Protein AF-A0A8J4S4X9-F1 (afdb_monomer)

Sequence (791 aa):
MKTCTLFLSLAASVAALSSASLVVDTAPDELRAYVLPKNMGEAVQIGDQVYRFSVTGPSSGEAFTLLQTSAPESTSLGVLPHIHKTHYENFYCTRGRFQLWAESYNSTGSEQQTRVLTQGDYGAVPHNTYHTFQVLDPDTQMTGVIQPGGFEVLFVALRNSYYNSSTLANFVPSHTNSSAGSNADTISALEEYDVYAQLAWETRSDTVNGTAGSGNWHNGANDLADDGHTPFFVAKNYAQKYLNYENGYKLLAPVQKGPQSGGNFTMGTLTMSAMASNETVNTITPKQPLAFQIEEGQLSVEIEDESALLIQGDVLFVPGNTTFSYHATVPVTKFLYVSAGADGFDYDLLQNMQIVFLFTGVFSTCVAQFVFYQGAGDQKAMLLPLCNYLGMMLVGLLPAIGGATMKKSTGKQSEKKPKEAVSEDPENHVEPERTQTQDESWKGALVIEGETVDMELTRRGGNDTDNQKEEGLEKEDNEDDEDSDSSSDDEKKPALGLRVTSSSVSFSLSTVQLCVVVSVVLDFAGCIFSNVGLAMAGSGLYQVVYSSVICWSALMSRFILKKVVSKEEWFGIALVTFGLTFSALGESGNGRDNTIVLMGCFHTLVGAAFYGGNYVTGEYTLKLAERPHPKELCLKIGAACVTIIAVYQSIIVLPEWDALVTKPIAEANGNTSHIVFALVAYMLSQLAHGLTYFVMLGSSGAVTTGIMQSLRAVCVFVISSLLYCSQQESQCFDTKRGVATLIVVSGVMFYSWAKSQTGKASVLAPPVPLLRRPKKKDSKTNVVAGKNYVV

Nearest PDB structures (foldseek):
  1h1m-assembly2_D  TM=9.660E-01  e=1.316E-35  Aspergillus japonicus
  5oge-assembly4_D  TM=8.198E-01  e=1.279E-06  Saccharomyces cerevisiae S288C
  6i1r-assembly1_A  TM=6.772E-01  e=1.904E-06  Zea mays
  6i1r-assembly1_B  TM=6.773E-01  e=3.096E-06  Zea mays
  5i20-assembly1_A  TM=8.031E-01  e=7.801E-05  Ancylobacter novellus DSM 506

pLDDT: mean 76.71, std 25.64, range [20.66, 98.75]

Foldseek 3Di:
DPPVVVVVVVVVVVVPPPPDAQEDQEQDLAAAWHKHAFLGYWWFAFQQKIKGWQYFCSNFVQQKTKIKIWGFAAPAWLEAKWFFAQKKKKKAWLAAWKKKWKWAAPDDPIDIKMFIAHHGKMKTHFHRITMTMGGHHGTTMIIMMMPRGHLCVVSVVNGPGTDDDPVSDRTDDDPDRDRNYDDPVVQCVCVVSRIHGDNVDDDDPPDDPGIDDDDDDPPAAFDADQAQRDIGIGHHPRYDWFWFCAQFTKIWAWPDACRNNVFWKTKTKIWGAAGDPQGDWDKDQWQAKKKKAWRAAWKWKAFPNHIDIGDHRMMIIHGHRGIMTMGGNHGTTMIMMMTTGRCTDVVVSVPPLLVLLLVLLLLLVLLLVVLVLLLQNFVLLVLLVLLLLLLLQCLVVPDDPDDDDDPPDDDDDDDDDDDDDDDDDDDDDDDDDDDDDDDDDDDDDDDDDDDDDDDDDDDDDDDDDDDDDDDDDDDDDDDDDDDDDDDDDDDDDDDDDDDDDDDDDDDDDDPLRVLLVLLLCLLVLLSVLLSLLCVQQPDLLLQLLLLCLLVLLQVVCCVPVVDDQDPLLVVLSVLLSVLSNLLCVPPPDPPHDPVSNVSSSVSSNSSSNSSSVSLSSLLVQCPDPPRDDLSVSSNSSSVSSSVVVVVSCVPPCVVCVCVRGVVSSVVSVHDPVSSVVSSNSSSNSSNSNSSSLSSCCNGPNSSLSSLSVSLSVLSSLVVQQVPPCVPPVSSHNDVSSVSSNVSSVVSNVSSVVVVSVVVVVVSPDDDDPDPDDPDDDDDDDDDDDDDDDDD

Solvent-accessible surface area (backbone atoms only — not comparable to full-atom values): 44164 Å² total; per-residue (Å²): 143,76,69,72,66,59,54,56,59,52,53,62,63,66,76,58,71,71,82,73,66,50,69,40,67,47,56,53,84,50,71,51,61,36,32,40,52,58,75,46,30,57,31,30,23,33,67,56,31,20,42,24,38,65,34,37,12,49,27,42,68,41,51,32,23,34,31,43,38,21,30,49,40,37,98,45,51,43,37,69,38,24,30,26,76,74,41,32,43,33,44,32,23,72,31,43,27,33,35,40,38,42,29,44,55,94,47,92,85,60,68,68,32,35,41,51,35,38,61,57,12,38,38,45,39,27,40,41,23,40,32,39,38,29,34,65,26,68,65,18,31,35,39,40,40,32,34,48,23,50,64,64,56,48,55,63,74,64,34,78,41,78,52,81,53,102,80,53,59,69,47,78,92,71,98,67,79,62,67,30,42,68,53,75,72,58,42,62,66,31,57,91,68,46,33,46,56,35,90,88,64,79,83,87,82,78,63,53,94,49,34,36,61,92,77,60,66,91,76,50,69,25,74,73,56,86,38,40,50,59,60,45,54,34,41,59,87,29,36,71,69,46,79,43,71,76,67,42,49,33,44,38,37,54,74,41,42,20,55,44,46,70,40,54,26,28,31,29,34,42,34,29,40,35,63,53,99,80,51,62,76,46,70,51,58,42,86,36,37,35,35,38,39,32,68,35,51,29,39,37,38,38,44,92,94,47,74,51,75,41,42,61,56,16,34,41,40,38,41,46,66,51,58,36,37,42,45,26,79,32,67,59,15,27,29,40,39,41,20,33,35,45,78,22,70,68,44,59,72,62,44,64,52,57,55,49,28,42,50,26,47,31,51,36,52,51,39,51,50,51,32,37,67,30,22,60,50,41,67,87,49,38,52,66,63,50,29,39,23,45,9,17,28,49,45,62,72,46,83,65,85,76,77,84,78,83,78,86,74,80,84,78,89,79,89,82,83,90,80,89,89,85,89,89,85,87,87,85,89,88,85,85,91,80,89,88,85,88,83,90,82,92,86,88,87,87,85,88,83,90,87,89,89,86,89,80,92,88,89,85,82,89,83,90,86,90,84,83,89,80,90,79,90,87,86,88,88,85,89,89,87,89,84,84,90,82,90,87,91,84,89,85,89,89,82,91,82,92,84,87,83,85,83,84,82,83,85,83,75,53,72,66,55,51,47,48,53,50,35,39,53,24,42,54,50,13,50,54,27,35,43,56,5,33,74,43,37,30,68,61,55,28,52,35,41,35,50,47,20,35,58,35,14,47,56,47,26,36,72,75,70,64,45,85,78,49,74,53,32,48,49,13,51,49,36,29,47,47,14,47,43,49,47,46,74,76,73,89,76,77,91,65,61,66,68,49,32,51,51,7,44,53,30,14,42,52,10,16,42,26,40,10,48,24,37,35,46,50,30,51,48,52,65,40,93,83,46,61,52,42,60,54,52,31,21,56,37,12,47,52,50,38,54,57,50,49,52,48,40,64,72,54,35,60,79,40,32,56,75,47,38,52,46,40,14,58,78,48,71,32,56,65,70,59,45,52,52,39,48,52,53,32,16,57,27,26,21,53,25,39,41,28,46,40,46,40,23,60,74,63,27,34,45,53,48,36,51,52,52,53,55,29,51,45,52,35,44,57,52,40,20,77,75,35,26,93,80,37,69,91,35,43,72,44,73,51,47,53,53,17,39,52,38,27,53,52,11,55,52,44,22,56,52,30,54,58,52,50,59,59,56,68,72,73,56,74,84,77,76,75,79,77,74,77,84,78,78,92,76,93,81,82,90,86,90,82,81,88,87,87,133

Radius of gyration: 37.18 Å; Cα contacts (8 Å, |Δi|>4): 1389; chains: 1; bounding box: 99×92×117 Å

Structure (mmCIF, N/CA/C/O backbone):
data_AF-A0A8J4S4X9-F1
#
_entry.id   AF-A0A8J4S4X9-F1
#
loop_
_atom_site.group_PDB
_atom_site.id
_atom_site.type_symbol
_atom_site.label_atom_id
_atom_site.label_alt_id
_atom_site.label_comp_id
_atom_site.label_asym_id
_atom_site.label_entity_id
_atom_site.label_seq_id
_atom_site.pdbx_PDB_ins_code
_atom_site.Cartn_x
_atom_site.Cartn_y
_atom_site.Cartn_z
_atom_site.occupancy
_atom_site.B_iso_or_equiv
_atom_site.auth_seq_id
_atom_site.auth_comp_id
_atom_site.auth_asym_id
_atom_site.auth_atom_id
_atom_site.pdbx_PDB_model_num
ATOM 1 N N . MET A 1 1 ? 47.845 4.265 44.055 1.00 45.06 1 MET A N 1
ATOM 2 C CA . MET A 1 1 ? 46.767 3.246 44.050 1.00 45.06 1 MET A CA 1
ATOM 3 C C . MET A 1 1 ? 45.474 3.773 44.700 1.00 45.06 1 MET A C 1
ATOM 5 O O . MET A 1 1 ? 44.996 3.183 45.657 1.00 45.06 1 MET A O 1
ATOM 9 N N . LYS A 1 2 ? 44.895 4.883 44.213 1.00 39.44 2 LYS A N 1
ATOM 10 C CA . LYS A 1 2 ? 43.541 5.344 44.622 1.00 39.44 2 LYS A CA 1
ATOM 11 C C . LYS A 1 2 ? 42.668 5.839 43.453 1.00 39.44 2 LYS A C 1
ATOM 13 O O . LYS A 1 2 ? 41.505 6.145 43.655 1.00 39.44 2 LYS A O 1
ATOM 18 N N . THR A 1 3 ? 43.215 5.884 42.238 1.00 38.62 3 THR A N 1
ATOM 19 C CA . THR A 1 3 ? 42.537 6.344 41.016 1.00 38.62 3 THR A CA 1
ATOM 20 C C . THR A 1 3 ? 42.008 5.205 40.137 1.00 38.62 3 THR A C 1
ATOM 22 O O . THR A 1 3 ? 41.024 5.408 39.439 1.00 38.62 3 THR A O 1
ATOM 25 N N . CYS A 1 4 ? 42.579 3.994 40.194 1.00 39.56 4 CYS A N 1
ATOM 26 C CA . CYS A 1 4 ? 42.067 2.847 39.422 1.00 39.56 4 CYS A CA 1
ATOM 27 C C . CYS A 1 4 ? 40.742 2.284 39.961 1.00 39.56 4 CYS A C 1
ATOM 29 O O . CYS A 1 4 ? 39.949 1.756 39.190 1.00 39.56 4 CYS A O 1
ATOM 31 N N . THR A 1 5 ? 40.480 2.401 41.266 1.00 41.72 5 THR A N 1
ATOM 32 C CA . THR A 1 5 ? 39.296 1.791 41.892 1.00 41.72 5 THR A CA 1
ATOM 33 C C . THR A 1 5 ? 37.991 2.504 41.528 1.00 41.72 5 THR A C 1
ATOM 35 O O . THR A 1 5 ? 36.944 1.872 41.533 1.00 41.72 5 THR A O 1
ATOM 38 N N . LEU A 1 6 ? 38.051 3.795 41.174 1.00 40.06 6 LEU A N 1
ATOM 39 C CA . LEU A 1 6 ? 36.870 4.600 40.840 1.00 40.06 6 LEU A CA 1
ATOM 40 C C . LEU A 1 6 ? 36.340 4.326 39.418 1.00 40.06 6 LEU A C 1
ATOM 42 O O . LEU A 1 6 ? 35.141 4.429 39.172 1.00 40.06 6 LEU A O 1
ATOM 46 N N . PHE A 1 7 ? 37.221 3.946 38.485 1.00 39.69 7 PHE A N 1
ATOM 47 C CA . PHE A 1 7 ? 36.828 3.625 37.109 1.00 39.69 7 PHE A CA 1
ATOM 48 C C . PHE A 1 7 ? 36.195 2.233 36.982 1.00 39.69 7 PHE A C 1
ATOM 50 O O . PHE A 1 7 ? 35.269 2.070 36.192 1.00 39.69 7 PHE A O 1
ATOM 57 N N . LEU A 1 8 ? 36.612 1.252 37.794 1.00 42.00 8 LEU A N 1
ATOM 58 C CA . LEU A 1 8 ? 35.957 -0.064 37.815 1.00 42.00 8 LEU A CA 1
ATOM 59 C C . LEU A 1 8 ? 34.539 -0.006 38.406 1.00 42.00 8 LEU A C 1
ATOM 61 O O . LEU A 1 8 ? 33.650 -0.674 37.888 1.00 42.00 8 LEU A O 1
ATOM 65 N N . SER A 1 9 ? 34.296 0.821 39.431 1.00 37.28 9 SER A N 1
ATOM 66 C CA . SER A 1 9 ? 32.942 1.006 39.979 1.00 37.28 9 SER A CA 1
ATOM 67 C C . SER A 1 9 ? 31.987 1.708 39.008 1.00 37.28 9 SER A C 1
ATOM 69 O O . SER A 1 9 ? 30.788 1.441 39.045 1.00 37.28 9 SER A O 1
ATOM 71 N N . LEU A 1 10 ? 32.502 2.578 38.130 1.00 37.91 10 LEU A N 1
ATOM 72 C CA . LEU A 1 10 ? 31.685 3.275 37.132 1.00 37.91 10 LEU A CA 1
ATOM 73 C C . LEU A 1 10 ? 31.417 2.405 35.891 1.00 37.91 10 LEU A C 1
ATOM 75 O O . LEU A 1 10 ? 30.308 2.402 35.374 1.00 37.91 10 LEU A O 1
ATOM 79 N N . ALA A 1 11 ? 32.387 1.593 35.455 1.00 37.00 11 ALA A N 1
ATOM 80 C CA . ALA A 1 11 ? 32.171 0.628 34.373 1.00 37.00 11 ALA A CA 1
ATOM 81 C C . ALA A 1 11 ? 31.151 -0.464 34.762 1.00 37.00 11 ALA A C 1
ATOM 83 O O . ALA A 1 11 ? 30.288 -0.821 33.963 1.00 37.00 11 ALA A O 1
ATOM 84 N N . ALA A 1 12 ? 31.192 -0.936 36.014 1.00 35.44 12 ALA A N 1
ATOM 85 C CA . ALA A 1 12 ? 30.247 -1.925 36.537 1.00 35.44 12 ALA A CA 1
ATOM 86 C C . ALA A 1 12 ? 28.821 -1.383 36.775 1.00 35.44 12 ALA A C 1
ATOM 88 O O . ALA A 1 12 ? 27.912 -2.177 36.989 1.00 35.44 12 ALA A O 1
ATOM 89 N N . SER A 1 13 ? 28.608 -0.060 36.738 1.00 35.00 13 SER A N 1
ATOM 90 C CA . SER A 1 13 ? 27.277 0.563 36.864 1.00 35.00 13 SER A CA 1
ATOM 91 C C . SER A 1 13 ? 26.683 1.043 35.531 1.00 35.00 13 SER A C 1
ATOM 93 O O . SER A 1 13 ? 25.523 1.438 35.501 1.00 35.00 13 SER A O 1
ATOM 95 N N . VAL A 1 14 ? 27.427 0.942 34.421 1.00 37.50 14 VAL A N 1
ATOM 96 C CA . VAL A 1 14 ? 26.897 1.111 33.050 1.00 37.50 14 VAL A CA 1
ATOM 97 C C . VAL A 1 14 ? 26.568 -0.245 32.406 1.00 37.50 14 VAL A C 1
ATOM 99 O O . VAL A 1 14 ? 25.647 -0.337 31.604 1.00 37.50 14 VAL A O 1
ATOM 102 N N . ALA A 1 15 ? 27.242 -1.325 32.815 1.00 35.97 15 ALA A N 1
ATOM 103 C CA . ALA A 1 15 ? 26.969 -2.699 32.370 1.00 35.97 15 ALA A CA 1
ATOM 104 C C . ALA A 1 15 ? 25.827 -3.399 33.150 1.00 35.97 15 ALA A C 1
ATOM 106 O O . ALA A 1 15 ? 25.819 -4.622 33.270 1.00 35.97 15 ALA A O 1
ATOM 107 N N . ALA A 1 16 ? 24.904 -2.623 33.728 1.00 35.59 16 ALA A N 1
ATOM 108 C CA . ALA A 1 16 ? 23.797 -3.115 34.552 1.00 35.59 16 ALA A CA 1
ATOM 109 C C . ALA A 1 16 ? 22.458 -2.402 34.272 1.00 35.59 16 ALA A C 1
ATOM 111 O O . ALA A 1 16 ? 21.550 -2.456 35.102 1.00 35.59 16 ALA A O 1
ATOM 112 N N . LEU A 1 17 ? 22.291 -1.799 33.085 1.00 43.25 17 LEU A N 1
ATOM 113 C CA . LEU A 1 17 ? 20.964 -1.841 32.475 1.00 43.25 17 LEU A CA 1
ATOM 114 C C . LEU A 1 17 ? 20.727 -3.307 32.117 1.00 43.25 17 LEU A C 1
ATOM 116 O O . LEU A 1 17 ? 21.278 -3.812 31.142 1.00 43.25 17 LEU A O 1
ATOM 120 N N . SER A 1 18 ? 19.946 -3.999 32.945 1.00 42.53 18 SER A N 1
ATOM 121 C CA . SER A 1 18 ? 19.278 -5.214 32.497 1.00 42.53 18 SER A CA 1
ATOM 122 C C . SER A 1 18 ? 18.491 -4.825 31.253 1.00 42.53 18 SER A C 1
ATOM 124 O O . SER A 1 18 ? 17.597 -3.986 31.367 1.00 42.53 18 SER A O 1
ATOM 126 N N . SER A 1 19 ? 18.796 -5.406 30.092 1.00 61.31 19 SER A N 1
ATOM 127 C CA . SER A 1 19 ? 17.851 -5.390 28.978 1.00 61.31 19 SER A CA 1
ATOM 128 C C . SER A 1 19 ? 16.585 -6.047 29.510 1.00 61.31 19 SER A C 1
ATOM 130 O O . SER A 1 19 ? 16.571 -7.241 29.806 1.00 61.31 19 SER A O 1
ATOM 132 N N . ALA A 1 20 ? 15.576 -5.238 29.835 1.00 78.81 20 ALA A N 1
ATOM 133 C CA . ALA A 1 20 ? 14.329 -5.775 30.353 1.00 78.81 20 ALA A CA 1
ATOM 134 C C . ALA A 1 20 ? 13.656 -6.537 29.207 1.00 78.81 20 ALA A C 1
ATOM 136 O O . ALA A 1 20 ? 13.672 -6.046 28.074 1.00 78.81 20 ALA A O 1
ATOM 137 N N . SER A 1 21 ? 13.132 -7.730 29.498 1.00 92.12 21 SER A N 1
ATOM 138 C CA . SER A 1 21 ? 12.758 -8.690 28.456 1.00 92.12 21 SER A CA 1
ATOM 139 C C . SER A 1 21 ? 11.777 -8.103 27.446 1.00 92.12 21 SER A C 1
ATOM 141 O O . SER A 1 21 ? 10.946 -7.254 27.772 1.00 92.12 21 SER A O 1
ATOM 143 N N . LEU A 1 22 ? 11.882 -8.573 26.207 1.00 95.44 22 LEU A N 1
ATOM 144 C CA . LEU A 1 22 ? 10.964 -8.256 25.130 1.00 95.44 22 LEU A CA 1
ATOM 145 C C . LEU A 1 22 ? 9.519 -8.615 25.501 1.00 95.44 22 LEU A C 1
ATOM 147 O O . LEU A 1 22 ? 8.619 -7.860 25.155 1.00 95.44 22 LEU A O 1
ATOM 151 N N . VAL A 1 23 ? 9.275 -9.723 26.207 1.00 97.31 23 VAL A N 1
ATOM 152 C CA . VAL A 1 23 ? 7.918 -10.106 26.635 1.00 97.31 23 VAL A CA 1
ATOM 153 C C . VAL A 1 23 ? 7.577 -9.448 27.974 1.00 97.31 23 VAL A C 1
ATOM 155 O O . VAL A 1 23 ? 8.321 -9.589 28.943 1.00 97.31 23 VAL A O 1
ATOM 158 N N . VAL A 1 24 ? 6.437 -8.754 28.032 1.00 97.06 24 VAL A N 1
ATOM 159 C CA . VAL A 1 24 ? 5.982 -7.982 29.202 1.00 97.06 24 VAL A CA 1
ATOM 160 C C . VAL A 1 24 ? 4.549 -8.346 29.606 1.00 97.06 24 VAL A C 1
ATOM 162 O O . VAL A 1 24 ? 3.746 -8.730 28.760 1.00 97.06 24 VAL A O 1
ATOM 165 N N . ASP A 1 25 ? 4.206 -8.177 30.886 1.00 95.69 25 ASP A N 1
ATOM 166 C CA . ASP A 1 25 ? 2.833 -8.366 31.399 1.00 95.69 25 ASP A CA 1
ATOM 167 C C . ASP A 1 25 ? 1.969 -7.090 31.293 1.00 95.69 25 ASP A C 1
ATOM 169 O O . ASP A 1 25 ? 0.739 -7.143 31.350 1.00 95.69 25 ASP A O 1
ATOM 173 N N . THR A 1 26 ? 2.599 -5.925 31.128 1.00 95.75 26 THR A N 1
ATOM 174 C CA . THR A 1 26 ? 1.950 -4.613 30.974 1.00 95.75 26 THR A CA 1
ATOM 175 C C . THR A 1 26 ? 2.708 -3.766 29.959 1.00 95.75 26 THR A C 1
ATOM 177 O O . THR A 1 26 ? 3.932 -3.866 29.880 1.00 95.75 26 THR A O 1
ATOM 180 N N . ALA A 1 27 ? 2.006 -2.906 29.214 1.00 97.00 27 ALA A N 1
ATOM 181 C CA . ALA A 1 27 ? 2.653 -1.920 28.347 1.00 97.00 27 ALA A CA 1
ATOM 182 C C . ALA A 1 27 ? 3.631 -1.046 29.174 1.00 97.00 27 ALA A C 1
ATOM 184 O O . ALA A 1 27 ? 3.226 -0.564 30.236 1.00 97.00 27 ALA A O 1
ATOM 185 N N . PRO A 1 28 ? 4.894 -0.858 28.743 1.00 96.88 28 PRO A N 1
ATOM 186 C CA . PRO A 1 28 ? 5.869 -0.039 29.463 1.00 96.88 28 PRO A CA 1
ATOM 187 C C . PRO A 1 28 ? 5.460 1.436 29.576 1.00 96.88 28 PRO A C 1
ATOM 189 O O . PRO A 1 28 ? 4.726 1.961 28.740 1.00 96.88 28 PRO A O 1
ATOM 192 N N . ASP A 1 29 ? 5.997 2.124 30.581 1.00 95.31 29 ASP A N 1
ATOM 193 C CA . ASP A 1 29 ? 5.887 3.576 30.770 1.00 95.31 29 ASP A CA 1
ATOM 194 C C . ASP A 1 29 ? 6.955 4.376 29.993 1.00 95.31 29 ASP A C 1
ATOM 196 O O . ASP A 1 29 ? 6.985 5.606 30.055 1.00 95.31 29 ASP A O 1
ATOM 200 N N . GLU A 1 30 ? 7.796 3.689 29.216 1.00 92.44 30 GLU A N 1
ATOM 201 C CA . GLU A 1 30 ? 8.840 4.258 28.361 1.00 92.44 30 GLU A CA 1
ATOM 202 C C . GLU A 1 30 ? 8.757 3.740 26.911 1.00 92.44 30 GLU A C 1
ATOM 204 O O . GLU A 1 30 ? 8.267 2.640 26.639 1.00 92.44 30 GLU A O 1
ATOM 209 N N . LEU A 1 31 ? 9.288 4.521 25.964 1.00 94.75 31 LEU A N 1
ATOM 210 C CA . LEU A 1 31 ? 9.368 4.144 24.551 1.00 94.75 31 LEU A CA 1
ATOM 211 C C . LEU A 1 31 ? 10.452 3.076 24.333 1.00 94.75 31 LEU A C 1
ATOM 213 O O . LEU A 1 31 ? 11.637 3.388 24.210 1.00 94.75 31 LEU A O 1
ATOM 217 N N . ARG A 1 32 ? 10.030 1.816 24.221 1.00 95.12 32 ARG A N 1
ATOM 218 C CA . ARG A 1 32 ? 10.891 0.655 23.942 1.00 95.12 32 ARG A CA 1
ATOM 219 C C . ARG A 1 32 ? 10.145 -0.412 23.146 1.00 95.12 32 ARG A C 1
ATOM 221 O O . ARG A 1 32 ? 8.923 -0.373 23.061 1.00 95.12 32 ARG A O 1
ATOM 228 N N . ALA A 1 33 ? 10.856 -1.387 22.584 1.00 97.31 33 ALA A N 1
ATOM 229 C CA . ALA A 1 33 ? 10.214 -2.539 21.952 1.00 97.31 33 ALA A CA 1
ATOM 230 C C . ALA A 1 33 ? 9.687 -3.536 22.998 1.00 97.31 33 ALA A C 1
ATOM 232 O O . ALA A 1 33 ? 10.330 -3.765 24.030 1.00 97.31 33 ALA A O 1
ATOM 233 N N . TYR A 1 34 ? 8.521 -4.127 22.735 1.00 98.19 34 TYR A N 1
ATOM 234 C CA . TYR A 1 34 ? 7.934 -5.167 23.582 1.00 98.19 34 TYR A CA 1
ATOM 235 C C . TYR A 1 34 ? 6.901 -6.024 22.842 1.00 98.19 34 TYR A C 1
ATOM 237 O O . TYR A 1 34 ? 6.327 -5.623 21.830 1.00 98.19 34 TYR A O 1
ATOM 245 N N . VAL A 1 35 ? 6.643 -7.206 23.390 1.00 98.50 35 VAL A N 1
ATOM 246 C CA . VAL A 1 35 ? 5.548 -8.109 23.049 1.00 98.50 35 VAL A CA 1
ATOM 247 C C . VAL A 1 35 ? 4.663 -8.250 24.281 1.00 98.50 35 VAL A C 1
ATOM 249 O O . VAL A 1 35 ? 5.128 -8.661 25.343 1.00 98.50 35 VAL A O 1
ATOM 252 N N . LEU A 1 36 ? 3.384 -7.924 24.130 1.00 98.19 36 LEU A N 1
ATOM 253 C CA . LEU A 1 36 ? 2.356 -8.086 25.148 1.00 98.19 36 LEU A CA 1
ATOM 254 C C . LEU A 1 36 ? 1.496 -9.316 24.797 1.00 98.19 36 LEU A C 1
ATOM 256 O O . LEU A 1 36 ? 0.798 -9.291 23.775 1.00 98.19 36 LEU A O 1
ATOM 260 N N . PRO A 1 37 ? 1.525 -10.395 25.600 1.00 97.19 37 PRO A N 1
ATOM 261 C CA . PRO A 1 37 ? 0.699 -11.573 25.364 1.00 97.19 37 PRO A CA 1
ATOM 262 C C . PRO A 1 37 ? -0.801 -11.275 25.467 1.00 97.19 37 PRO A C 1
ATOM 264 O O . PRO A 1 37 ? -1.242 -10.375 26.186 1.00 97.19 37 PRO A O 1
ATOM 267 N N . LYS A 1 38 ? -1.611 -12.083 24.785 1.00 94.50 38 LYS A N 1
ATOM 268 C CA . LYS A 1 38 ? -3.073 -12.014 24.809 1.00 94.50 38 LYS A CA 1
ATOM 269 C C . LYS A 1 38 ? -3.627 -11.905 26.233 1.00 94.50 38 LYS A C 1
ATOM 271 O O . LYS A 1 38 ? -3.299 -12.702 27.108 1.00 94.50 38 LYS A O 1
ATOM 276 N N . ASN A 1 39 ? -4.559 -10.971 26.417 1.00 91.12 39 ASN A N 1
ATOM 277 C CA . ASN A 1 39 ? -5.264 -10.670 27.669 1.00 91.12 39 ASN A CA 1
ATOM 278 C C . ASN A 1 39 ? -4.402 -10.118 28.825 1.00 91.12 39 ASN A C 1
ATOM 280 O O . ASN A 1 39 ? -4.991 -9.782 29.860 1.00 91.12 39 ASN A O 1
ATOM 284 N N . MET A 1 40 ? -3.087 -9.956 28.637 1.00 94.75 40 MET A N 1
ATOM 285 C CA . MET A 1 40 ? -2.230 -9.120 29.486 1.00 94.75 40 MET A CA 1
ATOM 286 C C . MET A 1 40 ? -2.454 -7.622 29.187 1.00 94.75 40 MET A C 1
ATOM 288 O O . MET A 1 40 ? -3.292 -7.263 28.352 1.00 94.75 40 MET A O 1
ATOM 292 N 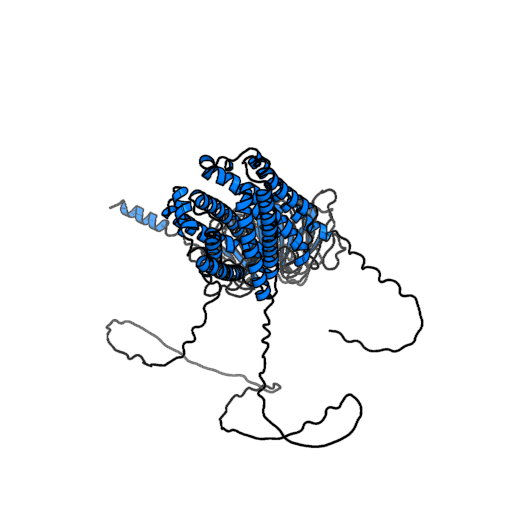N . GLY A 1 41 ? -1.726 -6.743 29.879 1.00 94.06 41 GLY A N 1
ATOM 293 C CA . GLY A 1 41 ? -1.918 -5.290 29.839 1.00 94.06 41 GLY A CA 1
ATOM 294 C C . GLY A 1 41 ? -2.666 -4.764 31.063 1.00 94.06 41 GLY A C 1
ATOM 295 O O . GLY A 1 41 ? -3.409 -5.498 31.718 1.00 94.06 41 GLY A O 1
ATOM 296 N N . GLU A 1 42 ? -2.500 -3.472 31.368 1.00 95.94 42 GLU A N 1
ATOM 297 C CA . GLU A 1 42 ? -3.382 -2.819 32.339 1.00 95.94 42 GLU A CA 1
ATOM 298 C C . GLU A 1 42 ? -4.816 -2.822 31.792 1.00 95.94 42 GLU A C 1
ATOM 300 O O . GLU A 1 42 ? -5.046 -2.565 30.605 1.00 95.94 42 GLU A O 1
ATOM 305 N N . ALA A 1 43 ? -5.778 -3.139 32.659 1.00 96.44 43 ALA A N 1
ATOM 306 C CA . ALA A 1 43 ? -7.176 -3.261 32.290 1.00 96.44 43 ALA A CA 1
ATOM 307 C C . ALA A 1 43 ? -8.095 -2.518 33.263 1.00 96.44 43 ALA A C 1
ATOM 309 O O . ALA A 1 43 ? -7.889 -2.517 34.480 1.00 96.44 43 ALA A O 1
ATOM 310 N N . VAL A 1 44 ? -9.165 -1.935 32.729 1.00 96.12 44 VAL A N 1
ATOM 311 C CA . VAL A 1 44 ? -10.196 -1.223 33.492 1.00 96.12 44 VAL A CA 1
ATOM 312 C C . VAL A 1 44 ? -11.588 -1.702 33.102 1.00 96.12 44 VAL A C 1
ATOM 314 O O . VAL A 1 44 ? -11.838 -2.045 31.946 1.00 96.12 44 VAL A O 1
ATOM 317 N N . GLN A 1 45 ? -12.500 -1.726 34.072 1.00 93.75 45 GLN A N 1
ATOM 318 C CA . GLN A 1 45 ? -13.901 -2.077 33.859 1.00 93.75 45 GLN A CA 1
ATOM 319 C C . GLN A 1 45 ? -14.778 -0.819 33.867 1.00 93.75 45 GLN A C 1
ATOM 321 O O . GLN A 1 45 ? -14.705 -0.021 34.804 1.00 93.75 45 GLN A O 1
ATOM 326 N N . ILE A 1 46 ? -15.631 -0.672 32.850 1.00 91.75 46 ILE A N 1
ATOM 327 C CA . ILE A 1 46 ? -16.672 0.362 32.747 1.00 91.75 46 ILE A CA 1
ATOM 328 C C . ILE A 1 46 ? -17.982 -0.341 32.373 1.00 91.75 46 ILE A C 1
ATOM 330 O O . ILE A 1 46 ? -18.121 -0.879 31.273 1.00 91.75 46 ILE A O 1
ATOM 334 N N . GLY A 1 47 ? -18.932 -0.387 33.308 1.00 89.31 47 GLY A N 1
ATOM 335 C CA . GLY A 1 47 ? -20.119 -1.236 33.203 1.00 89.31 47 GLY A CA 1
ATOM 336 C C . GLY A 1 47 ? -19.729 -2.705 33.013 1.00 89.31 47 GLY A C 1
ATOM 337 O O . GLY A 1 47 ? -18.894 -3.241 33.745 1.00 89.31 47 GLY A O 1
ATOM 338 N N . ASP A 1 48 ? -20.301 -3.343 31.995 1.00 90.94 48 ASP A N 1
ATOM 339 C CA . ASP A 1 48 ? -19.973 -4.719 31.600 1.00 90.94 48 ASP A CA 1
ATOM 340 C C . ASP A 1 48 ? -18.805 -4.809 30.586 1.00 90.94 48 ASP A C 1
ATOM 342 O O . ASP A 1 48 ? -18.446 -5.901 30.145 1.00 90.94 48 ASP A O 1
ATOM 346 N N . GLN A 1 49 ? -18.187 -3.679 30.213 1.00 93.81 49 GLN A N 1
ATOM 347 C CA . GLN A 1 49 ? -17.056 -3.626 29.281 1.00 93.81 49 GLN A CA 1
ATOM 348 C C . GLN A 1 49 ? -15.717 -3.645 30.024 1.00 93.81 49 GLN A C 1
ATOM 350 O O . GLN A 1 49 ? -15.542 -2.941 31.021 1.00 93.81 49 GLN A O 1
ATOM 355 N N . VAL A 1 50 ? -14.739 -4.382 29.494 1.00 95.69 50 VAL A N 1
ATOM 356 C CA . VAL A 1 50 ? -13.344 -4.331 29.951 1.00 95.69 50 VAL A CA 1
ATOM 357 C C . VAL A 1 50 ? -12.452 -3.804 28.837 1.00 95.69 50 VAL A C 1
ATOM 359 O O . VAL A 1 50 ? -12.367 -4.403 27.766 1.00 95.69 50 VAL A O 1
ATOM 362 N N . TYR A 1 51 ? -11.761 -2.705 29.118 1.00 97.06 51 TYR A N 1
ATOM 363 C CA . TYR A 1 51 ? -10.786 -2.067 28.239 1.00 97.06 51 TYR A CA 1
ATOM 364 C C . TYR A 1 51 ? -9.386 -2.483 28.692 1.00 97.06 51 TYR A C 1
ATOM 366 O O . TYR A 1 51 ? -9.052 -2.300 29.861 1.00 97.06 51 TYR A O 1
ATOM 374 N N . ARG A 1 52 ? -8.580 -3.051 27.790 1.00 97.75 52 ARG A N 1
ATOM 375 C CA . ARG A 1 52 ? -7.152 -3.346 28.003 1.00 97.75 52 ARG A CA 1
ATOM 376 C C . ARG A 1 52 ? -6.292 -2.408 27.179 1.00 97.75 52 ARG A C 1
ATOM 378 O O . ARG A 1 52 ? -6.561 -2.249 25.991 1.00 97.75 52 ARG A O 1
ATOM 385 N N . PHE A 1 53 ? -5.246 -1.848 27.771 1.00 97.56 53 PHE A N 1
ATOM 386 C CA . PHE A 1 53 ? -4.313 -0.967 27.072 1.00 97.56 53 PHE A CA 1
ATOM 387 C C . PHE A 1 53 ? -3.114 -1.784 26.587 1.00 97.56 53 PHE A C 1
ATOM 389 O O . PHE A 1 53 ? -2.272 -2.207 27.380 1.00 97.56 53 PHE A O 1
ATOM 396 N N . SER A 1 54 ? -3.076 -2.058 25.282 1.00 97.81 54 SER A N 1
ATOM 397 C CA . SER A 1 54 ? -2.016 -2.859 24.663 1.00 97.81 54 SER A CA 1
ATOM 398 C C . SER A 1 54 ? -0.843 -2.014 24.180 1.00 97.81 54 SER A C 1
ATOM 400 O O . SER A 1 54 ? 0.288 -2.479 24.231 1.00 97.81 54 SER A O 1
ATOM 402 N N . VAL A 1 55 ? -1.124 -0.786 23.736 1.00 98.38 55 VAL A N 1
ATOM 403 C CA . VAL A 1 55 ? -0.151 0.280 23.475 1.00 98.38 55 VAL A CA 1
ATOM 404 C C . VAL A 1 55 ? -0.725 1.572 24.053 1.00 98.38 55 VAL A C 1
ATOM 406 O O . VAL A 1 55 ? -1.865 1.923 23.756 1.00 98.38 55 VAL A O 1
ATOM 409 N N . THR A 1 56 ? 0.048 2.255 24.889 1.00 98.31 56 THR A N 1
ATOM 410 C CA . THR A 1 56 ? -0.285 3.531 25.551 1.00 98.31 56 THR A CA 1
ATOM 411 C C . THR A 1 56 ? 0.461 4.705 24.909 1.00 98.31 56 THR A C 1
ATOM 413 O O . THR A 1 56 ? 1.428 4.495 24.166 1.00 98.31 56 THR A O 1
ATOM 416 N N . GLY A 1 57 ? 0.070 5.939 25.238 1.00 97.19 57 GLY A N 1
ATOM 417 C CA . GLY A 1 57 ? 0.818 7.160 24.923 1.00 97.19 57 GLY A CA 1
ATOM 418 C C . GLY A 1 57 ? 2.294 7.056 25.328 1.00 97.19 57 GLY A C 1
ATOM 419 O O . GLY A 1 57 ? 3.145 7.022 24.435 1.00 97.19 57 GLY A O 1
ATOM 420 N N . PRO A 1 58 ? 2.618 6.837 26.619 1.00 97.25 58 PRO A N 1
ATOM 421 C CA . PRO A 1 58 ? 3.997 6.673 27.080 1.00 97.25 58 PRO A CA 1
ATOM 422 C C . PRO A 1 58 ? 4.775 5.569 26.348 1.00 97.25 58 PRO A C 1
ATOM 424 O O . PRO A 1 58 ? 5.893 5.809 25.891 1.00 97.25 58 PRO A O 1
ATOM 427 N N . SER A 1 59 ? 4.167 4.392 26.141 1.00 97.12 59 SER A N 1
ATOM 428 C CA . SER A 1 59 ? 4.832 3.275 25.450 1.00 97.12 59 SER A CA 1
ATOM 429 C C . SER A 1 59 ? 5.116 3.555 23.967 1.00 97.12 59 SER A C 1
ATOM 431 O O . SER A 1 59 ? 6.037 2.972 23.398 1.00 97.12 59 SER A O 1
ATOM 433 N N . SER A 1 60 ? 4.329 4.439 23.336 1.00 96.81 60 SER A N 1
ATOM 434 C CA . SER A 1 60 ? 4.417 4.773 21.909 1.00 96.81 60 SER A CA 1
ATOM 435 C C . SER A 1 60 ? 5.126 6.093 21.609 1.00 96.81 60 SER A C 1
ATOM 437 O O . SER A 1 60 ? 5.342 6.410 20.437 1.00 96.81 60 SER A O 1
ATOM 439 N N . GLY A 1 61 ? 5.502 6.863 22.636 1.00 95.38 61 GLY A N 1
ATOM 440 C CA . GLY A 1 61 ? 5.991 8.233 22.471 1.00 95.38 61 GLY A CA 1
ATOM 441 C C . GLY A 1 61 ? 4.895 9.188 21.983 1.00 95.38 61 GLY A C 1
ATOM 442 O O . GLY A 1 61 ? 5.146 10.018 21.112 1.00 95.38 61 GLY A O 1
ATOM 443 N N . GLU A 1 62 ? 3.678 9.029 22.510 1.00 95.25 62 GLU A N 1
ATOM 444 C CA . GLU A 1 62 ? 2.445 9.757 22.164 1.00 95.25 62 GLU A CA 1
ATOM 445 C C . GLU A 1 62 ? 1.964 9.581 20.710 1.00 95.25 62 GLU A C 1
ATOM 447 O O . GLU A 1 62 ? 1.121 10.336 20.217 1.00 95.25 62 GLU A O 1
ATOM 452 N N . ALA A 1 63 ? 2.462 8.563 20.002 1.00 95.00 63 ALA A N 1
ATOM 453 C CA . ALA A 1 63 ? 2.138 8.344 18.596 1.00 95.00 63 ALA A CA 1
ATOM 454 C C . ALA A 1 63 ? 0.699 7.837 18.389 1.00 95.00 63 ALA A C 1
ATOM 456 O O . ALA A 1 63 ? -0.034 8.390 17.564 1.00 95.00 63 ALA A O 1
ATOM 457 N N . PHE A 1 64 ? 0.299 6.796 19.125 1.00 97.19 64 PHE A N 1
ATOM 458 C CA . PHE A 1 64 ? -1.056 6.237 19.111 1.00 97.19 64 PHE A CA 1
ATOM 459 C C . PHE A 1 64 ? -1.305 5.332 20.323 1.00 97.19 64 PHE A C 1
ATOM 461 O O . PHE A 1 64 ? -0.390 4.701 20.850 1.00 97.19 64 PHE A O 1
ATOM 468 N N . THR A 1 65 ? -2.571 5.198 20.697 1.00 98.25 65 THR A N 1
ATOM 469 C CA . THR A 1 65 ? -3.051 4.220 21.677 1.00 98.25 65 THR A CA 1
ATOM 470 C C . THR A 1 65 ? -3.687 3.044 20.938 1.00 98.25 65 THR A C 1
ATOM 472 O O . THR A 1 65 ? -4.505 3.248 20.042 1.00 98.25 65 THR A O 1
ATOM 475 N N . LEU A 1 66 ? -3.338 1.809 21.308 1.00 98.31 66 LEU A N 1
ATOM 476 C CA . LEU A 1 66 ? -4.007 0.582 20.859 1.00 98.31 66 LEU A CA 1
ATOM 477 C C . LEU A 1 66 ? -4.639 -0.083 22.078 1.00 98.31 66 LEU A C 1
ATOM 479 O O . LEU A 1 66 ? -3.938 -0.512 22.997 1.00 98.31 66 LEU A O 1
ATOM 483 N N . LEU A 1 67 ? -5.964 -0.186 22.078 1.00 96.00 67 LEU A N 1
ATOM 484 C CA . LEU A 1 67 ? -6.733 -0.767 23.172 1.00 96.00 67 LEU A CA 1
ATOM 485 C C . LEU A 1 67 ? -7.641 -1.899 22.690 1.00 96.00 67 LEU A C 1
ATOM 487 O O . LEU A 1 67 ? -8.112 -1.901 21.555 1.00 96.00 67 LEU A O 1
ATOM 491 N N . GLN A 1 68 ? -7.886 -2.873 23.561 1.00 97.00 68 GLN A N 1
ATOM 492 C CA . GLN A 1 68 ? -8.766 -4.012 23.308 1.00 97.00 68 GLN A CA 1
ATOM 493 C C . GLN A 1 68 ? -9.966 -3.947 24.260 1.00 97.00 68 GLN A C 1
ATOM 495 O O . GLN A 1 68 ? -9.856 -4.302 25.436 1.00 97.00 68 GLN A O 1
ATOM 500 N N . THR A 1 69 ? -11.125 -3.529 23.755 1.00 97.31 69 THR A N 1
ATOM 501 C CA . THR A 1 69 ? -12.394 -3.565 24.495 1.00 97.31 69 THR A CA 1
ATOM 502 C C . THR A 1 69 ? -13.041 -4.929 24.309 1.00 97.31 69 THR A C 1
ATOM 504 O O . THR A 1 69 ? -13.290 -5.352 23.182 1.00 97.31 69 THR A O 1
ATOM 507 N N . SER A 1 70 ? -13.313 -5.640 25.401 1.00 96.44 70 SER A N 1
ATOM 508 C CA . SER A 1 70 ? -14.027 -6.922 25.396 1.00 96.44 70 SER A CA 1
ATOM 509 C C . SER A 1 70 ? -15.303 -6.801 26.224 1.00 96.44 70 SER A C 1
ATOM 511 O O . SER A 1 70 ? -15.254 -6.293 27.345 1.00 96.44 70 SER A O 1
ATOM 513 N N . ALA A 1 71 ? -16.434 -7.244 25.677 1.00 94.56 71 ALA A N 1
ATOM 514 C CA . ALA A 1 71 ? -17.747 -7.027 26.282 1.00 94.56 71 ALA A CA 1
ATOM 515 C C . ALA A 1 71 ? -18.774 -8.103 25.869 1.00 94.56 71 ALA A C 1
ATOM 517 O O . ALA A 1 71 ? -18.666 -8.655 24.766 1.00 94.56 71 ALA A O 1
ATOM 518 N N . PRO A 1 72 ? -19.784 -8.374 26.718 1.00 93.69 72 PRO A N 1
ATOM 519 C CA . PRO A 1 72 ? -20.949 -9.173 26.357 1.00 93.69 72 PRO A CA 1
ATOM 520 C C . PRO A 1 72 ? -21.944 -8.376 25.492 1.00 93.69 72 PRO A C 1
ATOM 522 O O . PRO A 1 72 ? -21.857 -7.154 25.370 1.00 93.69 72 PRO A O 1
ATOM 525 N N . GLU A 1 73 ? -22.933 -9.077 24.934 1.00 92.12 73 GLU A N 1
ATOM 526 C CA . GLU A 1 73 ? -24.091 -8.490 24.244 1.00 92.12 73 GLU A CA 1
ATOM 527 C C . GLU A 1 73 ? -24.798 -7.442 25.123 1.00 92.12 73 GLU A C 1
ATOM 529 O O . GLU A 1 73 ? -25.041 -7.673 26.309 1.00 92.12 73 GLU A O 1
ATOM 534 N N . SER A 1 74 ? -25.200 -6.307 24.545 1.00 91.12 74 SER A N 1
ATOM 535 C CA . SER A 1 74 ? -25.999 -5.299 25.244 1.00 91.12 74 SER A CA 1
ATOM 536 C C . SER A 1 74 ? -27.178 -4.824 24.402 1.00 91.12 74 SER A C 1
ATOM 538 O O . SER A 1 74 ? -27.060 -4.540 23.212 1.00 91.12 74 SER A O 1
ATOM 540 N N . THR A 1 75 ? -28.331 -4.657 25.049 1.00 89.69 75 THR A N 1
ATOM 541 C CA . THR A 1 75 ? -29.515 -4.013 24.456 1.00 89.69 75 THR A CA 1
ATOM 542 C C . THR A 1 75 ? -29.417 -2.484 24.444 1.00 89.69 75 THR A C 1
ATOM 544 O O . THR A 1 75 ? -30.329 -1.825 23.950 1.00 89.69 75 THR A O 1
ATOM 547 N N . SER A 1 76 ? -28.352 -1.920 25.022 1.00 90.94 76 SER A N 1
ATOM 548 C CA . SER A 1 76 ? -28.099 -0.481 25.145 1.00 90.94 76 SER A CA 1
ATOM 549 C C . SER A 1 76 ? -26.831 -0.086 24.385 1.00 90.94 76 SER A C 1
ATOM 551 O O . SER A 1 76 ? -25.969 -0.926 24.133 1.00 90.94 76 SER A O 1
ATOM 553 N N . LEU A 1 77 ? -26.677 1.204 24.072 1.00 93.56 77 LEU A N 1
ATOM 554 C CA . LEU A 1 77 ? -25.417 1.732 23.540 1.00 93.56 77 LEU A CA 1
ATOM 555 C C . LEU A 1 77 ? -24.257 1.488 24.527 1.00 93.56 77 LEU A C 1
ATOM 557 O O . LEU A 1 77 ? -24.424 1.607 25.744 1.00 93.56 77 LEU A O 1
ATOM 561 N N . GLY A 1 78 ? -23.076 1.182 23.987 1.00 92.25 78 GLY A N 1
ATOM 562 C CA . GLY A 1 78 ? -21.824 1.033 24.734 1.00 92.25 78 GLY A CA 1
ATOM 563 C C . GLY A 1 78 ? -21.295 2.357 25.289 1.00 92.25 78 GLY A C 1
ATOM 564 O O . GLY A 1 78 ? -20.617 2.377 26.311 1.00 92.25 78 GLY A O 1
ATOM 565 N N . VAL A 1 79 ? -21.640 3.469 24.642 1.00 94.12 79 VAL A N 1
ATOM 566 C CA . VAL A 1 79 ? -21.290 4.835 25.045 1.00 94.12 79 VAL A CA 1
ATOM 567 C C . VAL A 1 79 ? -22.358 5.796 24.518 1.00 94.12 79 VAL A C 1
ATOM 569 O O . VAL A 1 79 ? -22.926 5.561 23.451 1.00 94.12 79 VAL A O 1
ATOM 572 N N . LEU A 1 80 ? -22.670 6.873 25.240 1.00 95.50 80 LEU A N 1
ATOM 573 C CA . LEU A 1 80 ? -23.584 7.895 24.714 1.00 95.50 80 LEU A CA 1
ATOM 574 C C . LEU A 1 80 ? -22.960 8.602 23.489 1.00 95.50 80 LEU A C 1
ATOM 576 O O . LEU A 1 80 ? -21.732 8.689 23.406 1.00 95.50 80 LEU A O 1
ATOM 580 N N . PRO A 1 81 ? -23.766 9.110 22.535 1.00 96.69 81 PRO A N 1
ATOM 581 C CA . PRO A 1 81 ? -23.243 9.813 21.369 1.00 96.69 81 PRO A CA 1
ATOM 582 C C . PRO A 1 81 ? -22.347 10.994 21.742 1.00 96.69 81 PRO A C 1
ATOM 584 O O . PRO A 1 81 ? -22.702 11.803 22.603 1.00 96.69 81 PRO A O 1
ATOM 587 N N . HIS A 1 82 ? -21.193 11.101 21.088 1.00 97.44 82 HIS A N 1
ATOM 588 C CA . HIS A 1 82 ? -20.209 12.152 21.345 1.00 97.44 82 HIS A CA 1
ATOM 589 C C . HIS A 1 82 ? -19.337 12.440 20.109 1.00 97.44 82 HIS A C 1
ATOM 591 O O . HIS A 1 82 ? -19.508 11.816 19.058 1.00 97.44 82 HIS A O 1
ATOM 597 N N . ILE A 1 83 ? -18.436 13.421 20.231 1.00 97.94 83 ILE A N 1
ATOM 598 C CA . ILE A 1 83 ? -17.349 13.703 19.280 1.00 97.94 83 ILE A CA 1
ATOM 599 C C . ILE A 1 83 ? -16.014 13.874 20.017 1.00 97.94 83 ILE A C 1
ATOM 601 O O . ILE A 1 83 ? -16.003 14.292 21.179 1.00 97.94 83 ILE A O 1
ATOM 605 N N . HIS A 1 84 ? -14.918 13.683 19.282 1.00 97.75 84 HIS A N 1
ATOM 606 C CA . HIS A 1 84 ? -13.565 14.131 19.633 1.00 97.75 84 HIS A CA 1
ATOM 607 C C . HIS A 1 84 ? -13.133 15.259 18.695 1.00 97.75 84 HIS A C 1
ATOM 609 O O . HIS A 1 84 ? -13.491 15.248 17.516 1.00 97.75 84 HIS A O 1
ATOM 615 N N . LYS A 1 85 ? -12.376 16.243 19.185 1.00 96.56 85 LYS A N 1
ATOM 616 C CA . LYS A 1 85 ? -11.863 17.372 18.385 1.00 96.56 85 LYS A CA 1
ATOM 617 C C . LYS A 1 85 ? -10.378 17.238 18.062 1.00 96.56 85 LYS A C 1
ATOM 619 O O . LYS A 1 85 ? -9.933 17.815 17.073 1.00 96.56 85 LYS A O 1
ATOM 624 N N . THR A 1 86 ? -9.627 16.500 18.878 1.00 94.81 86 THR A N 1
ATOM 625 C CA . THR A 1 86 ? -8.169 16.311 18.768 1.00 94.81 86 THR A CA 1
ATOM 626 C C . THR A 1 86 ? -7.752 14.861 18.522 1.00 94.81 86 THR A C 1
ATOM 628 O O . THR A 1 86 ? -6.697 14.646 17.925 1.00 94.81 86 THR A O 1
ATOM 631 N N . HIS A 1 87 ? -8.606 13.886 18.849 1.00 96.25 87 HIS A N 1
ATOM 632 C CA . HIS A 1 87 ? -8.379 12.470 18.552 1.00 96.25 87 HIS A CA 1
ATOM 633 C C . HIS A 1 87 ? -9.128 11.982 17.303 1.00 96.25 87 HIS A C 1
ATOM 635 O O . HIS A 1 87 ? -10.266 12.373 17.039 1.00 96.25 87 HIS A O 1
ATOM 641 N N . TYR A 1 88 ? -8.462 11.113 16.542 1.00 95.94 88 TYR A N 1
ATOM 642 C CA . TYR A 1 88 ? -9.030 10.297 15.470 1.00 95.94 88 TYR A CA 1
ATOM 643 C C . TYR A 1 88 ? -9.181 8.873 16.008 1.00 95.94 88 TYR A C 1
ATOM 645 O O . TYR A 1 88 ? -8.185 8.263 16.405 1.00 95.94 88 TYR A O 1
ATOM 653 N N . GLU A 1 89 ? -10.396 8.328 15.993 1.00 97.31 89 GLU A N 1
ATOM 654 C CA . GLU A 1 89 ? -10.670 6.961 16.439 1.00 97.31 89 GLU A CA 1
ATOM 655 C C . GLU A 1 89 ? -10.821 5.976 15.272 1.00 97.31 89 GLU A C 1
ATOM 657 O O . GLU A 1 89 ? -11.283 6.295 14.173 1.00 97.31 89 GLU A O 1
ATOM 662 N N . ASN A 1 90 ? -10.435 4.731 15.533 1.00 97.81 90 ASN A N 1
ATOM 663 C CA . ASN A 1 90 ? -10.491 3.629 14.587 1.00 97.81 90 ASN A CA 1
ATOM 664 C C . ASN A 1 90 ? -11.055 2.399 15.275 1.00 97.81 90 ASN A C 1
ATOM 666 O O . ASN A 1 90 ? -10.533 1.958 16.298 1.00 97.81 90 ASN A O 1
ATOM 670 N N . PHE A 1 91 ? -12.065 1.809 14.657 1.00 98.56 91 PHE A N 1
ATOM 671 C CA . PHE A 1 91 ? -12.805 0.678 15.179 1.00 98.56 91 PHE A CA 1
ATOM 672 C C . PHE A 1 91 ? -12.502 -0.553 14.334 1.00 98.56 91 PHE A C 1
ATOM 674 O O . PHE A 1 91 ? -12.860 -0.596 13.159 1.00 98.56 91 PHE A O 1
ATOM 681 N N . TYR A 1 92 ? -11.868 -1.566 14.921 1.00 98.50 92 TYR A N 1
ATOM 682 C CA . TYR A 1 92 ? -11.624 -2.850 14.266 1.00 98.50 92 TYR A CA 1
ATOM 683 C C . TYR A 1 92 ? -12.286 -3.988 15.041 1.00 98.50 92 TYR A C 1
ATOM 685 O O . TYR A 1 92 ? -12.114 -4.113 16.253 1.00 98.50 92 TYR A O 1
ATOM 693 N N . CYS A 1 93 ? -13.057 -4.836 14.362 1.00 98.44 93 CYS A N 1
ATOM 694 C CA . CYS A 1 93 ? -13.719 -5.963 15.013 1.00 98.44 93 CYS A CA 1
ATOM 695 C C . CYS A 1 93 ? -12.814 -7.199 15.020 1.00 98.44 93 CYS A C 1
ATOM 697 O O . CYS A 1 93 ? -12.621 -7.855 14.001 1.00 98.44 93 CYS A O 1
ATOM 699 N N . THR A 1 94 ? -12.275 -7.550 16.183 1.00 97.00 94 THR A N 1
ATOM 700 C CA . THR A 1 94 ? -11.353 -8.685 16.345 1.00 97.00 94 THR A CA 1
ATOM 701 C C . THR A 1 94 ? -12.106 -10.016 16.473 1.00 97.00 94 THR A C 1
ATOM 703 O O . THR A 1 94 ? -11.615 -11.054 16.024 1.00 97.00 94 THR A O 1
ATOM 706 N N . ARG A 1 95 ? -13.323 -9.997 17.037 1.00 96.31 95 ARG A N 1
ATOM 707 C CA . ARG A 1 95 ? -14.299 -11.112 17.071 1.00 96.31 95 ARG A CA 1
ATOM 708 C C . ARG A 1 95 ? -15.675 -10.628 17.545 1.00 96.31 95 ARG A C 1
ATOM 710 O O . ARG A 1 95 ? -15.792 -9.526 18.082 1.00 96.31 95 ARG A O 1
ATOM 717 N N . GLY A 1 96 ? -16.684 -11.486 17.393 1.00 97.62 96 GLY A N 1
ATOM 718 C CA . GLY A 1 96 ? -18.080 -11.165 17.688 1.00 97.62 96 GLY A CA 1
ATOM 719 C C . GLY A 1 96 ? -18.625 -10.132 16.707 1.00 97.62 96 GLY A C 1
ATOM 720 O O . GLY A 1 96 ? -18.207 -10.105 15.542 1.00 97.62 96 GLY A O 1
ATOM 721 N N . ARG A 1 97 ? -19.548 -9.288 17.179 1.00 98.31 97 ARG A N 1
ATOM 722 C CA . ARG A 1 97 ? -20.167 -8.223 16.388 1.00 98.31 97 ARG A CA 1
ATOM 723 C C . ARG A 1 97 ? -20.529 -7.022 17.244 1.00 98.31 97 ARG A C 1
ATOM 725 O O . ARG A 1 97 ? -21.088 -7.165 18.331 1.00 98.31 97 ARG A O 1
ATOM 732 N N . PHE A 1 98 ? -20.313 -5.834 16.696 1.00 98.50 98 PHE A N 1
ATOM 733 C CA . PHE A 1 98 ? -20.858 -4.588 17.229 1.00 98.50 98 PHE A CA 1
ATOM 734 C C . PHE A 1 98 ? -21.388 -3.716 16.094 1.00 98.50 98 PHE A C 1
ATOM 736 O O . PHE A 1 98 ? -20.893 -3.766 14.970 1.00 98.50 98 PHE A O 1
ATOM 743 N N . GLN A 1 99 ? -22.407 -2.918 16.379 1.00 98.62 99 GLN A N 1
ATOM 744 C CA . GLN A 1 99 ? -22.878 -1.881 15.474 1.00 98.62 99 GLN A CA 1
ATOM 745 C C . GLN A 1 99 ? -22.176 -0.564 15.793 1.00 98.62 99 GLN A C 1
ATOM 747 O O . GLN A 1 99 ? -22.020 -0.229 16.962 1.00 98.62 99 GLN A O 1
ATOM 752 N N . LEU A 1 100 ? -21.753 0.164 14.763 1.00 98.75 100 LEU A N 1
ATOM 753 C CA . LEU A 1 100 ? -21.135 1.486 14.849 1.00 98.75 100 LEU A CA 1
ATOM 754 C C . LEU A 1 100 ? -21.976 2.467 14.027 1.00 98.75 100 LEU A C 1
ATOM 756 O O . LEU A 1 100 ? -22.371 2.154 12.900 1.00 98.75 100 LEU A O 1
ATOM 760 N N . TRP A 1 101 ? -22.254 3.644 14.580 1.00 98.62 101 TRP A N 1
ATOM 761 C CA . TRP A 1 101 ? -22.867 4.771 13.874 1.00 98.62 101 TRP A CA 1
ATOM 762 C C . TRP A 1 101 ? -21.838 5.894 13.744 1.00 98.62 101 TRP A C 1
ATOM 764 O O . TRP A 1 101 ? -21.090 6.132 14.689 1.00 98.62 101 TRP A O 1
ATOM 774 N N . ALA A 1 102 ? -21.809 6.578 12.598 1.00 98.12 102 ALA A N 1
ATOM 775 C CA . ALA A 1 102 ? -20.904 7.697 12.343 1.00 98.12 102 ALA A CA 1
ATOM 776 C C . ALA A 1 102 ? -21.545 8.768 11.437 1.00 98.12 102 ALA A C 1
ATOM 778 O O . ALA A 1 102 ? -22.200 8.437 10.446 1.00 98.12 102 ALA A O 1
ATOM 779 N N . GLU A 1 103 ? -21.327 10.049 11.739 1.00 96.88 103 GLU A N 1
ATOM 780 C CA . GLU A 1 103 ? -21.745 11.189 10.910 1.00 96.88 103 GLU A CA 1
ATOM 781 C C . GLU A 1 103 ? -20.803 12.392 11.084 1.00 96.88 103 GLU A C 1
ATOM 783 O O . GLU A 1 103 ? -20.461 12.751 12.208 1.00 96.88 103 GLU A O 1
ATOM 788 N N . SER A 1 104 ? -20.400 13.058 9.996 1.00 94.12 104 SER A N 1
ATOM 789 C CA . SER A 1 104 ? -19.561 14.266 10.076 1.00 94.12 104 SER A CA 1
ATOM 790 C C . SER A 1 104 ? -20.267 15.407 10.818 1.00 94.12 104 SER A C 1
ATOM 792 O O . SER A 1 104 ? -21.356 15.835 10.435 1.00 94.12 104 SER A O 1
ATOM 794 N N . TYR A 1 105 ? -19.622 15.956 11.846 1.00 90.38 105 TYR A N 1
ATOM 795 C CA . TYR A 1 105 ? -20.190 16.994 12.703 1.00 90.38 105 TYR A CA 1
ATOM 796 C C . TYR A 1 105 ? -20.461 18.300 11.945 1.00 90.38 105 TYR A C 1
ATOM 798 O O . TYR A 1 105 ? -19.562 18.874 11.330 1.00 90.38 105 TYR A O 1
ATOM 806 N N . ASN A 1 106 ? -21.703 18.794 12.024 1.00 83.81 106 ASN A N 1
ATOM 807 C CA . ASN A 1 106 ? -22.164 20.052 11.416 1.00 83.81 106 ASN A CA 1
ATOM 808 C C . ASN A 1 106 ? -21.814 20.237 9.921 1.00 83.81 106 ASN A C 1
ATOM 810 O O . ASN A 1 106 ? -21.748 21.368 9.431 1.00 83.81 106 ASN A O 1
ATOM 814 N N . SER A 1 107 ? -21.613 19.145 9.176 1.00 80.69 107 SER A N 1
ATOM 815 C CA . SER A 1 107 ? -21.309 19.201 7.746 1.00 80.69 107 SER A CA 1
ATOM 816 C C . SER A 1 107 ? -22.590 19.323 6.916 1.00 80.69 107 SER A C 1
ATOM 818 O O . SER A 1 107 ? -23.582 18.633 7.146 1.00 80.69 107 SER A O 1
ATOM 820 N N . THR A 1 108 ? -22.604 20.223 5.932 1.00 74.12 108 THR A N 1
ATOM 821 C CA . THR A 1 108 ? -23.809 20.444 5.117 1.00 74.12 108 THR A CA 1
ATOM 822 C C . THR A 1 108 ? -23.994 19.314 4.107 1.00 74.12 108 THR A C 1
ATOM 824 O O . THR A 1 108 ? -23.229 19.184 3.156 1.00 74.12 108 THR A O 1
ATOM 827 N N . GLY A 1 109 ? -25.042 18.511 4.304 1.00 73.31 109 GLY A N 1
ATOM 828 C CA . GLY A 1 109 ? -25.332 17.349 3.462 1.00 73.31 109 GLY A CA 1
ATOM 829 C C . GLY A 1 109 ? -24.625 16.059 3.887 1.00 73.31 109 GLY A C 1
ATOM 830 O O . GLY A 1 109 ? -24.557 15.138 3.075 1.00 73.31 109 GLY A O 1
ATOM 831 N N . SER A 1 110 ? -24.119 15.967 5.125 1.00 83.44 110 SER A N 1
ATOM 832 C CA . SER A 1 110 ? -23.736 14.675 5.706 1.00 83.44 110 SER A CA 1
ATOM 833 C C . SER A 1 110 ? -24.941 13.735 5.808 1.00 83.44 110 SER A C 1
ATOM 835 O O . SER A 1 110 ? -26.072 14.167 6.029 1.00 83.44 110 SER A O 1
ATOM 837 N N . GLU A 1 111 ? -24.690 12.436 5.646 1.00 92.12 111 GLU A N 1
ATOM 838 C CA . GLU A 1 111 ? -25.662 11.376 5.912 1.00 92.12 111 GLU A CA 1
ATOM 839 C C . GLU A 1 111 ? -25.122 10.495 7.038 1.00 92.12 111 GLU A C 1
ATOM 841 O O . GLU A 1 111 ? -24.056 9.892 6.881 1.00 92.12 111 GLU A O 1
ATOM 846 N N . GLN A 1 112 ? -25.881 10.355 8.128 1.00 96.06 112 GLN A N 1
ATOM 847 C CA . GLN A 1 112 ? -25.570 9.396 9.183 1.00 96.06 112 GLN A CA 1
ATOM 848 C C . GLN A 1 112 ? -25.449 7.972 8.629 1.00 96.06 112 GLN A C 1
ATOM 850 O O . GLN A 1 112 ? -26.415 7.401 8.119 1.00 96.06 112 GLN A O 1
ATOM 855 N N . GLN A 1 113 ? -24.276 7.370 8.783 1.00 96.88 113 GLN A N 1
ATOM 856 C CA . GLN A 1 113 ? -24.013 5.984 8.421 1.00 96.88 113 GLN A CA 1
ATOM 857 C C . GLN A 1 113 ? -24.121 5.074 9.636 1.00 96.88 113 GLN A C 1
ATOM 859 O O . GLN A 1 113 ? -23.765 5.456 10.750 1.00 96.88 113 GLN A O 1
ATOM 864 N N . THR A 1 114 ? -24.517 3.825 9.411 1.00 98.56 114 THR A N 1
ATOM 865 C CA . THR A 1 114 ? -24.274 2.756 10.381 1.00 98.56 114 THR A CA 1
ATOM 866 C C . THR A 1 114 ? -23.926 1.442 9.708 1.00 98.56 114 THR A C 1
ATOM 868 O O . THR A 1 114 ? -24.429 1.145 8.620 1.00 98.56 114 THR A O 1
ATOM 871 N N . ARG A 1 115 ? -23.054 0.663 10.354 1.00 98.62 115 ARG A N 1
ATOM 872 C CA . ARG A 1 115 ? -22.647 -0.684 9.948 1.00 98.62 115 ARG A CA 1
ATOM 873 C C . ARG A 1 115 ? -22.590 -1.602 11.164 1.00 98.62 115 ARG A C 1
ATOM 875 O O . ARG A 1 115 ? -22.151 -1.189 12.233 1.00 98.62 115 ARG A O 1
ATOM 882 N N . VAL A 1 116 ? -22.981 -2.858 10.980 1.00 98.69 116 VAL A N 1
ATOM 883 C CA . VAL A 1 116 ? -22.694 -3.956 11.908 1.00 98.69 116 VAL A CA 1
ATOM 884 C C . VAL A 1 116 ? -21.362 -4.565 11.499 1.00 98.69 116 VAL A C 1
ATOM 886 O O . VAL A 1 116 ? -21.282 -5.232 10.465 1.00 98.69 116 VAL A O 1
ATOM 889 N N . LEU A 1 117 ? -20.331 -4.303 12.296 1.00 98.75 117 LEU A N 1
ATOM 890 C CA . LEU A 1 117 ? -18.993 -4.843 12.125 1.00 98.75 117 LEU A CA 1
ATOM 891 C C . LEU A 1 117 ? -18.948 -6.280 12.646 1.00 98.75 117 LEU A C 1
ATOM 893 O O . LEU A 1 117 ? -19.451 -6.595 13.723 1.00 98.75 117 LEU A O 1
ATOM 897 N N . THR A 1 118 ? -18.343 -7.137 11.838 1.00 98.44 118 THR A N 1
ATOM 898 C CA . THR A 1 118 ? -18.049 -8.552 12.060 1.00 98.44 118 THR A CA 1
ATOM 899 C C . THR A 1 118 ? -16.533 -8.761 12.022 1.00 98.44 118 THR A C 1
ATOM 901 O O . THR A 1 118 ? -15.795 -7.854 11.637 1.00 98.44 118 THR A O 1
ATOM 904 N N . GLN A 1 119 ? -16.039 -9.943 12.401 1.00 97.50 119 GLN A N 1
ATOM 905 C CA . GLN A 1 119 ? -14.597 -10.193 12.500 1.00 97.50 119 GLN A CA 1
ATOM 906 C C . GLN A 1 119 ? -13.803 -9.771 11.245 1.00 97.50 119 GLN A C 1
ATOM 908 O O . GLN A 1 119 ? -13.894 -10.399 10.188 1.00 97.50 119 GLN A O 1
ATOM 913 N N . GLY A 1 120 ? -12.928 -8.785 11.433 1.00 96.94 120 GLY A N 1
ATOM 914 C CA . GLY A 1 120 ? -12.014 -8.169 10.477 1.00 96.94 120 GLY A CA 1
ATOM 915 C C . GLY A 1 120 ? -12.587 -6.997 9.676 1.00 96.94 120 GLY A C 1
ATOM 916 O O . GLY A 1 120 ? -11.948 -6.559 8.717 1.00 96.94 120 GLY A O 1
ATOM 917 N N . ASP A 1 121 ? -13.774 -6.516 10.042 1.00 98.62 121 ASP A N 1
ATOM 918 C CA . ASP A 1 121 ? -14.347 -5.264 9.551 1.00 98.62 121 ASP A CA 1
ATOM 919 C C . ASP A 1 121 ? -13.752 -4.053 10.290 1.00 98.62 121 ASP A C 1
ATOM 921 O O . ASP A 1 121 ? -13.366 -4.139 11.460 1.00 98.62 121 ASP A O 1
ATOM 925 N N . TYR A 1 122 ? -13.718 -2.913 9.599 1.00 98.56 122 TYR A N 1
ATOM 926 C CA . TYR A 1 122 ? -13.126 -1.654 10.047 1.00 98.56 122 TYR A CA 1
ATOM 927 C C . TYR A 1 122 ? -14.095 -0.470 9.881 1.00 98.56 122 TYR A C 1
ATOM 929 O O . TYR A 1 122 ? -14.841 -0.399 8.899 1.00 98.56 122 TYR A O 1
ATOM 937 N N . GLY A 1 123 ? -14.045 0.481 10.814 1.00 98.12 123 GLY A N 1
ATOM 938 C CA . GLY A 1 123 ? -14.719 1.777 10.754 1.00 98.12 123 GLY A CA 1
ATOM 939 C C . GLY A 1 123 ? -13.786 2.912 11.178 1.00 98.12 123 GLY A C 1
ATOM 940 O O . GLY A 1 123 ? -13.097 2.807 12.192 1.00 98.12 123 GLY A O 1
ATOM 941 N N . ALA A 1 124 ? -13.777 3.994 10.404 1.00 97.31 124 ALA A N 1
ATOM 942 C CA . ALA A 1 124 ? -12.994 5.199 10.653 1.00 97.31 124 ALA A CA 1
ATOM 943 C C . ALA A 1 124 ? -13.878 6.308 11.237 1.00 97.31 124 ALA A C 1
ATOM 945 O O . ALA A 1 124 ? -14.921 6.635 10.661 1.00 97.31 124 ALA A O 1
ATOM 946 N N . VAL A 1 125 ? -13.434 6.917 12.338 1.00 97.62 125 VAL A N 1
ATOM 947 C CA . VAL A 1 125 ? -14.112 8.025 13.025 1.00 97.62 125 VAL A CA 1
ATOM 948 C C . VAL A 1 125 ? -13.132 9.205 13.139 1.00 97.62 125 VAL A C 1
ATOM 950 O O . VAL A 1 125 ? -12.401 9.328 14.123 1.00 97.62 125 VAL A O 1
ATOM 953 N N . PRO A 1 126 ? -13.074 10.078 12.114 1.00 95.88 126 PRO A N 1
ATOM 954 C CA . PRO A 1 126 ? -12.229 11.266 12.132 1.00 95.88 126 PRO A CA 1
ATOM 955 C C . PRO A 1 126 ? -12.619 12.288 13.201 1.00 95.88 126 PRO A C 1
ATOM 957 O O . PRO A 1 126 ? -13.735 12.273 13.728 1.00 95.88 126 PRO A O 1
ATOM 960 N N . HIS A 1 127 ? -11.734 13.264 13.422 1.00 94.81 127 HIS A N 1
ATOM 961 C CA . HIS A 1 127 ? -12.022 14.463 14.214 1.00 94.81 127 HIS A CA 1
ATOM 962 C C . HIS A 1 127 ? -13.361 15.095 13.829 1.00 94.81 127 HIS A C 1
ATOM 964 O O . HIS A 1 127 ? -13.642 15.312 12.652 1.00 94.81 127 HIS A O 1
ATOM 970 N N . ASN A 1 128 ? -14.141 15.492 14.832 1.00 96.25 128 ASN A N 1
ATOM 971 C CA . ASN A 1 128 ? -15.475 16.066 14.679 1.00 96.25 128 ASN A CA 1
ATOM 972 C C . ASN A 1 128 ? -16.420 15.117 13.909 1.00 96.25 128 ASN A C 1
ATOM 974 O O . ASN A 1 128 ? -17.030 15.493 12.910 1.00 96.25 128 ASN A O 1
ATOM 978 N N . THR A 1 129 ? -16.563 13.886 14.402 1.00 97.75 129 THR A N 1
ATOM 979 C CA . THR A 1 129 ? -17.542 12.900 13.914 1.00 97.75 129 THR A CA 1
ATOM 980 C C . THR A 1 129 ? -18.460 12.479 15.058 1.00 97.75 129 THR A C 1
ATOM 982 O O . THR A 1 129 ? -17.981 11.965 16.070 1.00 97.75 129 THR A O 1
ATOM 985 N N . TYR A 1 130 ? -19.773 12.681 14.901 1.00 98.00 130 TYR A N 1
ATOM 986 C CA . TYR A 1 130 ? -20.787 12.092 15.779 1.00 98.00 130 TYR A CA 1
ATOM 987 C C . TYR A 1 130 ? -20.680 10.577 15.699 1.00 98.00 130 TYR A C 1
ATOM 989 O O . TYR A 1 130 ? -20.794 10.029 14.602 1.00 98.00 130 TYR A O 1
ATOM 997 N N . HIS A 1 131 ? -20.495 9.898 16.826 1.00 98.44 131 HIS A N 1
ATOM 998 C CA . HIS A 1 131 ? -20.432 8.443 16.824 1.00 98.44 131 HIS A CA 1
ATOM 999 C C . HIS A 1 131 ? -20.878 7.817 18.152 1.00 98.44 131 HIS A C 1
ATOM 1001 O O . HIS A 1 131 ? -20.966 8.465 19.196 1.00 98.44 131 HIS A O 1
ATOM 1007 N N . THR A 1 132 ? -21.213 6.531 18.068 1.00 98.06 132 THR A N 1
ATOM 1008 C CA . THR A 1 132 ? -21.512 5.618 19.181 1.00 98.06 132 THR A CA 1
ATOM 1009 C C . THR A 1 132 ? -21.473 4.182 18.656 1.00 98.06 132 THR A C 1
ATOM 1011 O O . THR A 1 132 ? -21.600 3.957 17.448 1.00 98.06 132 THR A O 1
ATOM 1014 N N . PHE A 1 133 ? -21.341 3.203 19.549 1.00 97.69 133 PHE A N 1
ATOM 1015 C CA . PHE A 1 133 ? -21.402 1.784 19.216 1.00 97.69 133 PHE A CA 1
ATOM 1016 C C . PHE A 1 133 ? -22.341 1.005 20.146 1.00 97.69 133 PHE A C 1
ATOM 1018 O O . PHE A 1 133 ? -22.668 1.448 21.246 1.00 97.69 133 PHE A O 1
ATOM 1025 N N . GLN A 1 134 ? -22.752 -0.189 19.719 1.00 96.75 134 GLN A N 1
ATOM 1026 C CA . GLN A 1 134 ? -23.526 -1.150 20.507 1.00 96.75 134 GLN A CA 1
ATOM 1027 C C . GLN A 1 134 ? -22.983 -2.564 20.292 1.00 96.75 134 GLN A C 1
ATOM 1029 O O . GLN A 1 134 ? -22.814 -2.997 19.154 1.00 96.75 134 GLN A O 1
ATOM 1034 N N . VAL A 1 135 ? -22.740 -3.300 21.375 1.00 96.19 135 VAL A N 1
ATOM 1035 C CA . VAL A 1 135 ? -22.232 -4.680 21.324 1.00 96.19 135 VAL A CA 1
ATOM 1036 C C . VAL A 1 135 ? -23.386 -5.657 21.099 1.00 96.19 135 VAL A C 1
ATOM 1038 O O . VAL A 1 135 ? -24.367 -5.619 21.838 1.00 96.19 135 VAL A O 1
ATOM 1041 N N . LEU A 1 136 ? -23.276 -6.524 20.087 1.00 95.81 136 LEU A N 1
ATOM 1042 C CA . LEU A 1 136 ? -24.370 -7.394 19.635 1.00 95.81 136 LEU A CA 1
ATOM 1043 C C . LEU A 1 136 ? -24.151 -8.885 19.914 1.00 95.81 136 LEU A C 1
ATOM 1045 O O . LEU A 1 136 ? -25.134 -9.596 20.082 1.00 95.81 136 LEU A O 1
ATOM 1049 N N . ASP A 1 137 ? -22.906 -9.373 19.947 1.00 96.38 137 ASP A N 1
ATOM 1050 C CA . ASP A 1 137 ? -22.627 -10.789 20.234 1.00 96.38 137 ASP A CA 1
ATOM 1051 C C . ASP A 1 137 ? -22.028 -10.991 21.641 1.00 96.38 137 ASP A C 1
ATOM 1053 O O . ASP A 1 137 ? -21.212 -10.169 22.070 1.00 96.38 137 ASP A O 1
ATOM 1057 N N . PRO A 1 138 ? -22.331 -12.113 22.333 1.00 93.88 138 PRO A N 1
ATOM 1058 C CA . PRO A 1 138 ? -21.858 -12.387 23.697 1.00 93.88 138 PRO A CA 1
ATOM 1059 C C . PRO A 1 138 ? -20.339 -12.463 23.916 1.00 93.88 138 PRO A C 1
ATOM 1061 O O . PRO A 1 138 ? -19.908 -12.359 25.058 1.00 93.88 138 PRO A O 1
ATOM 1064 N N . ASP A 1 139 ? -19.531 -12.674 22.873 1.00 95.38 139 ASP A N 1
ATOM 1065 C CA . ASP A 1 139 ? -18.059 -12.659 22.943 1.00 95.38 139 ASP A CA 1
ATOM 1066 C C . ASP A 1 139 ? -17.500 -11.704 21.882 1.00 95.38 139 ASP A C 1
ATOM 1068 O O . ASP A 1 139 ? -16.905 -12.107 20.877 1.00 95.38 139 ASP A O 1
ATOM 1072 N N . THR A 1 140 ? -17.755 -10.413 22.084 1.00 97.44 140 THR A N 1
ATOM 1073 C CA . THR A 1 140 ? -17.275 -9.362 21.188 1.00 97.44 140 THR A CA 1
ATOM 1074 C C . THR A 1 140 ? -15.975 -8.767 21.708 1.00 97.44 140 THR A C 1
ATOM 1076 O O . THR A 1 140 ? -15.839 -8.449 22.891 1.00 97.44 140 THR A O 1
ATOM 1079 N N . GLN A 1 141 ? -15.015 -8.592 20.798 1.00 97.75 141 GLN A N 1
ATOM 1080 C CA . GLN A 1 141 ? -13.796 -7.840 21.058 1.00 97.75 141 GLN A CA 1
ATOM 1081 C C . GLN A 1 141 ? -13.540 -6.848 19.931 1.00 97.75 141 GLN A C 1
ATOM 1083 O O . GLN A 1 141 ? -13.518 -7.200 18.749 1.00 97.75 141 GLN A O 1
ATOM 1088 N N . MET A 1 142 ? -13.312 -5.611 20.338 1.00 98.06 142 MET A N 1
ATOM 1089 C CA . MET A 1 142 ? -13.067 -4.452 19.504 1.00 98.06 142 MET A CA 1
ATOM 1090 C C . MET A 1 142 ? -11.647 -3.965 19.779 1.00 98.06 142 MET A C 1
ATOM 1092 O O . MET A 1 142 ? -11.301 -3.689 20.926 1.00 98.06 142 MET A O 1
ATOM 1096 N N . THR A 1 143 ? -10.821 -3.879 18.742 1.00 98.25 143 THR A N 1
ATOM 1097 C CA . THR A 1 143 ? -9.555 -3.153 18.812 1.00 98.25 143 THR A CA 1
ATOM 1098 C C . THR A 1 143 ? -9.835 -1.698 18.454 1.00 98.25 143 THR A C 1
ATOM 1100 O O . THR A 1 143 ? -10.232 -1.403 17.325 1.00 98.25 143 THR A O 1
ATOM 1103 N N . GLY A 1 144 ? -9.635 -0.807 19.422 1.00 97.88 144 GLY A N 1
ATOM 1104 C CA . GLY A 1 144 ? -9.595 0.635 19.218 1.00 97.88 144 GLY A CA 1
ATOM 1105 C C . GLY A 1 144 ? -8.167 1.076 18.906 1.00 97.88 144 GLY A C 1
ATOM 1106 O O . GLY A 1 144 ? -7.243 0.696 19.626 1.00 97.88 144 GLY A O 1
ATOM 1107 N N . VAL A 1 145 ? -7.976 1.873 17.854 1.00 98.00 145 VAL A N 1
ATOM 1108 C CA . VAL A 1 145 ? -6.712 2.589 17.606 1.00 98.00 145 VAL A CA 1
ATOM 1109 C C . VAL A 1 145 ? -7.000 4.081 17.592 1.00 98.00 145 VAL A C 1
ATOM 1111 O O . VAL A 1 145 ? -7.813 4.549 16.796 1.00 98.00 145 VAL A O 1
ATOM 1114 N N . ILE A 1 146 ? -6.349 4.823 18.477 1.00 97.44 146 ILE A N 1
ATOM 1115 C CA . ILE A 1 146 ? -6.649 6.231 18.737 1.00 97.44 146 ILE A CA 1
ATOM 1116 C C . ILE A 1 146 ? -5.376 7.044 18.525 1.00 97.44 146 ILE A C 1
ATOM 1118 O O . ILE A 1 146 ? -4.298 6.638 18.957 1.00 97.44 146 ILE A O 1
ATOM 1122 N N . GLN A 1 147 ? -5.491 8.151 17.794 1.00 94.62 147 GLN A N 1
ATOM 1123 C CA . GLN A 1 147 ? -4.363 8.994 17.405 1.00 94.62 147 GLN A CA 1
ATOM 1124 C C . GLN A 1 147 ? -4.677 10.464 17.734 1.00 94.62 147 GLN A C 1
ATOM 1126 O O . GLN A 1 147 ? -5.713 10.950 17.273 1.00 94.62 147 GLN A O 1
ATOM 1131 N N . PRO A 1 148 ? -3.806 11.206 18.451 1.00 95.00 148 PRO A N 1
ATOM 1132 C CA . PRO A 1 148 ? -2.530 10.778 19.050 1.00 95.00 148 PRO A CA 1
ATOM 1133 C C . PRO A 1 148 ? -2.709 9.791 20.219 1.00 95.00 148 PRO A C 1
ATOM 1135 O O . PRO A 1 148 ? -3.829 9.399 20.542 1.00 95.00 148 PRO A O 1
ATOM 1138 N N . GLY A 1 149 ? -1.594 9.354 20.809 1.00 95.75 149 GLY A N 1
ATOM 1139 C CA . GLY A 1 149 ? -1.601 8.548 22.031 1.00 95.75 149 GLY A CA 1
ATOM 1140 C C . GLY A 1 149 ? -2.017 9.342 23.277 1.00 95.75 149 GLY A C 1
ATOM 1141 O O . GLY A 1 149 ? -2.170 10.562 23.228 1.00 95.75 149 GLY A O 1
ATOM 1142 N N . GLY A 1 150 ? -2.218 8.632 24.391 1.00 95.38 150 GLY A N 1
ATOM 1143 C CA . GLY A 1 150 ? -2.538 9.213 25.702 1.00 95.38 150 GLY A CA 1
ATOM 1144 C C . GLY A 1 150 ? -4.037 9.296 26.018 1.00 95.38 150 GLY A C 1
ATOM 1145 O O . GLY A 1 150 ? -4.417 9.586 27.155 1.00 95.38 150 GLY A O 1
ATOM 1146 N N . PHE A 1 151 ? -4.913 8.987 25.056 1.00 95.56 151 PHE A N 1
ATOM 1147 C CA . PHE A 1 151 ? -6.367 8.995 25.258 1.00 95.56 151 PHE A CA 1
ATOM 1148 C C . PHE A 1 151 ? -6.847 7.954 26.289 1.00 95.56 151 PHE A C 1
ATOM 1150 O O . PHE A 1 151 ? -7.910 8.111 26.887 1.00 95.56 151 PHE A O 1
ATOM 1157 N N . GLU A 1 152 ? -6.057 6.911 26.573 1.00 95.88 152 GLU A N 1
ATOM 1158 C CA . GLU A 1 152 ? -6.393 5.870 27.552 1.00 95.88 152 GLU A CA 1
ATOM 1159 C C . GLU A 1 152 ? -6.680 6.399 28.967 1.00 95.88 152 GLU A C 1
ATOM 1161 O O . GLU A 1 152 ? -7.442 5.780 29.718 1.00 95.88 152 GLU A O 1
ATOM 1166 N N . VAL A 1 153 ? -6.138 7.573 29.312 1.00 95.38 153 VAL A N 1
ATOM 1167 C CA . VAL A 1 153 ? -6.355 8.240 30.604 1.00 95.38 153 VAL A CA 1
ATOM 1168 C C . VAL A 1 153 ? -7.847 8.514 30.856 1.00 95.38 153 VAL A C 1
ATOM 1170 O O . VAL A 1 153 ? -8.287 8.441 32.004 1.00 95.38 153 VAL A O 1
ATOM 1173 N N . LEU A 1 154 ? -8.652 8.712 29.803 1.00 94.44 154 LEU A N 1
ATOM 1174 C CA . LEU A 1 154 ? -10.116 8.790 29.887 1.00 94.44 154 LEU A CA 1
ATOM 1175 C C . LEU A 1 154 ? -10.726 7.530 30.517 1.00 94.44 154 LEU A C 1
ATOM 1177 O O . LEU A 1 154 ? -11.523 7.616 31.453 1.00 94.44 154 LEU A O 1
ATOM 1181 N N . PHE A 1 155 ? -10.376 6.349 30.002 1.00 95.12 155 PHE A N 1
ATOM 1182 C CA . PHE A 1 155 ? -10.941 5.085 30.480 1.00 95.12 155 PHE A CA 1
ATOM 1183 C C . PHE A 1 155 ? -10.462 4.777 31.898 1.00 95.12 155 PHE A C 1
ATOM 1185 O O . PHE A 1 155 ? -11.225 4.245 32.705 1.00 95.12 155 PHE A O 1
ATOM 1192 N N . VAL A 1 156 ? -9.231 5.179 32.238 1.00 94.56 156 VAL A N 1
ATOM 1193 C CA . VAL A 1 156 ? -8.757 5.162 33.625 1.00 94.56 156 VAL A CA 1
ATOM 1194 C C . VAL A 1 156 ? -9.642 6.065 34.491 1.00 94.56 156 VAL A C 1
ATOM 1196 O O . VAL A 1 156 ? -10.140 5.594 35.511 1.00 94.56 156 VAL A O 1
ATOM 1199 N N . ALA A 1 157 ? -9.914 7.313 34.101 1.00 92.75 157 ALA A N 1
ATOM 1200 C CA . ALA A 1 157 ? -10.767 8.229 34.866 1.00 92.75 157 ALA A CA 1
ATOM 1201 C C . ALA A 1 157 ? -12.219 7.727 35.034 1.00 92.75 157 ALA A C 1
ATOM 1203 O O . ALA A 1 157 ? -12.793 7.873 36.113 1.00 92.75 157 ALA A O 1
ATOM 1204 N N . LEU A 1 158 ? -12.791 7.090 34.007 1.00 91.44 158 LEU A N 1
ATOM 1205 C CA . LEU A 1 158 ? -14.170 6.580 33.997 1.00 91.44 158 LEU A CA 1
ATOM 1206 C C . LEU A 1 158 ? -14.385 5.232 34.705 1.00 91.44 158 LEU A C 1
ATOM 1208 O O . LEU A 1 158 ? -15.536 4.827 34.894 1.00 91.44 158 LEU A O 1
ATOM 1212 N N . ARG A 1 159 ? -13.318 4.508 35.061 1.00 93.12 159 ARG A N 1
ATOM 1213 C CA . ARG A 1 159 ? -13.414 3.120 35.541 1.00 93.12 159 ARG A CA 1
ATOM 1214 C C . ARG A 1 159 ? -14.284 2.957 36.789 1.00 93.12 159 ARG A C 1
ATOM 1216 O O . ARG A 1 159 ? -14.123 3.668 37.779 1.00 93.12 159 ARG A O 1
ATOM 1223 N N . ASN A 1 160 ? -15.115 1.916 36.802 1.00 91.12 160 ASN A N 1
ATOM 1224 C CA . ASN A 1 160 ? -15.702 1.399 38.039 1.00 91.12 160 ASN A CA 1
ATOM 1225 C C . ASN A 1 160 ? -14.629 0.734 38.915 1.00 91.12 160 ASN A C 1
ATOM 1227 O O . ASN A 1 160 ? -14.667 0.842 40.140 1.00 91.12 160 ASN A O 1
ATOM 1231 N N . SER A 1 161 ? -13.670 0.052 38.286 1.00 93.19 161 SER A N 1
ATOM 1232 C CA . SER A 1 161 ? -12.533 -0.598 38.940 1.00 93.19 161 SER A CA 1
ATOM 1233 C C . SER A 1 161 ? -11.399 -0.862 37.945 1.00 93.19 161 SER A C 1
ATOM 1235 O O . SER A 1 161 ? -11.600 -0.871 36.728 1.00 93.19 161 SER A O 1
ATOM 1237 N N . TYR A 1 162 ? -10.194 -1.117 38.461 1.00 95.44 162 TYR A N 1
ATOM 1238 C CA . TYR A 1 162 ? -9.194 -1.859 37.693 1.00 95.44 162 TYR A CA 1
ATOM 1239 C C . TYR A 1 162 ? -9.644 -3.314 37.565 1.00 95.44 162 TYR A C 1
ATOM 1241 O O . TYR A 1 162 ? -10.061 -3.927 38.552 1.00 95.44 162 TYR A O 1
ATOM 1249 N N . TYR A 1 163 ? -9.551 -3.863 36.359 1.00 94.31 163 TYR A N 1
ATOM 1250 C CA . TYR A 1 163 ? -9.916 -5.241 36.083 1.00 94.31 163 TYR A CA 1
ATOM 1251 C C . TYR A 1 163 ? -8.684 -6.139 36.205 1.00 94.31 163 TYR A C 1
ATOM 1253 O O . TYR A 1 163 ? -7.721 -5.998 35.460 1.00 94.31 163 TYR A O 1
ATOM 1261 N N . ASN A 1 164 ? -8.717 -7.092 37.132 1.00 91.69 164 ASN A N 1
ATOM 1262 C CA . ASN A 1 164 ? -7.703 -8.135 37.237 1.00 91.69 164 ASN A CA 1
ATOM 1263 C C . ASN A 1 164 ? -8.409 -9.484 37.393 1.00 91.69 164 ASN A C 1
ATOM 1265 O O . ASN A 1 164 ? -9.261 -9.650 38.267 1.00 91.69 164 ASN A O 1
ATOM 1269 N N . SER A 1 165 ? -8.069 -10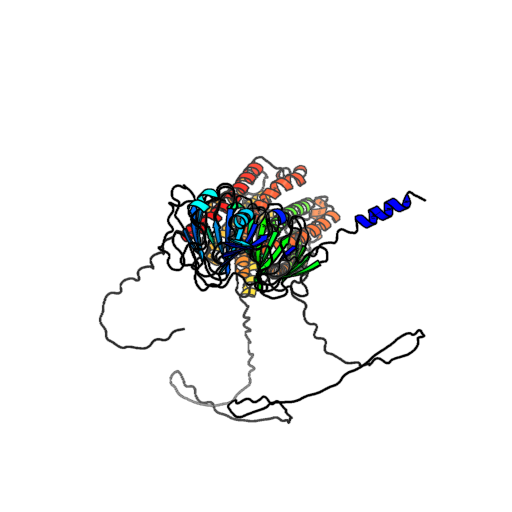.436 36.526 1.00 89.50 165 SER A N 1
ATOM 1270 C CA . SER A 1 165 ? -8.642 -11.778 36.509 1.00 89.50 165 SER A CA 1
ATOM 1271 C C . SER A 1 165 ? -7.531 -12.806 36.649 1.00 89.50 165 SER A C 1
ATOM 1273 O O . SER A 1 165 ? -6.715 -12.957 35.743 1.00 89.50 165 SER A O 1
ATOM 1275 N N . SER A 1 166 ? -7.567 -13.601 37.719 1.00 89.94 166 SER A N 1
ATOM 1276 C CA . SER A 1 166 ? -6.622 -14.707 37.951 1.00 89.94 166 SER A CA 1
ATOM 1277 C C . SER A 1 166 ? -6.650 -15.793 36.865 1.00 89.94 166 SER A C 1
ATOM 1279 O O . SER A 1 166 ? -5.718 -16.582 36.758 1.00 89.94 166 SER A O 1
ATOM 1281 N N . THR A 1 167 ? -7.709 -15.833 36.053 1.00 90.19 167 THR A N 1
ATOM 1282 C CA . THR A 1 167 ? -7.871 -16.719 34.888 1.00 90.19 167 THR A CA 1
ATOM 1283 C C . THR A 1 167 ? -7.688 -16.015 33.536 1.00 90.19 167 THR A C 1
ATOM 1285 O O . THR A 1 167 ? -7.977 -16.615 32.504 1.00 90.19 167 THR A O 1
ATOM 1288 N N . LEU A 1 168 ? -7.269 -14.739 33.523 1.00 89.12 168 LEU A N 1
ATOM 1289 C CA . LEU A 1 168 ? -7.170 -13.889 32.324 1.00 89.12 168 LEU A CA 1
ATOM 1290 C C . LEU A 1 168 ? -8.461 -13.847 31.474 1.00 89.12 168 LEU A C 1
ATOM 1292 O O . LEU A 1 168 ? -8.412 -13.755 30.246 1.00 89.12 168 LEU A O 1
ATOM 1296 N N . ALA A 1 169 ? -9.633 -13.906 32.119 1.00 92.25 169 ALA A N 1
ATOM 1297 C CA . ALA A 1 169 ? -10.928 -13.805 31.452 1.00 92.25 169 ALA A CA 1
ATOM 1298 C C . ALA A 1 169 ? -11.087 -12.454 30.730 1.00 92.25 169 ALA A C 1
ATOM 1300 O O . ALA A 1 169 ? -10.539 -11.433 31.145 1.00 92.25 169 ALA A O 1
ATOM 1301 N N . ASN A 1 170 ? -11.833 -12.439 29.622 1.00 91.12 170 ASN A N 1
ATOM 1302 C CA . ASN A 1 170 ? -11.949 -11.244 28.780 1.00 91.12 170 ASN A CA 1
ATOM 1303 C C . ASN A 1 170 ? -12.703 -10.105 29.493 1.00 91.12 170 ASN A C 1
ATOM 1305 O O . ASN A 1 170 ? -12.294 -8.952 29.385 1.00 91.12 170 ASN A O 1
ATOM 1309 N N . PHE A 1 171 ? -13.765 -10.443 30.226 1.00 91.62 171 PHE A N 1
ATOM 1310 C CA . PHE A 1 171 ? -14.624 -9.550 31.010 1.00 91.62 171 PHE A CA 1
ATOM 1311 C C . PHE A 1 171 ? -15.276 -10.338 32.165 1.00 91.62 171 PHE A C 1
ATOM 1313 O O . PHE A 1 171 ? -15.097 -11.555 32.260 1.00 91.62 171 PHE A O 1
ATOM 1320 N N . VAL A 1 172 ? -16.001 -9.671 33.075 1.00 89.12 172 VAL A N 1
ATOM 1321 C CA . VAL A 1 172 ? -16.750 -10.345 34.158 1.00 89.12 172 VAL A CA 1
ATOM 1322 C C . VAL A 1 172 ? -17.986 -11.051 33.576 1.00 89.12 172 VAL A C 1
ATOM 1324 O O . VAL A 1 172 ? -18.831 -10.371 32.998 1.00 89.12 172 VAL A O 1
ATOM 1327 N N . PRO A 1 173 ? -18.167 -12.375 33.745 1.00 86.38 173 PRO A N 1
ATOM 1328 C CA . PRO A 1 173 ? -19.422 -13.028 33.380 1.00 86.38 173 PRO A CA 1
ATOM 1329 C C . PRO A 1 173 ? -20.571 -12.527 34.269 1.00 86.38 173 PRO A C 1
ATOM 1331 O O . PRO A 1 173 ? -20.480 -12.600 35.494 1.00 86.38 173 PRO A O 1
ATOM 1334 N N . SER A 1 174 ? -21.655 -12.048 33.657 1.00 79.31 174 SER A N 1
ATOM 1335 C CA . SER A 1 174 ? -22.830 -11.499 34.346 1.00 79.31 174 SER A CA 1
ATOM 1336 C C . SER A 1 174 ? -24.113 -12.219 33.920 1.00 79.31 174 SER A C 1
ATOM 1338 O O . SER A 1 174 ? -24.222 -12.712 32.799 1.00 79.31 174 SER A O 1
ATOM 1340 N N . HIS A 1 175 ? -25.101 -12.269 34.818 1.00 68.25 175 HIS A N 1
ATOM 1341 C CA . HIS A 1 175 ? -26.462 -12.739 34.521 1.00 68.25 175 HIS A CA 1
ATOM 1342 C C . HIS A 1 175 ? -27.410 -11.607 34.088 1.00 68.25 175 HIS A C 1
ATOM 1344 O O . HIS A 1 175 ? -28.556 -11.872 33.729 1.00 68.25 175 HIS A O 1
ATOM 1350 N N . THR A 1 176 ? -26.960 -10.353 34.160 1.00 64.25 176 THR A N 1
ATOM 1351 C CA . THR A 1 176 ? -27.752 -9.161 33.845 1.00 64.25 176 THR A CA 1
ATOM 1352 C C . THR A 1 176 ? -26.919 -8.206 33.006 1.00 64.25 176 THR A C 1
ATOM 1354 O O . THR A 1 176 ? -25.931 -7.668 33.505 1.00 64.25 176 THR A O 1
ATOM 1357 N N . ASN A 1 177 ? -27.339 -7.965 31.765 1.00 60.78 177 ASN A N 1
ATOM 1358 C CA . ASN A 1 177 ? -26.681 -7.016 30.872 1.00 60.78 177 ASN A CA 1
ATOM 1359 C C . ASN A 1 177 ? -27.132 -5.608 31.281 1.00 60.78 177 ASN A C 1
ATOM 1361 O O . ASN A 1 177 ? -28.301 -5.248 31.118 1.00 60.78 177 ASN A O 1
ATOM 1365 N N . SER A 1 178 ? -26.229 -4.841 31.881 1.00 60.31 178 SER A N 1
ATOM 1366 C CA . SER A 1 178 ? -26.482 -3.486 32.366 1.00 60.31 178 SER A CA 1
ATOM 1367 C C . SER A 1 178 ? -26.085 -2.434 31.317 1.00 60.31 178 SER A C 1
ATOM 1369 O O . SER A 1 178 ? -25.595 -2.757 30.231 1.00 60.31 178 SER A O 1
ATOM 1371 N N . SER A 1 179 ? -26.359 -1.153 31.583 1.00 57.06 179 SER A N 1
ATOM 1372 C CA . SER A 1 179 ? -25.953 -0.076 30.673 1.00 57.06 179 SER A CA 1
ATOM 1373 C C . SER A 1 179 ? -24.432 0.064 30.673 1.00 57.06 179 SER A C 1
ATOM 1375 O O . SER A 1 179 ? -23.830 0.350 31.706 1.00 57.06 179 SER A O 1
ATOM 1377 N N . ALA A 1 180 ? -23.823 -0.098 29.504 1.00 60.78 180 ALA A N 1
ATOM 1378 C CA . ALA A 1 180 ? -22.380 -0.231 29.347 1.00 60.78 180 ALA A CA 1
ATOM 1379 C C . ALA A 1 180 ? -21.593 1.101 29.359 1.00 60.78 180 ALA A C 1
ATOM 1381 O O . ALA A 1 180 ? -20.365 1.067 29.292 1.00 60.78 180 ALA A O 1
ATOM 1382 N N . GLY A 1 181 ? -22.273 2.250 29.452 1.00 63.69 181 GLY A N 1
ATOM 1383 C CA . GLY A 1 181 ? -21.676 3.586 29.359 1.00 63.69 181 GLY A CA 1
ATOM 1384 C C . GLY A 1 181 ? -22.024 4.527 30.519 1.00 63.69 181 GLY A C 1
ATOM 1385 O O . GLY A 1 181 ? -22.888 4.249 31.352 1.00 63.69 181 GLY A O 1
ATOM 1386 N N . SER A 1 182 ? -21.339 5.670 30.550 1.00 72.19 182 SER A N 1
ATOM 1387 C CA . SER A 1 182 ? -21.560 6.768 31.496 1.00 72.19 182 SER A CA 1
ATOM 1388 C C . SER A 1 182 ? -22.933 7.437 31.306 1.00 72.19 182 SER A C 1
ATOM 1390 O O . SER A 1 182 ? -23.495 7.452 30.211 1.00 72.19 182 SER A O 1
ATOM 1392 N N . ASN A 1 183 ? -23.495 8.000 32.384 1.00 84.81 183 ASN A N 1
ATOM 1393 C CA . ASN A 1 183 ? -24.758 8.744 32.305 1.00 84.81 183 ASN A CA 1
ATOM 1394 C C . ASN A 1 183 ? -24.564 10.130 31.652 1.00 84.81 183 ASN A C 1
ATOM 1396 O O . ASN A 1 183 ? -23.436 10.597 31.490 1.00 84.81 183 ASN A O 1
ATOM 1400 N N . ALA A 1 184 ? -25.672 10.790 31.293 1.00 88.19 184 ALA A N 1
ATOM 1401 C CA . ALA A 1 184 ? -25.663 12.066 30.572 1.00 88.19 184 ALA A CA 1
ATOM 1402 C C . ALA A 1 184 ? -24.855 13.171 31.284 1.00 88.19 184 ALA A C 1
ATOM 1404 O O . ALA A 1 184 ? -24.081 13.873 30.632 1.00 88.19 184 ALA A O 1
ATOM 1405 N N . ASP A 1 185 ? -24.986 13.287 32.609 1.00 88.94 185 ASP A N 1
ATOM 1406 C CA . ASP A 1 185 ? -24.239 14.264 33.412 1.00 88.94 185 ASP A CA 1
ATOM 1407 C C . ASP A 1 185 ? -22.733 13.962 33.409 1.00 88.94 185 ASP A C 1
ATOM 1409 O O . ASP A 1 185 ? -21.914 14.866 33.264 1.00 88.94 185 ASP A O 1
ATOM 1413 N N . THR A 1 186 ? -22.368 12.680 33.514 1.00 89.31 186 THR A N 1
ATOM 1414 C CA . THR A 1 186 ? -20.970 12.231 33.518 1.00 89.31 186 THR A CA 1
ATOM 1415 C C . THR A 1 186 ? -20.311 12.481 32.169 1.00 89.31 186 THR A C 1
ATOM 1417 O O . THR A 1 186 ? -19.251 13.090 32.144 1.00 89.31 186 THR A O 1
ATOM 1420 N N . ILE A 1 187 ? -20.920 12.071 31.045 1.00 90.44 187 ILE A N 1
ATOM 1421 C CA . ILE A 1 187 ? -20.301 12.273 29.721 1.00 90.44 187 ILE A CA 1
ATOM 1422 C C . ILE A 1 187 ? -20.181 13.759 29.348 1.00 90.44 187 ILE A C 1
ATOM 1424 O O . ILE A 1 187 ? -19.224 14.153 28.688 1.00 90.44 187 ILE A O 1
ATOM 1428 N N . SER A 1 188 ? -21.101 14.602 29.827 1.00 93.38 188 SER A N 1
ATOM 1429 C CA . SER A 1 188 ? -21.057 16.055 29.604 1.00 93.38 188 SER A CA 1
ATOM 1430 C C . SER A 1 188 ? -19.943 16.766 30.388 1.00 93.38 188 SER A C 1
ATOM 1432 O O . SER A 1 188 ? -19.685 17.939 30.138 1.00 93.38 188 SER A O 1
ATOM 1434 N N . ALA A 1 189 ? -19.278 16.081 31.325 1.00 93.69 189 ALA A N 1
ATOM 1435 C CA . ALA A 1 189 ? -18.165 16.615 32.112 1.00 93.69 189 ALA A CA 1
ATOM 1436 C C . ALA A 1 189 ? -16.773 16.236 31.560 1.00 93.69 189 ALA A C 1
ATOM 1438 O O . ALA A 1 189 ? -15.766 16.600 32.160 1.00 93.69 189 ALA A O 1
ATOM 1439 N N . LEU A 1 190 ? -16.696 15.514 30.434 1.00 95.31 190 LEU A N 1
ATOM 1440 C CA . LEU A 1 190 ? -15.456 14.911 29.918 1.00 95.31 190 LEU A CA 1
ATOM 1441 C C . LEU A 1 190 ? -14.751 15.739 28.830 1.00 95.31 190 LEU A C 1
ATOM 1443 O O . LEU A 1 190 ? -13.861 15.230 28.149 1.00 95.31 190 LEU A O 1
ATOM 1447 N N . GLU A 1 191 ? -15.097 17.021 28.675 1.00 95.81 191 GLU A N 1
ATOM 1448 C CA . GLU A 1 191 ? -14.465 17.891 27.671 1.00 95.81 191 GLU A CA 1
ATOM 1449 C C . GLU A 1 191 ? -12.943 18.034 27.877 1.00 95.81 191 GLU A C 1
ATOM 1451 O O . GLU A 1 191 ? -12.218 18.255 26.908 1.00 95.81 191 GLU A O 1
ATOM 1456 N N . GLU A 1 192 ? -12.444 17.872 29.112 1.00 96.06 192 GLU A N 1
ATOM 1457 C CA . GLU A 1 192 ? -11.002 17.871 29.420 1.00 96.06 192 GLU A CA 1
ATOM 1458 C C . GLU A 1 192 ? -10.253 16.656 28.842 1.00 96.06 192 GLU A C 1
ATOM 1460 O O . GLU A 1 192 ? -9.055 16.743 28.585 1.00 96.06 192 GLU A O 1
ATOM 1465 N N . TYR A 1 193 ? -10.972 15.561 28.574 1.00 95.38 193 TYR A N 1
ATOM 1466 C CA . TYR A 1 193 ? -10.478 14.347 27.918 1.00 95.38 193 TYR A CA 1
ATOM 1467 C C . TYR A 1 193 ? -10.830 14.309 26.421 1.00 95.38 193 TYR A C 1
ATOM 1469 O O . TYR A 1 193 ? -10.830 13.241 25.819 1.00 95.38 193 TYR A O 1
ATOM 1477 N N . ASP A 1 194 ? -11.173 15.453 25.815 1.00 97.62 194 ASP A N 1
ATOM 1478 C CA . ASP A 1 194 ? -11.602 15.556 24.411 1.00 97.62 194 ASP A CA 1
ATOM 1479 C C . ASP A 1 194 ? -12.867 14.733 24.079 1.00 97.62 194 ASP A C 1
ATOM 1481 O O . ASP A 1 194 ? -13.026 14.221 22.972 1.00 97.62 194 ASP A O 1
ATOM 1485 N N . VAL A 1 195 ? -13.800 14.612 25.030 1.00 97.44 195 VAL A N 1
ATOM 1486 C CA . VAL A 1 195 ? -15.109 13.970 24.826 1.00 97.44 195 VAL A CA 1
ATOM 1487 C C . VAL A 1 195 ? -16.214 15.015 24.947 1.00 97.44 195 VAL A C 1
ATOM 1489 O O . VAL A 1 195 ? -16.484 15.530 26.029 1.00 97.44 195 VAL A O 1
ATOM 1492 N N . TYR A 1 196 ? -16.892 15.311 23.837 1.00 97.38 196 TYR A N 1
ATOM 1493 C CA . TYR A 1 196 ? -17.977 16.297 23.796 1.00 97.38 196 TYR A CA 1
ATOM 1494 C C . TYR A 1 196 ? -19.317 15.615 23.511 1.00 97.38 196 TYR A C 1
ATOM 1496 O O . TYR A 1 196 ? -19.606 15.253 22.367 1.00 97.38 196 TYR A O 1
ATOM 1504 N N . ALA A 1 197 ? -20.140 15.457 24.548 1.00 96.69 197 ALA A N 1
ATOM 1505 C CA . ALA A 1 197 ? -21.432 14.775 24.486 1.00 96.69 197 ALA A CA 1
ATOM 1506 C C . ALA A 1 197 ? -22.415 15.408 23.481 1.00 96.69 197 ALA A C 1
ATOM 1508 O O . ALA A 1 197 ? -22.577 16.625 23.425 1.00 96.69 197 ALA A O 1
ATOM 1509 N N . GLN A 1 198 ? -23.122 14.571 22.720 1.00 96.44 198 GLN A N 1
ATOM 1510 C CA . GLN A 1 198 ? -24.077 14.963 21.677 1.00 96.44 198 GLN A CA 1
ATOM 1511 C C . GLN A 1 198 ? -25.465 14.379 21.970 1.00 96.44 198 GLN A C 1
ATOM 1513 O O . GLN A 1 198 ? -26.046 13.649 21.174 1.00 96.44 198 GLN A O 1
ATOM 1518 N N . LEU A 1 199 ? -26.007 14.710 23.145 1.00 94.75 199 LEU A N 1
ATOM 1519 C CA . LEU A 1 199 ? -27.217 14.094 23.718 1.00 94.75 199 LEU A CA 1
ATOM 1520 C C . LEU A 1 199 ? -28.508 14.266 22.888 1.00 94.75 199 LEU A C 1
ATOM 1522 O O . LEU A 1 199 ? -29.493 13.589 23.160 1.00 94.75 199 LEU A O 1
ATOM 1526 N N . ALA A 1 200 ? -28.518 15.178 21.912 1.00 94.56 200 ALA A N 1
ATOM 1527 C CA . ALA A 1 200 ? -29.642 15.416 21.001 1.00 94.56 200 ALA A CA 1
ATOM 1528 C C . ALA A 1 200 ? -29.496 14.706 19.638 1.00 94.56 200 ALA A C 1
ATOM 1530 O O . ALA A 1 200 ? -30.362 14.857 18.778 1.00 94.56 200 ALA A O 1
ATOM 1531 N N . TRP A 1 201 ? -28.399 13.977 19.413 1.00 95.19 201 TRP A N 1
ATOM 1532 C CA . TRP A 1 201 ? -28.168 13.208 18.193 1.00 95.19 201 TRP A CA 1
ATOM 1533 C C . TRP A 1 201 ? -28.700 11.783 18.375 1.00 95.19 201 TRP A C 1
ATOM 1535 O O . TRP A 1 201 ? -2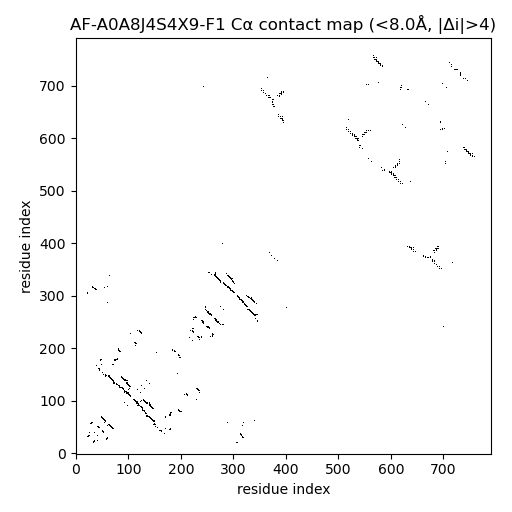8.256 11.050 19.259 1.00 95.19 201 TRP A O 1
ATOM 1545 N N . GLU A 1 202 ? -29.674 11.399 17.552 1.00 94.56 202 GLU A N 1
ATOM 1546 C CA . GLU A 1 202 ? -30.335 10.093 17.621 1.00 94.56 202 GLU A CA 1
ATOM 1547 C C . GLU A 1 202 ? -29.746 9.114 16.597 1.00 94.56 202 GLU A C 1
ATOM 1549 O O . GLU A 1 202 ? -29.441 9.479 15.458 1.00 94.56 202 GLU A O 1
ATOM 1554 N N . THR A 1 203 ? -29.612 7.844 16.984 1.00 95.94 203 THR A N 1
ATOM 1555 C CA . THR A 1 203 ? -29.156 6.776 16.089 1.00 95.94 203 THR A CA 1
ATOM 1556 C C . THR A 1 203 ? -30.279 6.290 15.173 1.00 95.94 203 THR A C 1
ATOM 1558 O O . THR A 1 203 ? -31.397 5.998 15.604 1.00 95.94 203 THR A O 1
ATOM 1561 N N . ARG A 1 204 ? -29.975 6.131 13.881 1.00 96.25 204 ARG A N 1
ATOM 1562 C CA . ARG A 1 204 ? -30.884 5.519 12.908 1.00 96.25 204 ARG A CA 1
ATOM 1563 C C . ARG A 1 204 ? -31.099 4.039 13.225 1.00 96.25 204 ARG A C 1
ATOM 1565 O O . ARG A 1 204 ? -30.147 3.301 13.484 1.00 96.25 204 ARG A O 1
ATOM 1572 N N . SER A 1 205 ? -32.357 3.611 13.176 1.00 95.31 205 SER A N 1
ATOM 1573 C CA . SER A 1 205 ? -32.822 2.260 13.532 1.00 95.31 205 SER A CA 1
ATOM 1574 C C . SER A 1 205 ? -33.313 1.442 12.326 1.00 95.31 205 SER A C 1
ATOM 1576 O O . SER A 1 205 ? -33.830 0.339 12.477 1.00 95.31 205 SER A O 1
ATOM 1578 N N . ASP A 1 206 ? -33.106 1.944 11.108 1.00 97.56 206 ASP A N 1
ATOM 1579 C CA . ASP A 1 206 ? -33.511 1.347 9.828 1.00 97.56 206 ASP A CA 1
ATOM 1580 C C . ASP A 1 206 ? -32.469 0.366 9.248 1.00 97.56 206 ASP A C 1
ATOM 1582 O O . ASP A 1 206 ? -32.358 0.195 8.035 1.00 97.56 206 ASP A O 1
ATOM 1586 N N . THR A 1 207 ? -31.683 -0.282 10.113 1.00 97.56 207 THR A N 1
ATOM 1587 C CA . THR A 1 207 ? -30.581 -1.171 9.705 1.00 97.56 207 THR A CA 1
ATOM 1588 C C . THR A 1 207 ? -31.103 -2.455 9.062 1.00 97.56 207 THR A C 1
ATOM 1590 O O . THR A 1 207 ? -31.834 -3.224 9.685 1.00 97.56 207 THR A O 1
ATOM 1593 N N . VAL A 1 208 ? -30.674 -2.738 7.829 1.00 97.19 208 VAL A N 1
ATOM 1594 C CA . VAL A 1 208 ? -31.029 -3.957 7.084 1.00 97.19 208 VAL A CA 1
ATOM 1595 C C . VAL A 1 208 ? -29.752 -4.624 6.581 1.00 97.19 208 VAL A C 1
ATOM 1597 O O . VAL A 1 208 ? -28.867 -3.966 6.047 1.00 97.19 208 VAL A O 1
ATOM 1600 N N . ASN A 1 209 ? -29.629 -5.944 6.760 1.00 96.38 209 ASN A N 1
ATOM 1601 C CA . ASN A 1 209 ? -28.423 -6.713 6.404 1.00 96.38 209 ASN A CA 1
ATOM 1602 C C . ASN A 1 209 ? -27.118 -6.125 6.989 1.00 96.38 209 ASN A C 1
ATOM 1604 O O . ASN A 1 209 ? -26.064 -6.169 6.360 1.00 96.38 209 ASN A O 1
ATOM 1608 N N . GLY A 1 210 ? -27.194 -5.558 8.198 1.00 96.81 210 GLY A N 1
ATOM 1609 C CA . GLY A 1 210 ? -26.045 -4.976 8.890 1.00 96.81 210 GLY A CA 1
ATOM 1610 C C . GLY A 1 210 ? -25.581 -3.621 8.350 1.00 96.81 210 GLY A C 1
ATOM 1611 O O . GLY A 1 210 ? -24.455 -3.227 8.634 1.00 96.81 210 GLY A O 1
ATOM 1612 N N . THR A 1 211 ? -26.398 -2.902 7.578 1.00 98.12 211 THR A N 1
ATOM 1613 C CA . THR A 1 211 ? -26.067 -1.549 7.110 1.00 98.12 211 THR A CA 1
ATOM 1614 C C . THR A 1 211 ? -27.297 -0.645 7.031 1.00 98.12 211 THR A C 1
ATOM 1616 O O . THR A 1 211 ? -28.412 -1.113 6.795 1.00 98.12 211 THR A O 1
ATOM 1619 N N . ALA A 1 212 ? -27.091 0.657 7.223 1.00 97.69 212 ALA A N 1
ATOM 1620 C CA . ALA A 1 212 ? -27.971 1.688 6.691 1.00 97.69 212 ALA A CA 1
ATOM 1621 C C . ALA A 1 212 ? -27.169 2.947 6.325 1.00 97.69 212 ALA A C 1
ATOM 1623 O O . ALA A 1 212 ? -26.169 3.287 6.966 1.00 97.69 212 ALA A O 1
ATOM 1624 N N . GLY A 1 213 ? -27.634 3.616 5.272 1.00 93.44 213 GLY A N 1
ATOM 1625 C CA . GLY A 1 213 ? -26.945 4.710 4.593 1.00 93.44 213 GLY A CA 1
ATOM 1626 C C . GLY A 1 213 ? -26.202 4.277 3.326 1.00 93.44 213 GLY A C 1
ATOM 1627 O O . GLY A 1 213 ? -26.211 3.104 2.946 1.00 93.44 213 GLY A O 1
ATOM 1628 N N . SER A 1 214 ? -25.620 5.242 2.620 1.00 90.25 214 SER A N 1
ATOM 1629 C CA . SER A 1 214 ? -24.912 5.037 1.353 1.00 90.25 214 SER A CA 1
ATOM 1630 C C . SER A 1 214 ? -23.630 4.191 1.464 1.00 90.25 214 SER A C 1
ATOM 1632 O O . SER A 1 214 ? -22.875 4.263 2.430 1.00 90.25 214 SER A O 1
ATOM 1634 N N . GLY A 1 215 ? -23.354 3.393 0.425 1.00 89.06 215 GLY A N 1
ATOM 1635 C CA . GLY A 1 215 ? -22.145 2.566 0.295 1.00 89.06 215 GLY A CA 1
ATOM 1636 C C . GLY A 1 215 ? -22.368 1.061 0.506 1.00 89.06 215 GLY A C 1
ATOM 1637 O O . GLY A 1 215 ? -23.392 0.619 1.019 1.00 89.06 215 GLY A O 1
ATOM 1638 N N . ASN A 1 216 ? -21.390 0.257 0.083 1.00 91.69 216 ASN A N 1
ATOM 1639 C CA . ASN A 1 216 ? -21.452 -1.206 0.158 1.00 91.69 216 ASN A CA 1
ATOM 1640 C C . ASN A 1 216 ? -21.180 -1.731 1.581 1.00 91.69 216 ASN A C 1
ATOM 1642 O O . ASN A 1 216 ? -20.440 -1.118 2.355 1.00 91.69 216 ASN A O 1
ATOM 1646 N N . TRP A 1 217 ? -21.726 -2.904 1.905 1.00 97.44 217 TRP A N 1
ATOM 1647 C CA . TRP A 1 217 ? -21.389 -3.669 3.109 1.00 97.44 217 TRP A CA 1
ATOM 1648 C C . TRP A 1 217 ? -21.528 -5.168 2.839 1.00 97.44 217 TRP A C 1
ATOM 1650 O O . TRP A 1 217 ? -22.618 -5.635 2.514 1.00 97.44 217 TRP A O 1
ATOM 1660 N N . HIS A 1 218 ? -20.415 -5.910 2.902 1.00 95.69 218 HIS A N 1
ATOM 1661 C CA . HIS A 1 218 ? -20.329 -7.352 2.589 1.00 95.69 218 HIS A CA 1
ATOM 1662 C C . HIS A 1 218 ? -20.941 -7.796 1.242 1.00 95.69 218 HIS A C 1
ATOM 1664 O O . HIS A 1 218 ? -21.211 -8.976 1.031 1.00 95.69 218 HIS A O 1
ATOM 1670 N N . ASN A 1 219 ? -21.156 -6.861 0.311 1.00 93.12 219 ASN A N 1
ATOM 1671 C CA . ASN A 1 219 ? -21.866 -7.082 -0.954 1.00 93.12 219 ASN A CA 1
ATOM 1672 C C . ASN A 1 219 ? -21.190 -6.426 -2.177 1.00 93.12 219 ASN A C 1
ATOM 1674 O O . ASN A 1 219 ? -21.689 -6.545 -3.295 1.00 93.12 219 ASN A O 1
ATOM 1678 N N . GLY A 1 220 ? -20.061 -5.744 -1.982 1.00 87.19 220 GLY A N 1
ATOM 1679 C CA . GLY A 1 220 ? -19.361 -4.976 -3.009 1.00 87.19 220 GLY A CA 1
ATOM 1680 C C . GLY A 1 220 ? -18.117 -4.302 -2.436 1.00 87.19 220 GLY A C 1
ATOM 1681 O O . GLY A 1 220 ? -17.941 -4.262 -1.221 1.00 87.19 220 GLY A O 1
ATOM 1682 N N . ALA A 1 221 ? -17.236 -3.801 -3.303 1.00 79.88 221 ALA A N 1
ATOM 1683 C CA . ALA A 1 221 ? -15.990 -3.164 -2.876 1.00 79.88 221 ALA A CA 1
ATOM 1684 C C . ALA A 1 221 ? -16.243 -1.942 -1.973 1.00 79.88 221 ALA A C 1
ATOM 1686 O O . ALA A 1 221 ? -17.211 -1.204 -2.178 1.00 79.88 221 ALA A O 1
ATOM 1687 N N . ASN A 1 222 ? -15.350 -1.727 -1.006 1.00 88.19 222 ASN A N 1
ATOM 1688 C CA . ASN A 1 222 ? -15.317 -0.531 -0.170 1.00 88.19 222 ASN A CA 1
ATOM 1689 C C . ASN A 1 222 ? -14.127 0.336 -0.584 1.00 88.19 222 ASN A C 1
ATOM 1691 O O . ASN A 1 222 ? -12.977 -0.099 -0.491 1.00 88.19 222 ASN A O 1
ATOM 1695 N N . ASP A 1 223 ? -14.413 1.556 -1.029 1.00 79.44 223 ASP A N 1
ATOM 1696 C CA . ASP A 1 223 ? -13.402 2.590 -1.224 1.00 79.44 223 ASP A CA 1
ATOM 1697 C C . ASP A 1 223 ? -13.079 3.258 0.124 1.00 79.44 223 ASP A C 1
ATOM 1699 O O . ASP A 1 223 ? -13.929 3.333 1.014 1.00 79.44 223 ASP A O 1
ATOM 1703 N N . LEU A 1 224 ? -11.840 3.731 0.276 1.00 84.44 224 LEU A N 1
ATOM 1704 C CA . LEU A 1 224 ? -11.442 4.565 1.414 1.00 84.44 224 LEU A CA 1
ATOM 1705 C C . LEU A 1 224 ? -11.886 6.017 1.149 1.00 84.44 224 LEU A C 1
ATOM 1707 O O . LEU A 1 224 ? -12.046 6.395 -0.015 1.00 84.44 224 LEU A O 1
ATOM 1711 N N . ALA A 1 225 ? -12.030 6.845 2.190 1.00 82.88 225 ALA A N 1
ATOM 1712 C CA . ALA A 1 225 ? -12.239 8.290 2.016 1.00 82.88 225 ALA A CA 1
ATOM 1713 C C . ALA A 1 225 ? -11.099 8.949 1.201 1.00 82.88 225 ALA A C 1
ATOM 1715 O O . ALA A 1 225 ? -10.019 8.378 1.057 1.00 82.88 225 ALA A O 1
ATOM 1716 N N . ASP A 1 226 ? -11.290 10.157 0.666 1.00 75.56 226 ASP A N 1
ATOM 1717 C CA . ASP A 1 226 ? -10.207 10.905 -0.009 1.00 75.56 226 ASP A CA 1
ATOM 1718 C C . ASP A 1 226 ? -9.444 11.857 0.927 1.00 75.56 226 ASP A C 1
ATOM 1720 O O . ASP A 1 226 ? -8.399 12.390 0.549 1.00 75.56 226 ASP A O 1
ATOM 1724 N N . ASP A 1 227 ? -9.982 12.086 2.123 1.00 81.94 227 ASP A N 1
ATOM 1725 C CA . ASP A 1 227 ? -9.585 13.128 3.064 1.00 81.94 227 ASP A CA 1
ATOM 1726 C C . ASP A 1 227 ? -9.596 12.620 4.515 1.00 81.94 227 ASP A C 1
ATOM 1728 O O . ASP A 1 227 ? -10.104 11.537 4.807 1.00 81.94 227 ASP A O 1
ATOM 1732 N N . GLY A 1 228 ? -9.037 13.425 5.421 1.00 84.31 228 GLY A N 1
ATOM 1733 C CA . GLY A 1 228 ? -8.905 13.108 6.843 1.00 84.31 228 GLY A CA 1
ATOM 1734 C C . GLY A 1 228 ? -10.098 13.482 7.726 1.00 84.31 228 GLY A C 1
ATOM 1735 O O . GLY A 1 228 ? -9.906 13.606 8.933 1.00 84.31 228 GLY A O 1
ATOM 1736 N N . HIS A 1 229 ? -11.284 13.741 7.163 1.00 88.69 229 HIS A N 1
ATOM 1737 C CA . HIS A 1 229 ? -12.451 14.276 7.888 1.00 88.69 229 HIS A CA 1
ATOM 1738 C C . HIS A 1 229 ? -13.768 13.534 7.591 1.00 88.69 229 HIS A C 1
ATOM 1740 O O . HIS A 1 229 ? -14.743 13.673 8.332 1.00 88.69 229 HIS A O 1
ATOM 1746 N N . THR A 1 230 ? -13.812 12.732 6.528 1.00 90.38 230 THR A N 1
ATOM 1747 C CA . THR A 1 230 ? -14.975 11.925 6.145 1.00 90.38 230 THR A CA 1
ATOM 1748 C C . THR A 1 230 ? -14.948 10.553 6.842 1.00 90.38 230 THR A C 1
ATOM 1750 O O . THR A 1 230 ? -14.026 9.777 6.586 1.00 90.38 230 THR A O 1
ATOM 1753 N N . PRO A 1 231 ? -15.936 10.199 7.692 1.00 95.00 231 PRO A N 1
ATOM 1754 C CA . PRO A 1 231 ? -16.039 8.860 8.266 1.00 95.00 231 PRO A CA 1
ATOM 1755 C C . PRO A 1 231 ? -16.403 7.835 7.189 1.00 95.00 231 PRO A C 1
ATOM 1757 O O . PRO A 1 231 ? -17.200 8.107 6.289 1.00 95.00 231 PRO A O 1
ATOM 1760 N N . PHE A 1 232 ? -15.835 6.635 7.284 1.00 94.94 232 PHE A N 1
ATOM 1761 C CA . PHE A 1 232 ? -16.067 5.565 6.314 1.00 94.94 232 PHE A CA 1
ATOM 1762 C C . PHE A 1 232 ? -15.889 4.178 6.944 1.00 94.94 232 PHE A C 1
ATOM 1764 O O . PHE A 1 232 ? -15.422 4.038 8.072 1.00 94.94 232 PHE A O 1
ATOM 1771 N N . PHE A 1 233 ? -16.286 3.138 6.210 1.00 97.94 233 PHE A N 1
ATOM 1772 C CA . PHE A 1 233 ? -16.287 1.757 6.691 1.00 97.94 233 PHE A CA 1
ATOM 1773 C C . PHE A 1 233 ? -15.738 0.815 5.622 1.00 97.94 233 PHE A C 1
ATOM 1775 O O . PHE A 1 233 ? -16.017 0.976 4.431 1.00 97.94 233 PHE A O 1
ATOM 1782 N N . VAL A 1 234 ? -15.003 -0.208 6.054 1.00 97.62 234 VAL A N 1
ATOM 1783 C CA . VAL A 1 234 ? -14.402 -1.227 5.189 1.00 97.62 234 VAL A CA 1
ATOM 1784 C C . VAL A 1 234 ? -14.746 -2.609 5.728 1.00 97.62 234 VAL A C 1
ATOM 1786 O O . VAL A 1 234 ? -14.299 -2.986 6.808 1.00 97.62 234 VAL A O 1
ATOM 1789 N N . ALA A 1 235 ? -15.507 -3.391 4.965 1.00 97.50 235 ALA A N 1
ATOM 1790 C CA . ALA A 1 235 ? -15.744 -4.788 5.298 1.00 97.50 235 ALA A CA 1
ATOM 1791 C C . ALA A 1 235 ? -14.486 -5.636 5.016 1.00 97.50 235 ALA A C 1
ATOM 1793 O O . ALA A 1 235 ? -13.713 -5.348 4.089 1.00 97.50 235 ALA A O 1
ATOM 1794 N N . LYS A 1 236 ? -14.286 -6.715 5.782 1.00 95.12 236 LYS A N 1
ATOM 1795 C CA . LYS A 1 236 ? -13.149 -7.637 5.678 1.00 95.12 236 LYS A CA 1
ATOM 1796 C C . LYS A 1 236 ? -12.934 -8.067 4.232 1.00 95.12 236 LYS A C 1
ATOM 1798 O O . LYS A 1 236 ? -13.803 -8.658 3.600 1.00 95.12 236 LYS A O 1
ATOM 1803 N N . ASN A 1 237 ? -11.731 -7.817 3.719 1.00 88.25 237 ASN A N 1
ATOM 1804 C CA . ASN A 1 237 ? -11.322 -8.114 2.344 1.00 88.25 237 ASN A CA 1
ATOM 1805 C C . ASN A 1 237 ? -12.064 -7.348 1.225 1.00 88.25 237 ASN A C 1
ATOM 1807 O O . ASN A 1 237 ? -11.807 -7.655 0.058 1.00 88.25 237 ASN A O 1
ATOM 1811 N N . TYR A 1 238 ? -12.889 -6.334 1.503 1.00 91.00 238 TYR A N 1
ATOM 1812 C CA . TYR A 1 238 ? -13.582 -5.550 0.464 1.00 91.00 238 TYR A CA 1
ATOM 1813 C C . TYR A 1 238 ? -12.841 -4.281 0.003 1.00 91.00 238 TYR A C 1
ATOM 1815 O O . TYR A 1 238 ? -13.154 -3.766 -1.071 1.00 91.00 238 TYR A O 1
ATOM 1823 N N . ALA A 1 239 ? -11.802 -3.835 0.720 1.00 83.75 239 ALA A N 1
ATOM 1824 C CA . ALA A 1 239 ? -10.872 -2.804 0.240 1.00 83.75 239 ALA A CA 1
ATOM 1825 C C . ALA A 1 239 ? -9.897 -3.306 -0.848 1.00 83.75 239 ALA A C 1
ATOM 1827 O O . ALA A 1 239 ? -9.733 -4.514 -1.094 1.00 83.75 239 ALA A O 1
ATOM 1828 N N . GLN A 1 240 ? -9.205 -2.360 -1.494 1.00 79.38 240 GLN A N 1
ATOM 1829 C CA . GLN A 1 240 ? -8.105 -2.651 -2.416 1.00 79.38 240 GLN A CA 1
ATOM 1830 C C . GLN A 1 240 ? -6.967 -3.392 -1.695 1.00 79.38 240 GLN A C 1
ATOM 1832 O O . GLN A 1 240 ? -6.519 -2.990 -0.626 1.00 79.38 240 GLN A O 1
ATOM 1837 N N . LYS A 1 241 ? -6.476 -4.465 -2.320 1.00 83.38 241 LYS A N 1
ATOM 1838 C CA . LYS A 1 241 ? -5.395 -5.311 -1.800 1.00 83.38 241 LYS A CA 1
ATOM 1839 C C . LYS A 1 241 ? -4.205 -5.304 -2.749 1.00 83.38 241 LYS A C 1
ATOM 1841 O O . LYS A 1 241 ? -4.381 -5.196 -3.964 1.00 83.38 241 LYS A O 1
ATOM 1846 N N . TYR A 1 242 ? -3.018 -5.478 -2.189 1.00 77.75 242 TYR A N 1
ATOM 1847 C CA . TYR A 1 242 ? -1.744 -5.512 -2.894 1.00 77.75 242 TYR A CA 1
ATOM 1848 C C . TYR A 1 242 ? -1.021 -6.812 -2.562 1.00 77.75 242 TYR A C 1
ATOM 1850 O O . TYR A 1 242 ? -1.114 -7.314 -1.446 1.00 77.75 242 TYR A O 1
ATOM 1858 N N . LEU A 1 243 ? -0.304 -7.366 -3.536 1.00 78.19 243 LEU A N 1
ATOM 1859 C CA . LEU A 1 243 ? 0.467 -8.589 -3.356 1.00 78.19 243 LEU A CA 1
ATOM 1860 C C . LEU A 1 243 ? 1.951 -8.267 -3.525 1.00 78.19 243 LEU A C 1
ATOM 1862 O O . LEU A 1 243 ? 2.388 -7.893 -4.614 1.00 78.19 243 LEU A O 1
ATOM 1866 N N . ASN A 1 244 ? 2.689 -8.392 -2.429 1.00 75.75 244 ASN A N 1
ATOM 1867 C CA . ASN A 1 244 ? 4.140 -8.300 -2.369 1.00 75.75 244 ASN A CA 1
ATOM 1868 C C . ASN A 1 244 ? 4.716 -9.740 -2.363 1.00 75.75 244 ASN A C 1
ATOM 1870 O O . ASN A 1 244 ? 4.097 -10.666 -1.832 1.00 75.75 244 ASN A O 1
ATOM 1874 N N . TYR A 1 245 ? 5.853 -9.926 -3.040 1.00 73.69 245 TYR A N 1
ATOM 1875 C CA . TYR A 1 245 ? 6.524 -11.221 -3.267 1.00 73.69 245 TYR A CA 1
ATOM 1876 C C . TYR A 1 245 ? 7.966 -11.237 -2.720 1.00 73.69 245 TYR A C 1
ATOM 1878 O O . TYR A 1 245 ? 8.780 -12.086 -3.084 1.00 73.69 245 TYR A O 1
ATOM 1886 N N . GLU A 1 246 ? 8.326 -10.228 -1.933 1.00 68.50 246 GLU A N 1
ATOM 1887 C CA . GLU A 1 246 ? 9.629 -10.099 -1.298 1.00 68.50 246 GLU A CA 1
ATOM 1888 C C . GLU A 1 246 ? 9.625 -10.959 -0.035 1.00 68.50 246 GLU A C 1
ATOM 1890 O O . GLU A 1 246 ? 8.797 -10.724 0.845 1.00 68.50 246 GLU A O 1
ATOM 1895 N N . ASN A 1 247 ? 10.533 -11.936 0.056 1.00 78.06 247 ASN A N 1
ATOM 1896 C CA . ASN A 1 247 ? 10.631 -12.879 1.181 1.00 78.06 247 ASN A CA 1
ATOM 1897 C C . ASN A 1 247 ? 9.298 -13.604 1.478 1.00 78.06 247 ASN A C 1
ATOM 1899 O O . ASN A 1 247 ? 8.729 -13.480 2.567 1.00 78.06 247 ASN A O 1
ATOM 1903 N N . GLY A 1 248 ? 8.787 -14.324 0.475 1.00 79.44 248 GLY A N 1
ATOM 1904 C CA . GLY A 1 248 ? 7.516 -15.052 0.536 1.00 79.44 248 GLY A CA 1
ATOM 1905 C C . GLY A 1 248 ? 6.327 -14.263 -0.020 1.00 79.44 248 GLY A C 1
ATOM 1906 O O . GLY A 1 248 ? 6.472 -13.178 -0.585 1.00 79.44 248 GLY A O 1
ATOM 1907 N N . TYR A 1 249 ? 5.122 -14.824 0.106 1.00 83.25 249 TYR A N 1
ATOM 1908 C CA . TYR A 1 249 ? 3.887 -14.163 -0.322 1.00 83.25 249 TYR A CA 1
ATOM 1909 C C . TYR A 1 249 ? 3.308 -13.316 0.808 1.00 83.25 249 TYR A C 1
ATOM 1911 O O . TYR A 1 249 ? 3.002 -13.834 1.882 1.00 83.25 249 TYR A O 1
ATOM 1919 N N . LYS A 1 250 ? 3.075 -12.031 0.531 1.00 88.31 250 LYS A N 1
ATOM 1920 C CA . LYS A 1 250 ? 2.467 -11.074 1.460 1.00 88.31 250 LYS A CA 1
ATOM 1921 C C . LYS A 1 250 ? 1.272 -10.383 0.807 1.00 88.31 250 LYS A C 1
ATOM 1923 O O . LYS A 1 250 ? 1.435 -9.581 -0.114 1.00 88.31 250 LYS A O 1
ATOM 1928 N N . LEU A 1 251 ? 0.066 -10.677 1.281 1.00 90.31 251 LEU A N 1
ATOM 1929 C CA . LEU A 1 251 ? -1.152 -9.968 0.895 1.00 90.31 251 LEU A CA 1
ATOM 1930 C C . LEU A 1 251 ? -1.376 -8.805 1.866 1.00 90.31 251 LEU A C 1
ATOM 1932 O O . LEU A 1 251 ? -1.735 -9.014 3.022 1.00 90.31 251 LEU A O 1
ATOM 1936 N N . LEU A 1 252 ? -1.159 -7.590 1.378 1.00 91.81 252 LEU A N 1
ATOM 1937 C CA . LEU A 1 252 ? -1.355 -6.340 2.099 1.00 91.81 252 LEU A CA 1
ATOM 1938 C C . LEU A 1 252 ? -2.755 -5.791 1.798 1.00 91.81 252 LEU A C 1
ATOM 1940 O O . LEU A 1 252 ? -3.119 -5.601 0.634 1.00 91.81 252 LEU A O 1
ATOM 1944 N N . ALA A 1 253 ? -3.535 -5.522 2.840 1.00 92.12 253 ALA A N 1
ATOM 1945 C CA . ALA A 1 253 ? -4.896 -5.001 2.765 1.00 92.12 253 ALA A CA 1
ATOM 1946 C C . ALA A 1 253 ? -5.033 -3.743 3.647 1.00 92.12 253 ALA A C 1
ATOM 1948 O O . ALA A 1 253 ? -5.474 -3.857 4.794 1.00 92.12 253 ALA A O 1
ATOM 1949 N N . PRO A 1 254 ? -4.636 -2.555 3.147 1.00 91.38 254 PRO A N 1
ATOM 1950 C CA . PRO A 1 254 ? -4.775 -1.301 3.882 1.00 91.38 254 PRO A CA 1
ATOM 1951 C C . PRO A 1 254 ? -6.248 -0.923 4.038 1.00 91.38 254 PRO A C 1
ATOM 1953 O O . PRO A 1 254 ? -6.994 -0.934 3.055 1.00 91.38 254 PRO A O 1
ATOM 1956 N N . VAL A 1 255 ? -6.644 -0.559 5.257 1.00 93.12 255 VAL A N 1
ATOM 1957 C CA . VAL A 1 255 ? -7.976 -0.008 5.572 1.00 93.12 255 VAL A CA 1
ATOM 1958 C C . VAL A 1 255 ? -7.918 1.496 5.861 1.00 93.12 255 VAL A C 1
ATOM 1960 O O . VAL A 1 255 ? -8.930 2.171 5.739 1.00 93.12 255 VAL A O 1
ATOM 1963 N N . GLN A 1 256 ? -6.723 2.022 6.140 1.00 89.12 256 GLN A N 1
ATOM 1964 C CA . GLN A 1 256 ? -6.412 3.435 6.328 1.00 89.12 256 GLN A CA 1
ATOM 1965 C C . GLN A 1 256 ? -5.039 3.731 5.719 1.00 89.12 256 GLN A C 1
ATOM 1967 O O . GLN A 1 256 ? -4.086 2.987 5.957 1.00 89.12 256 GLN A O 1
ATOM 1972 N N . LYS A 1 257 ? -4.906 4.829 4.971 1.00 85.00 257 LYS A N 1
ATOM 1973 C CA . LYS A 1 257 ? -3.612 5.339 4.489 1.00 85.00 257 LYS A CA 1
ATOM 1974 C C . LYS A 1 257 ? -3.465 6.815 4.868 1.00 85.00 257 LYS A C 1
ATOM 1976 O O . LYS A 1 257 ? -4.428 7.453 5.287 1.00 85.00 257 LYS A O 1
ATOM 1981 N N . GLY A 1 258 ? -2.279 7.378 4.627 1.00 77.88 258 GLY A N 1
ATOM 1982 C CA . GLY A 1 258 ? -1.949 8.768 4.963 1.00 77.88 258 GLY A CA 1
ATOM 1983 C C . GLY A 1 258 ? -3.027 9.819 4.629 1.00 77.88 258 GLY A C 1
ATOM 1984 O O . GLY A 1 258 ? -3.346 10.613 5.507 1.00 77.88 258 GLY A O 1
ATOM 1985 N N . PRO A 1 259 ? -3.646 9.853 3.429 1.00 73.38 259 PRO A N 1
ATOM 1986 C CA . PRO A 1 259 ? -4.684 10.845 3.128 1.00 73.38 259 PRO A CA 1
ATOM 1987 C C . PRO A 1 259 ? -5.905 10.768 4.057 1.00 73.38 259 PRO A C 1
ATOM 1989 O O . PRO A 1 259 ? -6.418 11.806 4.467 1.00 73.38 259 PRO A O 1
ATOM 1992 N N . GLN A 1 260 ? -6.328 9.556 4.432 1.00 83.75 260 GLN A N 1
ATOM 1993 C CA . GLN A 1 260 ? -7.508 9.325 5.272 1.00 83.75 260 GLN A CA 1
ATOM 1994 C C . GLN A 1 260 ? -7.268 9.611 6.759 1.00 83.75 260 GLN A C 1
ATOM 1996 O O . GLN A 1 260 ? -8.217 9.814 7.514 1.00 83.75 260 GLN A O 1
ATOM 2001 N N . SER A 1 261 ? -6.003 9.666 7.178 1.00 81.25 261 SER A N 1
ATOM 2002 C CA . SER A 1 261 ? -5.587 10.036 8.532 1.00 81.25 261 SER A CA 1
ATOM 2003 C C . SER A 1 261 ? -5.105 11.490 8.643 1.00 81.25 261 SER A C 1
ATOM 2005 O O . SER A 1 261 ? -4.412 11.827 9.603 1.00 81.25 261 SER A O 1
ATOM 2007 N N . GLY A 1 262 ? -5.299 12.320 7.609 1.00 73.81 262 GLY A N 1
ATOM 2008 C CA . GLY A 1 262 ? -4.707 13.666 7.537 1.00 73.81 262 GLY A CA 1
ATOM 2009 C C . GLY A 1 262 ? -3.166 13.696 7.523 1.00 73.81 262 GLY A C 1
ATOM 2010 O O . GLY A 1 262 ? -2.572 14.743 7.751 1.00 73.81 262 GLY A O 1
ATOM 2011 N N . GLY A 1 263 ? -2.515 12.559 7.258 1.00 75.56 263 GLY A N 1
ATOM 2012 C CA . GLY A 1 263 ? -1.062 12.363 7.285 1.00 75.56 263 GLY A CA 1
ATOM 2013 C C . GLY A 1 263 ? -0.529 11.620 8.519 1.00 75.56 263 GLY A C 1
ATOM 2014 O O . GLY A 1 263 ? 0.635 11.224 8.525 1.00 75.56 263 GLY A O 1
ATOM 2015 N N . ASN A 1 264 ? -1.363 11.404 9.542 1.00 81.06 264 ASN A N 1
ATOM 2016 C CA . ASN A 1 264 ? -0.885 10.996 10.866 1.00 81.06 264 ASN A CA 1
ATOM 2017 C C . ASN A 1 264 ? -0.564 9.500 11.062 1.00 81.06 264 ASN A C 1
ATOM 2019 O O . ASN A 1 264 ? 0.304 9.203 11.881 1.00 81.06 264 ASN A O 1
ATOM 2023 N N . PHE A 1 265 ? -1.228 8.558 10.379 1.00 88.25 265 PHE A N 1
ATOM 2024 C CA . PHE A 1 265 ? -0.984 7.115 10.549 1.00 88.25 265 PHE A CA 1
ATOM 2025 C C . PHE A 1 265 ? -1.484 6.273 9.358 1.00 88.25 265 PHE A C 1
ATOM 2027 O O . PHE A 1 265 ? -2.233 6.731 8.496 1.00 88.25 265 PHE A O 1
ATOM 2034 N N . THR A 1 266 ? -1.088 5.005 9.324 1.00 92.00 266 THR A N 1
ATOM 2035 C CA . THR A 1 266 ? -1.542 3.988 8.366 1.00 92.00 266 THR A CA 1
ATOM 2036 C C . THR A 1 266 ? -1.944 2.717 9.113 1.00 92.00 266 THR A C 1
ATOM 2038 O O . THR A 1 266 ? -1.378 2.385 10.158 1.00 92.00 266 THR A O 1
ATOM 2041 N N . MET A 1 267 ? -2.958 2.014 8.608 1.00 94.81 267 MET A N 1
ATOM 2042 C CA . MET A 1 267 ? -3.527 0.838 9.270 1.00 94.81 267 MET A CA 1
ATOM 2043 C C . MET A 1 267 ? -4.110 -0.130 8.245 1.00 94.81 267 MET A C 1
ATOM 2045 O O . MET A 1 267 ? -4.692 0.256 7.228 1.00 94.81 267 MET A O 1
ATOM 2049 N N . GLY A 1 268 ? -3.985 -1.419 8.520 1.00 95.69 268 GLY A N 1
ATOM 2050 C CA . GLY A 1 268 ? -4.465 -2.462 7.629 1.00 95.69 268 GLY A CA 1
ATOM 2051 C C . GLY A 1 268 ? -4.082 -3.831 8.128 1.00 95.69 268 GLY A C 1
ATOM 2052 O O . GLY A 1 268 ? -3.653 -3.994 9.264 1.00 95.69 268 GLY A O 1
ATOM 2053 N N . THR A 1 269 ? -4.206 -4.829 7.263 1.00 96.81 269 THR A N 1
ATOM 2054 C CA . THR A 1 269 ? -3.777 -6.187 7.600 1.00 96.81 269 THR A CA 1
ATOM 2055 C C . THR A 1 269 ? -2.749 -6.714 6.617 1.00 96.81 269 THR A C 1
ATOM 2057 O O . THR A 1 269 ? -2.796 -6.409 5.422 1.00 96.81 269 THR A O 1
ATOM 2060 N N . LEU A 1 270 ? -1.817 -7.516 7.124 1.00 95.88 270 LEU A N 1
ATOM 2061 C CA . LEU A 1 270 ? -0.886 -8.299 6.325 1.00 95.88 270 LEU A CA 1
ATOM 2062 C C . LEU A 1 270 ? -1.206 -9.780 6.527 1.00 95.88 270 LEU A C 1
ATOM 2064 O O . LEU A 1 270 ? -1.326 -10.242 7.657 1.00 95.88 270 LEU A O 1
ATOM 2068 N N . THR A 1 271 ? -1.346 -10.528 5.433 1.00 96.12 271 THR A N 1
ATOM 2069 C CA . THR A 1 271 ? -1.429 -11.997 5.457 1.00 96.12 271 THR A CA 1
ATOM 2070 C C . THR A 1 271 ? -0.194 -12.577 4.783 1.00 96.12 271 THR A C 1
ATOM 2072 O O . THR A 1 271 ? 0.108 -12.216 3.645 1.00 96.12 271 THR A O 1
ATOM 2075 N N . MET A 1 272 ? 0.513 -13.472 5.466 1.00 93.88 272 MET A N 1
ATOM 2076 C CA . MET A 1 272 ? 1.784 -14.047 5.030 1.00 93.88 272 MET A CA 1
ATOM 2077 C C . MET A 1 272 ? 1.667 -15.551 4.748 1.00 93.88 272 MET A C 1
ATOM 2079 O O . MET A 1 272 ? 0.950 -16.282 5.439 1.00 93.88 272 MET A O 1
ATOM 2083 N N . SER A 1 273 ? 2.410 -16.038 3.753 1.00 92.44 273 SER A N 1
ATOM 2084 C CA . SER A 1 273 ? 2.775 -17.457 3.687 1.00 92.44 273 SER A CA 1
ATOM 2085 C C . SER A 1 273 ? 3.788 -17.798 4.780 1.00 92.44 273 SER A C 1
ATOM 2087 O O . SER A 1 273 ? 4.575 -16.937 5.168 1.00 92.44 273 SER A O 1
ATOM 2089 N N . ALA A 1 274 ? 3.824 -19.064 5.211 1.00 91.62 274 ALA A N 1
ATOM 2090 C CA . ALA A 1 274 ? 4.948 -19.580 5.990 1.00 91.62 274 ALA A CA 1
ATOM 2091 C C . ALA A 1 274 ? 6.268 -19.309 5.253 1.00 91.62 274 ALA A C 1
ATOM 2093 O O . ALA A 1 274 ? 6.310 -19.425 4.024 1.00 91.62 274 ALA A O 1
ATOM 2094 N N . MET A 1 275 ? 7.325 -18.988 5.996 1.00 87.88 275 MET A N 1
ATOM 2095 C CA . MET A 1 275 ? 8.660 -18.810 5.427 1.00 87.88 275 MET A CA 1
ATOM 2096 C C . MET A 1 275 ? 9.191 -20.144 4.893 1.00 87.88 275 MET A C 1
ATOM 2098 O O . MET A 1 275 ? 9.260 -21.137 5.621 1.00 87.88 275 MET A O 1
ATOM 2102 N N . ALA A 1 276 ? 9.582 -20.181 3.621 1.00 80.88 276 ALA A N 1
ATOM 2103 C CA . ALA A 1 276 ? 10.237 -21.350 3.049 1.00 80.88 276 ALA A CA 1
ATOM 2104 C C . ALA A 1 276 ? 11.698 -21.446 3.524 1.00 80.88 276 ALA A C 1
ATOM 2106 O O . ALA A 1 276 ? 12.363 -20.441 3.760 1.00 80.88 276 ALA A O 1
ATOM 2107 N N . SER A 1 277 ? 12.257 -22.659 3.581 1.00 78.56 277 SER A N 1
ATOM 2108 C CA . SER A 1 277 ? 13.628 -22.911 4.069 1.00 78.56 277 SER A CA 1
ATOM 2109 C C . SER A 1 277 ? 14.754 -22.270 3.234 1.00 78.56 277 SER A C 1
ATOM 2111 O O . SER A 1 277 ? 15.928 -22.434 3.552 1.00 78.56 277 SER A O 1
ATOM 2113 N N . ASN A 1 278 ? 14.412 -21.622 2.121 1.00 77.88 278 ASN A N 1
ATOM 2114 C CA . ASN A 1 278 ? 15.310 -20.926 1.200 1.00 77.88 278 ASN A CA 1
ATOM 2115 C C . ASN A 1 278 ? 14.988 -19.423 1.071 1.00 77.88 278 ASN A C 1
ATOM 2117 O O . ASN A 1 278 ? 15.528 -18.771 0.176 1.00 77.88 278 ASN A O 1
ATOM 2121 N N . GLU A 1 279 ? 14.070 -18.899 1.884 1.00 73.50 279 GLU A N 1
ATOM 2122 C CA . GLU A 1 279 ? 13.721 -17.479 1.928 1.00 73.50 279 GLU A CA 1
ATOM 2123 C C . GLU A 1 279 ? 14.548 -16.755 2.993 1.00 73.50 279 GLU A C 1
ATOM 2125 O O . GLU A 1 279 ? 14.869 -17.302 4.047 1.00 73.50 279 GLU A O 1
ATOM 2130 N N . THR A 1 280 ? 14.915 -15.511 2.702 1.00 82.25 280 THR A N 1
ATOM 2131 C CA . THR A 1 280 ? 15.507 -14.594 3.676 1.00 82.25 280 THR A CA 1
ATOM 2132 C C . THR A 1 280 ? 14.436 -14.099 4.643 1.00 82.25 280 THR A C 1
ATOM 2134 O O . THR A 1 280 ? 13.340 -13.744 4.212 1.00 82.25 280 THR A O 1
ATOM 2137 N N . VAL A 1 281 ? 14.753 -14.048 5.940 1.00 87.44 281 VAL A N 1
ATOM 2138 C CA . VAL A 1 281 ? 13.871 -13.458 6.960 1.00 87.44 281 VAL A CA 1
ATOM 2139 C C . VAL A 1 281 ? 13.566 -11.993 6.625 1.00 87.44 281 VAL A C 1
ATOM 2141 O O . VAL A 1 281 ? 14.376 -11.303 5.999 1.00 87.44 281 VAL A O 1
ATOM 2144 N N . ASN A 1 282 ? 12.389 -11.499 7.015 1.00 86.50 282 ASN A N 1
ATOM 2145 C CA . ASN A 1 282 ? 12.063 -10.091 6.817 1.00 86.50 282 ASN A CA 1
ATOM 2146 C C . ASN A 1 282 ? 12.728 -9.260 7.896 1.00 86.50 282 ASN A C 1
ATOM 2148 O O . ASN A 1 282 ? 12.295 -9.316 9.038 1.00 86.50 282 ASN A O 1
ATOM 2152 N N . THR A 1 283 ? 13.720 -8.460 7.527 1.00 89.62 283 THR A N 1
ATOM 2153 C CA . THR A 1 283 ? 14.310 -7.459 8.417 1.00 89.62 283 THR A CA 1
ATOM 2154 C C . THR A 1 283 ? 13.866 -6.074 7.975 1.00 89.62 283 THR A C 1
ATOM 2156 O O . THR A 1 283 ? 14.005 -5.738 6.798 1.00 89.62 283 THR A O 1
ATOM 2159 N N . ILE A 1 284 ? 13.333 -5.275 8.898 1.00 89.31 284 ILE A N 1
ATOM 2160 C CA . ILE A 1 284 ? 12.942 -3.885 8.637 1.00 89.31 284 ILE A CA 1
ATOM 2161 C C . ILE A 1 284 ? 13.390 -2.955 9.763 1.00 89.31 284 ILE A C 1
ATOM 2163 O O . ILE A 1 284 ? 13.560 -3.370 10.908 1.00 89.31 284 ILE A O 1
ATOM 2167 N N . THR A 1 285 ? 13.514 -1.676 9.422 1.00 90.75 285 THR A N 1
ATOM 2168 C CA . THR A 1 285 ? 13.758 -0.575 10.355 1.00 90.75 285 THR A CA 1
ATOM 2169 C C . THR A 1 285 ? 12.657 0.464 10.105 1.00 90.75 285 THR A C 1
ATOM 2171 O O . THR A 1 285 ? 12.801 1.281 9.193 1.00 90.75 285 THR A O 1
ATOM 2174 N N . PRO A 1 286 ? 11.507 0.401 10.803 1.00 89.94 286 PRO A N 1
ATOM 2175 C CA . PRO A 1 286 ? 10.397 1.314 10.558 1.00 89.94 286 PRO A CA 1
ATOM 2176 C C . PRO A 1 286 ? 10.807 2.737 10.954 1.00 89.94 286 PRO A C 1
ATOM 2178 O O . PRO A 1 286 ? 11.430 2.940 11.992 1.00 89.94 286 PRO A O 1
ATOM 2181 N N . LYS A 1 287 ? 10.465 3.745 10.145 1.00 87.62 287 LYS A N 1
ATOM 2182 C CA . LYS A 1 287 ? 10.838 5.150 10.427 1.00 87.62 287 LYS A CA 1
ATOM 2183 C C . LYS A 1 287 ? 10.088 5.746 11.625 1.00 87.62 287 LYS A C 1
ATOM 2185 O O . LYS A 1 287 ? 10.520 6.741 12.197 1.00 87.62 287 LYS A O 1
ATOM 2190 N N . GLN A 1 288 ? 8.946 5.152 11.957 1.00 90.19 288 GLN A N 1
ATOM 2191 C CA . GLN A 1 288 ? 7.952 5.617 12.919 1.00 90.19 288 GLN A CA 1
ATOM 2192 C C . GLN A 1 288 ? 7.512 4.441 13.808 1.00 90.19 288 GLN A C 1
ATOM 2194 O O . GLN A 1 288 ? 7.690 3.294 13.391 1.00 90.19 288 GLN A O 1
ATOM 2199 N N . PRO A 1 289 ? 6.923 4.692 14.993 1.00 95.62 289 PRO A N 1
ATOM 2200 C CA . PRO A 1 289 ? 6.328 3.650 15.827 1.00 95.62 289 PRO A CA 1
ATOM 2201 C C . PRO A 1 289 ? 5.375 2.727 15.052 1.00 95.62 289 PRO A C 1
ATOM 2203 O O . PRO A 1 289 ? 4.527 3.191 14.283 1.00 95.62 289 PRO A O 1
ATOM 2206 N N . LEU A 1 290 ? 5.529 1.422 15.271 1.00 97.56 290 LEU A N 1
ATOM 2207 C CA . LEU A 1 290 ? 4.836 0.346 14.568 1.00 97.56 290 LEU A CA 1
ATOM 2208 C C . LEU A 1 290 ? 4.319 -0.683 15.577 1.00 97.56 290 LEU A C 1
ATOM 2210 O O . LEU A 1 290 ? 5.076 -1.162 16.416 1.00 97.56 290 LEU A O 1
ATOM 2214 N N . ALA A 1 291 ? 3.052 -1.071 15.462 1.00 98.31 291 ALA A N 1
ATOM 2215 C CA . ALA A 1 291 ? 2.469 -2.169 16.222 1.00 98.31 291 ALA A CA 1
ATOM 2216 C C . ALA A 1 291 ? 1.859 -3.231 15.300 1.00 98.31 291 ALA A C 1
ATOM 2218 O O . ALA A 1 291 ? 1.283 -2.902 14.258 1.00 98.31 291 ALA A O 1
ATOM 2219 N N . PHE A 1 292 ? 1.944 -4.498 15.709 1.00 98.44 292 PHE A N 1
ATOM 2220 C CA . PHE A 1 292 ? 1.206 -5.610 15.108 1.00 98.44 292 PHE A CA 1
ATOM 2221 C C . PHE A 1 292 ? 0.295 -6.255 16.153 1.00 98.44 292 PHE A C 1
ATOM 2223 O O . PHE A 1 292 ? 0.745 -6.521 17.260 1.00 98.44 292 PHE A O 1
ATOM 2230 N N . GLN A 1 293 ? -0.944 -6.587 15.792 1.00 98.44 293 GLN A N 1
ATOM 2231 C CA . GLN A 1 293 ? -1.827 -7.445 16.588 1.00 98.44 293 GLN A CA 1
ATOM 2232 C C . GLN A 1 293 ? -2.181 -8.693 15.775 1.00 98.44 293 GLN A C 1
ATOM 2234 O O . GLN A 1 293 ? -2.721 -8.585 14.671 1.00 98.44 293 GLN A O 1
ATOM 2239 N N . ILE A 1 294 ? -1.885 -9.884 16.298 1.00 98.19 294 ILE A N 1
ATOM 2240 C CA . ILE A 1 294 ? -2.094 -11.132 15.550 1.00 98.19 294 ILE A CA 1
ATOM 2241 C C . ILE A 1 294 ? -3.579 -11.511 15.517 1.00 98.19 294 ILE A C 1
ATOM 2243 O O . ILE A 1 294 ? -4.247 -11.554 16.551 1.00 98.19 294 ILE A O 1
ATOM 2247 N N . GLU A 1 295 ? -4.083 -11.863 14.335 1.00 96.75 295 GLU A N 1
ATOM 2248 C CA . GLU A 1 295 ? -5.458 -12.332 14.123 1.00 96.75 295 GLU A CA 1
ATOM 2249 C C . GLU A 1 295 ? -5.555 -13.834 13.858 1.00 96.75 295 GLU A C 1
ATOM 2251 O O . GLU A 1 295 ? -6.519 -14.469 14.281 1.00 96.75 295 GLU A O 1
ATOM 2256 N N . GLU A 1 296 ? -4.599 -14.397 13.122 1.00 96.12 296 GLU A N 1
ATOM 2257 C CA . GLU A 1 296 ? -4.627 -15.782 12.651 1.00 96.12 296 GLU A CA 1
ATOM 2258 C C . GLU A 1 296 ? -3.196 -16.299 12.465 1.00 96.12 296 GLU A C 1
ATOM 2260 O O . GLU A 1 296 ? -2.288 -15.534 12.133 1.00 96.12 296 GLU A O 1
ATOM 2265 N N . GLY A 1 297 ? -2.990 -17.600 12.668 1.00 97.31 297 GLY A N 1
ATOM 2266 C CA . GLY A 1 297 ? -1.681 -18.234 12.546 1.00 97.31 297 GLY A CA 1
ATOM 2267 C C . GLY A 1 297 ? -0.708 -17.839 13.661 1.00 97.31 297 GLY A C 1
ATOM 2268 O O . GLY A 1 297 ? -1.094 -17.699 14.823 1.00 97.31 297 GLY A O 1
ATOM 2269 N N . GLN A 1 298 ? 0.572 -17.736 13.305 1.00 97.94 298 GLN A N 1
ATOM 2270 C CA . GLN A 1 298 ? 1.678 -17.544 14.243 1.00 97.94 298 GLN A CA 1
ATOM 2271 C C . GLN A 1 298 ? 2.841 -16.785 13.582 1.00 97.94 298 GLN A C 1
ATOM 2273 O O . GLN A 1 298 ? 3.221 -17.070 12.438 1.00 97.94 298 GLN A O 1
ATOM 2278 N N . LEU A 1 299 ? 3.396 -15.809 14.303 1.00 98.19 299 LEU A N 1
ATOM 2279 C CA . LEU A 1 299 ? 4.452 -14.910 13.838 1.00 98.19 299 LEU A CA 1
ATOM 2280 C C . LEU A 1 299 ? 5.661 -15.001 14.775 1.00 98.19 299 LEU A C 1
ATOM 2282 O O . LEU A 1 299 ? 5.547 -14.704 15.959 1.00 98.19 299 LEU A O 1
ATOM 2286 N N . SER A 1 300 ? 6.821 -15.390 14.253 1.00 97.69 300 SER A N 1
ATOM 2287 C CA . SER A 1 300 ? 8.089 -15.276 14.974 1.00 97.69 300 SER A CA 1
ATOM 2288 C C . SER A 1 300 ? 8.698 -13.903 14.709 1.00 97.69 300 SER A C 1
ATOM 2290 O O . SER A 1 300 ? 8.683 -13.432 13.568 1.00 97.69 300 SER A O 1
ATOM 2292 N N . VAL A 1 301 ? 9.212 -13.268 15.761 1.00 97.62 301 VAL A N 1
ATOM 2293 C CA . VAL A 1 301 ? 9.880 -11.962 15.716 1.00 97.62 301 VAL A CA 1
ATOM 2294 C C . VAL A 1 301 ? 11.175 -12.004 16.520 1.00 97.62 301 VAL A C 1
ATOM 2296 O O . VAL A 1 301 ? 11.276 -12.764 17.483 1.00 97.62 301 VAL A O 1
ATOM 2299 N N . GLU A 1 302 ? 12.145 -11.183 16.134 1.00 96.88 302 GLU A N 1
ATOM 2300 C CA . GLU A 1 302 ? 13.478 -11.126 16.739 1.00 96.88 302 GLU A CA 1
ATOM 2301 C C . GLU A 1 302 ? 13.964 -9.672 16.800 1.00 96.88 302 GLU A C 1
ATOM 2303 O O . GLU A 1 302 ? 13.984 -8.969 15.783 1.00 96.88 302 GLU A O 1
ATOM 2308 N N . ILE A 1 303 ? 14.316 -9.213 18.001 1.00 94.75 303 ILE A N 1
ATOM 2309 C CA . ILE A 1 303 ? 14.710 -7.838 18.331 1.00 94.75 303 ILE A CA 1
ATOM 2310 C C . ILE A 1 303 ? 15.881 -7.920 19.310 1.00 94.75 303 ILE A C 1
ATOM 2312 O O . ILE A 1 303 ? 15.732 -8.514 20.370 1.00 94.75 303 ILE A O 1
ATOM 2316 N N . GLU A 1 304 ? 17.022 -7.311 18.973 1.00 88.81 304 GLU A N 1
ATOM 2317 C CA . GLU A 1 304 ? 18.199 -7.221 19.865 1.00 88.81 304 GLU A CA 1
ATOM 2318 C C . GLU A 1 304 ? 18.611 -8.580 20.481 1.00 88.81 304 GLU A C 1
ATOM 2320 O O . GLU A 1 304 ? 18.841 -8.696 21.680 1.00 88.81 304 GLU A O 1
ATOM 2325 N N . ASP A 1 305 ? 18.676 -9.618 19.637 1.00 85.69 305 ASP A N 1
ATOM 2326 C CA . ASP A 1 305 ? 18.947 -11.027 19.978 1.00 85.69 305 ASP A CA 1
ATOM 2327 C C . ASP A 1 305 ? 17.883 -11.728 20.869 1.00 85.69 305 ASP A C 1
ATOM 2329 O O . ASP A 1 305 ? 17.983 -12.935 21.111 1.00 85.69 305 ASP A O 1
ATOM 2333 N N . GLU A 1 306 ? 16.811 -11.044 21.294 1.00 94.19 306 GLU A N 1
ATOM 2334 C CA . GLU A 1 306 ? 15.630 -11.667 21.911 1.00 94.19 306 GLU A CA 1
ATOM 2335 C C . GLU A 1 306 ? 14.590 -12.076 20.853 1.00 94.19 306 GLU A C 1
ATOM 2337 O O . GLU A 1 306 ? 14.178 -11.288 20.002 1.00 94.19 306 GLU A O 1
ATOM 2342 N N . SER A 1 307 ? 14.123 -13.327 20.925 1.00 94.88 307 SER A N 1
ATOM 2343 C CA . SER A 1 307 ? 13.092 -13.879 20.036 1.00 94.88 307 SER A CA 1
ATOM 2344 C C . SER A 1 307 ? 11.772 -14.116 20.767 1.00 94.88 307 SER A C 1
ATOM 2346 O O . SER A 1 307 ? 11.753 -14.699 21.851 1.00 94.88 307 SER A O 1
ATOM 2348 N N . ALA A 1 308 ? 10.657 -13.760 20.129 1.00 96.94 308 ALA A N 1
ATOM 2349 C CA . ALA A 1 308 ? 9.304 -14.046 20.602 1.00 96.94 308 ALA A CA 1
ATOM 2350 C C . ALA A 1 308 ? 8.455 -14.718 19.509 1.00 96.94 308 ALA A C 1
ATOM 2352 O O . ALA A 1 308 ? 8.701 -14.569 18.309 1.00 96.94 308 ALA A O 1
ATOM 2353 N N . LEU A 1 309 ? 7.443 -15.479 19.931 1.00 97.75 309 LEU A N 1
ATOM 2354 C CA . LEU A 1 309 ? 6.550 -16.228 19.049 1.00 97.75 309 LEU A CA 1
ATOM 2355 C C . LEU A 1 309 ? 5.100 -15.862 19.369 1.00 97.75 309 LEU A C 1
ATOM 2357 O O . LEU A 1 309 ? 4.545 -16.339 20.354 1.00 97.75 309 LEU A O 1
ATOM 2361 N N . LEU A 1 310 ? 4.511 -15.008 18.537 1.00 98.44 310 LEU A N 1
ATOM 2362 C CA . LEU A 1 310 ? 3.198 -14.420 18.760 1.00 98.44 310 LEU A CA 1
ATOM 2363 C C . LEU A 1 310 ? 2.087 -15.270 18.135 1.00 98.44 310 LEU A C 1
ATOM 2365 O O . LEU A 1 310 ? 2.208 -15.755 17.005 1.00 98.44 310 LEU A O 1
ATOM 2369 N N . ILE A 1 311 ? 0.980 -15.393 18.860 1.00 97.31 311 ILE A N 1
ATOM 2370 C CA . ILE A 1 311 ? -0.261 -16.075 18.481 1.00 97.31 311 ILE A CA 1
ATOM 2371 C C . ILE A 1 311 ? -1.458 -15.110 18.527 1.00 97.31 311 ILE A C 1
ATOM 2373 O O . ILE A 1 311 ? -1.355 -13.982 19.000 1.00 97.31 311 ILE A O 1
ATOM 2377 N N . GLN A 1 312 ? -2.621 -15.546 18.029 1.00 96.69 312 GLN A N 1
ATOM 2378 C CA . GLN A 1 312 ? -3.841 -14.730 17.948 1.00 96.69 312 GLN A CA 1
ATOM 2379 C C . GLN A 1 312 ? -4.191 -13.996 19.259 1.00 96.69 312 GLN A C 1
ATOM 2381 O O . GLN A 1 312 ? -4.635 -14.614 20.235 1.00 96.69 312 GLN A O 1
ATOM 2386 N N . GLY A 1 313 ? -4.157 -12.664 19.205 1.00 95.62 313 GLY A N 1
ATOM 2387 C CA . GLY A 1 313 ? -4.462 -11.746 20.303 1.00 95.62 313 GLY A CA 1
ATOM 2388 C C . GLY A 1 313 ? -3.237 -11.064 20.915 1.00 95.62 313 GLY A C 1
ATOM 2389 O O . GLY A 1 313 ? -3.411 -10.021 21.545 1.00 95.62 313 GLY A O 1
ATOM 2390 N N . ASP A 1 314 ? -2.036 -11.605 20.696 1.00 98.44 314 ASP A N 1
ATOM 2391 C CA . ASP A 1 314 ? -0.776 -10.989 21.120 1.00 98.44 314 ASP A CA 1
ATOM 2392 C C . ASP A 1 314 ? -0.500 -9.709 20.319 1.00 98.44 314 ASP A C 1
ATOM 2394 O O . ASP A 1 314 ? -0.877 -9.594 19.143 1.00 98.44 314 ASP A O 1
ATOM 2398 N N . VAL A 1 315 ? 0.193 -8.763 20.956 1.00 98.69 315 VAL A N 1
ATOM 2399 C CA . VAL A 1 315 ? 0.582 -7.477 20.368 1.00 98.69 315 VAL A CA 1
ATOM 2400 C C . VAL A 1 315 ? 2.100 -7.323 20.399 1.00 98.69 315 VAL A C 1
ATOM 2402 O O . VAL A 1 315 ? 2.716 -7.465 21.448 1.00 98.69 315 VAL A O 1
ATOM 2405 N N . LEU A 1 316 ? 2.703 -7.002 19.256 1.00 98.56 316 LEU A N 1
ATOM 2406 C CA . LEU A 1 316 ? 4.063 -6.472 19.156 1.00 98.56 316 LEU A CA 1
ATOM 2407 C C . LEU A 1 316 ? 3.989 -4.946 19.090 1.00 98.56 316 LEU A C 1
ATOM 2409 O O . LEU A 1 316 ? 3.186 -4.416 18.322 1.00 98.56 316 LEU A O 1
ATOM 2413 N N . PHE A 1 317 ? 4.897 -4.260 19.776 1.00 98.50 317 PHE A N 1
ATOM 2414 C CA . PHE A 1 317 ? 5.210 -2.856 19.543 1.00 98.50 317 PHE A CA 1
ATOM 2415 C C . PHE A 1 317 ? 6.716 -2.664 19.288 1.00 98.50 317 PHE A C 1
ATOM 2417 O O . PHE A 1 317 ? 7.561 -3.240 19.978 1.00 98.50 317 PHE A O 1
ATOM 2424 N N . VAL A 1 318 ? 7.047 -1.835 18.294 1.00 97.81 318 VAL A N 1
ATOM 2425 C CA . VAL A 1 318 ? 8.412 -1.491 17.873 1.00 97.81 318 VAL A CA 1
ATOM 2426 C C . VAL A 1 318 ? 8.530 0.033 17.701 1.00 97.81 318 VAL A C 1
ATOM 2428 O O . VAL A 1 318 ? 7.797 0.610 16.891 1.00 97.81 318 VAL A O 1
ATOM 2431 N N . PRO A 1 319 ? 9.456 0.709 18.409 1.00 96.44 319 PRO A N 1
ATOM 2432 C CA . PRO A 1 319 ? 9.753 2.122 18.196 1.00 96.44 319 PRO A CA 1
ATOM 2433 C C . PRO A 1 319 ? 10.265 2.433 16.785 1.00 96.44 319 PRO A C 1
ATOM 2435 O O . PRO A 1 319 ? 10.862 1.596 16.104 1.00 96.44 319 PRO A O 1
ATOM 2438 N N . GLY A 1 320 ? 10.119 3.694 16.373 1.00 92.81 320 GLY A N 1
ATOM 2439 C CA . GLY A 1 320 ? 10.788 4.194 15.174 1.00 92.81 320 GLY A CA 1
ATOM 2440 C C . GLY A 1 320 ? 12.314 4.068 15.286 1.00 92.81 320 GLY A C 1
ATOM 2441 O O . GLY A 1 320 ? 12.904 4.390 16.314 1.00 92.81 320 GLY A O 1
ATOM 2442 N N . ASN A 1 321 ? 12.952 3.646 14.197 1.00 90.19 321 ASN A N 1
ATOM 2443 C CA . ASN A 1 321 ? 14.380 3.348 14.044 1.00 90.19 321 ASN A CA 1
ATOM 2444 C C . ASN A 1 321 ? 14.900 2.085 14.768 1.00 90.19 321 ASN A C 1
ATOM 2446 O O . ASN A 1 321 ? 16.088 1.780 14.648 1.00 90.19 321 ASN A O 1
ATOM 2450 N N . THR A 1 322 ? 14.048 1.298 15.433 1.00 93.12 322 THR A N 1
ATOM 2451 C CA . THR A 1 322 ? 14.434 -0.015 15.985 1.00 93.12 322 THR A CA 1
ATOM 2452 C C . THR A 1 322 ? 14.382 -1.085 14.893 1.00 93.12 322 THR A C 1
ATOM 2454 O O . THR A 1 322 ? 13.331 -1.352 14.316 1.00 93.12 322 THR A O 1
ATOM 2457 N N . THR A 1 323 ? 15.519 -1.710 14.582 1.00 94.19 323 THR A N 1
ATOM 2458 C CA . THR A 1 323 ? 15.578 -2.765 13.553 1.00 94.19 323 THR A CA 1
ATOM 2459 C C . THR A 1 323 ? 15.116 -4.097 14.128 1.00 94.19 323 THR A C 1
ATOM 2461 O O . THR A 1 323 ? 15.580 -4.488 15.195 1.00 94.19 323 THR A O 1
ATOM 2464 N N . PHE A 1 324 ? 14.250 -4.812 13.409 1.00 95.44 324 PHE A N 1
ATOM 2465 C CA . PHE A 1 324 ? 13.761 -6.124 13.834 1.00 95.44 324 PHE A CA 1
ATOM 2466 C C . PHE A 1 324 ? 13.550 -7.094 12.674 1.00 95.44 324 PHE A C 1
ATOM 2468 O O . PHE A 1 324 ? 13.398 -6.689 11.517 1.00 95.44 324 PHE A O 1
ATOM 2475 N N . SER A 1 325 ? 13.545 -8.384 13.004 1.00 95.50 325 SER A N 1
ATOM 2476 C CA . SER A 1 325 ? 13.295 -9.506 12.101 1.00 95.50 325 SER A CA 1
ATOM 2477 C C . SER A 1 325 ? 11.902 -10.103 12.367 1.00 95.50 325 SER A C 1
ATOM 2479 O O . SER A 1 325 ? 11.445 -10.132 13.510 1.00 95.50 325 SER A O 1
ATOM 2481 N N . TYR A 1 326 ? 11.187 -10.538 11.322 1.00 95.94 326 TYR A N 1
ATOM 2482 C CA . TYR A 1 326 ? 9.906 -11.241 11.448 1.00 95.94 326 TYR A CA 1
ATOM 2483 C C . TYR A 1 326 ? 9.664 -12.278 10.340 1.00 95.94 326 TYR A C 1
ATOM 2485 O O . TYR A 1 326 ? 10.032 -12.100 9.172 1.00 95.94 326 TYR A O 1
ATOM 2493 N N . HIS A 1 327 ? 8.984 -13.371 10.684 1.00 95.19 327 HIS A N 1
ATOM 2494 C CA . HIS A 1 327 ? 8.506 -14.355 9.715 1.00 95.19 327 HIS A CA 1
ATOM 2495 C C . HIS A 1 327 ? 7.312 -15.167 10.230 1.00 95.19 327 HIS A C 1
ATOM 2497 O O . HIS A 1 327 ? 7.153 -15.403 11.425 1.00 95.19 327 HIS A O 1
ATOM 2503 N N . ALA A 1 328 ? 6.463 -15.627 9.311 1.00 96.56 328 ALA A N 1
ATOM 2504 C CA . ALA A 1 328 ? 5.379 -16.544 9.640 1.00 96.56 328 ALA A CA 1
ATOM 2505 C C . ALA A 1 328 ? 5.912 -17.979 9.752 1.00 96.56 328 ALA A C 1
ATOM 2507 O O . ALA A 1 328 ? 6.557 -18.480 8.825 1.00 96.56 328 ALA A O 1
ATOM 2508 N N . THR A 1 329 ? 5.621 -18.648 10.867 1.00 95.69 329 THR A N 1
ATOM 2509 C CA . THR A 1 329 ? 6.005 -20.052 11.109 1.00 95.69 329 THR A CA 1
ATOM 2510 C C . THR A 1 329 ? 4.987 -21.044 10.542 1.00 95.69 329 THR A C 1
ATOM 2512 O O . THR A 1 329 ? 5.316 -22.205 10.302 1.00 95.69 329 THR A O 1
ATOM 2515 N N . VAL A 1 330 ? 3.755 -20.589 10.292 1.00 95.44 330 VAL A N 1
ATOM 2516 C CA . VAL A 1 330 ? 2.645 -21.380 9.744 1.00 95.44 330 VAL A CA 1
ATOM 2517 C C . VAL A 1 330 ? 2.038 -20.700 8.508 1.00 95.44 330 VAL A C 1
ATOM 2519 O O . VAL A 1 330 ? 2.198 -19.492 8.324 1.00 95.44 330 VAL A O 1
ATOM 2522 N N . PRO A 1 331 ? 1.364 -21.445 7.611 1.00 91.38 331 PRO A N 1
ATOM 2523 C CA . PRO A 1 331 ? 0.659 -20.842 6.485 1.00 91.38 331 PRO A CA 1
ATOM 2524 C C . PRO A 1 331 ? -0.501 -19.962 6.962 1.00 91.38 331 PRO A C 1
ATOM 2526 O O . PRO A 1 331 ? -1.191 -20.325 7.909 1.00 91.38 331 PRO A O 1
ATOM 2529 N N . VAL A 1 332 ? -0.767 -18.866 6.244 1.00 92.69 332 VAL A N 1
ATOM 2530 C CA . VAL A 1 332 ? -1.894 -17.951 6.520 1.00 92.69 332 VAL A CA 1
ATOM 2531 C C . VAL A 1 332 ? -1.784 -17.293 7.906 1.00 92.69 332 VAL A C 1
ATOM 2533 O O . VAL A 1 332 ? -2.762 -17.140 8.629 1.00 92.69 332 VAL A O 1
ATOM 2536 N N . THR A 1 333 ? -0.582 -16.840 8.273 1.00 97.50 333 THR A N 1
ATOM 2537 C CA . THR A 1 333 ? -0.438 -15.920 9.409 1.00 97.50 333 THR A CA 1
ATOM 2538 C C . THR A 1 333 ? -0.966 -14.549 9.004 1.00 97.50 333 THR A C 1
ATOM 2540 O O . THR A 1 333 ? -0.444 -13.938 8.068 1.00 97.50 333 THR A O 1
ATOM 2543 N N . LYS A 1 334 ? -1.993 -14.057 9.702 1.00 97.69 334 LYS A N 1
ATOM 2544 C CA . LYS A 1 334 ? -2.587 -12.733 9.499 1.00 97.69 334 LYS A CA 1
ATOM 2545 C C . LYS A 1 334 ? -2.424 -11.884 10.753 1.00 97.69 334 LYS A C 1
ATOM 2547 O O . LYS A 1 334 ? -2.723 -12.336 11.858 1.00 97.69 334 LYS A O 1
ATOM 2552 N N . PHE A 1 335 ? -2.027 -10.631 10.569 1.00 97.81 335 PHE A N 1
ATOM 2553 C CA . PHE A 1 335 ? -2.024 -9.626 11.626 1.00 97.81 335 PHE A CA 1
ATOM 2554 C C . PHE A 1 335 ? -2.519 -8.271 11.123 1.00 97.81 335 PHE A C 1
ATOM 2556 O O . PHE A 1 335 ? -2.361 -7.918 9.950 1.00 97.81 335 PHE A O 1
ATOM 2563 N N . LEU A 1 336 ? -3.113 -7.519 12.042 1.00 98.25 336 LEU A N 1
ATOM 2564 C CA . LEU A 1 336 ? -3.382 -6.094 11.926 1.00 98.25 336 LEU A CA 1
ATOM 2565 C C . LEU A 1 336 ? -2.066 -5.340 12.149 1.00 98.25 336 LEU A C 1
ATOM 2567 O O . LEU A 1 336 ? -1.365 -5.631 13.115 1.00 98.25 336 LEU A O 1
ATOM 2571 N N . TYR A 1 337 ? -1.728 -4.390 11.279 1.00 97.38 337 TYR A N 1
ATOM 2572 C CA . TYR A 1 337 ? -0.625 -3.451 11.485 1.00 97.38 337 TYR A CA 1
ATOM 2573 C C . TYR A 1 337 ? -1.166 -2.043 11.739 1.00 97.38 337 TYR A C 1
ATOM 2575 O O . TYR A 1 337 ? -2.165 -1.630 11.144 1.00 97.38 337 TYR A O 1
ATOM 2583 N N . VAL A 1 338 ? -0.463 -1.305 12.593 1.00 97.00 338 VAL A N 1
ATOM 2584 C CA . VAL A 1 338 ? -0.687 0.112 12.895 1.00 97.00 338 VAL A CA 1
ATOM 2585 C C . VAL A 1 338 ? 0.670 0.800 12.842 1.00 97.00 338 VAL A C 1
ATOM 2587 O O . VAL A 1 338 ? 1.555 0.454 13.616 1.00 97.00 338 VAL A O 1
ATOM 2590 N N . SER A 1 339 ? 0.857 1.750 11.931 1.00 95.06 339 SER A N 1
ATOM 2591 C CA . SER A 1 339 ? 2.104 2.510 11.802 1.00 95.06 339 SER A CA 1
ATOM 2592 C C . SER A 1 339 ? 1.797 3.993 11.908 1.00 95.06 339 SER A C 1
ATOM 2594 O O . SER A 1 339 ? 0.946 4.495 11.177 1.00 95.06 339 SER A O 1
ATOM 2596 N N . ALA A 1 340 ? 2.520 4.715 12.758 1.00 91.44 340 ALA A N 1
ATOM 2597 C CA . ALA A 1 340 ? 2.479 6.171 12.737 1.00 91.44 340 ALA A CA 1
ATOM 2598 C C . ALA A 1 340 ? 3.076 6.720 11.422 1.00 91.44 340 ALA A C 1
ATOM 2600 O O . ALA A 1 340 ? 3.877 6.055 10.757 1.00 91.44 340 ALA A O 1
ATOM 2601 N N . GLY A 1 341 ? 2.668 7.935 11.052 1.00 84.69 341 GLY A N 1
ATOM 2602 C CA . GLY A 1 341 ? 3.045 8.619 9.813 1.00 84.69 341 GLY A CA 1
ATOM 2603 C C . GLY A 1 341 ? 2.347 8.104 8.546 1.00 84.69 341 GLY A C 1
ATOM 2604 O O . GLY A 1 341 ? 1.775 7.015 8.507 1.00 84.69 341 GLY A O 1
ATOM 2605 N N . ALA A 1 342 ? 2.412 8.909 7.482 1.00 74.69 342 ALA A N 1
ATOM 2606 C CA . ALA A 1 342 ? 1.874 8.586 6.158 1.00 74.69 342 ALA A CA 1
ATOM 2607 C C . ALA A 1 342 ? 2.794 7.689 5.308 1.00 74.69 342 ALA A C 1
ATOM 2609 O O . ALA A 1 342 ? 2.323 7.065 4.358 1.00 74.69 342 ALA A O 1
ATOM 2610 N N . ASP A 1 343 ? 4.092 7.648 5.622 1.00 73.56 343 ASP A N 1
ATOM 2611 C CA . ASP A 1 343 ? 5.127 6.877 4.924 1.00 73.56 343 ASP A CA 1
ATOM 2612 C C . ASP A 1 343 ? 5.585 5.650 5.739 1.00 73.56 343 ASP A C 1
ATOM 2614 O O . ASP A 1 343 ? 6.770 5.318 5.800 1.00 73.56 343 ASP A O 1
ATOM 2618 N N . GLY A 1 344 ? 4.618 5.007 6.398 1.00 74.94 344 GLY A N 1
ATOM 2619 C CA . GLY A 1 344 ? 4.815 3.888 7.314 1.00 74.94 344 GLY A CA 1
ATOM 2620 C C . GLY A 1 344 ? 5.061 2.524 6.656 1.00 74.94 344 GLY A C 1
ATOM 2621 O O . GLY A 1 344 ? 5.400 2.401 5.477 1.00 74.94 344 GLY A O 1
ATOM 2622 N N . PHE A 1 345 ? 4.861 1.472 7.452 1.00 86.50 345 PHE A N 1
ATOM 2623 C CA . PHE A 1 345 ? 5.126 0.070 7.097 1.00 86.50 345 PHE A CA 1
ATOM 2624 C C . PHE A 1 345 ? 4.534 -0.382 5.748 1.00 86.50 345 PHE A C 1
ATOM 2626 O O . PHE A 1 345 ? 5.186 -1.095 4.982 1.00 86.50 345 PHE A O 1
ATOM 2633 N N . ASP A 1 346 ? 3.304 0.026 5.435 1.00 81.81 346 ASP A N 1
ATOM 2634 C CA . ASP A 1 346 ? 2.620 -0.371 4.203 1.00 81.81 346 ASP A CA 1
ATOM 2635 C C . ASP A 1 346 ? 3.078 0.419 2.972 1.00 81.81 346 ASP A C 1
ATOM 2637 O O . ASP A 1 346 ? 3.177 -0.139 1.879 1.00 81.81 346 ASP A O 1
ATOM 2641 N N . TYR A 1 347 ? 3.423 1.692 3.152 1.00 75.25 347 TYR A N 1
ATOM 2642 C CA . TYR A 1 347 ? 4.033 2.542 2.140 1.00 75.25 347 TYR A CA 1
ATOM 2643 C C . TYR A 1 347 ? 5.391 1.983 1.697 1.00 75.25 347 TYR A C 1
ATOM 2645 O O . TYR A 1 347 ? 5.607 1.789 0.497 1.00 75.25 347 TYR A O 1
ATOM 2653 N N . ASP A 1 348 ? 6.268 1.628 2.641 1.00 75.81 348 ASP A N 1
ATOM 2654 C CA . ASP A 1 348 ? 7.588 1.059 2.336 1.00 75.81 348 ASP A CA 1
ATOM 2655 C C . ASP A 1 348 ? 7.468 -0.300 1.598 1.00 75.81 348 ASP A C 1
ATOM 2657 O O . ASP A 1 348 ? 8.164 -0.530 0.604 1.00 75.81 348 ASP A O 1
ATOM 2661 N N . LEU A 1 349 ? 6.498 -1.154 1.970 1.00 73.06 349 LEU A N 1
ATOM 2662 C CA . LEU A 1 349 ? 6.172 -2.408 1.257 1.00 73.06 349 LEU A CA 1
ATOM 2663 C C . LEU A 1 349 ? 5.655 -2.211 -0.186 1.00 73.06 349 LEU A C 1
ATOM 2665 O O . LEU A 1 349 ? 5.654 -3.170 -0.972 1.00 73.06 349 LEU A O 1
ATOM 2669 N N . LEU A 1 350 ? 5.199 -1.003 -0.540 1.00 68.44 350 LEU A N 1
ATOM 2670 C CA . LEU A 1 350 ? 4.638 -0.650 -1.851 1.00 68.44 350 LEU A CA 1
ATOM 2671 C C . LEU A 1 350 ? 5.601 0.165 -2.739 1.00 68.44 350 LEU A C 1
ATOM 2673 O O . LEU A 1 350 ? 5.519 0.075 -3.967 1.00 68.44 350 LEU A O 1
ATOM 2677 N N . GLN A 1 351 ? 6.505 0.956 -2.152 1.00 59.22 351 GLN A N 1
ATOM 2678 C CA . GLN A 1 351 ? 7.336 1.944 -2.861 1.00 59.22 351 GLN A CA 1
ATOM 2679 C C . GLN A 1 351 ? 8.489 1.348 -3.679 1.00 59.22 351 GLN A C 1
ATOM 2681 O O . GLN A 1 351 ? 8.735 1.786 -4.810 1.00 59.22 351 GLN A O 1
ATOM 2686 N N . ASN A 1 352 ? 9.200 0.359 -3.124 1.00 59.66 352 ASN A N 1
ATOM 2687 C CA . ASN A 1 352 ? 10.531 -0.045 -3.603 1.00 59.66 352 ASN A CA 1
ATOM 2688 C C . ASN A 1 352 ? 10.572 -0.411 -5.101 1.00 59.66 352 ASN A C 1
ATOM 2690 O O . ASN A 1 352 ? 11.533 -0.096 -5.805 1.00 59.66 352 ASN A O 1
ATOM 2694 N N . MET A 1 353 ? 9.502 -1.006 -5.634 1.00 66.50 353 MET A N 1
ATOM 2695 C CA . MET A 1 353 ? 9.459 -1.478 -7.024 1.00 66.50 353 MET A CA 1
ATOM 2696 C C . MET A 1 353 ? 9.281 -0.350 -8.056 1.00 66.50 353 MET A C 1
ATOM 2698 O O . MET A 1 353 ? 9.807 -0.454 -9.166 1.00 66.50 353 MET A O 1
ATOM 2702 N N . GLN A 1 354 ? 8.578 0.739 -7.715 1.00 72.69 354 GLN A N 1
ATOM 2703 C CA . GLN A 1 354 ? 8.338 1.859 -8.641 1.00 72.69 354 GLN A CA 1
ATOM 2704 C C . GLN A 1 354 ? 9.590 2.714 -8.841 1.00 72.69 354 GLN A C 1
ATOM 2706 O O . GLN A 1 354 ? 9.919 3.081 -9.972 1.00 72.69 354 GLN A O 1
ATOM 2711 N N . ILE A 1 355 ? 10.307 2.992 -7.749 1.00 74.19 355 ILE A N 1
ATOM 2712 C CA . ILE A 1 355 ? 11.536 3.791 -7.764 1.00 74.19 355 ILE A CA 1
ATOM 2713 C C . ILE A 1 355 ? 12.633 3.045 -8.530 1.00 74.19 355 ILE A C 1
ATOM 2715 O O . ILE A 1 355 ? 13.257 3.624 -9.420 1.00 74.19 355 ILE A O 1
ATOM 2719 N N . VAL A 1 356 ? 12.815 1.744 -8.266 1.00 80.50 356 VAL A N 1
ATOM 2720 C CA . VAL A 1 356 ? 13.794 0.918 -8.992 1.00 80.50 356 VAL A CA 1
ATOM 2721 C C . VAL A 1 356 ? 13.436 0.810 -10.478 1.00 80.50 356 VAL A C 1
ATOM 2723 O O . VAL A 1 356 ? 14.324 0.983 -11.313 1.00 80.50 356 VAL A O 1
ATOM 2726 N N . PHE A 1 357 ? 12.161 0.614 -10.842 1.00 83.94 357 PHE A N 1
ATOM 2727 C CA . PHE A 1 357 ? 11.725 0.609 -12.248 1.00 83.94 357 PHE A CA 1
ATOM 2728 C C . PHE A 1 357 ? 12.065 1.924 -12.969 1.00 83.94 357 PHE A C 1
ATOM 2730 O O . PHE A 1 357 ? 12.634 1.906 -14.066 1.00 83.94 357 PHE A O 1
ATOM 2737 N N . LEU A 1 358 ? 11.757 3.067 -12.345 1.00 86.19 358 LEU A N 1
ATOM 2738 C CA . LEU A 1 358 ? 12.019 4.391 -12.909 1.00 86.19 358 LEU A CA 1
ATOM 2739 C C . LEU A 1 358 ? 13.527 4.654 -13.046 1.00 86.19 358 LEU A C 1
ATOM 2741 O O . LEU A 1 358 ? 13.987 5.003 -14.134 1.00 86.19 358 LEU A O 1
ATOM 2745 N N . PHE A 1 359 ? 14.299 4.438 -11.977 1.00 88.81 359 PHE A N 1
ATOM 2746 C CA . PHE A 1 359 ? 15.745 4.669 -11.952 1.00 88.81 359 PHE A CA 1
ATOM 2747 C C . PHE A 1 359 ? 16.488 3.801 -12.974 1.00 88.81 359 PHE A C 1
ATOM 2749 O O . PHE A 1 359 ? 17.247 4.325 -13.789 1.00 88.81 359 PHE A O 1
ATOM 2756 N N . THR A 1 360 ? 16.232 2.488 -12.986 1.00 90.88 360 THR A N 1
ATOM 2757 C CA . THR A 1 360 ? 16.858 1.553 -13.942 1.00 90.88 360 THR A CA 1
ATOM 2758 C C . THR A 1 360 ? 16.503 1.900 -15.384 1.00 90.88 360 THR A C 1
ATOM 2760 O O . THR A 1 360 ? 17.367 1.864 -16.261 1.00 90.88 360 THR A O 1
ATOM 2763 N N . GLY A 1 361 ? 15.264 2.335 -15.630 1.00 88.75 361 GLY A N 1
ATOM 2764 C CA . GLY A 1 361 ? 14.830 2.813 -16.935 1.00 88.75 361 GLY A CA 1
ATOM 2765 C C . GLY A 1 361 ? 15.577 4.071 -17.387 1.00 88.75 361 GLY A C 1
ATOM 2766 O O . GLY A 1 361 ? 16.036 4.132 -18.528 1.00 88.75 361 GLY A O 1
ATOM 2767 N N . VAL A 1 362 ? 15.707 5.078 -16.520 1.00 91.56 362 VAL A N 1
ATOM 2768 C CA . VAL A 1 362 ? 16.435 6.323 -16.826 1.00 91.56 362 VAL A CA 1
ATOM 2769 C C . VAL A 1 362 ? 17.920 6.036 -17.062 1.00 91.56 362 VAL A C 1
ATOM 2771 O O . VAL A 1 362 ? 18.450 6.404 -18.110 1.00 91.56 362 VAL A O 1
ATOM 2774 N N . PHE A 1 363 ? 18.563 5.311 -16.142 1.00 93.25 363 PHE A N 1
ATOM 2775 C CA . PHE A 1 363 ? 19.970 4.918 -16.237 1.00 93.25 363 PHE A CA 1
ATOM 2776 C C . PHE A 1 363 ? 20.255 4.149 -17.533 1.00 93.25 363 PHE A C 1
ATOM 2778 O O . PHE A 1 363 ? 21.143 4.533 -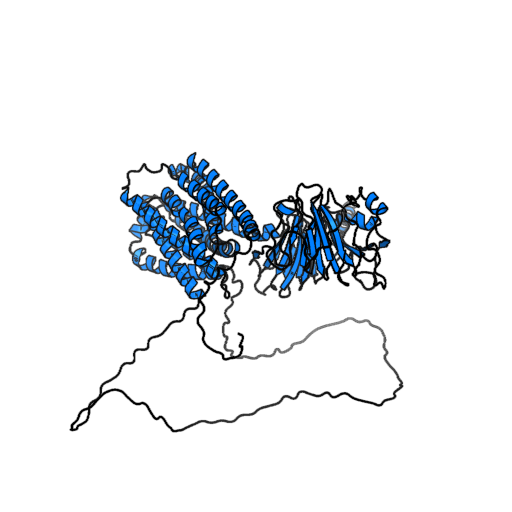18.292 1.00 93.25 363 PHE A O 1
ATOM 2785 N N . SER A 1 364 ? 19.454 3.122 -17.839 1.00 92.06 364 SER A N 1
ATOM 2786 C CA . SER A 1 364 ? 19.589 2.342 -19.076 1.00 92.06 364 SER A CA 1
ATOM 2787 C C . SER A 1 364 ? 19.482 3.214 -20.327 1.00 92.06 364 SER A C 1
ATOM 2789 O O . SER A 1 364 ? 20.236 3.011 -21.276 1.00 92.06 364 SER A O 1
ATOM 2791 N N . THR A 1 365 ? 18.584 4.208 -20.347 1.00 89.94 365 THR A N 1
ATOM 2792 C CA . THR A 1 365 ? 18.473 5.124 -21.491 1.00 89.94 365 THR A CA 1
ATOM 2793 C C . THR A 1 365 ? 19.733 5.978 -21.655 1.00 89.94 365 THR A C 1
ATOM 2795 O O . THR A 1 365 ? 20.254 6.062 -22.765 1.00 89.94 365 THR A O 1
ATOM 2798 N N . CYS A 1 366 ? 20.271 6.553 -20.577 1.00 90.75 366 CYS A N 1
ATOM 2799 C CA . CYS A 1 366 ? 21.494 7.359 -20.651 1.00 90.75 366 CYS A CA 1
ATOM 2800 C C . CYS A 1 366 ? 22.721 6.522 -21.043 1.00 90.75 366 CYS A C 1
ATOM 2802 O O . CYS A 1 366 ? 23.500 6.930 -21.902 1.00 90.75 366 CYS A O 1
ATOM 2804 N N . VAL A 1 367 ? 22.860 5.304 -20.511 1.00 92.31 367 VAL A N 1
ATOM 2805 C CA . VAL A 1 367 ? 23.943 4.390 -20.907 1.00 92.31 367 VAL A CA 1
ATOM 2806 C C . VAL A 1 367 ? 23.817 3.967 -22.379 1.00 92.31 367 VAL A C 1
ATOM 2808 O O . VAL A 1 367 ? 24.823 3.918 -23.083 1.00 92.31 367 VAL A O 1
ATOM 2811 N N . ALA A 1 368 ? 22.601 3.751 -22.893 1.00 89.69 368 ALA A N 1
ATOM 2812 C CA . ALA A 1 368 ? 22.382 3.512 -24.322 1.00 89.69 368 ALA A CA 1
ATOM 2813 C C . ALA A 1 368 ? 22.788 4.716 -25.196 1.00 89.69 368 ALA A C 1
ATOM 2815 O O . ALA A 1 368 ? 23.397 4.524 -26.247 1.00 89.69 368 ALA A O 1
ATOM 2816 N N . GLN A 1 369 ? 22.510 5.950 -24.756 1.00 88.62 369 GLN A N 1
ATOM 2817 C CA . GLN A 1 369 ? 22.979 7.164 -25.439 1.00 88.62 369 GLN A CA 1
ATOM 2818 C C . GLN A 1 369 ? 24.512 7.245 -25.447 1.00 88.62 369 GLN A C 1
ATOM 2820 O O . GLN A 1 369 ? 25.098 7.508 -26.492 1.00 88.62 369 GLN A O 1
ATOM 2825 N N . PHE A 1 370 ? 25.175 6.940 -24.326 1.00 90.56 370 PHE A N 1
ATOM 2826 C CA . PHE A 1 370 ? 26.637 6.864 -24.267 1.00 90.56 370 PHE A CA 1
ATOM 2827 C C . PHE A 1 370 ? 27.212 5.843 -25.262 1.00 90.56 370 PHE A C 1
ATOM 2829 O O . PHE A 1 370 ? 28.116 6.180 -26.024 1.00 90.56 370 PHE A O 1
ATOM 2836 N N . VAL A 1 371 ? 26.664 4.623 -25.310 1.00 91.00 371 VAL A N 1
ATOM 2837 C CA . VAL A 1 371 ? 27.076 3.581 -26.273 1.00 91.00 371 VAL A CA 1
ATOM 2838 C C . VAL A 1 371 ? 26.892 4.056 -27.722 1.00 91.00 371 VAL A C 1
ATOM 2840 O O . VAL A 1 371 ? 27.751 3.790 -28.563 1.00 91.00 371 VAL A O 1
ATOM 2843 N N . PHE A 1 372 ? 25.829 4.817 -28.006 1.00 88.12 372 PHE A N 1
ATOM 2844 C CA . PHE A 1 372 ? 25.599 5.428 -29.316 1.00 88.12 372 PHE A CA 1
ATOM 2845 C C . PHE A 1 372 ? 26.655 6.489 -29.670 1.00 88.12 372 PHE A C 1
ATOM 2847 O O . PHE A 1 372 ? 27.207 6.442 -30.767 1.00 88.12 372 PHE A O 1
ATOM 2854 N N . TYR A 1 373 ? 27.007 7.389 -28.745 1.00 87.25 373 TYR A N 1
ATOM 2855 C CA . TYR A 1 373 ? 28.060 8.395 -28.968 1.00 87.25 373 TYR A CA 1
ATOM 2856 C C . TYR A 1 373 ? 29.460 7.797 -29.142 1.00 87.25 373 TYR A C 1
ATOM 2858 O O . TYR A 1 373 ? 30.297 8.386 -29.815 1.00 87.25 373 TYR A O 1
ATOM 2866 N N . GLN A 1 374 ? 29.711 6.611 -28.586 1.00 88.75 374 GLN A N 1
ATOM 2867 C CA . GLN A 1 374 ? 30.957 5.864 -28.781 1.00 88.75 374 GLN A CA 1
ATOM 2868 C C . GLN A 1 374 ? 30.984 5.043 -30.094 1.00 88.75 374 GLN A C 1
ATOM 2870 O O . GLN A 1 374 ? 31.882 4.226 -30.282 1.00 88.75 374 GLN A O 1
ATOM 2875 N N . GLY A 1 375 ? 29.995 5.201 -30.984 1.00 85.38 375 GLY A N 1
ATOM 2876 C CA . GLY A 1 375 ? 29.912 4.502 -32.275 1.00 85.38 375 GLY A CA 1
ATOM 2877 C C . GLY A 1 375 ? 29.390 3.060 -32.210 1.00 85.38 375 GLY A C 1
ATOM 2878 O O . GLY A 1 375 ? 29.076 2.478 -33.241 1.00 85.38 375 GLY A O 1
ATOM 2879 N N . ALA A 1 376 ? 29.207 2.488 -31.017 1.00 87.00 376 ALA A N 1
ATOM 2880 C CA . ALA A 1 376 ? 28.720 1.116 -30.815 1.00 87.00 376 ALA A CA 1
ATOM 2881 C C . ALA A 1 376 ? 27.179 0.988 -30.804 1.00 87.00 376 ALA A C 1
ATOM 2883 O O . ALA A 1 376 ? 26.633 -0.037 -30.395 1.00 87.00 376 ALA A O 1
ATOM 2884 N N . GLY A 1 377 ? 26.466 2.038 -31.220 1.00 79.06 377 GLY A N 1
ATOM 2885 C CA . GLY A 1 377 ? 25.003 2.104 -31.232 1.00 79.06 377 GLY A CA 1
ATOM 2886 C C . GLY A 1 377 ? 24.334 1.745 -32.560 1.00 79.06 377 GLY A C 1
ATOM 2887 O O . GLY A 1 377 ? 23.165 2.099 -32.729 1.00 79.06 377 GLY A O 1
ATOM 2888 N N . ASP A 1 378 ? 25.029 1.097 -33.506 1.00 83.94 378 ASP A N 1
ATOM 2889 C CA . ASP A 1 378 ? 24.397 0.658 -34.757 1.00 83.94 378 ASP A CA 1
ATOM 2890 C C . ASP A 1 378 ? 23.260 -0.332 -34.455 1.00 83.94 378 ASP A C 1
ATOM 2892 O O . ASP A 1 378 ? 23.420 -1.375 -33.813 1.00 83.94 378 ASP A O 1
ATOM 2896 N N . GLN A 1 379 ? 22.071 0.011 -34.933 1.00 82.94 379 GLN A N 1
ATOM 2897 C CA . GLN A 1 379 ? 20.856 -0.760 -34.723 1.00 82.94 379 GLN A CA 1
ATOM 2898 C C . GLN A 1 379 ? 20.845 -2.062 -35.521 1.00 82.94 379 GLN A C 1
ATOM 2900 O O . GLN A 1 379 ? 20.182 -3.004 -35.101 1.00 82.94 379 GLN A O 1
ATOM 2905 N N . LYS A 1 380 ? 21.604 -2.161 -36.621 1.00 84.75 380 LYS A N 1
ATOM 2906 C CA . LYS A 1 380 ? 21.827 -3.428 -37.329 1.00 84.75 380 LYS A CA 1
ATOM 2907 C C . LYS A 1 380 ? 22.690 -4.387 -36.517 1.00 84.75 380 LYS A C 1
ATOM 2909 O O . LYS A 1 380 ? 22.468 -5.592 -36.592 1.00 84.75 380 LYS A O 1
ATOM 2914 N N . ALA A 1 381 ? 23.626 -3.874 -35.717 1.00 88.00 381 ALA A N 1
ATOM 2915 C CA . ALA A 1 381 ? 24.434 -4.694 -34.818 1.00 88.00 381 ALA A CA 1
ATOM 2916 C C . ALA A 1 381 ? 23.626 -5.217 -33.614 1.00 88.00 381 ALA A C 1
ATOM 2918 O O . ALA A 1 381 ? 24.039 -6.179 -32.976 1.00 88.00 381 ALA A O 1
ATOM 2919 N N . MET A 1 382 ? 22.479 -4.603 -33.286 1.00 89.00 382 MET A N 1
ATOM 2920 C CA . MET A 1 382 ? 21.555 -4.996 -32.205 1.00 89.00 382 MET A CA 1
ATOM 2921 C C . MET A 1 382 ? 22.221 -5.301 -30.840 1.00 89.00 382 MET A C 1
ATOM 2923 O O . MET A 1 382 ? 21.687 -6.079 -30.045 1.00 89.00 382 MET A O 1
ATOM 2927 N N . LEU A 1 383 ? 23.360 -4.667 -30.530 1.00 90.44 383 LEU A N 1
ATOM 2928 C CA . LEU A 1 383 ? 24.123 -4.915 -29.296 1.00 90.44 383 LEU A CA 1
ATOM 2929 C C . LEU A 1 383 ? 23.329 -4.541 -28.032 1.00 90.44 383 LEU A C 1
ATOM 2931 O O . LEU A 1 383 ? 23.297 -5.302 -27.067 1.00 90.44 383 LEU A O 1
ATOM 2935 N N . LEU A 1 384 ? 22.625 -3.404 -28.050 1.00 91.75 384 LEU A N 1
ATOM 2936 C CA . LEU A 1 384 ? 21.771 -2.977 -26.935 1.00 91.75 384 LEU A CA 1
ATOM 2937 C C . LEU A 1 384 ? 20.559 -3.919 -26.729 1.00 91.75 384 LEU A C 1
ATOM 2939 O O . LEU A 1 384 ? 20.376 -4.376 -25.600 1.00 91.75 384 LEU A O 1
ATOM 2943 N N . PRO A 1 385 ? 19.779 -4.303 -27.765 1.00 93.12 385 PRO A N 1
ATOM 2944 C CA . PRO A 1 385 ? 18.788 -5.379 -27.657 1.00 93.12 385 PRO A CA 1
ATOM 2945 C C . PRO A 1 385 ? 19.337 -6.705 -27.106 1.00 93.12 385 PRO A C 1
ATOM 2947 O O . PRO A 1 385 ? 18.685 -7.325 -26.267 1.00 93.12 385 PRO A O 1
ATOM 2950 N N . LEU A 1 386 ? 20.543 -7.124 -27.511 1.00 93.69 386 LEU A N 1
ATOM 2951 C CA . LEU A 1 386 ? 21.191 -8.323 -26.968 1.00 93.69 386 LEU A CA 1
ATOM 2952 C C . LEU A 1 386 ? 21.429 -8.181 -25.458 1.00 93.69 386 LEU A C 1
ATOM 2954 O O . LEU A 1 386 ? 21.014 -9.050 -24.694 1.00 93.69 386 LEU A O 1
ATOM 2958 N N . CYS A 1 387 ? 22.023 -7.073 -25.008 1.00 94.88 387 CYS A N 1
ATOM 2959 C CA . CYS A 1 387 ? 22.232 -6.807 -23.582 1.00 94.88 387 CYS A CA 1
ATOM 2960 C C . CYS A 1 387 ? 20.915 -6.666 -22.795 1.00 94.88 387 CYS A C 1
ATOM 2962 O O . CYS A 1 387 ? 20.864 -7.068 -21.634 1.00 94.88 387 CYS A O 1
ATOM 2964 N N . ASN A 1 388 ? 19.844 -6.155 -23.412 1.00 94.44 388 ASN A N 1
ATOM 2965 C CA . ASN A 1 388 ? 18.509 -6.100 -22.811 1.00 94.44 388 ASN A CA 1
ATOM 2966 C C . ASN A 1 388 ? 17.953 -7.505 -22.541 1.00 94.44 388 ASN A C 1
ATOM 2968 O O . ASN A 1 388 ? 17.590 -7.825 -21.409 1.00 94.44 388 ASN A O 1
ATOM 2972 N N . TYR A 1 389 ? 17.942 -8.369 -23.559 1.00 96.00 389 TYR A N 1
ATOM 2973 C CA . TYR A 1 389 ? 17.425 -9.729 -23.419 1.00 96.00 389 TYR A CA 1
ATOM 2974 C C . TYR A 1 389 ? 18.311 -10.612 -22.537 1.00 96.00 389 TYR A C 1
ATOM 2976 O O . TYR A 1 389 ? 17.785 -11.407 -21.757 1.00 96.00 389 TYR A O 1
ATOM 2984 N N . LEU A 1 390 ? 19.635 -10.419 -22.571 1.00 95.44 390 LEU A N 1
ATOM 2985 C CA . LEU A 1 390 ? 20.545 -11.027 -21.600 1.00 95.44 390 LEU A CA 1
ATOM 2986 C C . LEU A 1 390 ? 20.212 -10.572 -20.176 1.00 95.44 390 LEU A C 1
ATOM 2988 O O . LEU A 1 390 ? 20.092 -11.424 -19.307 1.00 95.44 390 LEU A O 1
ATOM 2992 N N . GLY A 1 391 ? 19.974 -9.278 -19.934 1.00 93.94 391 GLY A N 1
ATOM 2993 C CA . GLY A 1 391 ? 19.521 -8.773 -18.633 1.00 93.94 391 GLY A CA 1
ATOM 2994 C C . GLY A 1 391 ? 18.255 -9.483 -18.140 1.00 93.94 391 GLY A C 1
ATOM 2995 O O . GLY A 1 391 ? 18.250 -10.046 -17.046 1.00 93.94 391 GLY A O 1
ATOM 2996 N N . MET A 1 392 ? 17.219 -9.557 -18.984 1.00 93.88 392 MET A N 1
ATOM 2997 C CA . MET A 1 392 ? 15.968 -10.275 -18.684 1.00 93.88 392 MET A CA 1
ATOM 2998 C C . MET A 1 392 ? 16.180 -11.774 -18.411 1.00 93.88 392 MET A C 1
ATOM 3000 O O . MET A 1 392 ? 15.545 -12.335 -17.523 1.00 93.88 392 MET A O 1
ATOM 3004 N N . MET A 1 393 ? 17.087 -12.435 -19.134 1.00 95.06 393 MET A N 1
ATOM 3005 C CA . MET A 1 393 ? 17.435 -13.842 -18.904 1.00 95.06 393 MET A CA 1
ATOM 3006 C C . MET A 1 393 ? 18.231 -14.034 -17.599 1.00 95.06 393 MET A C 1
ATOM 3008 O O . MET A 1 393 ? 17.993 -14.986 -16.856 1.00 95.06 393 MET A O 1
ATOM 3012 N N . LEU A 1 394 ? 19.147 -13.117 -17.274 1.00 92.88 394 LEU A N 1
ATOM 3013 C CA . LEU A 1 394 ? 19.970 -13.153 -16.059 1.00 92.88 394 LEU A CA 1
ATOM 3014 C C . LEU A 1 394 ? 19.156 -12.943 -14.773 1.00 92.88 394 LEU A C 1
ATOM 3016 O O . LEU A 1 394 ? 19.630 -13.299 -13.696 1.00 92.88 394 LEU A O 1
ATOM 3020 N N . VAL A 1 395 ? 17.899 -12.491 -14.867 1.00 84.75 395 VAL A N 1
ATOM 3021 C CA . VAL A 1 395 ? 16.921 -12.561 -13.764 1.00 84.75 395 VAL A CA 1
ATOM 3022 C C . VAL A 1 395 ? 16.793 -13.996 -13.221 1.00 84.75 395 VAL A C 1
ATOM 3024 O O . VAL A 1 395 ? 16.539 -14.177 -12.032 1.00 84.75 395 VAL A O 1
ATOM 3027 N N . GLY A 1 396 ? 17.038 -15.027 -14.040 1.00 80.00 396 GLY A N 1
ATOM 3028 C CA . GLY A 1 396 ? 17.113 -16.423 -13.599 1.00 80.00 396 GLY A CA 1
ATOM 3029 C C . GLY A 1 396 ? 18.296 -16.754 -12.675 1.00 80.00 396 GLY A C 1
ATOM 3030 O O . GLY A 1 396 ? 18.182 -17.701 -11.901 1.00 80.00 396 GLY A O 1
ATOM 3031 N N . LEU A 1 397 ? 19.391 -15.981 -12.718 1.00 82.19 397 LEU A N 1
ATOM 3032 C CA . LEU A 1 397 ? 20.562 -16.152 -11.841 1.00 82.19 397 LEU A CA 1
ATOM 3033 C C . LEU A 1 397 ? 20.403 -15.487 -10.471 1.00 82.19 397 LEU A C 1
ATOM 3035 O O . LEU A 1 397 ? 21.124 -15.849 -9.542 1.00 82.19 397 LEU A O 1
ATOM 3039 N N . LEU A 1 398 ? 19.463 -14.545 -10.317 1.00 73.75 398 LEU A N 1
ATOM 3040 C CA . LEU A 1 398 ? 19.023 -14.151 -8.978 1.00 73.75 398 LEU A CA 1
ATOM 3041 C C . LEU A 1 398 ? 18.568 -15.419 -8.236 1.00 73.75 398 LEU A C 1
ATOM 3043 O O . LEU A 1 398 ? 17.943 -16.270 -8.882 1.00 73.75 398 LEU A O 1
ATOM 3047 N N . PRO A 1 399 ? 18.809 -15.554 -6.919 1.00 52.00 399 PRO A N 1
ATOM 3048 C CA . PRO A 1 399 ? 18.429 -16.739 -6.157 1.00 52.00 399 PRO A CA 1
ATOM 3049 C C . PRO A 1 399 ? 17.012 -17.218 -6.486 1.00 52.00 399 PRO A C 1
ATOM 3051 O O . PRO A 1 399 ? 16.066 -16.429 -6.609 1.00 52.00 399 PRO A O 1
ATOM 3054 N N . ALA A 1 400 ? 16.867 -18.519 -6.734 1.00 38.59 400 ALA A N 1
ATOM 3055 C CA . ALA A 1 400 ? 15.566 -19.108 -6.999 1.00 38.59 400 ALA A CA 1
ATOM 3056 C C . ALA A 1 400 ? 14.720 -19.043 -5.723 1.00 38.59 400 ALA A C 1
ATOM 3058 O O . ALA A 1 400 ? 14.950 -19.804 -4.785 1.00 38.59 400 ALA A O 1
ATOM 3059 N N . ILE A 1 401 ? 13.720 -18.158 -5.716 1.00 43.31 401 ILE A N 1
ATOM 3060 C CA . ILE A 1 401 ? 12.564 -18.273 -4.826 1.00 43.31 401 ILE A CA 1
ATOM 3061 C C . ILE A 1 401 ? 11.821 -19.539 -5.283 1.00 43.31 401 ILE A C 1
ATOM 3063 O O . ILE A 1 401 ? 11.018 -19.487 -6.210 1.00 43.31 401 ILE A O 1
ATOM 3067 N N . GLY A 1 402 ? 12.205 -20.683 -4.704 1.00 39.75 402 GLY A N 1
ATOM 3068 C CA . GLY A 1 402 ? 11.711 -22.023 -5.036 1.00 39.75 402 GLY A CA 1
ATOM 3069 C C . GLY A 1 402 ? 12.242 -22.585 -6.364 1.00 39.75 402 GLY A C 1
ATOM 3070 O O . GLY A 1 402 ? 11.833 -22.149 -7.437 1.00 39.75 402 GLY A O 1
ATOM 3071 N N . GLY A 1 403 ? 13.118 -23.601 -6.326 1.00 26.28 403 GLY A N 1
ATOM 3072 C CA . GLY A 1 403 ? 13.525 -24.281 -7.569 1.00 26.28 403 GLY A CA 1
ATOM 3073 C C . GLY A 1 403 ? 14.785 -25.151 -7.558 1.00 26.28 403 GLY A C 1
ATOM 3074 O O . GLY A 1 403 ? 15.523 -25.131 -8.539 1.00 26.28 403 GLY A O 1
ATOM 3075 N N . ALA A 1 404 ? 15.059 -25.927 -6.504 1.00 27.70 404 ALA A N 1
ATOM 3076 C CA . ALA A 1 404 ? 16.137 -26.922 -6.548 1.00 27.70 404 ALA A CA 1
ATOM 3077 C C . ALA A 1 404 ? 15.631 -28.253 -7.140 1.00 27.70 404 ALA A C 1
ATOM 3079 O O . ALA A 1 404 ? 14.916 -29.012 -6.489 1.00 27.70 404 ALA A O 1
ATOM 3080 N N . THR A 1 405 ? 16.015 -28.556 -8.382 1.00 25.80 405 THR A N 1
ATOM 3081 C CA . THR A 1 405 ? 15.720 -29.842 -9.038 1.00 25.80 405 THR A CA 1
ATOM 3082 C C . THR A 1 405 ? 16.315 -31.027 -8.273 1.00 25.80 405 THR A C 1
ATOM 3084 O O . THR A 1 405 ? 17.524 -31.050 -8.024 1.00 25.80 405 THR A O 1
ATOM 3087 N N . MET A 1 406 ? 15.511 -32.063 -8.005 1.00 27.67 406 MET A N 1
ATOM 3088 C CA . MET A 1 406 ? 16.009 -33.357 -7.522 1.00 27.67 406 MET A CA 1
ATOM 3089 C C . MET A 1 406 ? 17.082 -33.922 -8.466 1.00 27.67 406 MET A C 1
ATOM 3091 O O . MET A 1 406 ? 16.773 -34.389 -9.565 1.00 27.67 406 MET A O 1
ATOM 3095 N N . LYS A 1 407 ? 18.334 -34.005 -8.004 1.00 24.72 407 LYS A N 1
ATOM 3096 C CA . LYS A 1 407 ? 19.276 -34.984 -8.556 1.00 24.72 407 LYS A CA 1
ATOM 3097 C C . LYS A 1 407 ? 18.896 -36.362 -8.025 1.00 24.72 407 LYS A C 1
ATOM 3099 O O . LYS A 1 407 ? 19.092 -36.663 -6.850 1.00 24.72 407 LYS A O 1
ATOM 3104 N N . LYS A 1 408 ? 18.364 -37.202 -8.912 1.00 27.53 408 LYS A N 1
ATOM 3105 C CA . LYS A 1 408 ? 18.030 -38.603 -8.643 1.00 27.53 408 LYS A CA 1
ATOM 3106 C C . LYS A 1 408 ? 19.320 -39.409 -8.432 1.00 27.53 408 LYS A C 1
ATOM 3108 O O . LYS A 1 408 ? 19.866 -39.974 -9.374 1.00 27.53 408 LYS A O 1
ATOM 3113 N N . SER A 1 409 ? 19.829 -39.427 -7.200 1.00 22.44 409 SER A N 1
ATOM 3114 C CA . SER A 1 409 ? 20.973 -40.259 -6.819 1.00 22.44 409 SER A CA 1
ATOM 3115 C C . SER A 1 409 ? 20.505 -41.692 -6.567 1.00 22.44 409 SER A C 1
ATOM 3117 O O . SER A 1 409 ? 19.996 -42.020 -5.496 1.00 22.44 409 SER A O 1
ATOM 3119 N N . THR A 1 410 ? 20.646 -42.557 -7.572 1.00 24.33 410 THR A N 1
ATOM 3120 C CA . THR A 1 410 ? 20.577 -44.012 -7.383 1.00 24.33 410 THR A CA 1
ATOM 3121 C C . THR A 1 410 ? 21.701 -44.453 -6.454 1.00 24.33 410 THR A C 1
ATOM 3123 O O . THR A 1 410 ? 22.876 -44.302 -6.786 1.00 24.33 410 THR A O 1
ATOM 3126 N N . GLY A 1 411 ? 21.344 -45.007 -5.297 1.00 21.94 411 GLY A N 1
ATOM 3127 C CA . GLY A 1 411 ? 22.320 -45.440 -4.306 1.00 21.94 411 GLY A CA 1
ATOM 3128 C C . GLY A 1 411 ? 23.138 -46.659 -4.741 1.00 21.94 411 GLY A C 1
ATOM 3129 O O . GLY A 1 411 ? 22.627 -47.593 -5.358 1.00 21.94 411 GLY A O 1
ATOM 3130 N N . LYS A 1 412 ? 24.397 -46.691 -4.301 1.00 22.84 412 LYS A N 1
ATOM 3131 C CA . LYS A 1 412 ? 25.083 -47.925 -3.903 1.00 22.84 412 LYS A CA 1
ATOM 3132 C C . LYS A 1 412 ? 25.648 -47.725 -2.501 1.00 22.84 412 LYS A C 1
ATOM 3134 O O . LYS A 1 412 ? 26.227 -46.683 -2.208 1.00 22.84 412 LYS A O 1
ATOM 3139 N N . GLN A 1 413 ? 25.428 -48.713 -1.640 1.00 23.56 413 GLN A N 1
ATOM 3140 C CA . GLN A 1 413 ? 25.903 -48.720 -0.259 1.00 23.56 413 GLN A CA 1
ATOM 3141 C C . GLN A 1 413 ? 27.433 -48.811 -0.191 1.00 23.56 413 GLN A C 1
ATOM 3143 O O . GLN A 1 413 ? 28.058 -49.483 -1.008 1.00 23.56 413 GLN A O 1
ATOM 3148 N N . SER A 1 414 ? 28.001 -48.278 0.889 1.00 21.95 414 SER A N 1
ATOM 3149 C CA . SER A 1 414 ? 29.024 -49.004 1.644 1.00 21.95 414 SER A CA 1
ATOM 3150 C C . SER A 1 414 ? 28.830 -48.717 3.128 1.00 21.95 414 SER A C 1
ATOM 3152 O O . SER A 1 414 ? 28.790 -47.562 3.541 1.00 21.95 414 SER A O 1
ATOM 3154 N N . GLU A 1 415 ? 28.714 -49.769 3.931 1.00 22.36 415 GLU A N 1
ATOM 3155 C CA . GLU A 1 415 ? 28.703 -49.668 5.390 1.00 22.36 415 GLU A CA 1
ATOM 3156 C C . GLU A 1 415 ? 30.067 -49.217 5.935 1.00 22.36 415 GLU A C 1
ATOM 3158 O O . GLU A 1 415 ? 31.109 -49.543 5.355 1.00 22.36 415 GLU A O 1
ATOM 3163 N N . LYS A 1 416 ? 30.061 -48.610 7.131 1.00 22.14 416 LYS A N 1
ATOM 3164 C CA . LYS A 1 416 ? 30.848 -49.110 8.276 1.00 22.14 416 LYS A CA 1
ATOM 3165 C C . LYS A 1 416 ? 30.387 -48.496 9.603 1.00 22.14 416 LYS A C 1
ATOM 3167 O O . LYS A 1 416 ? 30.224 -47.286 9.714 1.00 22.14 416 LYS A O 1
ATOM 3172 N N . LYS A 1 417 ? 30.201 -49.355 10.612 1.00 20.66 417 LYS A N 1
ATOM 3173 C CA . LYS A 1 417 ? 29.961 -48.975 12.017 1.00 20.66 417 LYS A CA 1
ATOM 3174 C C . LYS A 1 417 ? 31.209 -48.324 12.645 1.00 20.66 417 LYS A C 1
ATOM 3176 O O . LYS A 1 417 ? 32.319 -48.706 12.264 1.00 20.66 417 LYS A O 1
ATOM 3181 N N . PRO A 1 418 ? 31.051 -47.442 13.649 1.00 22.39 418 PRO A N 1
ATOM 3182 C CA . PRO A 1 418 ? 32.158 -47.004 14.496 1.00 22.39 418 PRO A CA 1
ATOM 3183 C C . PRO A 1 418 ? 32.604 -48.115 15.469 1.00 22.39 418 PRO A C 1
ATOM 3185 O O . PRO A 1 418 ? 31.833 -49.022 15.791 1.00 22.39 418 PRO A O 1
ATOM 3188 N N . LYS A 1 419 ? 33.853 -48.025 15.943 1.00 22.34 419 LYS A N 1
ATOM 3189 C CA . LYS A 1 419 ? 34.415 -48.803 17.060 1.00 22.34 419 LYS A CA 1
ATOM 3190 C C . LYS A 1 419 ? 35.037 -47.850 18.085 1.00 22.34 419 LYS A C 1
ATOM 3192 O O . LYS A 1 419 ? 35.579 -46.819 17.699 1.00 22.34 419 LYS A O 1
ATOM 3197 N N . GLU A 1 420 ? 34.950 -48.228 19.355 1.00 22.36 420 GLU A N 1
ATOM 3198 C CA . GLU A 1 420 ? 35.424 -47.486 20.533 1.00 22.36 420 GLU A CA 1
ATOM 3199 C C . GLU A 1 420 ? 36.954 -47.541 20.724 1.00 22.36 420 GLU A C 1
ATOM 3201 O O . GLU A 1 420 ? 37.606 -48.467 20.234 1.00 22.36 420 GLU A O 1
ATOM 3206 N N . ALA A 1 421 ? 37.497 -46.611 21.527 1.00 21.95 421 ALA A N 1
ATOM 3207 C CA . ALA A 1 421 ? 38.743 -46.785 22.288 1.00 21.95 421 ALA A CA 1
ATOM 3208 C C . ALA A 1 421 ? 38.802 -45.867 23.540 1.00 21.95 421 ALA A C 1
ATOM 3210 O O . ALA A 1 421 ? 38.268 -44.762 23.520 1.00 21.95 421 ALA A O 1
ATOM 3211 N N . VAL A 1 422 ? 39.469 -46.359 24.595 1.00 21.89 422 VAL A N 1
ATOM 3212 C CA . VAL A 1 422 ? 39.577 -45.881 26.006 1.00 21.89 422 VAL A CA 1
ATOM 3213 C C . VAL A 1 422 ? 41.080 -45.622 26.297 1.00 21.89 422 VAL A C 1
ATOM 3215 O O . VAL A 1 422 ? 41.896 -46.248 25.619 1.00 21.89 422 VAL A O 1
ATOM 3218 N N . SER A 1 423 ? 41.578 -44.748 27.189 1.00 20.73 423 SER A N 1
ATOM 3219 C CA . SER A 1 423 ? 41.173 -44.237 28.529 1.00 20.73 423 SER A CA 1
ATOM 3220 C C . SER A 1 423 ? 41.098 -42.674 28.598 1.00 20.73 423 SER A C 1
ATOM 3222 O O . SER A 1 423 ? 40.887 -42.080 27.545 1.00 20.73 423 SER A O 1
ATOM 3224 N N . GLU A 1 424 ? 41.146 -41.906 29.712 1.00 22.14 424 GLU A N 1
ATOM 3225 C CA . GLU A 1 424 ? 41.557 -42.116 31.126 1.00 22.14 424 GLU A CA 1
ATOM 3226 C C . GLU A 1 424 ? 41.052 -40.975 32.058 1.00 22.14 424 GLU A C 1
ATOM 3228 O O . GLU A 1 424 ? 40.706 -39.905 31.565 1.00 22.14 424 GLU A O 1
ATOM 3233 N N . ASP A 1 425 ? 41.039 -41.188 33.383 1.00 21.75 425 ASP A N 1
ATOM 3234 C CA . ASP A 1 425 ? 40.554 -40.264 34.443 1.00 21.75 425 ASP A CA 1
ATOM 3235 C C . ASP A 1 425 ? 41.499 -40.349 35.672 1.00 21.75 425 ASP A C 1
ATOM 3237 O O . ASP A 1 425 ? 42.163 -41.386 35.809 1.00 21.75 425 ASP A O 1
ATOM 3241 N N . PRO A 1 426 ? 41.637 -39.319 36.545 1.00 32.50 426 PRO A N 1
ATOM 3242 C CA . PRO A 1 426 ? 41.322 -39.577 37.969 1.00 32.50 426 PRO A CA 1
ATOM 3243 C C . PRO A 1 426 ? 40.871 -38.389 38.872 1.00 32.50 426 PRO A C 1
ATOM 3245 O O . PRO A 1 426 ? 41.415 -37.289 38.810 1.00 32.50 426 PRO A O 1
ATOM 3248 N N . GLU A 1 427 ? 40.029 -38.743 39.862 1.00 25.86 427 GLU A N 1
ATOM 3249 C CA . GLU A 1 427 ? 39.897 -38.212 41.250 1.00 25.86 427 GLU A CA 1
ATOM 3250 C C . GLU A 1 427 ? 39.505 -36.723 41.473 1.00 25.86 427 GLU A C 1
ATOM 3252 O O . GLU A 1 427 ? 40.231 -35.793 41.144 1.00 25.86 427 GLU A O 1
ATOM 3257 N N . ASN A 1 428 ? 38.416 -36.415 42.202 1.00 22.42 428 ASN A N 1
ATOM 3258 C CA . ASN A 1 428 ? 38.319 -36.674 43.652 1.00 22.42 428 ASN A CA 1
ATOM 3259 C C . ASN A 1 428 ? 36.877 -36.659 44.236 1.00 22.42 428 ASN A C 1
ATOM 3261 O O . ASN A 1 428 ? 35.943 -36.143 43.628 1.00 22.42 428 ASN A O 1
ATOM 3265 N N . HIS A 1 429 ? 36.717 -37.198 45.451 1.00 25.23 429 HIS A N 1
ATOM 3266 C CA . HIS A 1 429 ? 35.433 -37.415 46.150 1.00 25.23 429 HIS A CA 1
ATOM 3267 C C . HIS A 1 429 ? 34.884 -36.194 46.926 1.00 25.23 429 HIS A C 1
ATOM 3269 O O . HIS A 1 429 ? 35.659 -35.372 47.409 1.00 25.23 429 HIS A O 1
ATOM 3275 N N . VAL A 1 430 ? 33.561 -36.165 47.182 1.00 23.22 430 VAL A N 1
ATOM 3276 C CA . VAL A 1 430 ? 32.928 -36.351 48.523 1.00 23.22 430 VAL A CA 1
ATOM 3277 C C . VAL A 1 430 ? 31.389 -36.217 48.431 1.00 23.22 430 VAL A C 1
ATOM 3279 O O . VAL A 1 430 ? 30.868 -35.278 47.838 1.00 23.22 430 VAL A O 1
ATOM 3282 N N . GLU A 1 431 ? 30.676 -37.168 49.041 1.00 21.66 431 GLU A N 1
ATOM 3283 C CA . GLU A 1 431 ? 29.206 -37.244 49.219 1.00 21.66 431 GLU A CA 1
ATOM 3284 C C . GLU A 1 431 ? 28.859 -36.925 50.705 1.00 21.66 431 GLU A C 1
ATOM 3286 O O . GLU A 1 431 ? 29.800 -36.855 51.507 1.00 21.66 431 GLU A O 1
ATOM 3291 N N . PRO A 1 432 ? 27.585 -36.733 51.138 1.00 32.34 432 PRO A N 1
ATOM 3292 C CA . PRO A 1 432 ? 26.769 -37.918 51.491 1.00 32.34 432 PRO A CA 1
ATOM 3293 C C . PRO A 1 432 ? 25.215 -37.787 51.434 1.00 32.34 432 PRO A C 1
ATOM 3295 O O . PRO A 1 432 ? 24.665 -36.711 51.638 1.00 32.34 432 PRO A O 1
ATOM 3298 N N . GLU A 1 433 ? 24.541 -38.951 51.342 1.00 23.27 433 GLU A N 1
ATOM 3299 C CA . GLU A 1 433 ? 23.257 -39.328 52.007 1.00 23.27 433 GLU A CA 1
ATOM 3300 C C . GLU A 1 433 ? 21.923 -38.567 51.686 1.00 23.27 433 GLU A C 1
ATOM 3302 O O . GLU A 1 433 ? 21.890 -37.355 51.542 1.00 23.27 433 GLU A O 1
ATOM 3307 N N . ARG A 1 434 ? 20.714 -39.180 51.639 1.00 21.91 434 ARG A N 1
ATOM 3308 C CA . ARG A 1 434 ? 20.260 -40.595 51.731 1.00 21.91 434 ARG A CA 1
ATOM 3309 C C . ARG A 1 434 ? 18.771 -40.760 51.310 1.00 21.91 434 ARG A C 1
ATOM 3311 O O . ARG A 1 434 ? 17.942 -39.947 51.691 1.00 21.91 434 ARG A O 1
ATOM 3318 N N . THR A 1 435 ? 18.466 -41.861 50.599 1.00 21.55 435 THR A N 1
ATOM 3319 C CA . THR A 1 435 ? 17.240 -42.735 50.561 1.00 21.55 435 THR A CA 1
ATOM 3320 C C . THR A 1 435 ? 16.025 -42.373 51.467 1.00 21.55 435 THR A C 1
ATOM 3322 O O . THR A 1 435 ? 16.235 -41.997 52.612 1.00 21.55 435 THR A O 1
ATOM 3325 N N . GLN A 1 436 ? 14.739 -42.579 51.102 1.00 22.12 436 GLN A N 1
ATOM 3326 C CA . GLN A 1 436 ? 14.087 -43.876 50.768 1.00 22.12 436 GLN A CA 1
ATOM 3327 C C . GLN A 1 436 ? 12.665 -43.750 50.133 1.00 22.12 436 GLN A C 1
ATOM 3329 O O . GLN A 1 436 ? 12.034 -42.700 50.214 1.00 22.12 436 GLN A O 1
ATOM 3334 N N . THR A 1 437 ? 12.162 -44.843 49.538 1.00 22.88 437 THR A N 1
ATOM 3335 C CA . THR A 1 437 ? 10.804 -45.058 48.962 1.00 22.88 437 THR A CA 1
ATOM 3336 C C . THR A 1 437 ? 9.895 -45.932 49.866 1.00 22.88 437 THR A C 1
ATOM 3338 O O . THR A 1 437 ? 10.373 -46.398 50.896 1.00 22.88 437 THR A O 1
ATOM 3341 N N . GLN A 1 438 ? 8.650 -46.226 49.413 1.00 23.80 438 GLN A N 1
ATOM 3342 C CA . GLN A 1 438 ? 7.642 -47.195 49.944 1.00 23.80 438 GLN A CA 1
ATOM 3343 C C . GLN A 1 438 ? 6.698 -46.679 51.067 1.00 23.80 438 GLN A C 1
ATOM 3345 O O . GLN A 1 438 ? 7.125 -45.878 51.889 1.00 23.80 438 GLN A O 1
ATOM 3350 N N . ASP A 1 439 ? 5.421 -47.094 51.204 1.00 24.97 439 ASP A N 1
ATOM 3351 C CA . ASP A 1 439 ? 4.469 -47.813 50.314 1.00 24.97 439 ASP A CA 1
ATOM 3352 C C . ASP A 1 439 ? 3.002 -47.709 50.841 1.00 24.97 439 ASP A C 1
ATOM 3354 O O . ASP A 1 439 ? 2.775 -47.194 51.933 1.00 24.97 439 ASP A O 1
ATOM 3358 N N . GLU A 1 440 ? 2.054 -48.311 50.100 1.00 25.14 440 GLU A N 1
ATOM 3359 C CA . GLU A 1 440 ? 0.693 -48.764 50.507 1.00 25.14 440 GLU A CA 1
ATOM 3360 C C . GLU A 1 440 ? -0.463 -47.744 50.720 1.00 25.14 440 GLU A C 1
ATOM 3362 O O . GLU A 1 440 ? -0.241 -46.585 51.043 1.00 25.14 440 GLU A O 1
ATOM 3367 N N . SER A 1 441 ? -1.763 -48.113 50.682 1.00 23.06 441 SER A N 1
ATOM 3368 C CA . SER A 1 441 ? -2.571 -49.099 49.906 1.00 23.06 441 SER A CA 1
ATOM 3369 C C . SER A 1 441 ? -4.051 -49.031 50.385 1.00 23.06 441 SER A C 1
ATOM 3371 O O . SER A 1 441 ? -4.331 -48.475 51.442 1.00 23.06 441 SER A O 1
ATOM 3373 N N . TRP A 1 442 ? -4.967 -49.695 49.661 1.00 23.44 442 TRP A N 1
ATOM 3374 C CA . TRP A 1 442 ? -6.403 -49.942 49.947 1.00 23.44 442 TRP A CA 1
ATOM 3375 C C . TRP A 1 442 ? -7.391 -48.771 49.772 1.00 23.44 442 TRP A C 1
ATOM 3377 O O . TRP A 1 442 ? -7.147 -47.665 50.225 1.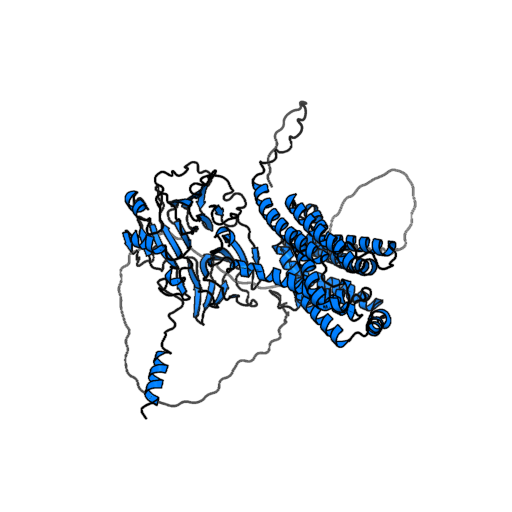00 23.44 442 TRP A O 1
ATOM 3387 N N . LYS A 1 443 ? -8.626 -48.942 49.275 1.00 24.84 443 LYS A N 1
ATOM 3388 C CA . LYS A 1 443 ? -9.331 -49.880 48.360 1.00 24.84 443 LYS A CA 1
ATOM 3389 C C . LYS A 1 443 ? -10.830 -49.654 48.617 1.00 24.84 443 LYS A C 1
ATOM 3391 O O . LYS A 1 443 ? -11.269 -49.745 49.758 1.00 24.84 443 LYS A O 1
ATOM 3396 N N . GLY A 1 444 ? -11.624 -49.473 47.569 1.00 23.80 444 GLY A N 1
ATOM 3397 C CA . GLY A 1 444 ? -13.086 -49.471 47.658 1.00 23.80 444 GLY A CA 1
ATOM 3398 C C . GLY A 1 444 ? -13.682 -49.570 46.262 1.00 23.80 444 GLY A C 1
ATOM 3399 O O . GLY A 1 444 ? -13.522 -48.648 45.472 1.00 23.80 444 GLY A O 1
ATOM 3400 N N . ALA A 1 445 ? -14.306 -50.702 45.939 1.00 23.98 445 ALA A N 1
ATOM 3401 C CA . ALA A 1 445 ? -14.851 -50.983 44.613 1.00 23.98 445 ALA A CA 1
ATOM 3402 C C . ALA A 1 445 ? -16.284 -51.515 44.718 1.00 23.98 445 ALA A C 1
ATOM 3404 O O . ALA A 1 445 ? -16.583 -52.309 45.610 1.00 23.98 445 ALA A O 1
ATOM 3405 N N . LEU A 1 446 ? -17.137 -51.118 43.773 1.00 21.97 446 LEU A N 1
ATOM 3406 C CA . LEU A 1 446 ? -18.417 -51.762 43.470 1.00 21.97 446 LEU A CA 1
ATOM 3407 C C . LEU A 1 446 ? -18.769 -51.474 41.997 1.00 21.97 446 LEU A C 1
ATOM 3409 O O . LEU A 1 446 ? -18.455 -50.398 41.494 1.00 21.97 446 LEU A O 1
ATOM 3413 N N . VAL A 1 447 ? -19.309 -52.475 41.294 1.00 23.05 447 VAL A N 1
ATOM 3414 C CA . VAL A 1 447 ? -19.345 -52.599 39.815 1.00 23.05 447 VAL A CA 1
ATOM 3415 C C . VAL A 1 447 ? -20.767 -52.979 39.337 1.00 23.05 447 VAL A C 1
ATOM 3417 O O . VAL A 1 447 ? -21.572 -53.379 40.178 1.00 23.05 447 VAL A O 1
ATOM 3420 N N . ILE A 1 448 ? -20.985 -52.961 38.002 1.00 25.27 448 ILE A N 1
ATOM 3421 C CA . ILE A 1 448 ? -22.147 -53.396 37.172 1.00 25.27 448 ILE A CA 1
ATOM 3422 C C . ILE A 1 448 ? -23.145 -52.252 36.869 1.00 25.27 448 ILE A C 1
ATOM 3424 O O . ILE A 1 448 ? -23.611 -51.611 37.804 1.00 25.27 448 ILE A O 1
ATOM 3428 N N . GLU A 1 449 ? -23.523 -51.917 35.620 1.00 24.53 449 GLU A N 1
ATOM 3429 C CA . GLU A 1 449 ? -23.131 -52.384 34.254 1.00 24.53 449 GLU A CA 1
ATOM 3430 C C . GLU A 1 449 ? -22.766 -51.156 33.351 1.00 24.53 449 GLU A C 1
ATOM 3432 O O . GLU A 1 449 ? -22.607 -50.068 33.898 1.00 24.53 449 GLU A O 1
ATOM 3437 N N . GLY A 1 450 ? -22.405 -51.208 32.055 1.00 23.83 450 GLY A N 1
ATOM 3438 C CA . GLY A 1 450 ? -23.156 -51.600 30.836 1.00 23.83 450 GLY A CA 1
ATOM 3439 C C . GLY A 1 450 ? -23.642 -50.328 30.099 1.00 23.83 450 GLY A C 1
ATOM 3440 O O . GLY A 1 450 ? -24.429 -49.590 30.675 1.00 23.83 450 GLY A O 1
ATOM 3441 N N . GLU A 1 451 ? -23.216 -49.935 28.891 1.00 23.58 451 GLU A N 1
ATOM 3442 C CA . GLU A 1 451 ? -22.815 -50.688 27.689 1.00 23.58 451 GLU A CA 1
ATOM 3443 C C . GLU A 1 451 ? -21.870 -49.832 26.797 1.00 23.58 451 GLU A C 1
ATOM 3445 O O . GLU A 1 451 ? -22.165 -48.669 26.523 1.00 23.58 451 GLU A O 1
ATOM 3450 N N . THR A 1 452 ? -20.750 -50.391 26.318 1.00 22.42 452 THR A N 1
ATOM 3451 C CA . THR A 1 452 ? -19.894 -49.804 25.262 1.00 22.42 452 THR A CA 1
ATOM 3452 C C . THR A 1 452 ? -19.389 -50.899 24.322 1.00 22.42 452 THR A C 1
ATOM 3454 O O . THR A 1 452 ? -19.121 -52.020 24.756 1.00 22.42 452 THR A O 1
ATOM 3457 N N . VAL A 1 453 ? -19.245 -50.582 23.031 1.00 24.03 453 VAL A N 1
ATOM 3458 C CA . VAL A 1 453 ? -18.668 -51.481 22.019 1.00 24.03 453 VAL A CA 1
ATOM 3459 C C . VAL A 1 453 ? -17.559 -50.744 21.274 1.00 24.03 453 VAL A C 1
ATOM 3461 O O . VAL A 1 453 ? -17.827 -49.800 20.536 1.00 24.03 453 VAL A O 1
ATOM 3464 N N . ASP A 1 454 ? -16.333 -51.219 21.467 1.00 22.62 454 ASP A N 1
ATOM 3465 C CA . ASP A 1 454 ? -15.112 -50.829 20.756 1.00 22.62 454 ASP A CA 1
ATOM 3466 C C . ASP A 1 454 ? -14.508 -52.053 20.037 1.00 22.62 454 ASP A C 1
ATOM 3468 O O . ASP A 1 454 ? -14.896 -53.188 20.323 1.00 22.62 454 ASP A O 1
ATOM 3472 N N . MET A 1 455 ? -13.496 -51.782 19.195 1.00 24.80 455 MET A N 1
ATOM 3473 C CA . MET A 1 455 ? -12.516 -52.679 18.533 1.00 24.80 455 MET A CA 1
ATOM 3474 C C . MET A 1 455 ? -12.708 -52.937 17.027 1.00 24.80 455 MET A C 1
ATOM 3476 O O . MET A 1 455 ? -13.824 -53.087 16.543 1.00 24.80 455 MET A O 1
ATOM 3480 N N . GLU A 1 456 ? -11.648 -53.123 16.227 1.00 22.73 456 GLU A N 1
ATOM 3481 C CA . GLU A 1 456 ? -10.246 -52.641 16.297 1.00 22.73 456 GLU A CA 1
ATOM 3482 C C . GLU A 1 456 ? -9.597 -52.848 14.905 1.00 22.73 456 GLU A C 1
ATOM 3484 O O . GLU A 1 456 ? -10.116 -53.586 14.065 1.00 22.73 456 GLU A O 1
ATOM 3489 N N . LEU A 1 457 ? -8.448 -52.216 14.636 1.00 23.03 457 LEU A N 1
ATOM 3490 C CA . LEU A 1 457 ? -7.628 -52.502 13.454 1.00 23.03 457 LEU A CA 1
ATOM 3491 C C . LEU A 1 457 ? -7.013 -53.914 13.490 1.00 23.03 457 LEU A C 1
ATOM 3493 O O . LEU A 1 457 ? -6.632 -54.425 14.538 1.00 23.03 457 LEU A O 1
ATOM 3497 N N . THR A 1 458 ? -6.707 -54.474 12.316 1.00 23.03 458 THR A N 1
ATOM 3498 C CA . THR A 1 458 ? -5.550 -55.381 12.170 1.00 23.03 458 THR A CA 1
ATOM 3499 C C . THR A 1 458 ? -4.939 -55.315 10.767 1.00 23.03 458 THR A C 1
ATOM 3501 O O . THR A 1 458 ? -5.626 -55.072 9.778 1.00 23.03 458 THR A O 1
ATOM 3504 N N . ARG A 1 459 ? -3.612 -55.505 10.674 1.00 23.30 459 ARG A N 1
ATOM 3505 C CA . ARG A 1 459 ? -2.817 -55.369 9.437 1.00 23.30 459 ARG A CA 1
ATOM 3506 C C . ARG A 1 459 ? -1.684 -56.402 9.373 1.00 23.30 459 ARG A C 1
ATOM 3508 O O . ARG A 1 459 ? -0.734 -56.305 10.144 1.00 23.30 459 ARG A O 1
ATOM 3515 N N . ARG A 1 460 ? -1.751 -57.332 8.413 1.00 21.53 460 ARG A N 1
ATOM 3516 C CA . ARG A 1 460 ? -0.672 -58.195 7.853 1.00 21.53 460 ARG A CA 1
ATOM 3517 C C . ARG A 1 460 ? -1.336 -59.168 6.861 1.00 21.53 460 ARG A C 1
ATOM 3519 O O . ARG A 1 460 ? -2.501 -59.475 7.054 1.00 21.53 460 ARG A O 1
ATOM 3526 N N . GLY A 1 461 ? -0.710 -59.705 5.817 1.00 22.22 461 GLY A N 1
ATOM 3527 C CA . GLY A 1 461 ? 0.623 -59.567 5.213 1.00 22.22 461 GLY A CA 1
ATOM 3528 C C . GLY A 1 461 ? 0.654 -60.505 3.983 1.00 22.22 461 GLY A C 1
ATOM 3529 O O . GLY A 1 461 ? -0.074 -61.493 3.988 1.00 22.22 461 GLY A O 1
ATOM 3530 N N . GLY A 1 462 ? 1.385 -60.181 2.912 1.00 21.41 462 GLY A N 1
ATOM 3531 C CA . GLY A 1 462 ? 1.280 -60.909 1.629 1.00 21.41 462 GLY A CA 1
ATOM 3532 C C . GLY A 1 462 ? 2.260 -62.078 1.449 1.00 21.41 462 GLY A C 1
ATOM 3533 O O . GLY A 1 462 ? 3.135 -62.267 2.291 1.00 21.41 462 GLY A O 1
ATOM 3534 N N . ASN A 1 463 ? 2.119 -62.808 0.330 1.00 22.17 463 ASN A N 1
ATOM 3535 C CA . ASN A 1 463 ? 3.239 -63.319 -0.480 1.00 22.17 463 ASN A CA 1
ATOM 3536 C C . ASN A 1 463 ? 2.797 -63.852 -1.870 1.00 22.17 463 ASN A C 1
ATOM 3538 O O . ASN A 1 463 ? 1.806 -64.565 -1.987 1.00 22.17 463 ASN A O 1
ATOM 3542 N N . ASP A 1 464 ? 3.588 -63.470 -2.872 1.00 24.30 464 ASP A N 1
ATOM 3543 C CA . ASP A 1 464 ? 3.845 -63.928 -4.255 1.00 24.30 464 ASP A CA 1
ATOM 3544 C C . ASP A 1 464 ? 3.265 -65.256 -4.806 1.00 24.30 464 ASP A C 1
ATOM 3546 O O . ASP A 1 464 ? 3.317 -66.293 -4.144 1.00 24.30 464 ASP A O 1
ATOM 3550 N N . THR A 1 465 ? 2.913 -65.279 -6.110 1.00 24.06 465 THR A N 1
ATOM 3551 C CA . THR A 1 465 ? 3.677 -66.009 -7.171 1.00 24.06 465 THR A CA 1
ATOM 3552 C C . THR A 1 465 ? 3.192 -65.725 -8.619 1.00 24.06 465 THR A C 1
ATOM 3554 O O . THR A 1 465 ? 2.173 -65.072 -8.826 1.00 24.06 465 THR A O 1
ATOM 3557 N N . ASP A 1 466 ? 3.995 -66.151 -9.608 1.00 24.80 466 ASP A N 1
ATOM 3558 C CA . ASP A 1 466 ? 4.049 -65.717 -11.023 1.00 24.80 466 ASP A CA 1
ATOM 3559 C C . ASP A 1 466 ? 3.020 -66.280 -12.045 1.00 24.80 466 ASP A C 1
ATOM 3561 O O . ASP A 1 466 ? 2.410 -67.327 -11.847 1.00 24.80 466 ASP A O 1
ATOM 3565 N N . ASN A 1 467 ? 3.044 -65.635 -13.233 1.00 24.02 467 ASN A N 1
ATOM 3566 C CA . ASN A 1 467 ? 3.111 -66.196 -14.611 1.00 24.02 467 ASN A CA 1
ATOM 3567 C C . ASN A 1 467 ? 1.942 -66.032 -15.628 1.00 24.02 467 ASN A C 1
ATOM 3569 O O . ASN A 1 467 ? 0.952 -66.748 -15.607 1.00 24.02 467 ASN A O 1
ATOM 3573 N N . GLN A 1 468 ? 2.198 -65.140 -16.604 1.00 24.22 468 GLN A N 1
ATOM 3574 C CA . GLN A 1 468 ? 2.138 -65.281 -18.083 1.00 24.22 468 GLN A CA 1
ATOM 3575 C C . GLN A 1 468 ? 0.984 -65.999 -18.842 1.00 24.22 468 GLN A C 1
ATOM 3577 O O . GLN A 1 468 ? 0.800 -67.196 -18.672 1.00 24.22 468 GLN A O 1
ATOM 3582 N N . LYS A 1 469 ? 0.503 -65.299 -19.905 1.00 23.61 469 LYS A N 1
ATOM 3583 C CA . LYS A 1 469 ? 0.158 -65.789 -21.283 1.00 23.61 469 LYS A CA 1
ATOM 3584 C C . LYS A 1 469 ? -1.042 -66.764 -21.445 1.00 23.61 469 LYS A C 1
ATOM 3586 O O . LYS A 1 469 ? -1.311 -67.547 -20.553 1.00 23.61 469 LYS A O 1
ATOM 3591 N N . GLU A 1 470 ? -1.796 -66.835 -22.555 1.00 24.34 470 GLU A N 1
ATOM 3592 C CA . GLU A 1 470 ? -2.004 -66.033 -23.793 1.00 24.34 470 GLU A CA 1
ATOM 3593 C C . GLU A 1 470 ? -3.300 -66.553 -24.493 1.00 24.34 470 GLU A C 1
ATOM 3595 O O . GLU A 1 470 ? -3.741 -67.644 -24.150 1.00 24.34 470 GLU A O 1
ATOM 3600 N N . GLU A 1 471 ? -3.847 -65.828 -25.488 1.00 25.25 471 GLU A N 1
ATOM 3601 C CA . GLU A 1 471 ? -4.900 -66.264 -26.460 1.00 25.25 471 GLU A CA 1
ATOM 3602 C C . GLU A 1 471 ? -6.333 -66.583 -25.928 1.00 25.25 471 GLU A C 1
ATOM 3604 O O . GLU A 1 471 ? -6.519 -67.101 -24.834 1.00 25.25 471 GLU A O 1
ATOM 3609 N N . GLY A 1 472 ? -7.433 -66.303 -26.652 1.00 23.05 472 GLY A N 1
ATOM 3610 C CA . GLY A 1 472 ? -7.610 -65.595 -27.934 1.00 23.05 472 GLY A CA 1
ATOM 3611 C C . GLY A 1 472 ? -9.069 -65.639 -28.460 1.00 23.05 472 GLY A C 1
ATOM 3612 O O . GLY A 1 472 ? -9.872 -66.404 -27.932 1.00 23.05 472 GLY A O 1
ATOM 3613 N N . LEU A 1 473 ? -9.355 -64.866 -29.529 1.00 22.66 473 LEU A N 1
ATOM 3614 C CA . LEU A 1 473 ? -10.570 -64.872 -30.392 1.00 22.66 473 LEU A CA 1
ATOM 3615 C C . LEU A 1 473 ? -11.934 -64.482 -29.757 1.00 22.66 473 LEU A C 1
ATOM 3617 O O . LEU A 1 473 ? -12.190 -64.746 -28.591 1.00 22.66 473 LEU A O 1
ATOM 3621 N N . GLU A 1 474 ? -12.933 -63.938 -30.470 1.00 23.72 474 GLU A N 1
ATOM 3622 C CA . GLU A 1 474 ? -13.046 -63.126 -31.710 1.00 23.72 474 GLU A CA 1
ATOM 3623 C C . GLU A 1 474 ? -14.535 -62.717 -31.852 1.00 23.72 474 GLU A C 1
ATOM 3625 O O . GLU A 1 474 ? -15.393 -63.483 -31.399 1.00 23.72 474 GLU A O 1
ATOM 3630 N N . LYS A 1 475 ? -14.841 -61.566 -32.487 1.00 24.52 475 LYS A N 1
ATOM 3631 C CA . LYS A 1 475 ? -16.011 -61.311 -33.375 1.00 24.52 475 LYS A CA 1
ATOM 3632 C C . LYS A 1 475 ? -16.216 -59.819 -33.682 1.00 24.52 475 LYS A C 1
ATOM 3634 O O . LYS A 1 475 ? -16.545 -59.044 -32.785 1.00 24.52 475 LYS A O 1
ATOM 3639 N N . GLU A 1 476 ? -16.085 -59.473 -34.959 1.00 25.55 476 GLU A N 1
ATOM 3640 C CA . GLU A 1 476 ? -16.736 -58.317 -35.599 1.00 25.55 476 GLU A CA 1
ATOM 3641 C C . GLU A 1 476 ? -18.034 -58.781 -36.308 1.00 25.55 476 GLU A C 1
ATOM 3643 O O . GLU A 1 476 ? -18.450 -59.919 -36.072 1.00 25.55 476 GLU A O 1
ATOM 3648 N N . ASP A 1 477 ? -18.645 -57.876 -37.095 1.00 24.64 477 ASP A N 1
ATOM 3649 C CA . ASP A 1 477 ? -19.852 -57.946 -37.967 1.00 24.64 477 ASP A CA 1
ATOM 3650 C C . ASP A 1 477 ? -20.846 -56.820 -37.552 1.00 24.64 477 ASP A C 1
ATOM 3652 O O . ASP A 1 477 ? -21.246 -56.765 -36.388 1.00 24.64 477 ASP A O 1
ATOM 3656 N N . ASN A 1 478 ? -21.302 -55.859 -38.379 1.00 25.86 478 ASN A N 1
ATOM 3657 C CA . ASN A 1 478 ? -21.194 -55.617 -39.833 1.00 25.86 478 ASN A CA 1
ATOM 3658 C C . ASN A 1 478 ? -21.201 -54.097 -40.167 1.00 25.86 478 ASN A C 1
ATOM 3660 O O . ASN A 1 478 ? -21.723 -53.300 -39.382 1.00 25.86 478 ASN A O 1
ATOM 3664 N N . GLU A 1 479 ? -20.721 -53.728 -41.362 1.00 33.75 479 GLU A N 1
ATOM 3665 C CA . GLU A 1 479 ? -21.097 -52.503 -42.113 1.00 33.75 479 GLU A CA 1
ATOM 3666 C C . GLU A 1 479 ? -22.152 -52.846 -43.198 1.00 33.75 479 GLU A C 1
ATOM 3668 O O . GLU A 1 479 ? -22.483 -54.019 -43.331 1.00 33.75 479 GLU A O 1
ATOM 3673 N N . ASP A 1 480 ? -22.703 -51.838 -43.900 1.00 27.94 480 ASP A N 1
ATOM 3674 C CA . ASP A 1 480 ? -23.395 -51.870 -45.222 1.00 27.94 480 ASP A CA 1
ATOM 3675 C C . ASP A 1 480 ? -24.108 -50.496 -45.439 1.00 27.94 480 ASP A C 1
ATOM 3677 O O . ASP A 1 480 ? -24.629 -49.935 -44.472 1.00 27.94 480 ASP A O 1
ATOM 3681 N N . ASP A 1 481 ? -24.318 -49.909 -46.629 1.00 29.08 481 ASP A N 1
ATOM 3682 C CA . ASP A 1 481 ? -23.534 -49.812 -47.882 1.00 29.08 481 ASP A CA 1
ATOM 3683 C C . ASP A 1 481 ? -24.202 -48.727 -48.797 1.00 29.08 481 ASP A C 1
ATOM 3685 O O . ASP A 1 481 ? -25.371 -48.390 -48.573 1.00 29.08 481 ASP A O 1
ATOM 368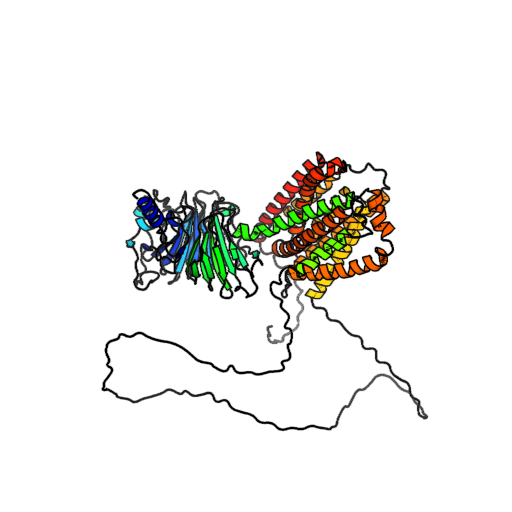9 N N . GLU A 1 482 ? -23.529 -48.182 -49.828 1.00 29.89 482 GLU A N 1
ATOM 3690 C CA . GLU A 1 482 ? -24.134 -47.271 -50.845 1.00 29.89 482 GLU A CA 1
ATOM 3691 C C . GLU A 1 482 ? -23.858 -47.712 -52.312 1.00 29.89 482 GLU A C 1
ATOM 3693 O O . GLU A 1 482 ? -22.774 -48.178 -52.646 1.00 29.89 482 GLU A O 1
ATOM 3698 N N . ASP A 1 483 ? -24.847 -47.459 -53.187 1.00 30.47 483 ASP A N 1
ATOM 3699 C CA . ASP A 1 483 ? -24.817 -47.358 -54.669 1.00 30.47 483 ASP A CA 1
ATOM 3700 C C . ASP A 1 483 ? -24.711 -48.582 -55.636 1.00 30.47 483 ASP A C 1
ATOM 3702 O O . ASP A 1 483 ? -23.652 -48.996 -56.091 1.00 30.47 483 ASP A O 1
ATOM 3706 N N . SER A 1 484 ? -25.891 -48.947 -56.172 1.00 33.12 484 SER A N 1
ATOM 3707 C CA . SER A 1 484 ? -26.267 -49.171 -57.600 1.00 33.12 484 SER A CA 1
ATOM 3708 C C . SER A 1 484 ? -25.611 -50.233 -58.530 1.00 33.12 484 SER A C 1
ATOM 3710 O O . SER A 1 484 ? -24.407 -50.297 -58.748 1.00 33.12 484 SER A O 1
ATOM 3712 N N . ASP A 1 485 ? -26.494 -50.978 -59.216 1.00 29.03 485 ASP A N 1
ATOM 3713 C CA . ASP A 1 485 ? -26.280 -52.056 -60.207 1.00 29.03 485 ASP A CA 1
ATOM 3714 C C . ASP A 1 485 ? -25.279 -51.805 -61.370 1.00 29.03 485 ASP A C 1
ATOM 3716 O O . ASP A 1 485 ? -25.405 -50.828 -62.110 1.00 29.03 485 ASP A O 1
ATOM 3720 N N . SER A 1 486 ? -24.446 -52.805 -61.728 1.00 27.33 486 SER A N 1
ATOM 3721 C CA . SER A 1 486 ? -24.784 -53.803 -62.789 1.00 27.33 486 SER A CA 1
ATOM 3722 C C . SER A 1 486 ? -23.612 -54.682 -63.325 1.00 27.33 486 SER A C 1
ATOM 3724 O O . SER A 1 486 ? -22.685 -54.212 -63.971 1.00 27.33 486 SER A O 1
ATOM 3726 N N . SER A 1 487 ? -23.749 -56.006 -63.134 1.00 27.31 487 SER A N 1
ATOM 3727 C CA . SER A 1 487 ? -23.292 -57.170 -63.948 1.00 27.31 487 SER A CA 1
ATOM 3728 C C . SER A 1 487 ? -21.872 -57.340 -64.567 1.00 27.31 487 SER A C 1
ATOM 3730 O O . SER A 1 487 ? -21.456 -56.602 -65.456 1.00 27.31 487 SER A O 1
ATOM 3732 N N . SER A 1 488 ? -21.335 -58.551 -64.313 1.00 27.41 488 SER A N 1
ATOM 3733 C CA . SER A 1 488 ? -20.528 -59.469 -65.169 1.00 27.41 488 SER A CA 1
ATOM 3734 C C . SER A 1 488 ? -18.975 -59.442 -65.195 1.00 27.41 488 SER A C 1
ATOM 3736 O O . SER A 1 488 ? -18.354 -58.737 -65.982 1.00 27.41 488 SER A O 1
ATOM 3738 N N . ASP A 1 489 ? -18.419 -60.362 -64.388 1.00 29.06 489 ASP A N 1
ATOM 3739 C CA . ASP A 1 489 ? -17.521 -61.495 -64.733 1.00 29.06 489 ASP A CA 1
ATOM 3740 C C . ASP A 1 489 ? -15.982 -61.382 -64.974 1.00 29.06 489 ASP A C 1
ATOM 3742 O O . ASP A 1 489 ? -15.456 -60.531 -65.684 1.00 29.06 489 ASP A O 1
ATOM 3746 N N . ASP A 1 490 ? -15.307 -62.405 -64.408 1.00 29.45 490 ASP A N 1
ATOM 3747 C CA . ASP A 1 490 ? -14.002 -63.040 -64.714 1.00 29.45 490 ASP A CA 1
ATOM 3748 C C . ASP A 1 490 ? -12.619 -62.473 -64.264 1.00 29.45 490 ASP A C 1
ATOM 3750 O O . ASP A 1 490 ? -11.835 -61.894 -65.010 1.00 29.45 490 ASP A O 1
ATOM 3754 N N . GLU A 1 491 ? -12.256 -62.849 -63.027 1.00 29.61 491 GLU A N 1
ATOM 3755 C CA . GLU A 1 491 ? -11.072 -63.659 -62.631 1.00 29.61 491 GLU A CA 1
ATOM 3756 C C . GLU A 1 491 ? -9.619 -63.338 -63.125 1.00 29.61 491 GLU A C 1
ATOM 3758 O O . GLU A 1 491 ? -9.224 -63.724 -64.226 1.00 29.61 491 GLU A O 1
ATOM 3763 N N . LYS A 1 492 ? -8.732 -62.852 -62.215 1.00 27.88 492 LYS A N 1
ATOM 3764 C CA . LYS A 1 492 ? -7.494 -63.545 -61.700 1.00 27.88 492 LYS A CA 1
ATOM 3765 C C . LYS A 1 492 ? -6.405 -62.627 -61.064 1.00 27.88 492 LYS A C 1
ATOM 3767 O O . LYS A 1 492 ? -5.723 -61.909 -61.777 1.00 27.88 492 LYS A O 1
ATOM 3772 N N . LYS A 1 493 ? -6.162 -62.829 -59.751 1.00 27.81 493 LYS A N 1
ATOM 3773 C CA . LYS A 1 493 ? -4.893 -62.885 -58.941 1.00 27.81 493 LYS A CA 1
ATOM 3774 C C . LYS A 1 493 ? -3.681 -61.902 -59.147 1.00 27.81 493 LYS A C 1
ATOM 3776 O O . LYS A 1 493 ? -3.540 -61.275 -60.184 1.00 27.81 493 LYS A O 1
ATOM 3781 N N . PRO A 1 494 ? -2.801 -61.709 -58.122 1.00 45.84 494 PRO A N 1
ATOM 3782 C CA . PRO A 1 494 ? -2.401 -60.350 -57.692 1.00 45.84 494 PRO A CA 1
ATOM 3783 C C . PRO A 1 494 ? -0.884 -60.025 -57.701 1.00 45.84 494 PRO A C 1
ATOM 3785 O O . PRO A 1 494 ? -0.054 -60.924 -57.834 1.00 45.84 494 PRO A O 1
ATOM 3788 N N . ALA A 1 495 ? -0.518 -58.763 -57.401 1.00 25.91 495 ALA A N 1
ATOM 3789 C CA . ALA A 1 495 ? 0.835 -58.383 -56.952 1.00 25.91 495 ALA A CA 1
ATOM 3790 C C . ALA A 1 495 ? 0.895 -57.122 -56.039 1.00 25.91 495 ALA A C 1
ATOM 3792 O O . ALA A 1 495 ? 0.567 -56.018 -56.455 1.00 25.91 495 ALA A O 1
ATOM 3793 N N . LEU A 1 496 ? 1.353 -57.342 -54.799 1.00 29.72 496 LEU A N 1
ATOM 3794 C CA . LEU A 1 496 ? 2.165 -56.509 -53.880 1.00 29.72 496 LEU A CA 1
ATOM 3795 C C . LEU A 1 496 ? 2.355 -54.979 -54.124 1.00 29.72 496 LEU A C 1
ATOM 3797 O O . LEU A 1 496 ? 2.921 -54.576 -55.136 1.00 29.72 496 LEU A O 1
ATOM 3801 N N . GLY A 1 497 ? 2.079 -54.136 -53.107 1.00 24.06 497 GLY A N 1
ATOM 3802 C CA . GLY A 1 497 ? 2.407 -52.693 -53.126 1.00 24.06 497 GLY A CA 1
ATOM 3803 C C . GLY A 1 497 ? 2.318 -51.960 -51.769 1.00 24.06 497 GLY A C 1
ATOM 3804 O O . GLY A 1 497 ? 1.239 -51.614 -51.308 1.00 24.06 497 GLY A O 1
ATOM 3805 N N . LEU A 1 498 ? 3.480 -51.711 -51.157 1.00 26.09 498 LEU A N 1
ATOM 3806 C CA . LEU A 1 498 ? 3.781 -50.970 -49.912 1.00 26.09 498 LEU A CA 1
ATOM 3807 C C . LEU A 1 498 ? 2.878 -49.746 -49.575 1.00 26.09 498 LEU A C 1
ATOM 3809 O O . LEU A 1 498 ? 2.738 -48.841 -50.395 1.00 26.09 498 LEU A O 1
ATOM 3813 N N . ARG A 1 499 ? 2.380 -49.634 -48.326 1.00 24.50 499 ARG A N 1
ATOM 3814 C CA . ARG A 1 499 ? 1.626 -48.458 -47.823 1.00 24.50 499 ARG A CA 1
ATOM 3815 C C . ARG A 1 499 ? 2.411 -47.706 -46.735 1.00 24.50 499 ARG A C 1
ATOM 3817 O O . ARG A 1 499 ? 2.743 -48.279 -45.703 1.00 24.50 499 ARG A O 1
ATOM 3824 N N . VAL A 1 500 ? 2.686 -46.419 -46.961 1.00 30.27 500 VAL A N 1
ATOM 3825 C CA . VAL A 1 500 ? 3.302 -45.502 -45.981 1.00 30.27 500 VAL A CA 1
ATOM 3826 C C . VAL A 1 500 ? 2.207 -44.859 -45.128 1.00 30.27 500 VAL A C 1
ATOM 3828 O O . VAL A 1 500 ? 1.251 -44.310 -45.673 1.00 30.27 500 VAL A O 1
ATOM 3831 N N . THR A 1 501 ? 2.350 -44.877 -43.802 1.00 29.19 501 THR A N 1
ATOM 3832 C CA . THR A 1 501 ? 1.457 -44.165 -42.873 1.00 29.19 501 THR A CA 1
ATOM 3833 C C . THR A 1 501 ? 2.051 -42.817 -42.474 1.00 29.19 501 THR A C 1
ATOM 3835 O O . THR A 1 501 ? 3.116 -42.766 -41.861 1.00 29.19 501 THR A O 1
ATOM 3838 N N . SER A 1 502 ? 1.349 -41.724 -42.776 1.00 32.62 502 SER A N 1
ATOM 3839 C CA . SER A 1 502 ? 1.706 -40.382 -42.303 1.00 32.62 502 SER A CA 1
ATOM 3840 C C . SER A 1 502 ? 1.098 -40.132 -40.922 1.00 32.62 502 SER A C 1
ATOM 3842 O O . SER A 1 502 ? -0.122 -40.066 -40.791 1.00 32.62 502 SER A O 1
ATOM 3844 N N . SER A 1 503 ? 1.931 -39.971 -39.893 1.00 35.31 503 SER A N 1
ATOM 3845 C CA . SER A 1 503 ? 1.495 -39.646 -38.530 1.00 35.31 503 SER A CA 1
ATOM 3846 C C . SER A 1 503 ? 1.512 -38.133 -38.287 1.00 35.31 503 SER A C 1
ATOM 3848 O O . SER A 1 503 ? 2.575 -37.540 -38.091 1.00 35.31 503 SER A O 1
ATOM 3850 N N . SER A 1 504 ? 0.339 -37.499 -38.271 1.00 37.06 504 SER A N 1
ATOM 3851 C CA . SER A 1 504 ? 0.181 -36.091 -37.888 1.00 37.06 504 SER A CA 1
ATOM 3852 C C . SER A 1 504 ? 0.229 -35.926 -36.364 1.00 37.06 504 SER A C 1
ATOM 3854 O O . SER A 1 504 ? -0.711 -36.307 -35.668 1.00 37.06 504 SER A O 1
ATOM 3856 N N . VAL A 1 505 ? 1.306 -35.336 -35.841 1.00 34.69 505 VAL A N 1
ATOM 3857 C CA . VAL A 1 505 ? 1.450 -35.027 -34.407 1.00 34.69 505 VAL A CA 1
ATOM 3858 C C . VAL A 1 505 ? 0.771 -33.693 -34.086 1.00 34.69 505 VAL A C 1
ATOM 3860 O O . VAL A 1 505 ? 1.238 -32.638 -34.511 1.00 34.69 505 VAL A O 1
ATOM 3863 N N . SER A 1 506 ? -0.307 -33.719 -33.301 1.00 41.84 506 SER A N 1
ATOM 3864 C CA . SER A 1 506 ? -0.956 -32.513 -32.774 1.00 41.84 506 SER A CA 1
ATOM 3865 C C . SER A 1 506 ? -0.324 -32.079 -31.445 1.00 41.84 506 SER A C 1
ATOM 3867 O O . SER A 1 506 ? -0.541 -32.718 -30.415 1.00 41.84 506 SER A O 1
ATOM 3869 N N . PHE A 1 507 ? 0.425 -30.974 -31.441 1.00 43.44 507 PHE A N 1
ATOM 3870 C CA . PHE A 1 507 ? 0.897 -30.340 -30.205 1.00 43.44 507 PHE A CA 1
ATOM 3871 C C . PHE A 1 507 ? -0.213 -29.489 -29.569 1.00 43.44 507 PHE A C 1
ATOM 3873 O O . PHE A 1 507 ? -0.617 -28.474 -30.132 1.00 43.44 507 PHE A O 1
ATOM 3880 N N . SER A 1 508 ? -0.664 -29.867 -28.371 1.00 63.66 508 SER A N 1
ATOM 3881 C CA . SER A 1 508 ? -1.548 -29.040 -27.539 1.00 63.66 508 SER A CA 1
ATOM 3882 C C . SER A 1 508 ? -0.715 -28.208 -26.560 1.00 63.66 508 SER A C 1
ATOM 3884 O O . SER A 1 508 ? -0.200 -28.740 -25.578 1.00 63.66 508 SER A O 1
ATOM 3886 N N . LEU A 1 509 ? -0.573 -26.908 -26.825 1.00 78.38 509 LEU A N 1
ATOM 3887 C CA . LEU A 1 509 ? 0.069 -25.945 -25.919 1.00 78.38 509 LEU A CA 1
ATOM 3888 C C . LEU A 1 509 ? -0.864 -25.585 -24.753 1.00 78.38 509 LEU A C 1
ATOM 3890 O O . LEU A 1 509 ? -2.072 -25.454 -24.946 1.00 78.38 509 LEU A O 1
ATOM 3894 N N . SER A 1 510 ? -0.313 -25.360 -23.556 1.00 84.75 510 SER A N 1
ATOM 3895 C CA . SER A 1 510 ? -1.092 -24.789 -22.448 1.00 84.75 510 SER A CA 1
ATOM 3896 C C . SER A 1 510 ? -1.351 -23.292 -22.656 1.00 84.75 510 SER A C 1
ATOM 3898 O O . SER A 1 510 ? -0.592 -22.606 -23.346 1.00 84.75 510 SER A O 1
ATOM 3900 N N . THR A 1 511 ? -2.391 -22.747 -22.017 1.00 85.38 511 THR A N 1
ATOM 3901 C CA . THR A 1 511 ? -2.737 -21.315 -22.105 1.00 85.38 511 THR A CA 1
ATOM 3902 C C . THR A 1 511 ? -1.559 -20.413 -21.730 1.00 85.38 511 THR A C 1
ATOM 3904 O O . THR A 1 511 ? -1.276 -19.445 -22.431 1.00 85.38 511 THR A O 1
ATOM 3907 N N . VAL A 1 512 ? -0.812 -20.762 -20.674 1.00 83.75 512 VAL A N 1
ATOM 3908 C CA . VAL A 1 512 ? 0.380 -20.009 -20.245 1.00 83.75 512 VAL A CA 1
ATOM 3909 C C . VAL A 1 512 ? 1.491 -20.080 -21.297 1.00 83.75 512 VAL A C 1
ATOM 3911 O O . VAL A 1 512 ? 2.120 -19.065 -21.585 1.00 83.75 512 VAL A O 1
ATOM 3914 N N . GLN A 1 513 ? 1.724 -21.246 -21.912 1.00 87.94 513 GLN A N 1
ATOM 3915 C CA . GLN A 1 513 ? 2.715 -21.388 -22.987 1.00 87.94 513 GLN A CA 1
ATOM 3916 C C . GLN A 1 513 ? 2.333 -20.560 -24.219 1.00 87.94 513 GLN A C 1
ATOM 3918 O O . GLN A 1 513 ? 3.187 -19.867 -24.770 1.00 87.94 513 GLN A O 1
ATOM 3923 N N . LEU A 1 514 ? 1.056 -20.576 -24.616 1.00 90.31 514 LEU A N 1
ATOM 3924 C CA . LEU A 1 514 ? 0.546 -19.756 -25.713 1.00 90.31 514 LEU A CA 1
ATOM 3925 C C . LEU A 1 514 ? 0.744 -18.260 -25.427 1.00 90.31 514 LEU A C 1
ATOM 3927 O O . LEU A 1 514 ? 1.258 -17.540 -26.280 1.00 90.31 514 LEU A O 1
ATOM 3931 N N . CYS A 1 515 ? 0.412 -17.797 -24.219 1.00 90.12 515 CYS A N 1
ATOM 3932 C CA . CYS A 1 515 ? 0.638 -16.411 -23.811 1.00 90.12 515 CYS A CA 1
ATOM 3933 C C . CYS A 1 515 ? 2.124 -16.018 -23.825 1.00 90.12 515 CYS A C 1
ATOM 3935 O O . CYS A 1 515 ? 2.451 -14.937 -24.310 1.00 90.12 515 CYS A O 1
ATOM 3937 N N . VAL A 1 516 ? 3.033 -16.892 -23.372 1.00 91.62 516 VAL A N 1
ATOM 3938 C CA . VAL A 1 516 ? 4.487 -16.655 -23.456 1.00 91.62 516 VAL A CA 1
ATOM 3939 C C . VAL A 1 516 ? 4.945 -16.538 -24.913 1.00 91.62 516 VAL A C 1
ATOM 3941 O O . VAL A 1 516 ? 5.674 -15.604 -25.235 1.00 91.62 516 VAL A O 1
ATOM 3944 N N . VAL A 1 517 ? 4.492 -17.427 -25.805 1.00 93.62 517 VAL A N 1
ATOM 3945 C CA . VAL A 1 517 ? 4.812 -17.359 -27.245 1.00 93.62 517 VAL A CA 1
ATOM 3946 C C . VAL A 1 517 ? 4.308 -16.051 -27.858 1.00 93.62 517 VAL A C 1
ATOM 3948 O O . VAL A 1 517 ? 5.059 -15.386 -28.571 1.00 93.62 517 VAL A O 1
ATOM 3951 N N . VAL A 1 518 ? 3.077 -15.637 -27.542 1.00 94.19 518 VAL A N 1
ATOM 3952 C CA . VAL A 1 518 ? 2.525 -14.352 -27.997 1.00 94.19 518 VAL A CA 1
ATOM 3953 C C . VAL A 1 518 ? 3.364 -13.184 -27.470 1.00 94.19 518 VAL A C 1
ATOM 3955 O O . VAL A 1 518 ? 3.772 -12.344 -28.265 1.00 94.19 518 VAL A O 1
ATOM 3958 N N . SER A 1 519 ? 3.704 -13.145 -26.178 1.00 93.12 519 SER A N 1
ATOM 3959 C CA . SER A 1 519 ? 4.565 -12.094 -25.615 1.00 93.12 519 SER A CA 1
ATOM 3960 C C . SER A 1 519 ? 5.952 -12.037 -26.263 1.00 93.12 519 SER A C 1
ATOM 3962 O O . SER A 1 519 ? 6.423 -10.942 -26.546 1.00 93.12 519 SER A O 1
ATOM 3964 N N . VAL A 1 520 ? 6.589 -13.176 -26.565 1.00 95.19 520 VAL A N 1
ATOM 3965 C CA . VAL A 1 520 ? 7.880 -13.213 -27.283 1.00 95.19 520 VAL A CA 1
ATOM 3966 C C . VAL A 1 520 ? 7.754 -12.624 -28.690 1.00 95.19 520 VAL A C 1
ATOM 3968 O O . VAL A 1 520 ? 8.582 -11.806 -29.087 1.00 95.19 520 VAL A O 1
ATOM 3971 N N . VAL A 1 521 ? 6.705 -12.991 -29.436 1.00 95.31 521 VAL A N 1
ATOM 3972 C CA . VAL A 1 521 ? 6.460 -12.451 -30.785 1.00 95.31 521 VAL A CA 1
ATOM 3973 C C . VAL A 1 521 ? 6.193 -10.946 -30.735 1.00 95.31 521 VAL A C 1
ATOM 3975 O O . VAL A 1 521 ? 6.784 -10.203 -31.515 1.00 95.31 521 VAL A O 1
ATOM 3978 N N . LEU A 1 522 ? 5.337 -10.488 -29.817 1.00 95.38 522 LEU A N 1
ATOM 3979 C CA . LEU A 1 522 ? 5.006 -9.070 -29.661 1.00 95.38 522 LEU A CA 1
ATOM 3980 C C . LEU A 1 522 ? 6.229 -8.248 -29.230 1.00 95.38 522 LEU A C 1
ATOM 3982 O O . LEU A 1 522 ? 6.473 -7.187 -29.796 1.00 95.38 522 LEU A O 1
ATOM 3986 N N . ASP A 1 523 ? 7.022 -8.732 -28.274 1.00 93.56 523 ASP A N 1
ATOM 3987 C CA . ASP A 1 523 ? 8.201 -8.011 -27.792 1.00 93.56 523 ASP A CA 1
ATOM 3988 C C . ASP A 1 523 ? 9.303 -7.916 -28.855 1.00 93.56 523 ASP A C 1
ATOM 3990 O O . ASP A 1 523 ? 9.818 -6.830 -29.122 1.00 93.56 523 ASP A O 1
ATOM 3994 N N . PHE A 1 524 ? 9.620 -9.030 -29.524 1.00 92.50 524 PHE A N 1
ATOM 3995 C CA . PHE A 1 524 ? 10.680 -9.061 -30.531 1.00 92.50 524 PHE A CA 1
ATOM 3996 C C . PHE A 1 524 ? 10.287 -8.306 -31.812 1.00 92.50 524 PHE A C 1
ATOM 3998 O O . PHE A 1 524 ? 11.106 -7.576 -32.374 1.00 92.50 524 PHE A O 1
ATOM 4005 N N . ALA A 1 525 ? 9.022 -8.397 -32.246 1.00 94.31 525 ALA A N 1
ATOM 4006 C CA . ALA A 1 525 ? 8.507 -7.563 -33.333 1.00 94.31 525 ALA A CA 1
ATOM 4007 C C . ALA A 1 525 ? 8.543 -6.076 -32.949 1.00 94.31 525 ALA A C 1
ATOM 4009 O O . ALA A 1 525 ? 9.041 -5.258 -33.724 1.00 94.31 525 ALA A O 1
ATOM 4010 N N . GLY A 1 526 ? 8.097 -5.734 -31.733 1.00 94.00 526 GLY A N 1
ATOM 4011 C CA . GLY A 1 526 ? 8.222 -4.391 -31.168 1.00 94.00 526 GLY A CA 1
ATOM 4012 C C . GLY A 1 526 ? 9.661 -3.880 -31.228 1.00 94.00 526 GLY A C 1
ATOM 4013 O O . GLY A 1 526 ? 9.897 -2.782 -31.727 1.00 94.00 526 GLY A O 1
ATOM 4014 N N . CYS A 1 527 ? 10.629 -4.705 -30.824 1.00 92.44 527 CYS A N 1
ATOM 4015 C CA . CYS A 1 527 ? 12.052 -4.382 -30.855 1.00 92.44 527 CYS A CA 1
ATOM 4016 C C . CYS A 1 527 ? 12.558 -4.078 -32.273 1.00 92.44 527 CYS A C 1
ATOM 4018 O O . CYS A 1 527 ? 13.219 -3.059 -32.479 1.00 92.44 527 CYS A O 1
ATOM 4020 N N . ILE A 1 528 ? 12.232 -4.911 -33.268 1.00 91.75 528 ILE A N 1
ATOM 4021 C CA . ILE A 1 528 ? 12.638 -4.685 -34.666 1.00 91.75 528 ILE A CA 1
ATOM 4022 C C . ILE A 1 528 ? 12.039 -3.378 -35.197 1.00 91.75 528 ILE A C 1
ATOM 4024 O O . ILE A 1 528 ? 12.773 -2.515 -35.680 1.00 91.75 528 ILE A O 1
ATOM 4028 N N . PHE A 1 529 ? 10.718 -3.211 -35.088 1.00 93.81 529 PHE A N 1
ATOM 4029 C CA . PHE A 1 529 ? 10.016 -2.044 -35.623 1.00 93.81 529 PHE A CA 1
ATOM 4030 C C . PHE A 1 529 ? 10.440 -0.740 -34.933 1.00 93.81 529 PHE A C 1
ATOM 4032 O O . PHE A 1 529 ? 10.652 0.266 -35.611 1.00 93.81 529 PHE A O 1
ATOM 4039 N N . SER A 1 530 ? 10.648 -0.761 -33.614 1.00 90.31 530 SER A N 1
ATOM 4040 C CA . SER A 1 530 ? 11.163 0.390 -32.871 1.00 90.31 530 SER A CA 1
ATOM 4041 C C . SER A 1 530 ? 12.609 0.733 -33.226 1.00 90.31 530 SER A C 1
ATOM 4043 O O . SER A 1 530 ? 12.915 1.914 -33.372 1.00 90.31 530 SER A O 1
ATOM 4045 N N . ASN A 1 531 ? 13.490 -0.256 -33.421 1.00 89.06 531 ASN A N 1
ATOM 4046 C CA . ASN A 1 531 ? 14.853 0.010 -33.888 1.00 89.06 531 ASN A CA 1
ATOM 4047 C C . ASN A 1 531 ? 14.825 0.639 -35.290 1.00 89.06 531 ASN A C 1
ATOM 4049 O O . ASN A 1 531 ? 15.281 1.763 -35.446 1.00 89.06 531 ASN A O 1
ATOM 4053 N N . VAL A 1 532 ? 14.193 0.002 -36.284 1.00 89.62 532 VAL A N 1
ATOM 4054 C CA . VAL A 1 532 ? 14.081 0.565 -37.649 1.00 89.62 532 VAL A CA 1
ATOM 4055 C C . VAL A 1 532 ? 13.481 1.980 -37.632 1.00 89.62 532 VAL A C 1
ATOM 4057 O O . VAL A 1 532 ? 13.988 2.881 -38.305 1.00 89.62 532 VAL A O 1
ATOM 4060 N N . GLY A 1 533 ? 12.454 2.205 -36.808 1.00 87.56 533 GLY A N 1
ATOM 4061 C CA . GLY A 1 533 ? 11.876 3.525 -36.572 1.00 87.56 533 GLY A CA 1
ATOM 4062 C C . GLY A 1 533 ? 12.890 4.550 -36.053 1.00 87.56 533 GLY A C 1
ATOM 4063 O O . GLY A 1 533 ? 12.987 5.646 -36.606 1.00 87.56 533 GLY A O 1
ATOM 4064 N N . LEU A 1 534 ? 13.698 4.179 -35.057 1.00 86.19 534 LEU A N 1
ATOM 4065 C CA . LEU A 1 534 ? 14.741 5.019 -34.466 1.00 86.19 534 LEU A CA 1
ATOM 4066 C C . LEU A 1 534 ? 15.854 5.396 -35.465 1.00 86.19 534 LEU A C 1
ATOM 4068 O O . LEU A 1 534 ? 16.305 6.542 -35.439 1.00 86.19 534 LEU A O 1
ATOM 4072 N N . ALA A 1 535 ? 16.293 4.497 -36.359 1.00 84.19 535 ALA A N 1
ATOM 4073 C CA . ALA A 1 535 ? 17.259 4.831 -37.425 1.00 84.19 535 ALA A CA 1
ATOM 4074 C C . ALA A 1 535 ? 16.711 5.879 -38.397 1.00 84.19 535 ALA A C 1
ATOM 4076 O O . ALA A 1 535 ? 17.417 6.812 -38.790 1.00 84.19 535 ALA A O 1
ATOM 4077 N N . MET A 1 536 ? 15.463 5.687 -38.824 1.00 83.88 536 MET A N 1
ATOM 4078 C CA . MET A 1 536 ? 14.870 6.437 -39.928 1.00 83.88 536 MET A CA 1
ATOM 4079 C C . MET A 1 536 ? 14.306 7.793 -39.484 1.00 83.88 536 MET A C 1
ATOM 4081 O O . MET A 1 536 ? 14.496 8.788 -40.183 1.00 83.88 536 MET A O 1
ATOM 4085 N N . ALA A 1 537 ? 13.652 7.850 -38.318 1.00 80.31 537 ALA A N 1
ATOM 4086 C CA . ALA A 1 537 ? 13.067 9.072 -37.761 1.00 80.31 537 ALA A CA 1
ATOM 4087 C C . ALA A 1 537 ? 14.042 9.880 -36.883 1.00 80.31 537 ALA A C 1
ATOM 4089 O O . ALA A 1 537 ? 13.875 11.090 -36.742 1.00 80.31 537 ALA A O 1
ATOM 4090 N N . GLY A 1 538 ? 15.063 9.239 -36.302 1.00 75.56 538 GLY A N 1
ATOM 4091 C CA . GLY A 1 538 ? 15.917 9.845 -35.277 1.00 75.56 538 GLY A CA 1
ATOM 4092 C C . GLY A 1 538 ? 15.278 9.833 -33.881 1.00 75.56 538 GLY A C 1
ATOM 4093 O O . GLY A 1 538 ? 14.098 9.530 -33.713 1.00 75.56 538 GLY A O 1
ATOM 4094 N N . SER A 1 539 ? 16.071 10.138 -32.850 1.00 74.25 539 SER A N 1
ATOM 4095 C CA . SER A 1 539 ? 15.717 9.863 -31.450 1.00 74.25 539 SER A CA 1
ATOM 4096 C C . SER A 1 539 ? 14.582 10.708 -30.868 1.00 74.25 539 SER A C 1
ATOM 4098 O O . SER A 1 539 ? 13.740 10.142 -30.172 1.00 74.25 539 SER A O 1
ATOM 4100 N N . GLY A 1 540 ? 14.511 12.013 -31.148 1.00 70.75 540 GLY A N 1
ATOM 4101 C CA . GLY A 1 540 ? 13.435 12.868 -30.626 1.00 70.75 540 GLY A CA 1
ATOM 4102 C C . GLY A 1 540 ? 12.072 12.527 -31.236 1.00 70.75 540 GLY A C 1
ATOM 4103 O O . GLY A 1 540 ? 11.108 12.252 -30.517 1.00 70.75 540 GLY A O 1
ATOM 4104 N N . LEU A 1 541 ? 12.004 12.414 -32.565 1.00 76.94 541 LEU A N 1
ATOM 4105 C CA . LEU A 1 541 ? 10.780 12.010 -33.261 1.00 76.94 541 LEU A CA 1
ATOM 4106 C C . LEU A 1 541 ? 10.359 10.564 -32.939 1.00 76.94 541 LEU A C 1
ATOM 4108 O O . LEU A 1 541 ? 9.168 10.308 -32.747 1.00 76.94 541 LEU A O 1
ATOM 4112 N N . TYR A 1 542 ? 11.315 9.637 -32.785 1.00 83.06 542 TYR A N 1
ATOM 4113 C CA . TYR A 1 542 ? 11.048 8.292 -32.265 1.00 83.06 542 TYR A CA 1
ATOM 4114 C C . TYR A 1 542 ? 10.391 8.341 -30.881 1.00 83.06 542 TYR A C 1
ATOM 4116 O O . TYR A 1 542 ? 9.353 7.716 -30.690 1.00 83.06 542 TYR A O 1
ATOM 4124 N N . GLN A 1 543 ? 10.940 9.096 -29.921 1.00 75.56 543 GLN A N 1
ATOM 4125 C CA . GLN A 1 543 ? 10.384 9.181 -28.562 1.00 75.56 543 GLN A CA 1
ATOM 4126 C C . GLN A 1 543 ? 8.929 9.671 -28.565 1.00 75.56 543 GLN A C 1
ATOM 4128 O O . GLN A 1 543 ? 8.091 9.126 -27.841 1.00 75.56 543 GLN A O 1
ATOM 4133 N N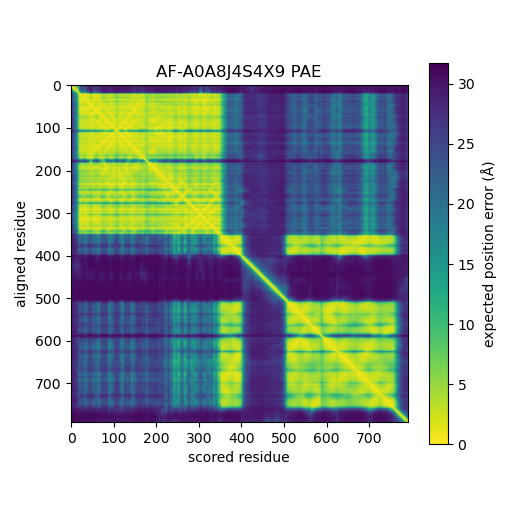 . VAL A 1 544 ? 8.611 10.645 -29.421 1.00 78.44 544 VAL A N 1
ATOM 4134 C CA . VAL A 1 544 ? 7.243 11.148 -29.589 1.00 78.44 544 VAL A CA 1
ATOM 4135 C C . VAL A 1 544 ? 6.309 10.094 -30.160 1.00 78.44 544 VAL A C 1
ATOM 4137 O O . VAL A 1 544 ? 5.275 9.818 -29.551 1.00 78.44 544 VAL A O 1
ATOM 4140 N N . VAL A 1 545 ? 6.655 9.456 -31.278 1.00 83.69 545 VAL A N 1
ATOM 4141 C CA . VAL A 1 545 ? 5.763 8.454 -31.880 1.00 83.69 545 VAL A CA 1
ATOM 4142 C C . VAL A 1 545 ? 5.655 7.207 -30.993 1.00 83.69 545 VAL A C 1
ATOM 4144 O O . VAL A 1 545 ? 4.566 6.648 -30.844 1.00 83.69 545 VAL A O 1
ATOM 4147 N N . TYR A 1 546 ? 6.737 6.819 -30.316 1.00 87.50 546 TYR A N 1
ATOM 4148 C CA . TYR A 1 546 ? 6.767 5.704 -29.368 1.00 87.50 546 TYR A CA 1
ATOM 4149 C C . TYR A 1 546 ? 5.852 5.938 -28.156 1.00 87.50 546 TYR A C 1
ATOM 4151 O O . TYR A 1 546 ? 5.258 4.988 -27.647 1.00 87.50 546 TYR A O 1
ATOM 4159 N N . SER A 1 547 ? 5.645 7.193 -27.730 1.00 84.81 547 SER A N 1
ATOM 4160 C CA . SER A 1 547 ? 4.732 7.523 -26.620 1.00 84.81 547 SER A CA 1
ATOM 4161 C C . SER A 1 547 ? 3.282 7.054 -26.832 1.00 84.81 547 SER A C 1
ATOM 4163 O O . SER A 1 547 ? 2.552 6.831 -25.861 1.00 84.81 547 SER A O 1
ATOM 4165 N N . SER A 1 548 ? 2.880 6.804 -28.085 1.00 88.38 548 SER A N 1
ATOM 4166 C CA . SER A 1 548 ? 1.588 6.197 -28.437 1.00 88.38 548 SER A CA 1
ATOM 4167 C C . SER A 1 548 ? 1.372 4.790 -27.853 1.00 88.38 548 SER A C 1
ATOM 4169 O O . SER A 1 548 ? 0.231 4.330 -27.802 1.00 88.38 548 SER A O 1
ATOM 4171 N N . VAL A 1 549 ? 2.419 4.129 -27.335 1.00 90.69 549 VAL A N 1
ATOM 4172 C CA . VAL A 1 549 ? 2.336 2.853 -26.595 1.00 90.69 549 VAL A CA 1
ATOM 4173 C C . VAL A 1 549 ? 1.314 2.900 -25.452 1.00 90.69 549 VAL A C 1
ATOM 4175 O O . VAL A 1 549 ? 0.648 1.900 -25.182 1.00 90.69 549 VAL A O 1
ATOM 4178 N N . ILE A 1 550 ? 1.119 4.063 -24.817 1.00 90.00 550 ILE A N 1
ATOM 4179 C CA . ILE A 1 550 ? 0.122 4.259 -23.752 1.00 90.00 550 ILE A CA 1
ATOM 4180 C C . ILE A 1 550 ? -1.297 4.153 -24.329 1.00 90.00 550 ILE A C 1
ATOM 4182 O O . ILE A 1 550 ? -2.129 3.413 -23.802 1.00 90.00 550 ILE A O 1
ATOM 4186 N N . CYS A 1 551 ? -1.554 4.827 -25.454 1.00 90.31 551 CYS A N 1
ATOM 4187 C CA . CYS A 1 551 ? -2.832 4.784 -26.163 1.00 90.31 551 CYS A CA 1
ATOM 4188 C C . CYS A 1 551 ? -3.149 3.369 -26.666 1.00 90.31 551 CYS A C 1
ATOM 4190 O O . CYS A 1 551 ? -4.274 2.900 -26.494 1.00 90.31 551 CYS A O 1
ATOM 4192 N N . TRP A 1 552 ? -2.158 2.662 -27.220 1.00 92.19 552 TRP A N 1
ATOM 4193 C CA . TRP A 1 552 ? -2.305 1.261 -27.625 1.00 92.19 552 TRP A CA 1
ATOM 4194 C C . TRP A 1 552 ? -2.589 0.343 -26.434 1.00 92.19 552 TRP A C 1
ATOM 4196 O O . TRP A 1 552 ? -3.520 -0.457 -26.497 1.00 92.19 552 TRP A O 1
ATOM 4206 N N . SER A 1 553 ? -1.866 0.507 -25.322 1.00 89.12 553 SER A N 1
ATOM 4207 C CA . SER A 1 553 ? -2.094 -0.254 -24.085 1.00 89.12 553 SER A CA 1
ATOM 4208 C C . SER A 1 553 ? -3.507 -0.038 -23.535 1.00 89.12 553 SER A C 1
ATOM 4210 O O . SER A 1 553 ? -4.173 -1.001 -23.156 1.00 89.12 553 SER A O 1
ATOM 4212 N N . ALA A 1 554 ? -4.001 1.204 -23.520 1.00 88.31 554 ALA A N 1
ATOM 4213 C CA . ALA A 1 554 ? -5.359 1.536 -23.083 1.00 88.31 554 ALA A CA 1
ATOM 4214 C C . ALA A 1 554 ? -6.432 0.968 -24.028 1.00 88.31 554 ALA A C 1
ATOM 4216 O O . ALA A 1 554 ? -7.401 0.353 -23.576 1.00 88.31 554 ALA A O 1
ATOM 4217 N N . LEU A 1 555 ? -6.232 1.101 -25.343 1.00 90.19 555 LEU A N 1
ATOM 4218 C CA . LEU A 1 555 ? -7.138 0.576 -26.363 1.00 90.19 555 LEU A CA 1
ATOM 4219 C C . LEU A 1 555 ? -7.230 -0.957 -26.306 1.00 90.19 555 LEU A C 1
ATOM 4221 O O . LEU A 1 555 ? -8.328 -1.510 -26.262 1.00 90.19 555 LEU A O 1
ATOM 4225 N N . MET A 1 556 ? -6.093 -1.653 -26.251 1.00 91.12 556 MET A N 1
ATOM 4226 C CA . MET A 1 556 ? -6.049 -3.116 -26.185 1.00 91.12 556 MET A CA 1
ATOM 4227 C C . MET A 1 556 ? -6.533 -3.649 -24.828 1.00 91.12 556 MET A C 1
ATOM 4229 O O . MET A 1 556 ? -7.224 -4.668 -24.797 1.00 91.12 556 MET A O 1
ATOM 4233 N N . SER A 1 557 ? -6.293 -2.936 -23.717 1.00 87.38 557 SER A N 1
ATOM 4234 C CA . SER A 1 557 ? -6.865 -3.276 -22.399 1.00 87.38 557 SER A CA 1
ATOM 4235 C C . SER A 1 557 ? -8.396 -3.313 -22.423 1.00 87.38 557 SER A C 1
ATOM 4237 O O . SER A 1 557 ? -9.005 -4.137 -21.739 1.00 87.38 557 SER A O 1
ATOM 4239 N N . ARG A 1 558 ? -9.035 -2.463 -23.236 1.00 85.31 558 ARG A N 1
ATOM 4240 C CA . ARG A 1 558 ? -10.493 -2.462 -23.396 1.00 85.31 558 ARG A CA 1
ATOM 4241 C C . ARG A 1 558 ? -11.015 -3.711 -24.101 1.00 85.31 558 ARG A C 1
ATOM 4243 O O . ARG A 1 558 ? -12.050 -4.235 -23.702 1.00 85.31 558 ARG A O 1
ATOM 4250 N N . PHE A 1 559 ? -10.318 -4.193 -25.128 1.00 84.75 559 PHE A N 1
ATOM 4251 C CA . PHE A 1 559 ? -10.763 -5.354 -25.906 1.00 84.75 559 PHE A CA 1
ATOM 4252 C C . PHE A 1 559 ? -10.370 -6.693 -25.269 1.00 84.75 559 PHE A C 1
ATOM 4254 O O . PHE A 1 559 ? -11.189 -7.607 -25.236 1.00 84.75 559 PHE A O 1
ATOM 4261 N N . ILE A 1 560 ? -9.150 -6.802 -24.733 1.00 84.19 560 ILE A N 1
ATOM 4262 C CA . ILE A 1 560 ? -8.593 -8.058 -24.204 1.00 84.19 560 ILE A CA 1
ATOM 4263 C C . ILE A 1 560 ? -8.963 -8.244 -22.726 1.00 84.19 560 ILE A C 1
ATOM 4265 O O . ILE A 1 560 ? -9.516 -9.273 -22.347 1.00 84.19 560 ILE A O 1
ATOM 4269 N N . LEU A 1 561 ? -8.713 -7.232 -21.888 1.00 81.69 561 LEU A N 1
ATOM 4270 C CA . LEU A 1 561 ? -8.951 -7.297 -20.437 1.00 81.69 561 LEU A CA 1
ATOM 4271 C C . LEU A 1 561 ? -10.360 -6.838 -20.030 1.00 81.69 561 LEU A C 1
ATOM 4273 O O . LEU A 1 561 ? -10.677 -6.835 -18.842 1.00 81.69 561 LEU A O 1
ATOM 4277 N N . LYS A 1 562 ? -11.192 -6.414 -20.994 1.00 81.25 562 LYS A N 1
ATOM 4278 C CA . LYS A 1 562 ? -12.540 -5.846 -20.785 1.00 81.25 562 LYS A CA 1
ATOM 4279 C C . LYS A 1 562 ? -12.579 -4.654 -19.811 1.00 81.25 562 LYS A C 1
ATOM 4281 O O . LYS A 1 562 ? -13.633 -4.334 -19.264 1.00 81.25 562 LYS A O 1
ATOM 4286 N N . LYS A 1 563 ? -11.447 -3.971 -19.609 1.00 76.69 563 LYS A N 1
ATOM 4287 C CA . LYS A 1 563 ? -11.351 -2.781 -18.752 1.00 76.69 563 LYS A CA 1
ATOM 4288 C C . LYS A 1 563 ? -12.002 -1.577 -19.430 1.00 76.69 563 LYS A C 1
ATOM 4290 O O . LYS A 1 563 ? -11.690 -1.262 -20.577 1.00 76.69 563 LYS A O 1
ATOM 4295 N N . VAL A 1 564 ? -12.867 -0.867 -18.713 1.00 77.44 564 VAL A N 1
ATOM 4296 C CA . VAL A 1 564 ? -13.399 0.422 -19.169 1.00 77.44 564 VAL A CA 1
ATOM 4297 C C . VAL A 1 564 ? -12.471 1.520 -18.663 1.00 77.44 564 VAL A C 1
ATOM 4299 O O . VAL A 1 564 ? -12.299 1.655 -17.459 1.00 77.44 564 VAL A O 1
ATOM 4302 N N . VAL A 1 565 ? -11.873 2.270 -19.589 1.00 78.62 565 VAL A N 1
ATOM 4303 C CA . VAL A 1 565 ? -11.085 3.476 -19.292 1.00 78.62 565 VAL A CA 1
ATOM 4304 C C . VAL A 1 565 ? -12.027 4.679 -19.361 1.00 78.62 565 VAL A C 1
ATOM 4306 O O . VAL A 1 565 ? -12.747 4.818 -20.359 1.00 78.62 565 VAL A O 1
ATOM 4309 N N . SER A 1 566 ? -12.068 5.512 -18.321 1.00 82.19 566 SER A N 1
ATOM 4310 C CA . SER A 1 566 ? -12.991 6.656 -18.235 1.00 82.19 566 SER A CA 1
ATOM 4311 C C . SER A 1 566 ? -12.605 7.805 -19.171 1.00 82.19 566 SER A C 1
ATOM 4313 O O . SER A 1 566 ? -11.522 7.819 -19.759 1.00 82.19 566 SER A O 1
ATOM 4315 N N . LYS A 1 567 ? -13.500 8.785 -19.355 1.00 87.12 567 LYS A N 1
ATOM 4316 C CA . LYS A 1 567 ? -13.211 9.952 -20.213 1.00 87.12 567 LYS A CA 1
ATOM 4317 C C . LYS A 1 567 ? -12.105 10.812 -19.601 1.00 87.12 567 LYS A C 1
ATOM 4319 O O . LYS A 1 567 ? -11.297 11.395 -20.315 1.00 87.12 567 LYS A O 1
ATOM 4324 N N . GLU A 1 568 ? -12.077 10.843 -18.279 1.00 86.88 568 GLU A N 1
ATOM 4325 C CA . GLU A 1 568 ? -11.156 11.563 -17.422 1.00 86.88 568 GLU A CA 1
ATOM 4326 C C . GLU A 1 568 ? -9.774 10.883 -17.464 1.00 86.88 568 GLU A C 1
ATOM 4328 O O . GLU A 1 568 ? -8.764 11.542 -17.707 1.00 86.88 568 GLU A O 1
ATOM 4333 N N . GLU A 1 569 ? -9.715 9.550 -17.369 1.00 84.12 569 GLU A N 1
ATOM 4334 C CA . GLU A 1 569 ? -8.484 8.785 -17.616 1.00 84.12 569 GLU A CA 1
ATOM 4335 C C . GLU A 1 569 ? -7.963 8.987 -19.051 1.00 84.12 569 GLU A C 1
ATOM 4337 O O . GLU A 1 569 ? -6.770 9.225 -19.247 1.00 84.12 569 GLU A O 1
ATOM 4342 N N . TRP A 1 570 ? -8.844 8.970 -20.060 1.00 89.50 570 TRP A N 1
ATOM 4343 C CA . TRP A 1 570 ? -8.475 9.281 -21.447 1.00 89.50 570 TRP A CA 1
ATOM 4344 C C . TRP A 1 570 ? -7.943 10.706 -21.620 1.00 89.50 570 TRP A C 1
ATOM 4346 O O . TRP A 1 570 ? -7.016 10.904 -22.404 1.00 89.50 570 TRP A O 1
ATOM 4356 N N . PHE A 1 571 ? -8.471 11.689 -20.886 1.00 90.38 571 PHE A N 1
ATOM 4357 C CA . PHE A 1 571 ? -7.945 13.055 -20.892 1.00 90.38 571 PHE A CA 1
ATOM 4358 C C . PHE A 1 571 ? -6.542 13.124 -20.271 1.00 90.38 571 PHE A C 1
ATOM 4360 O O . PHE A 1 571 ? -5.659 13.762 -20.840 1.00 90.38 571 PHE A O 1
ATOM 4367 N N . GLY A 1 572 ? -6.296 12.405 -19.170 1.00 87.94 572 GLY A N 1
ATOM 4368 C CA . GLY A 1 572 ? -4.957 12.271 -18.586 1.00 87.94 572 GLY A CA 1
ATOM 4369 C C . GLY A 1 572 ? -3.949 11.639 -19.555 1.00 87.94 572 GLY A C 1
ATOM 4370 O O . GLY A 1 572 ? -2.865 12.186 -19.762 1.00 87.94 572 GLY A O 1
ATOM 4371 N N . ILE A 1 573 ? -4.332 10.544 -20.225 1.00 88.88 573 ILE A N 1
ATOM 4372 C CA . ILE A 1 573 ? -3.524 9.903 -21.280 1.00 88.88 573 ILE A CA 1
ATOM 4373 C C . ILE A 1 573 ? -3.251 10.888 -22.426 1.00 88.88 573 ILE A C 1
ATOM 4375 O O . ILE A 1 573 ? -2.103 11.041 -22.838 1.00 88.88 573 ILE A O 1
ATOM 4379 N N . ALA A 1 574 ? -4.275 11.598 -22.908 1.00 89.31 574 ALA A N 1
ATOM 4380 C CA . ALA A 1 574 ? -4.131 12.580 -23.979 1.00 89.31 574 ALA A CA 1
ATOM 4381 C C . ALA A 1 574 ? -3.196 13.737 -23.592 1.00 89.31 574 ALA A C 1
ATOM 4383 O O . ALA A 1 574 ? -2.389 14.159 -24.419 1.00 89.31 574 ALA A O 1
ATOM 4384 N N . LEU A 1 575 ? -3.250 14.215 -22.343 1.00 90.25 575 LEU A N 1
ATOM 4385 C CA . LEU A 1 575 ? -2.378 15.280 -21.845 1.00 90.25 575 LEU A CA 1
ATOM 4386 C C . LEU A 1 575 ? -0.912 14.823 -21.768 1.00 90.25 575 LEU A C 1
ATOM 4388 O O . LEU A 1 575 ? -0.024 15.552 -22.207 1.00 90.25 575 LEU A O 1
ATOM 4392 N N . VAL A 1 576 ? -0.657 13.590 -21.312 1.00 88.81 576 VAL A N 1
ATOM 4393 C CA . VAL A 1 576 ? 0.679 12.965 -21.342 1.00 88.81 576 VAL A CA 1
ATOM 4394 C C . VAL A 1 576 ? 1.201 12.832 -22.777 1.00 88.81 576 VAL A C 1
ATOM 4396 O O . VAL A 1 576 ? 2.322 13.255 -23.068 1.00 88.81 576 VAL A O 1
ATOM 4399 N N . THR A 1 577 ? 0.398 12.284 -23.695 1.00 87.31 577 THR A N 1
ATOM 4400 C CA . THR A 1 577 ? 0.782 12.123 -25.107 1.00 87.31 577 THR A CA 1
ATOM 4401 C C . THR A 1 577 ? 1.034 13.475 -25.781 1.00 87.31 577 THR A C 1
ATOM 4403 O O . THR A 1 577 ? 2.001 13.614 -26.531 1.00 87.31 577 THR A O 1
ATOM 4406 N N . PHE A 1 578 ? 0.218 14.491 -25.488 1.00 87.31 578 PHE A N 1
ATOM 4407 C CA . PHE A 1 578 ? 0.409 15.854 -25.982 1.00 87.31 578 PHE A CA 1
ATOM 4408 C C . PHE A 1 578 ? 1.692 16.488 -25.438 1.00 87.31 578 PHE A C 1
ATOM 4410 O O . PHE A 1 578 ? 2.466 17.031 -26.222 1.00 87.31 578 PHE A O 1
ATOM 4417 N N . GLY A 1 579 ? 1.961 16.375 -24.133 1.00 85.06 579 GLY A N 1
ATOM 4418 C CA . GLY A 1 579 ? 3.183 16.897 -23.517 1.00 85.06 579 GLY A CA 1
ATOM 4419 C C . GLY A 1 579 ? 4.447 16.286 -24.120 1.00 85.06 579 GLY A C 1
ATOM 4420 O O . GLY A 1 579 ? 5.358 17.017 -24.504 1.00 85.06 579 GLY A O 1
ATOM 4421 N N . LEU A 1 580 ? 4.474 14.962 -24.307 1.00 82.56 580 LEU A N 1
ATOM 4422 C CA . LEU A 1 580 ? 5.573 14.303 -25.016 1.00 82.56 580 LEU A CA 1
ATOM 4423 C C . LEU A 1 580 ? 5.666 14.783 -26.471 1.00 82.56 580 LEU A C 1
ATOM 4425 O O . LEU A 1 580 ? 6.743 15.198 -26.890 1.00 82.56 580 LEU A O 1
ATOM 4429 N N . THR A 1 581 ? 4.557 14.835 -27.216 1.00 81.81 581 THR A N 1
ATOM 4430 C CA . THR A 1 581 ? 4.536 15.318 -28.614 1.00 81.81 581 THR A CA 1
ATOM 4431 C C . THR A 1 581 ? 5.055 16.750 -28.754 1.00 81.81 581 THR A C 1
ATOM 4433 O O . THR A 1 581 ? 5.815 17.047 -29.677 1.00 81.81 581 THR A O 1
ATOM 4436 N N . PHE A 1 582 ? 4.707 17.629 -27.812 1.00 82.75 582 PHE A N 1
ATOM 4437 C CA . PHE A 1 582 ? 5.166 19.015 -27.771 1.00 82.75 582 PHE A CA 1
ATOM 4438 C C . PHE A 1 582 ? 6.699 19.120 -27.693 1.00 82.75 582 PHE A C 1
ATOM 4440 O O . PHE A 1 582 ? 7.277 20.024 -28.296 1.00 82.75 582 PHE A O 1
ATOM 4447 N N . SER A 1 583 ? 7.373 18.170 -27.030 1.00 76.81 583 SER A N 1
ATOM 4448 C CA . SER A 1 583 ? 8.836 18.189 -26.868 1.00 76.81 583 SER A CA 1
ATOM 4449 C C . SER A 1 583 ? 9.644 18.057 -28.170 1.00 76.81 583 SER A C 1
ATOM 4451 O O . SER A 1 583 ? 10.781 18.522 -28.200 1.00 76.81 583 SER A O 1
ATOM 4453 N N . ALA A 1 584 ? 9.076 17.494 -29.248 1.00 69.56 584 ALA A N 1
ATOM 4454 C CA . ALA A 1 584 ? 9.746 17.376 -30.556 1.00 69.56 584 ALA A CA 1
ATOM 4455 C C . ALA A 1 584 ? 9.264 18.400 -31.604 1.00 69.56 584 ALA A C 1
ATOM 4457 O O . ALA A 1 584 ? 9.709 18.373 -32.756 1.00 69.56 584 ALA A O 1
ATOM 4458 N N . LEU A 1 585 ? 8.363 19.325 -31.241 1.00 67.44 585 LEU A N 1
ATOM 4459 C CA . LEU A 1 585 ? 7.891 20.364 -32.160 1.00 67.44 585 LEU A CA 1
ATOM 4460 C C . LEU A 1 585 ? 9.030 21.332 -32.514 1.00 67.44 585 LEU A C 1
ATOM 4462 O O . LEU A 1 585 ? 9.346 22.274 -31.783 1.00 67.44 585 LEU A O 1
ATOM 4466 N N . GLY A 1 586 ? 9.634 21.110 -33.681 1.00 56.78 586 GLY A N 1
ATOM 4467 C CA . GLY A 1 586 ? 10.671 21.965 -34.259 1.00 56.78 586 GLY A CA 1
ATOM 4468 C C . GLY A 1 586 ? 12.018 21.292 -34.540 1.00 56.78 586 GLY A C 1
ATOM 4469 O O . GLY A 1 586 ? 12.929 22.003 -34.942 1.00 56.78 586 GLY A O 1
ATOM 4470 N N . GLU A 1 587 ? 12.162 19.968 -34.401 1.00 59.41 587 GLU A N 1
ATOM 4471 C CA . GLU A 1 587 ? 13.378 19.249 -34.854 1.00 59.41 587 GLU A CA 1
ATOM 4472 C C . GLU A 1 587 ? 13.503 19.145 -36.397 1.00 59.41 587 GLU A C 1
ATOM 4474 O O . GLU A 1 587 ? 14.503 18.659 -36.929 1.00 59.41 587 GLU A O 1
ATOM 4479 N N . SER A 1 588 ? 12.503 19.622 -37.148 1.00 47.38 588 SER A N 1
ATOM 4480 C CA . SER A 1 588 ? 12.434 19.551 -38.615 1.00 47.38 588 SER A CA 1
ATOM 4481 C C . SER A 1 588 ? 13.330 20.591 -39.316 1.00 47.38 588 SER A C 1
ATOM 4483 O O . SER A 1 588 ? 12.825 21.526 -39.938 1.00 47.38 588 SER A O 1
ATOM 4485 N N . GLY A 1 589 ? 14.655 20.421 -39.230 1.00 51.84 589 GLY A N 1
ATOM 4486 C CA . GLY A 1 589 ? 15.643 21.306 -39.875 1.00 51.84 589 GLY A CA 1
ATOM 4487 C C . GLY A 1 589 ? 16.800 20.623 -40.626 1.00 51.84 589 GLY A C 1
ATOM 4488 O O . GLY A 1 589 ? 17.462 21.274 -41.429 1.00 51.84 589 GLY A O 1
ATOM 4489 N N . ASN A 1 590 ? 17.041 19.322 -40.428 1.00 53.44 590 ASN A N 1
ATOM 4490 C CA . ASN A 1 590 ? 18.275 18.661 -40.886 1.00 53.44 590 ASN A CA 1
ATOM 4491 C C . ASN A 1 590 ? 18.104 17.795 -42.144 1.00 53.44 590 ASN A C 1
ATOM 4493 O O . ASN A 1 590 ? 18.252 16.579 -42.051 1.00 53.44 590 ASN A O 1
ATOM 4497 N N . GLY A 1 591 ? 17.828 18.412 -43.302 1.00 55.53 591 GLY A N 1
ATOM 4498 C CA . GLY A 1 591 ? 18.166 17.930 -44.665 1.00 55.53 591 GLY A CA 1
ATOM 4499 C C . GLY A 1 591 ? 17.810 16.493 -45.105 1.00 55.53 591 GLY A C 1
ATOM 4500 O O . GLY A 1 591 ? 18.221 16.079 -46.186 1.00 55.53 591 GLY A O 1
ATOM 4501 N N . ARG A 1 592 ? 17.097 15.718 -44.285 1.00 66.94 592 ARG A N 1
ATOM 4502 C CA . ARG A 1 592 ? 16.720 14.320 -44.520 1.00 66.94 592 ARG A CA 1
ATOM 4503 C C . ARG A 1 592 ? 15.499 14.251 -45.430 1.00 66.94 592 ARG A C 1
ATOM 4505 O O . ARG A 1 592 ? 14.613 15.096 -45.352 1.00 66.94 592 ARG A O 1
ATOM 4512 N N . ASP A 1 593 ? 15.433 13.205 -46.249 1.00 79.06 593 ASP A N 1
ATOM 4513 C CA . ASP A 1 593 ? 14.254 12.919 -47.064 1.00 79.06 593 ASP A CA 1
ATOM 4514 C C . ASP A 1 593 ? 13.028 12.691 -46.162 1.00 79.06 593 ASP A C 1
ATOM 4516 O O . ASP A 1 593 ? 12.998 11.767 -45.341 1.00 79.06 593 ASP A O 1
ATOM 4520 N N . ASN A 1 594 ? 12.006 13.532 -46.346 1.00 78.88 594 ASN A N 1
ATOM 4521 C CA . ASN A 1 594 ? 10.726 13.460 -45.643 1.00 78.88 594 ASN A CA 1
ATOM 4522 C C . ASN A 1 594 ? 10.086 12.064 -45.743 1.00 78.88 594 ASN A C 1
ATOM 4524 O O . ASN A 1 594 ? 9.409 11.631 -44.813 1.00 78.88 594 ASN A O 1
ATOM 4528 N N . THR A 1 595 ? 10.329 11.341 -46.839 1.00 82.69 595 THR A N 1
ATOM 4529 C CA . THR A 1 595 ? 9.844 9.974 -47.072 1.00 82.69 595 THR A CA 1
ATOM 4530 C C . THR A 1 595 ? 10.466 8.979 -46.092 1.00 82.69 595 THR A C 1
ATOM 4532 O O . THR A 1 595 ? 9.760 8.147 -45.523 1.00 82.69 595 THR A O 1
ATOM 4535 N N . ILE A 1 596 ? 11.776 9.088 -45.838 1.00 84.00 596 ILE A N 1
ATOM 4536 C CA . ILE A 1 596 ? 12.497 8.231 -44.884 1.00 84.00 596 ILE A CA 1
ATOM 4537 C C . ILE A 1 596 ? 12.010 8.518 -43.463 1.00 84.00 596 ILE A C 1
ATOM 4539 O O . ILE A 1 596 ? 11.694 7.589 -42.722 1.00 84.00 596 ILE A O 1
ATOM 4543 N N . VAL A 1 597 ? 11.881 9.797 -43.104 1.00 83.44 597 VAL A N 1
ATOM 4544 C CA . VAL A 1 597 ? 11.401 10.217 -41.779 1.00 83.44 597 VAL A CA 1
ATOM 4545 C C . VAL A 1 597 ? 9.965 9.731 -41.537 1.00 83.44 597 VAL A C 1
ATOM 4547 O O . VAL A 1 597 ? 9.685 9.145 -40.492 1.00 83.44 597 VAL A O 1
ATOM 4550 N N . LEU A 1 598 ? 9.070 9.878 -42.522 1.00 83.19 598 LEU A N 1
ATOM 4551 C CA . LEU A 1 598 ? 7.687 9.393 -42.449 1.00 83.19 598 LEU A CA 1
ATOM 4552 C C . LEU A 1 598 ? 7.612 7.865 -42.303 1.00 83.19 598 LEU A C 1
ATOM 4554 O O . LEU A 1 598 ? 6.842 7.362 -41.483 1.00 83.19 598 LEU A O 1
ATOM 4558 N N . MET A 1 599 ? 8.437 7.123 -43.046 1.00 86.94 599 MET A N 1
ATOM 4559 C CA . MET A 1 599 ? 8.543 5.669 -42.894 1.00 86.94 599 MET A CA 1
ATOM 4560 C C . MET A 1 599 ? 9.083 5.286 -41.509 1.00 86.94 599 MET A C 1
ATOM 4562 O O . MET A 1 599 ? 8.586 4.330 -40.916 1.00 86.94 599 MET A O 1
ATOM 4566 N N . GLY A 1 600 ? 10.021 6.050 -40.941 1.00 86.81 600 GLY A N 1
ATOM 4567 C CA . GLY A 1 600 ? 10.486 5.870 -39.562 1.00 86.81 600 GLY A CA 1
ATOM 4568 C C . GLY A 1 600 ? 9.382 6.074 -38.521 1.00 86.81 600 GLY A C 1
ATOM 4569 O O . GLY A 1 600 ? 9.227 5.253 -37.613 1.00 86.81 600 GLY A O 1
ATOM 4570 N N . CYS A 1 601 ? 8.547 7.103 -38.687 1.00 86.19 601 CYS A N 1
ATOM 4571 C CA . CYS A 1 601 ? 7.351 7.300 -37.865 1.00 86.19 601 CYS A CA 1
ATOM 4572 C C . CYS A 1 601 ? 6.387 6.112 -37.975 1.00 86.19 601 CYS A C 1
ATOM 4574 O O . CYS A 1 601 ? 5.914 5.611 -36.957 1.00 86.19 601 CYS A O 1
ATOM 4576 N N . PHE A 1 602 ? 6.127 5.615 -39.188 1.00 90.25 602 PHE A N 1
ATOM 4577 C CA . PHE A 1 602 ? 5.259 4.453 -39.392 1.00 90.25 602 PHE A CA 1
ATOM 4578 C C . PHE A 1 602 ? 5.782 3.200 -38.668 1.00 90.25 602 PHE A C 1
ATOM 4580 O O . PHE A 1 602 ? 5.036 2.580 -37.911 1.00 90.25 602 PHE A O 1
ATOM 4587 N N . HIS A 1 603 ? 7.071 2.870 -38.817 1.00 91.69 603 HIS A N 1
ATOM 4588 C CA . HIS A 1 603 ? 7.681 1.736 -38.109 1.00 91.69 603 HIS A CA 1
ATOM 4589 C C . HIS A 1 603 ? 7.621 1.925 -36.586 1.00 91.69 603 HIS A C 1
ATOM 4591 O O . HIS A 1 603 ? 7.250 0.998 -35.871 1.00 91.69 603 HIS A O 1
ATOM 4597 N N . THR A 1 604 ? 7.876 3.137 -36.085 1.00 91.50 604 THR A N 1
ATOM 4598 C CA . THR A 1 604 ? 7.777 3.442 -34.648 1.00 91.50 604 THR A CA 1
ATOM 4599 C C . THR A 1 604 ? 6.354 3.251 -34.111 1.00 91.50 604 THR A C 1
ATOM 4601 O O . THR A 1 604 ? 6.178 2.701 -33.025 1.00 91.50 604 THR A O 1
ATOM 4604 N N . LEU A 1 605 ? 5.325 3.655 -34.866 1.00 92.00 605 LEU A N 1
ATOM 4605 C CA . LEU A 1 605 ? 3.921 3.487 -34.476 1.00 92.00 605 LEU A CA 1
ATOM 4606 C C . LEU A 1 605 ? 3.518 2.005 -34.414 1.00 92.00 605 LEU A C 1
ATOM 4608 O O . LEU A 1 605 ? 2.814 1.595 -33.490 1.00 92.00 605 LEU A O 1
ATOM 4612 N N . VAL A 1 606 ? 3.995 1.199 -35.368 1.00 94.62 606 VAL A N 1
ATOM 4613 C CA . VAL A 1 606 ? 3.808 -0.260 -35.380 1.00 94.62 606 VAL A CA 1
ATOM 4614 C C . VAL A 1 606 ? 4.534 -0.911 -34.195 1.00 94.62 606 VAL A C 1
ATOM 4616 O O . VAL A 1 606 ? 3.938 -1.719 -33.485 1.00 94.62 606 VAL A O 1
ATOM 4619 N N . GLY A 1 607 ? 5.777 -0.507 -33.909 1.00 94.25 607 GLY A N 1
ATOM 4620 C CA . GLY A 1 607 ? 6.532 -0.966 -32.737 1.00 94.25 607 GLY A CA 1
ATOM 4621 C C . GLY A 1 607 ? 5.831 -0.636 -31.414 1.00 94.25 607 GLY A C 1
ATOM 4622 O O . GLY A 1 607 ? 5.688 -1.501 -30.551 1.00 94.25 607 GLY A O 1
ATOM 4623 N N . ALA A 1 608 ? 5.298 0.581 -31.281 1.00 92.56 608 ALA A N 1
ATOM 4624 C CA . ALA A 1 608 ? 4.515 1.005 -30.120 1.00 92.56 608 ALA A CA 1
ATOM 4625 C C . ALA A 1 608 ? 3.211 0.202 -29.946 1.00 92.56 608 ALA A C 1
ATOM 4627 O O . ALA A 1 608 ? 2.820 -0.092 -28.814 1.00 92.56 608 ALA A O 1
ATOM 4628 N N . ALA A 1 609 ? 2.553 -0.198 -31.041 1.00 94.75 609 ALA A N 1
ATOM 4629 C CA . ALA A 1 609 ? 1.386 -1.079 -30.992 1.00 94.75 609 ALA A CA 1
ATOM 4630 C C . ALA A 1 609 ? 1.753 -2.490 -30.503 1.00 94.75 609 ALA A C 1
ATOM 4632 O O . ALA A 1 609 ? 1.059 -3.043 -29.648 1.00 94.75 609 ALA A O 1
ATOM 4633 N N . PHE A 1 610 ? 2.870 -3.046 -30.985 1.00 96.56 610 PHE A N 1
ATOM 4634 C CA . PHE A 1 610 ? 3.392 -4.338 -30.536 1.00 96.56 610 PHE A CA 1
ATOM 4635 C C . PHE A 1 610 ? 3.768 -4.335 -29.048 1.00 96.56 610 PHE A C 1
ATOM 4637 O O . PHE A 1 610 ? 3.313 -5.207 -28.305 1.00 96.56 610 PHE A O 1
ATOM 4644 N N . TYR A 1 611 ? 4.499 -3.320 -28.574 1.00 93.88 611 TYR A N 1
ATOM 4645 C CA . TYR A 1 611 ? 4.810 -3.177 -27.148 1.00 93.88 611 TYR A CA 1
ATOM 4646 C C . TYR A 1 611 ? 3.556 -2.970 -26.289 1.00 93.88 611 TYR A C 1
ATOM 4648 O O . TYR A 1 611 ? 3.437 -3.594 -25.235 1.00 93.88 611 TYR A O 1
ATOM 4656 N N . GLY A 1 612 ? 2.578 -2.179 -26.746 1.00 91.69 612 GLY A N 1
ATOM 4657 C CA . GLY A 1 612 ? 1.294 -2.030 -26.050 1.00 91.69 612 GLY A CA 1
ATOM 4658 C C . GLY A 1 612 ? 0.528 -3.355 -25.948 1.00 91.69 612 GLY A C 1
ATOM 4659 O O . GLY A 1 612 ? -0.027 -3.680 -24.897 1.00 91.69 612 GLY A O 1
ATOM 4660 N N . GLY A 1 613 ? 0.582 -4.173 -27.001 1.00 93.81 613 GLY A N 1
ATOM 4661 C CA . GLY A 1 613 ? 0.085 -5.547 -26.988 1.00 93.81 613 GLY A CA 1
ATOM 4662 C C . GLY A 1 613 ? 0.832 -6.444 -26.000 1.00 93.81 613 GLY A C 1
ATOM 4663 O O . GLY A 1 613 ? 0.189 -7.213 -25.284 1.00 93.81 613 GLY A O 1
ATOM 4664 N N . ASN A 1 614 ? 2.164 -6.335 -25.909 1.00 93.56 614 ASN A N 1
ATOM 4665 C CA . ASN A 1 614 ? 2.954 -7.105 -24.944 1.00 93.56 614 ASN A CA 1
ATOM 4666 C C . ASN A 1 614 ? 2.603 -6.718 -23.496 1.00 93.56 614 ASN A C 1
ATOM 4668 O O . ASN A 1 614 ? 2.416 -7.595 -22.659 1.00 93.56 614 ASN A O 1
ATOM 4672 N N . TYR A 1 615 ? 2.400 -5.427 -23.210 1.00 92.50 615 TYR A N 1
ATOM 4673 C CA . TYR A 1 615 ? 1.964 -4.960 -21.888 1.00 92.50 615 TYR A CA 1
ATOM 4674 C C . TYR A 1 615 ? 0.605 -5.578 -21.511 1.00 92.50 615 TYR A C 1
ATOM 4676 O O . TYR A 1 615 ? 0.435 -6.114 -20.416 1.00 92.50 615 TYR A O 1
ATOM 4684 N N . VAL A 1 616 ? -0.370 -5.558 -22.423 1.00 92.44 616 VAL A N 1
ATOM 4685 C CA . VAL A 1 616 ? -1.707 -6.118 -22.162 1.00 92.44 616 VAL A CA 1
ATOM 4686 C C . VAL A 1 616 ? -1.685 -7.649 -22.069 1.00 92.44 616 VAL A C 1
ATOM 4688 O O . VAL A 1 616 ? -2.363 -8.216 -21.212 1.00 92.44 616 VAL A O 1
ATOM 4691 N N . THR A 1 617 ? -0.867 -8.322 -22.883 1.00 91.81 617 THR A N 1
ATOM 4692 C CA . THR A 1 617 ? -0.679 -9.784 -22.838 1.00 91.81 617 THR A CA 1
ATOM 4693 C C . THR A 1 617 ? 0.021 -10.216 -21.551 1.00 91.81 617 THR A C 1
ATOM 4695 O O . THR A 1 617 ? -0.406 -11.179 -20.916 1.00 91.81 617 THR A O 1
ATOM 4698 N N . GLY A 1 618 ? 1.040 -9.481 -21.101 1.00 87.19 618 GLY A N 1
ATOM 4699 C CA . GLY A 1 618 ? 1.708 -9.725 -19.826 1.00 87.19 618 GLY A CA 1
ATOM 4700 C C . GLY A 1 618 ? 0.774 -9.512 -18.630 1.00 87.19 618 GLY A C 1
ATOM 4701 O O . GLY A 1 618 ? 0.723 -10.370 -17.751 1.00 87.19 618 GLY A O 1
ATOM 4702 N N . GLU A 1 619 ? -0.043 -8.446 -18.622 1.00 87.06 619 GLU A N 1
ATOM 4703 C CA . GLU A 1 619 ? -1.064 -8.252 -17.576 1.00 87.06 619 GLU A CA 1
ATOM 4704 C C . GLU A 1 619 ? -2.094 -9.397 -17.578 1.00 87.06 619 GLU A C 1
ATOM 4706 O O . GLU A 1 619 ? -2.463 -9.890 -16.513 1.00 87.06 619 GLU A O 1
ATOM 4711 N N . TYR A 1 620 ? -2.541 -9.849 -18.755 1.00 87.00 620 TYR A N 1
ATOM 4712 C CA . TYR A 1 620 ? -3.448 -10.994 -18.879 1.00 87.00 620 TYR A CA 1
ATOM 4713 C C . TYR A 1 620 ? -2.819 -12.283 -18.326 1.00 87.00 620 TYR A C 1
ATOM 4715 O O . TYR A 1 620 ? -3.436 -12.981 -17.524 1.00 87.00 620 TYR A O 1
ATOM 4723 N N . THR A 1 621 ? -1.567 -12.561 -18.696 1.00 85.69 621 THR A N 1
ATOM 4724 C CA . THR A 1 621 ? -0.822 -13.764 -18.287 1.00 85.69 621 THR A CA 1
ATOM 4725 C C . THR A 1 621 ? -0.663 -13.841 -16.769 1.00 85.69 621 THR A C 1
ATOM 4727 O O . THR A 1 621 ? -0.903 -14.888 -16.172 1.00 85.69 621 THR A O 1
ATOM 4730 N N . LEU A 1 622 ? -0.330 -12.717 -16.126 1.00 78.38 622 LEU A N 1
ATOM 4731 C CA . LEU A 1 622 ? -0.180 -12.608 -14.668 1.00 78.38 622 LEU A CA 1
ATOM 4732 C C . LEU A 1 622 ? -1.518 -12.695 -13.899 1.00 78.38 622 LEU A C 1
ATOM 4734 O O . LEU A 1 622 ? -1.515 -12.715 -12.668 1.00 78.38 622 LEU A O 1
ATOM 4738 N N . LYS A 1 623 ? -2.653 -12.759 -14.610 1.00 74.62 623 LYS A N 1
ATOM 4739 C CA . LYS A 1 623 ? -4.017 -12.880 -14.065 1.00 74.62 623 LYS A CA 1
ATOM 4740 C C . LYS A 1 623 ? -4.707 -14.209 -14.385 1.00 74.62 623 LYS A C 1
ATOM 4742 O O . LYS A 1 623 ? -5.872 -14.381 -14.031 1.00 74.62 623 LYS A O 1
ATOM 4747 N N . LEU A 1 624 ? -4.015 -15.144 -15.037 1.00 74.62 624 LEU A N 1
ATOM 4748 C CA . LEU A 1 624 ? -4.505 -16.510 -15.227 1.00 74.62 624 LEU A CA 1
ATOM 4749 C C . LEU A 1 624 ? -4.606 -17.253 -13.882 1.00 74.62 624 LEU A C 1
ATOM 4751 O O . LEU A 1 624 ? -3.924 -16.909 -12.919 1.00 74.62 624 LEU A O 1
ATOM 4755 N N . ALA A 1 625 ? -5.442 -18.295 -13.822 1.00 60.06 625 ALA A N 1
ATOM 4756 C CA . ALA A 1 625 ? -5.569 -19.138 -12.627 1.00 60.06 625 ALA A CA 1
ATOM 4757 C C . ALA A 1 625 ? -4.237 -19.838 -12.286 1.00 60.06 625 ALA A C 1
ATOM 4759 O O . ALA A 1 625 ? -3.774 -19.785 -11.150 1.00 60.06 625 ALA A O 1
ATOM 4760 N N . GLU A 1 626 ? -3.566 -20.395 -13.298 1.00 62.84 626 GLU A N 1
ATOM 4761 C CA . GLU A 1 626 ? -2.177 -20.869 -13.228 1.00 62.84 626 GLU A CA 1
ATOM 4762 C C . GLU A 1 626 ? -1.198 -19.705 -13.478 1.00 62.84 626 GLU A C 1
ATOM 4764 O O . GLU A 1 626 ? -0.475 -19.676 -14.476 1.00 62.84 626 GLU A O 1
ATOM 4769 N N . ARG A 1 627 ? -1.216 -18.683 -12.613 1.00 67.25 627 ARG A N 1
ATOM 4770 C CA . ARG A 1 627 ? -0.351 -17.499 -12.772 1.00 67.25 627 ARG A CA 1
ATOM 4771 C C . ARG A 1 627 ? 1.145 -17.879 -12.696 1.00 67.25 627 ARG A C 1
ATOM 4773 O O . ARG A 1 627 ? 1.575 -18.397 -11.664 1.00 67.25 627 ARG A O 1
ATOM 4780 N N . PRO A 1 628 ? 1.968 -17.596 -13.725 1.00 73.94 628 PRO A N 1
ATOM 4781 C CA . PRO A 1 628 ? 3.418 -17.725 -13.609 1.00 73.94 628 PRO A CA 1
ATOM 4782 C C . PRO A 1 628 ? 3.978 -16.597 -12.735 1.00 73.94 628 PRO A C 1
ATOM 4784 O O . PRO A 1 628 ? 3.436 -15.488 -12.703 1.00 73.94 628 PRO A O 1
ATOM 4787 N N . HIS A 1 629 ? 5.094 -16.846 -12.053 1.00 67.75 629 HIS A N 1
ATOM 4788 C CA . HIS A 1 629 ? 5.734 -15.808 -11.241 1.00 67.75 629 HIS A CA 1
ATOM 4789 C C . HIS A 1 629 ? 6.319 -14.697 -12.148 1.00 67.75 629 HIS A C 1
ATOM 4791 O O . HIS A 1 629 ? 6.898 -15.028 -13.187 1.00 67.75 629 HIS A O 1
ATOM 4797 N N . PRO A 1 630 ? 6.274 -13.394 -11.789 1.00 75.69 630 PRO A N 1
ATOM 4798 C CA . PRO A 1 630 ? 6.837 -12.314 -12.616 1.00 75.69 630 PRO A CA 1
ATOM 4799 C C . PRO A 1 630 ? 8.295 -12.552 -13.050 1.00 75.69 630 PRO A C 1
ATOM 4801 O O . PRO A 1 630 ? 8.647 -12.352 -14.212 1.00 75.69 630 PRO A O 1
ATOM 4804 N N . LYS A 1 631 ? 9.120 -13.078 -12.132 1.00 77.56 631 LYS A N 1
ATOM 4805 C CA . LYS A 1 631 ? 10.504 -13.529 -12.389 1.00 77.56 631 LYS A CA 1
ATOM 4806 C C . LYS A 1 631 ? 10.586 -14.601 -13.487 1.00 77.56 631 LYS A C 1
ATOM 4808 O O . LYS A 1 631 ? 11.465 -14.551 -14.340 1.00 77.56 631 LYS A O 1
ATOM 4813 N N . GLU A 1 632 ? 9.682 -15.576 -13.447 1.00 81.00 632 GLU A N 1
ATOM 4814 C CA . GLU A 1 632 ? 9.642 -16.717 -14.363 1.00 81.00 632 GLU A CA 1
ATOM 4815 C C . GLU A 1 632 ? 9.162 -16.293 -15.758 1.00 81.00 632 GLU A C 1
ATOM 4817 O O . GLU A 1 632 ? 9.723 -16.729 -16.762 1.00 81.00 632 GLU A O 1
ATOM 4822 N N . LEU A 1 633 ? 8.169 -15.400 -15.827 1.00 85.94 633 LEU A N 1
ATOM 4823 C CA . LEU A 1 633 ? 7.699 -14.808 -17.079 1.00 85.94 633 LEU A CA 1
ATOM 4824 C C . LEU A 1 633 ? 8.808 -13.976 -17.748 1.00 85.94 633 LEU A C 1
ATOM 4826 O O . LEU A 1 633 ? 9.070 -14.156 -18.937 1.00 85.94 633 LEU A O 1
ATOM 4830 N N . CYS A 1 634 ? 9.517 -13.152 -16.965 1.00 90.44 634 CYS A N 1
ATOM 4831 C CA . CYS A 1 634 ? 10.685 -12.394 -17.421 1.00 90.44 634 CYS A CA 1
ATOM 4832 C C . CYS A 1 634 ? 11.788 -13.311 -17.976 1.00 90.44 634 CYS A C 1
ATOM 4834 O O . CYS A 1 634 ? 12.240 -13.117 -19.103 1.00 90.44 634 CYS A O 1
ATOM 4836 N N . LEU A 1 635 ? 12.149 -14.361 -17.227 1.00 91.62 635 LEU A N 1
ATOM 4837 C CA . LEU A 1 635 ? 13.141 -15.358 -17.632 1.00 91.62 635 LEU A CA 1
ATOM 4838 C C . LEU A 1 635 ? 12.750 -16.077 -18.931 1.00 91.62 635 LEU A C 1
ATOM 4840 O O . LEU A 1 635 ? 13.583 -16.200 -19.826 1.00 91.62 635 LEU A O 1
ATOM 4844 N N . LYS A 1 636 ? 11.502 -16.549 -19.055 1.00 91.62 636 LYS A N 1
ATOM 4845 C CA . LYS A 1 636 ? 11.030 -17.283 -20.244 1.00 91.62 636 LYS A CA 1
ATOM 4846 C C . LYS A 1 636 ? 11.060 -16.414 -21.501 1.00 91.62 636 LYS A C 1
ATOM 4848 O O . LYS A 1 636 ? 11.544 -16.871 -22.535 1.00 91.62 636 LYS A O 1
ATOM 4853 N N . ILE A 1 637 ? 10.585 -15.170 -21.407 1.00 92.50 637 ILE A N 1
ATOM 4854 C CA . ILE A 1 637 ? 10.608 -14.219 -22.528 1.00 92.50 637 ILE A CA 1
ATOM 4855 C C . ILE A 1 637 ? 12.057 -13.833 -22.859 1.00 92.50 637 ILE A C 1
ATOM 4857 O O . ILE A 1 637 ? 12.459 -13.918 -24.017 1.00 92.50 637 ILE A O 1
ATOM 4861 N N . GLY A 1 638 ? 12.867 -13.505 -21.846 1.00 93.88 638 GLY A N 1
ATOM 4862 C CA . GLY A 1 638 ? 14.283 -13.176 -22.004 1.00 93.88 638 GLY A CA 1
ATOM 4863 C C . GLY A 1 638 ? 15.074 -14.288 -22.692 1.00 93.88 638 GLY A C 1
ATOM 4864 O O . GLY A 1 638 ? 15.714 -14.036 -23.706 1.00 93.88 638 GLY A O 1
ATOM 4865 N N . ALA A 1 639 ? 14.980 -15.532 -22.215 1.00 94.50 639 ALA A N 1
ATOM 4866 C CA . ALA A 1 639 ? 15.681 -16.680 -22.798 1.00 94.50 639 ALA A CA 1
ATOM 4867 C C . ALA A 1 639 ? 15.265 -16.964 -24.255 1.00 94.50 639 ALA A C 1
ATOM 4869 O O . ALA A 1 639 ? 16.115 -17.264 -25.100 1.00 94.50 639 ALA A O 1
ATOM 4870 N N . ALA A 1 640 ? 13.973 -16.833 -24.578 1.00 94.81 640 ALA A N 1
ATOM 4871 C CA . ALA A 1 640 ? 13.484 -16.984 -25.945 1.00 94.81 640 ALA A CA 1
ATOM 4872 C C . ALA A 1 640 ? 14.029 -15.877 -26.867 1.00 94.81 640 ALA A C 1
ATOM 4874 O O . ALA A 1 640 ? 14.596 -16.179 -27.917 1.00 94.81 640 ALA A O 1
ATOM 4875 N N . CYS A 1 641 ? 13.952 -14.609 -26.450 1.00 94.38 641 CYS A N 1
ATOM 4876 C CA . CYS A 1 641 ? 14.488 -13.487 -27.221 1.00 94.38 641 CYS A CA 1
ATOM 4877 C C . CYS A 1 641 ? 16.024 -13.536 -27.352 1.00 94.38 641 CYS A C 1
ATOM 4879 O O . CYS A 1 641 ? 16.533 -13.268 -28.439 1.00 94.38 641 CYS A O 1
ATOM 4881 N N . VAL A 1 642 ? 16.761 -13.959 -26.309 1.00 95.44 642 VAL A N 1
ATOM 4882 C CA . VAL A 1 642 ? 18.213 -14.242 -26.378 1.00 95.44 642 VAL A CA 1
ATOM 4883 C C . VAL A 1 642 ? 18.508 -15.305 -27.436 1.00 95.44 642 VAL A C 1
ATOM 4885 O O . VAL A 1 642 ? 19.444 -15.144 -28.212 1.00 95.44 642 VAL A O 1
ATOM 4888 N N . THR A 1 643 ? 17.704 -16.367 -27.514 1.00 93.88 643 THR A N 1
ATOM 4889 C CA . THR A 1 643 ? 17.899 -17.431 -28.511 1.00 93.88 643 THR A CA 1
ATOM 4890 C C . THR A 1 643 ? 17.717 -16.898 -29.935 1.00 93.88 643 THR A C 1
ATOM 4892 O O . THR A 1 643 ? 18.566 -17.135 -30.793 1.00 93.88 643 THR A O 1
ATOM 4895 N N . ILE A 1 644 ? 16.653 -16.125 -30.185 1.00 93.94 644 ILE A N 1
ATOM 4896 C CA . ILE A 1 644 ? 16.372 -15.543 -31.508 1.00 93.94 644 ILE A CA 1
ATOM 4897 C C . ILE A 1 644 ? 17.478 -14.557 -31.914 1.00 93.94 644 ILE A C 1
ATOM 4899 O O . ILE A 1 644 ? 18.012 -14.640 -33.022 1.00 93.94 644 ILE A O 1
ATOM 4903 N N . ILE A 1 645 ? 17.867 -13.646 -31.016 1.00 92.38 645 ILE A N 1
ATOM 4904 C CA . ILE A 1 645 ? 18.892 -12.649 -31.332 1.00 92.38 645 ILE A CA 1
ATOM 4905 C C . ILE A 1 645 ? 20.287 -13.274 -31.456 1.00 92.38 645 ILE A C 1
ATOM 4907 O O . ILE A 1 645 ? 21.046 -12.842 -32.312 1.00 92.38 645 ILE A O 1
ATOM 4911 N N . ALA A 1 646 ? 20.625 -14.326 -30.702 1.00 92.19 646 ALA A N 1
ATOM 4912 C CA . ALA A 1 646 ? 21.905 -15.027 -30.841 1.00 92.19 646 ALA A CA 1
ATOM 4913 C C . ALA A 1 646 ? 22.073 -15.678 -32.226 1.00 92.19 646 ALA A C 1
ATOM 4915 O O . ALA A 1 646 ? 23.174 -15.662 -32.782 1.00 92.19 646 ALA A O 1
ATOM 4916 N N . VAL A 1 647 ? 20.989 -16.191 -32.822 1.00 94.19 647 VAL A N 1
ATOM 4917 C CA . VAL A 1 647 ? 20.992 -16.681 -34.213 1.00 94.19 647 VAL A CA 1
ATOM 4918 C C . VAL A 1 647 ? 21.268 -15.533 -35.190 1.00 94.19 647 VAL A C 1
ATOM 4920 O O . VAL A 1 647 ? 22.142 -15.663 -36.046 1.00 94.19 647 VAL A O 1
ATOM 4923 N N . TYR A 1 648 ? 20.601 -14.385 -35.028 1.00 92.19 648 TYR A N 1
ATOM 4924 C CA . TYR A 1 648 ? 20.853 -13.192 -35.848 1.00 92.19 648 TYR A CA 1
ATOM 4925 C C . TYR A 1 648 ? 22.302 -12.685 -35.713 1.00 92.19 648 TYR A C 1
ATOM 4927 O O . TYR A 1 648 ? 22.974 -12.456 -36.718 1.00 92.19 648 TYR A O 1
ATOM 4935 N N . GLN A 1 649 ? 22.819 -12.591 -34.484 1.00 92.12 649 GLN A N 1
ATOM 4936 C CA . GLN A 1 649 ? 24.211 -12.220 -34.205 1.00 92.12 649 GLN A CA 1
ATOM 4937 C C . GLN A 1 649 ? 25.192 -13.174 -34.902 1.00 92.12 649 GLN A C 1
ATOM 4939 O O . GLN A 1 649 ? 26.146 -12.725 -35.529 1.00 92.12 649 GLN A O 1
ATOM 4944 N N . SER A 1 650 ? 24.930 -14.483 -34.854 1.00 92.25 650 SER A N 1
ATOM 4945 C CA . SER A 1 650 ? 25.818 -15.505 -35.426 1.00 92.25 650 SER A CA 1
ATOM 4946 C C . SER A 1 650 ? 25.832 -15.527 -36.957 1.00 92.25 650 SER A C 1
ATOM 4948 O O . SER A 1 650 ? 26.873 -15.801 -37.546 1.00 92.25 650 SER A O 1
ATOM 4950 N N . ILE A 1 651 ? 24.687 -15.267 -37.599 1.00 94.31 651 ILE A N 1
ATOM 4951 C CA . ILE A 1 651 ? 24.528 -15.374 -39.061 1.00 94.31 651 ILE A CA 1
ATOM 4952 C C . ILE A 1 651 ? 24.802 -14.043 -39.778 1.00 94.31 651 ILE A C 1
ATOM 4954 O O . ILE A 1 651 ? 25.295 -14.063 -40.901 1.00 94.31 651 ILE A O 1
ATOM 4958 N N . ILE A 1 652 ? 24.485 -12.903 -39.154 1.00 91.88 652 ILE A N 1
ATOM 4959 C CA . ILE A 1 652 ? 24.550 -11.574 -39.788 1.00 91.88 652 ILE A CA 1
ATOM 4960 C C . ILE A 1 652 ? 25.658 -10.712 -39.175 1.00 91.88 652 ILE A C 1
ATOM 4962 O O . ILE A 1 652 ? 26.510 -10.202 -39.896 1.00 91.88 652 ILE A O 1
ATOM 4966 N N . VAL A 1 653 ? 25.682 -10.561 -37.846 1.00 91.81 653 VAL A N 1
ATOM 4967 C CA . VAL A 1 653 ? 26.549 -9.555 -37.201 1.00 91.81 653 VAL A CA 1
ATOM 4968 C C . VAL A 1 653 ? 28.003 -10.011 -37.081 1.00 91.81 653 VAL A C 1
ATOM 4970 O O . VAL A 1 653 ? 28.899 -9.214 -37.333 1.00 91.81 653 VAL A O 1
ATOM 4973 N N . LEU A 1 654 ? 28.270 -11.274 -36.732 1.00 91.62 654 LEU A N 1
ATOM 4974 C CA . LEU A 1 654 ? 29.642 -11.787 -36.623 1.00 91.62 654 LEU A CA 1
ATOM 4975 C C . LEU A 1 654 ? 30.386 -11.828 -37.976 1.00 91.62 654 LEU A C 1
ATOM 4977 O O . LEU A 1 654 ? 31.550 -11.425 -37.994 1.00 91.62 654 LEU A O 1
ATOM 4981 N N . PRO A 1 655 ? 29.776 -12.240 -39.109 1.00 94.62 655 PRO A N 1
ATOM 4982 C CA . PRO A 1 655 ? 30.438 -12.162 -40.416 1.00 94.62 655 PRO A CA 1
ATOM 4983 C C . PRO A 1 655 ? 30.725 -10.728 -40.884 1.00 94.62 655 PRO A C 1
ATOM 4985 O O . PRO A 1 655 ? 31.753 -10.493 -41.514 1.00 94.62 655 PRO A O 1
ATOM 4988 N N . GLU A 1 656 ? 29.857 -9.766 -40.553 1.00 93.00 656 GLU A N 1
ATOM 4989 C CA . GLU A 1 656 ? 30.007 -8.345 -40.912 1.00 93.00 656 GLU A CA 1
ATOM 4990 C C . GLU A 1 656 ? 30.550 -7.477 -39.754 1.00 93.00 656 GLU A C 1
ATOM 4992 O O . GLU A 1 656 ? 30.416 -6.251 -39.771 1.00 93.00 656 GLU A O 1
ATOM 4997 N N . TRP A 1 657 ? 31.191 -8.087 -38.748 1.00 90.50 657 TRP A N 1
ATOM 4998 C CA . TRP A 1 657 ? 31.573 -7.425 -37.490 1.00 90.50 657 TRP A CA 1
ATOM 4999 C C . TRP A 1 657 ? 32.418 -6.161 -37.687 1.00 90.50 657 TRP A C 1
ATOM 5001 O O . TRP A 1 657 ? 32.221 -5.155 -37.002 1.00 90.50 657 TRP A O 1
ATOM 5011 N N . ASP A 1 658 ? 33.345 -6.188 -38.646 1.00 90.69 658 ASP A N 1
ATOM 5012 C CA . ASP A 1 658 ? 34.181 -5.029 -38.957 1.00 90.69 658 ASP A CA 1
ATOM 5013 C C . ASP A 1 658 ? 33.349 -3.836 -39.452 1.00 90.69 658 ASP A C 1
ATOM 5015 O O . ASP A 1 658 ? 33.545 -2.712 -38.997 1.00 90.69 658 ASP A O 1
ATOM 5019 N N . ALA A 1 659 ? 32.359 -4.090 -40.312 1.00 89.81 659 ALA A N 1
ATOM 5020 C CA . ALA A 1 659 ? 31.498 -3.065 -40.892 1.00 89.81 659 ALA A CA 1
ATOM 5021 C C . ALA A 1 659 ? 30.433 -2.540 -39.915 1.00 89.81 659 ALA A C 1
ATOM 5023 O O . ALA A 1 659 ? 30.106 -1.357 -39.965 1.00 89.81 659 ALA A O 1
ATOM 5024 N N . LEU A 1 660 ? 29.899 -3.406 -39.045 1.00 87.88 660 LEU A N 1
ATOM 5025 C CA . LEU A 1 660 ? 28.787 -3.089 -38.138 1.00 87.88 660 LEU A CA 1
ATOM 5026 C C . LEU A 1 660 ? 29.225 -2.642 -36.734 1.00 87.88 660 LEU A C 1
ATOM 5028 O O . LEU A 1 660 ? 28.429 -2.037 -36.019 1.00 87.88 660 LEU A O 1
ATOM 5032 N N . VAL A 1 661 ? 30.457 -2.956 -36.314 1.00 90.00 661 VAL A N 1
ATOM 5033 C CA . VAL A 1 661 ? 30.942 -2.677 -34.950 1.00 90.00 661 VAL A CA 1
ATOM 5034 C C . VAL A 1 661 ? 32.307 -1.991 -34.956 1.00 90.00 661 VAL A C 1
ATOM 5036 O O . VAL A 1 661 ? 32.413 -0.867 -34.469 1.00 90.00 661 VAL A O 1
ATOM 5039 N N . THR A 1 662 ? 33.354 -2.613 -35.510 1.00 91.00 662 THR A N 1
ATOM 5040 C CA . THR A 1 662 ? 34.727 -2.075 -35.397 1.00 91.00 662 THR A CA 1
ATOM 5041 C C . THR A 1 662 ? 34.872 -0.708 -36.065 1.00 91.00 662 THR A C 1
ATOM 5043 O O . THR A 1 662 ? 35.386 0.234 -35.457 1.00 91.00 662 THR A O 1
ATOM 5046 N N . LYS A 1 663 ? 34.407 -0.582 -37.311 1.00 90.25 663 LYS A N 1
ATOM 5047 C CA . LYS A 1 663 ? 34.556 0.630 -38.115 1.00 90.25 663 LYS A CA 1
ATOM 5048 C C . LYS A 1 663 ? 33.723 1.810 -37.582 1.00 90.25 663 LYS A C 1
ATOM 5050 O O . LYS A 1 663 ? 34.324 2.868 -37.406 1.00 90.25 663 LYS A O 1
ATOM 5055 N N . PRO A 1 664 ? 32.428 1.667 -37.227 1.00 91.12 664 PRO A N 1
ATOM 5056 C CA . PRO A 1 664 ? 31.668 2.744 -36.582 1.00 91.12 664 PRO A CA 1
ATOM 5057 C C . PRO A 1 664 ? 32.292 3.253 -35.272 1.00 91.12 664 PRO A C 1
ATOM 5059 O O . PRO A 1 664 ? 32.316 4.459 -35.031 1.00 91.12 664 PRO A O 1
ATOM 5062 N N . ILE A 1 665 ? 32.856 2.361 -34.445 1.00 91.62 665 ILE A N 1
ATOM 5063 C CA . ILE A 1 665 ? 33.574 2.746 -33.217 1.00 91.62 665 ILE A CA 1
ATOM 5064 C C . ILE A 1 665 ? 34.842 3.543 -33.552 1.00 91.62 665 ILE A C 1
ATOM 5066 O O . ILE A 1 665 ? 35.095 4.580 -32.938 1.00 91.62 665 ILE A O 1
ATOM 5070 N N . ALA A 1 666 ? 35.626 3.097 -34.539 1.00 89.38 666 ALA A N 1
ATOM 5071 C CA . ALA A 1 666 ? 36.835 3.798 -34.970 1.00 89.38 666 ALA A CA 1
ATOM 5072 C C . ALA A 1 666 ? 36.526 5.189 -35.558 1.00 89.38 666 ALA A C 1
ATOM 5074 O O . ALA A 1 666 ? 37.198 6.160 -35.215 1.00 89.38 666 ALA A O 1
ATOM 5075 N N . GLU A 1 667 ? 35.481 5.309 -36.383 1.00 90.25 667 GLU A N 1
ATOM 5076 C CA . GLU A 1 667 ? 35.023 6.584 -36.957 1.00 90.25 667 GLU A CA 1
ATOM 5077 C C . GLU A 1 667 ? 34.516 7.565 -35.881 1.00 90.25 667 GLU A C 1
ATOM 5079 O O . GLU A 1 667 ? 34.717 8.774 -36.005 1.00 90.25 667 GLU A O 1
ATOM 5084 N N . ALA A 1 668 ? 33.935 7.059 -34.788 1.00 86.94 668 ALA A N 1
ATOM 5085 C CA . ALA A 1 668 ? 33.507 7.853 -33.633 1.00 86.94 668 ALA A CA 1
ATOM 5086 C C . ALA A 1 668 ? 34.631 8.173 -32.619 1.00 86.94 668 ALA A C 1
ATOM 5088 O O . ALA A 1 668 ? 34.374 8.856 -31.628 1.00 86.94 668 ALA A O 1
ATOM 5089 N N . ASN A 1 669 ? 35.866 7.692 -32.828 1.00 88.62 669 ASN A N 1
ATOM 5090 C CA . ASN A 1 669 ? 36.952 7.692 -31.829 1.00 88.62 669 ASN A CA 1
ATOM 5091 C C . ASN A 1 669 ? 36.550 7.041 -30.482 1.00 88.62 669 ASN A C 1
ATOM 5093 O O . ASN A 1 669 ? 36.984 7.472 -29.410 1.00 88.62 669 ASN A O 1
ATOM 5097 N N . GLY A 1 670 ? 35.698 6.013 -30.527 1.00 87.69 670 GLY A N 1
ATOM 5098 C CA . GLY A 1 670 ? 35.153 5.347 -29.346 1.00 87.69 670 GLY A CA 1
ATOM 5099 C C . GLY A 1 670 ? 36.179 4.502 -28.582 1.00 87.69 670 GLY A C 1
ATOM 5100 O O . GLY A 1 670 ? 37.062 3.870 -29.162 1.00 87.69 670 GLY A O 1
ATOM 5101 N N . ASN A 1 671 ? 36.049 4.455 -27.254 1.00 91.62 671 ASN A N 1
ATOM 5102 C CA . ASN A 1 671 ? 36.912 3.657 -26.383 1.00 91.62 671 ASN A CA 1
ATOM 5103 C C . ASN A 1 671 ? 36.266 2.299 -26.063 1.00 91.62 671 ASN A C 1
ATOM 5105 O O . ASN A 1 671 ? 35.333 2.216 -25.261 1.00 91.62 671 ASN A O 1
ATOM 5109 N N . THR A 1 672 ? 36.812 1.221 -26.633 1.00 89.81 672 THR A N 1
ATOM 5110 C CA . THR A 1 672 ? 36.320 -0.159 -26.471 1.00 89.81 672 THR A CA 1
ATOM 5111 C C . THR A 1 672 ? 36.130 -0.579 -25.012 1.00 89.81 672 THR A C 1
ATOM 5113 O O . THR A 1 672 ? 35.123 -1.205 -24.687 1.00 89.81 672 THR A O 1
ATOM 5116 N N . SER A 1 673 ? 37.037 -0.204 -24.105 1.00 89.44 673 SER A N 1
ATOM 5117 C CA . SER A 1 673 ? 36.933 -0.562 -22.683 1.00 89.44 673 SER A CA 1
ATOM 5118 C C . SER A 1 673 ? 35.744 0.122 -22.005 1.00 89.44 673 SER A C 1
ATOM 5120 O O . SER A 1 673 ? 35.033 -0.504 -21.218 1.00 89.44 673 SER A O 1
ATOM 5122 N N . HIS A 1 674 ? 35.483 1.391 -22.339 1.00 91.94 674 HIS A N 1
ATOM 5123 C CA . HIS A 1 674 ? 34.316 2.116 -21.831 1.00 91.94 674 HIS A CA 1
ATOM 5124 C C . HIS A 1 674 ? 33.009 1.596 -22.444 1.00 91.94 674 HIS A C 1
ATOM 5126 O O . HIS A 1 674 ? 32.010 1.500 -21.736 1.00 91.94 674 HIS A O 1
ATOM 5132 N N . ILE A 1 675 ? 33.017 1.212 -23.726 1.00 93.06 675 ILE A N 1
ATOM 5133 C CA . ILE A 1 675 ? 31.868 0.592 -24.404 1.00 93.06 675 ILE A CA 1
ATOM 5134 C C . ILE A 1 675 ? 31.500 -0.735 -23.729 1.00 93.06 675 ILE A C 1
ATOM 5136 O O . ILE A 1 675 ? 30.342 -0.935 -23.373 1.00 93.06 675 ILE A O 1
ATOM 5140 N N . VAL A 1 676 ? 32.472 -1.624 -23.492 1.00 93.81 676 VAL A N 1
ATOM 5141 C CA . VAL A 1 676 ? 32.228 -2.917 -22.827 1.00 93.81 676 VAL A CA 1
ATOM 5142 C C . VAL A 1 676 ? 31.703 -2.714 -21.403 1.00 93.81 676 VAL A C 1
ATOM 5144 O O . VAL A 1 676 ? 30.716 -3.345 -21.028 1.00 93.81 676 VAL A O 1
ATOM 5147 N N . PHE A 1 677 ? 32.293 -1.797 -20.628 1.00 95.00 677 PHE A N 1
ATOM 5148 C CA . PHE A 1 677 ? 31.788 -1.460 -19.293 1.00 95.00 677 PHE A CA 1
ATOM 5149 C C . PHE A 1 677 ? 30.345 -0.928 -19.336 1.00 95.00 677 PHE A C 1
ATOM 5151 O O . PHE A 1 677 ? 29.501 -1.371 -18.557 1.00 95.00 677 PHE A O 1
ATOM 5158 N N . ALA A 1 678 ? 30.035 -0.034 -20.279 1.00 94.38 678 ALA A N 1
ATOM 5159 C CA . ALA A 1 678 ? 28.693 0.503 -20.475 1.00 94.38 678 ALA A CA 1
ATOM 5160 C C . ALA A 1 678 ? 27.676 -0.585 -20.867 1.00 94.38 678 ALA A C 1
ATOM 5162 O O . ALA A 1 678 ? 26.583 -0.619 -20.309 1.00 94.38 678 ALA A O 1
ATOM 5163 N N . LEU A 1 679 ? 28.034 -1.518 -21.755 1.00 95.06 679 LEU A N 1
ATOM 5164 C CA . LEU A 1 679 ? 27.171 -2.644 -22.133 1.00 95.06 679 LEU A CA 1
ATOM 5165 C C . LEU A 1 679 ? 26.897 -3.593 -20.952 1.00 95.06 679 LEU A C 1
ATOM 5167 O O . LEU A 1 679 ? 25.761 -4.036 -20.776 1.00 95.06 679 LEU A O 1
ATOM 5171 N N . VAL A 1 680 ? 27.892 -3.854 -20.095 1.00 95.44 680 VAL A N 1
ATOM 5172 C CA . VAL A 1 680 ? 27.706 -4.636 -18.856 1.00 95.44 680 VAL A CA 1
ATOM 5173 C C . VAL A 1 680 ? 26.812 -3.891 -17.859 1.00 95.44 680 VAL A C 1
ATOM 5175 O O . VAL A 1 680 ? 25.876 -4.482 -17.321 1.00 95.44 680 VAL A O 1
ATOM 5178 N N . ALA A 1 681 ? 27.038 -2.592 -17.644 1.00 94.81 681 ALA A N 1
ATOM 5179 C CA . ALA A 1 681 ? 26.206 -1.772 -16.762 1.00 94.81 681 ALA A CA 1
ATOM 5180 C C . ALA A 1 681 ? 24.750 -1.680 -17.259 1.00 94.81 681 ALA A C 1
ATOM 5182 O O . ALA A 1 681 ? 23.814 -1.787 -16.465 1.00 94.81 681 ALA A O 1
ATOM 5183 N N . TYR A 1 682 ? 24.550 -1.554 -18.574 1.00 95.69 682 TYR A N 1
ATOM 5184 C CA . TYR A 1 682 ? 23.238 -1.606 -19.217 1.00 95.69 682 TYR A CA 1
ATOM 5185 C C . TYR A 1 682 ? 22.562 -2.964 -18.991 1.00 95.69 682 TYR A C 1
ATOM 5187 O O . TYR A 1 682 ? 21.432 -3.008 -18.519 1.00 95.69 682 TYR A O 1
ATOM 5195 N N . MET A 1 683 ? 23.259 -4.078 -19.239 1.00 95.88 683 MET A N 1
ATOM 5196 C CA . MET A 1 683 ? 22.741 -5.435 -19.016 1.00 95.88 683 MET A CA 1
ATOM 5197 C C . MET A 1 683 ? 22.303 -5.669 -17.558 1.00 95.88 683 MET A C 1
ATOM 5199 O O . MET A 1 683 ? 21.218 -6.201 -17.319 1.00 95.88 683 MET A O 1
ATOM 5203 N N . LEU A 1 684 ? 23.106 -5.236 -16.579 1.00 93.06 684 LEU A N 1
ATOM 5204 C CA . LEU A 1 684 ? 22.757 -5.317 -15.153 1.00 93.06 684 LEU A CA 1
ATOM 5205 C C . LEU A 1 684 ? 21.556 -4.428 -14.799 1.00 93.06 684 LEU A C 1
ATOM 5207 O O . LEU A 1 684 ? 20.701 -4.826 -14.010 1.00 93.06 684 LEU A O 1
ATOM 5211 N N . SER A 1 685 ? 21.447 -3.247 -15.411 1.00 93.69 685 SER A N 1
ATOM 5212 C CA . SER A 1 685 ? 20.278 -2.386 -15.233 1.00 93.69 685 SER A CA 1
ATOM 5213 C C . SER A 1 685 ? 19.013 -3.011 -15.830 1.00 93.69 685 SER A C 1
ATOM 5215 O O . SER A 1 685 ? 17.964 -2.972 -15.192 1.00 93.69 685 SER A O 1
ATOM 5217 N N . GLN A 1 686 ? 19.112 -3.678 -16.985 1.00 93.81 686 GLN A N 1
ATOM 5218 C CA . GLN A 1 686 ? 17.981 -4.353 -17.633 1.00 93.81 686 GLN A CA 1
ATOM 5219 C C . GLN A 1 686 ? 17.526 -5.630 -16.915 1.00 93.81 686 GLN A C 1
ATOM 5221 O O . GLN A 1 686 ? 16.353 -5.988 -17.000 1.00 93.81 686 GLN A O 1
ATOM 5226 N N . LEU A 1 687 ? 18.396 -6.276 -16.134 1.00 92.38 687 LEU A N 1
ATOM 5227 C CA . LEU A 1 687 ? 18.000 -7.323 -15.185 1.00 92.38 687 LEU A CA 1
ATOM 5228 C C . LEU A 1 687 ? 17.014 -6.762 -14.145 1.00 92.38 687 LEU A C 1
ATOM 5230 O O . LEU A 1 687 ? 15.912 -7.289 -13.972 1.00 92.38 687 LEU A O 1
ATOM 5234 N N . ALA A 1 688 ? 17.372 -5.654 -13.492 1.00 86.81 688 ALA A N 1
ATOM 5235 C CA . ALA A 1 688 ? 16.514 -5.009 -12.499 1.00 86.81 688 ALA A CA 1
ATOM 5236 C C . ALA A 1 688 ? 15.262 -4.360 -13.131 1.00 86.81 688 ALA A C 1
ATOM 5238 O O . ALA A 1 688 ? 14.159 -4.481 -12.588 1.00 86.81 688 ALA A O 1
ATOM 5239 N N . HIS A 1 689 ? 15.402 -3.732 -14.303 1.00 91.19 689 HIS A N 1
ATOM 5240 C CA . HIS A 1 689 ? 14.295 -3.122 -15.044 1.00 91.19 689 HIS A CA 1
ATOM 5241 C C . HIS A 1 689 ? 13.283 -4.173 -15.519 1.00 91.19 689 HIS A C 1
ATOM 5243 O O . HIS A 1 689 ? 12.084 -4.002 -15.319 1.00 91.19 689 HIS A O 1
ATOM 5249 N N . GLY A 1 690 ? 13.749 -5.294 -16.079 1.00 90.12 690 GLY A N 1
ATOM 5250 C CA . GLY A 1 690 ? 12.898 -6.389 -16.545 1.00 90.12 690 GLY A CA 1
ATOM 5251 C C . GLY A 1 690 ? 12.120 -7.061 -15.411 1.00 90.12 690 GLY A C 1
ATOM 5252 O O . GLY A 1 690 ? 10.923 -7.310 -15.549 1.00 90.12 690 GLY A O 1
ATOM 5253 N N . LEU A 1 691 ? 12.757 -7.309 -14.260 1.00 85.69 691 LEU A N 1
ATOM 5254 C CA . LEU A 1 691 ? 12.061 -7.849 -13.087 1.00 85.69 691 LEU A CA 1
ATOM 5255 C C . LEU A 1 691 ? 10.988 -6.877 -12.568 1.00 85.69 691 LEU A C 1
ATOM 5257 O O . LEU A 1 691 ? 9.827 -7.262 -12.414 1.00 85.69 691 LEU A O 1
ATOM 5261 N N . THR A 1 692 ? 11.359 -5.615 -12.331 1.00 84.19 692 THR A N 1
ATOM 5262 C CA . THR A 1 692 ? 10.424 -4.607 -11.804 1.00 84.19 692 THR A CA 1
ATOM 5263 C C . THR A 1 692 ? 9.304 -4.273 -12.788 1.00 84.19 692 THR A C 1
ATOM 5265 O O . THR A 1 692 ? 8.176 -4.060 -12.351 1.00 84.19 692 THR A O 1
ATOM 5268 N N . TYR A 1 693 ? 9.553 -4.336 -14.100 1.00 87.88 693 TYR A N 1
ATOM 5269 C CA . TYR A 1 693 ? 8.534 -4.224 -15.146 1.00 87.88 693 TYR A CA 1
ATOM 5270 C C . TYR A 1 693 ? 7.407 -5.253 -14.974 1.00 87.88 693 TYR A C 1
ATOM 5272 O O . TYR A 1 693 ? 6.243 -4.861 -14.878 1.00 87.88 693 TYR A O 1
ATOM 5280 N N . PHE A 1 694 ? 7.717 -6.553 -14.877 1.00 85.44 694 PHE A N 1
ATOM 5281 C CA . PHE A 1 694 ? 6.677 -7.582 -14.725 1.00 85.44 694 PHE A CA 1
ATOM 5282 C C . PHE A 1 694 ? 5.991 -7.537 -13.351 1.00 85.44 694 PHE A C 1
ATOM 5284 O O . PHE A 1 694 ? 4.792 -7.803 -13.264 1.00 85.44 694 PHE A O 1
ATOM 5291 N N . VAL A 1 695 ? 6.702 -7.144 -12.287 1.00 77.19 695 VAL A N 1
ATOM 5292 C CA . VAL A 1 695 ? 6.092 -6.905 -10.963 1.00 77.19 695 VAL A CA 1
ATOM 5293 C C . VAL A 1 695 ? 5.093 -5.742 -11.025 1.00 77.19 695 VAL A C 1
ATOM 5295 O O . VAL A 1 695 ? 3.948 -5.890 -10.595 1.00 77.19 695 VAL A O 1
ATOM 5298 N N . MET A 1 696 ? 5.479 -4.617 -11.635 1.00 75.56 696 MET A N 1
ATOM 5299 C CA . MET A 1 696 ? 4.607 -3.459 -11.869 1.00 75.56 696 MET A CA 1
ATOM 5300 C C . MET A 1 696 ? 3.410 -3.791 -12.759 1.00 75.56 696 MET A C 1
ATOM 5302 O O . MET A 1 696 ? 2.298 -3.320 -12.517 1.00 75.56 696 MET A O 1
ATOM 5306 N N . LEU A 1 697 ? 3.611 -4.630 -13.774 1.00 79.25 697 LEU A N 1
ATOM 5307 C CA . LEU A 1 697 ? 2.547 -5.067 -14.670 1.00 79.25 697 LEU A CA 1
ATOM 5308 C C . LEU A 1 697 ? 1.487 -5.901 -13.937 1.00 79.25 697 LEU A C 1
ATOM 5310 O O . LEU A 1 697 ? 0.295 -5.707 -14.172 1.00 79.25 697 LEU A O 1
ATOM 5314 N N . GLY A 1 698 ? 1.910 -6.763 -13.006 1.00 68.12 698 GLY A N 1
ATOM 5315 C CA . GLY A 1 698 ? 1.014 -7.536 -12.145 1.00 68.12 698 GLY A CA 1
ATOM 5316 C C . GLY A 1 698 ? 0.290 -6.698 -11.082 1.00 68.12 698 GLY A C 1
ATOM 5317 O O . GLY A 1 698 ? -0.894 -6.926 -10.840 1.00 68.12 698 GLY A O 1
ATOM 5318 N N . SER A 1 699 ? 0.968 -5.720 -10.466 1.00 63.09 699 SER A N 1
ATOM 5319 C CA . SER A 1 699 ? 0.409 -4.915 -9.365 1.00 63.09 699 SER A CA 1
ATOM 5320 C C . SER A 1 699 ? -0.439 -3.722 -9.826 1.00 63.09 699 SER A C 1
ATOM 5322 O O . SER A 1 699 ? -1.478 -3.430 -9.237 1.00 63.09 699 SER A O 1
ATOM 5324 N N . SER A 1 700 ? -0.009 -3.030 -10.885 1.00 69.50 700 SER A N 1
ATOM 5325 C CA . SER A 1 700 ? -0.541 -1.722 -11.301 1.00 69.50 700 SER A CA 1
ATOM 5326 C C . SER A 1 700 ? -1.281 -1.761 -12.646 1.00 69.50 700 SER A C 1
ATOM 5328 O O . SER A 1 700 ? -2.173 -0.938 -12.894 1.00 69.50 700 SER A O 1
ATOM 5330 N N . GLY A 1 701 ? -0.957 -2.745 -13.491 1.00 76.69 701 GLY A N 1
ATOM 5331 C CA . GLY A 1 701 ? -1.560 -2.976 -14.804 1.00 76.69 701 GLY A CA 1
ATOM 5332 C C . GLY A 1 701 ? -0.951 -2.160 -15.952 1.00 76.69 701 GLY A C 1
ATOM 5333 O O . GLY A 1 701 ? -0.342 -1.108 -15.753 1.00 76.69 701 GLY A O 1
ATOM 5334 N N . ALA A 1 702 ? -1.180 -2.637 -17.178 1.00 84.44 702 ALA A N 1
ATOM 5335 C CA . ALA A 1 702 ? -0.551 -2.199 -18.425 1.00 84.44 702 ALA A CA 1
ATOM 5336 C C . ALA A 1 702 ? -0.574 -0.679 -18.641 1.00 84.44 702 ALA A C 1
ATOM 5338 O O . ALA A 1 702 ? 0.460 -0.076 -18.923 1.00 84.44 702 ALA A O 1
ATOM 5339 N N . VAL A 1 703 ? -1.737 -0.043 -18.470 1.00 85.69 703 VAL A N 1
ATOM 5340 C CA . VAL A 1 703 ? -1.903 1.402 -18.707 1.00 85.69 703 VAL A CA 1
ATOM 5341 C C . VAL A 1 703 ? -1.096 2.234 -17.704 1.00 85.69 703 VAL A C 1
ATOM 5343 O O . VAL A 1 703 ? -0.425 3.185 -18.096 1.00 85.69 703 VAL A O 1
ATOM 5346 N N . THR A 1 704 ? -1.083 1.850 -16.423 1.00 81.38 704 THR A N 1
ATOM 5347 C CA . THR A 1 704 ? -0.303 2.562 -15.397 1.00 81.38 704 THR A CA 1
ATOM 5348 C C . THR A 1 704 ? 1.201 2.341 -15.583 1.00 81.38 704 THR A C 1
ATOM 5350 O O . THR A 1 704 ? 1.955 3.307 -15.500 1.00 81.38 704 THR A O 1
ATOM 5353 N N . THR A 1 705 ? 1.646 1.132 -15.946 1.00 84.50 705 THR A N 1
ATOM 5354 C CA . THR A 1 705 ? 3.051 0.883 -16.326 1.00 84.50 705 THR A CA 1
ATOM 5355 C C . THR A 1 705 ? 3.461 1.705 -17.560 1.00 84.50 705 THR A C 1
ATOM 5357 O O . THR A 1 705 ? 4.562 2.253 -17.602 1.00 84.50 705 THR A O 1
ATOM 5360 N N . GLY A 1 706 ? 2.564 1.878 -18.539 1.00 84.94 706 GLY A N 1
ATOM 5361 C CA . GLY A 1 706 ? 2.768 2.775 -19.684 1.00 84.94 706 GLY A CA 1
ATOM 5362 C C . GLY A 1 706 ? 2.934 4.245 -19.285 1.00 84.94 706 GLY A C 1
ATOM 5363 O O . GLY A 1 706 ? 3.792 4.942 -19.819 1.00 84.94 706 GLY A O 1
ATOM 5364 N N . ILE A 1 707 ? 2.175 4.720 -18.300 1.00 85.50 707 ILE A N 1
ATOM 5365 C CA . ILE A 1 707 ? 2.270 6.102 -17.811 1.00 85.50 707 ILE A CA 1
ATOM 5366 C C . ILE A 1 707 ? 3.560 6.321 -17.007 1.00 85.50 707 ILE A C 1
ATOM 5368 O O . ILE A 1 707 ? 4.215 7.346 -17.191 1.00 85.50 707 ILE A O 1
ATOM 5372 N N . MET A 1 708 ? 4.036 5.330 -16.246 1.00 82.56 708 MET A N 1
ATOM 5373 C CA . MET A 1 708 ? 5.371 5.387 -15.624 1.00 82.56 708 MET A CA 1
ATOM 5374 C C . MET A 1 708 ? 6.504 5.517 -16.660 1.00 82.56 708 MET A C 1
ATOM 5376 O O . MET A 1 708 ? 7.501 6.194 -16.406 1.00 82.56 708 MET A O 1
ATOM 5380 N N . GLN A 1 709 ? 6.335 4.958 -17.864 1.00 83.56 709 GLN A N 1
ATOM 5381 C CA . GLN A 1 709 ? 7.285 5.141 -18.969 1.00 83.56 709 GLN A CA 1
ATOM 5382 C C . GLN A 1 709 ? 7.312 6.594 -19.497 1.00 83.56 709 GLN A C 1
ATOM 5384 O O . GLN A 1 709 ? 8.366 7.046 -19.947 1.00 83.56 709 GLN A O 1
ATOM 5389 N N . SER A 1 710 ? 6.218 7.364 -19.402 1.00 86.31 710 SER A N 1
ATOM 5390 C CA . SER A 1 710 ? 6.263 8.808 -19.712 1.00 86.31 710 SER A CA 1
ATOM 5391 C C . SER A 1 710 ? 7.031 9.621 -18.670 1.00 86.31 710 SER A C 1
ATOM 5393 O O . SER A 1 710 ? 7.767 10.536 -19.038 1.00 86.31 710 SER A O 1
ATOM 5395 N N . LEU A 1 711 ? 6.943 9.243 -17.388 1.00 86.12 711 LEU A N 1
ATOM 5396 C CA . LEU A 1 711 ? 7.708 9.887 -16.321 1.00 86.12 711 LEU A CA 1
ATOM 5397 C C . LEU A 1 711 ? 9.213 9.638 -16.514 1.00 86.12 711 LEU A C 1
ATOM 5399 O O . LEU A 1 711 ? 10.011 10.571 -16.464 1.00 86.12 711 LEU A O 1
ATOM 5403 N N . ARG A 1 712 ? 9.593 8.402 -16.872 1.00 87.75 712 ARG A N 1
ATOM 5404 C CA . ARG A 1 712 ? 10.963 8.058 -17.295 1.00 87.75 712 ARG A CA 1
ATOM 5405 C C . ARG A 1 712 ? 11.458 8.956 -18.432 1.00 87.75 712 ARG A C 1
ATOM 5407 O O . ARG A 1 712 ? 12.593 9.420 -18.372 1.00 87.75 712 ARG A O 1
ATOM 5414 N N . A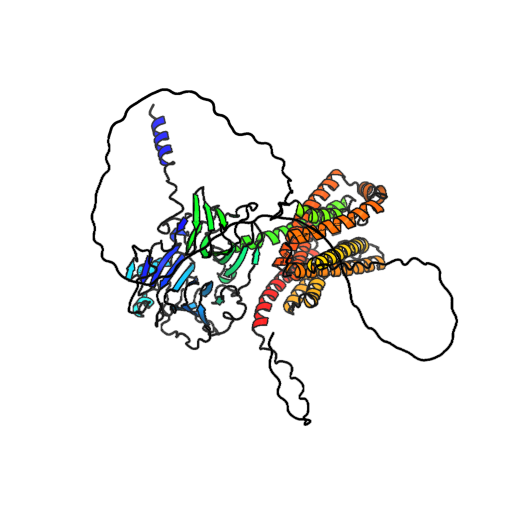LA A 1 713 ? 10.640 9.199 -19.459 1.00 84.50 713 ALA A N 1
ATOM 5415 C CA . ALA A 1 713 ? 11.041 10.008 -20.613 1.00 84.50 713 ALA A CA 1
ATOM 5416 C C . ALA A 1 713 ? 11.393 11.456 -20.223 1.00 84.50 713 ALA A C 1
ATOM 5418 O O . ALA A 1 713 ? 12.425 11.968 -20.653 1.00 84.50 713 ALA A O 1
ATOM 5419 N N . VAL A 1 714 ? 10.605 12.092 -19.349 1.00 88.12 714 VAL A N 1
ATOM 5420 C CA . VAL A 1 714 ? 10.898 13.466 -18.904 1.00 88.12 714 VAL A CA 1
ATOM 5421 C C . VAL A 1 714 ? 12.069 13.542 -17.919 1.00 88.12 714 VAL A C 1
ATOM 5423 O O . VAL A 1 714 ? 12.865 14.476 -17.996 1.00 88.12 714 VAL A O 1
ATOM 5426 N N . CYS A 1 715 ? 12.277 12.521 -17.077 1.00 88.75 715 CYS A N 1
ATOM 5427 C CA . CYS A 1 715 ? 13.511 12.396 -16.290 1.00 88.75 715 CYS A CA 1
ATOM 5428 C C . CYS A 1 715 ? 14.757 12.288 -17.192 1.00 88.75 715 CYS A C 1
ATOM 5430 O O . CYS A 1 715 ? 15.789 12.893 -16.896 1.00 88.75 715 CYS A O 1
ATOM 5432 N N . VAL A 1 716 ? 14.655 11.569 -18.319 1.00 87.44 716 VAL A N 1
ATOM 5433 C CA . VAL A 1 716 ? 15.732 11.486 -19.318 1.00 87.44 716 VAL A CA 1
ATOM 5434 C C . VAL A 1 716 ? 16.004 12.843 -19.972 1.00 87.44 716 VAL A C 1
ATOM 5436 O O . VAL A 1 716 ? 17.171 13.140 -20.188 1.00 87.44 716 VAL A O 1
ATOM 5439 N N . PHE A 1 717 ? 15.012 13.707 -20.233 1.00 86.56 717 PHE A N 1
ATOM 5440 C CA . PHE A 1 717 ? 15.287 15.052 -20.775 1.00 86.56 717 PHE A CA 1
ATOM 5441 C C . PHE A 1 717 ? 16.225 15.868 -19.873 1.00 86.56 717 PHE A C 1
ATOM 5443 O O . PHE A 1 717 ? 17.162 16.495 -20.365 1.00 86.56 717 PHE A O 1
ATOM 5450 N N . VAL A 1 718 ? 16.002 15.831 -18.556 1.00 86.88 718 VAL A N 1
ATOM 5451 C CA . VAL A 1 718 ? 16.843 16.540 -17.580 1.00 86.88 718 VAL A CA 1
ATOM 5452 C C . VAL A 1 718 ? 18.241 15.917 -17.523 1.00 86.88 718 VAL A C 1
ATOM 5454 O O . VAL A 1 718 ? 19.241 16.611 -17.699 1.00 86.88 718 VAL A O 1
ATOM 5457 N N . ILE A 1 719 ? 18.331 14.600 -17.321 1.00 89.81 719 ILE A N 1
ATOM 5458 C CA . ILE A 1 719 ? 19.615 13.921 -17.080 1.00 89.81 719 ILE A CA 1
ATOM 5459 C C . ILE A 1 719 ? 20.458 13.816 -18.363 1.00 89.81 719 ILE A C 1
ATOM 5461 O O . ILE A 1 719 ? 21.663 14.052 -18.317 1.00 89.81 719 ILE A O 1
ATOM 5465 N N . SER A 1 720 ? 19.842 13.571 -19.524 1.00 86.56 720 SER A N 1
ATOM 5466 C CA . SER A 1 720 ? 20.519 13.605 -20.830 1.00 86.56 720 SER A CA 1
ATOM 5467 C C . SER A 1 720 ? 21.114 14.984 -21.122 1.00 86.56 720 SER A C 1
ATOM 5469 O O . SER A 1 720 ? 22.244 15.074 -21.598 1.00 86.56 720 SER A O 1
ATOM 5471 N N . SER A 1 721 ? 20.418 16.072 -20.765 1.00 87.19 721 SER A N 1
ATOM 5472 C CA . SER A 1 721 ? 20.979 17.419 -20.902 1.00 87.19 721 SER A CA 1
ATOM 5473 C C . SER A 1 721 ? 22.198 17.634 -20.010 1.00 87.19 721 SER A C 1
ATOM 5475 O O . SER A 1 721 ? 23.158 18.257 -20.453 1.00 87.19 721 SER A O 1
ATOM 5477 N N . LEU A 1 722 ? 22.186 17.140 -18.769 1.00 89.06 722 LEU A N 1
ATOM 5478 C CA . LEU A 1 722 ? 23.330 17.280 -17.860 1.00 89.06 722 LEU A CA 1
ATOM 5479 C C . LEU A 1 722 ? 24.558 16.488 -18.339 1.00 89.06 722 LEU A C 1
ATOM 5481 O O . LEU A 1 722 ? 25.684 16.927 -18.122 1.00 89.06 722 LEU A O 1
ATOM 5485 N N . LEU A 1 723 ? 24.349 15.342 -18.996 1.00 88.69 723 LEU A N 1
ATOM 5486 C CA . LEU A 1 723 ? 25.424 14.442 -19.428 1.00 88.69 723 LEU A CA 1
ATOM 5487 C C . LEU A 1 723 ? 25.936 14.707 -20.855 1.00 88.69 723 LEU A C 1
ATOM 5489 O O . LEU A 1 723 ? 27.128 14.532 -21.109 1.00 88.69 723 LEU A O 1
ATOM 5493 N N . TYR A 1 724 ? 25.059 15.096 -21.789 1.00 88.19 724 TYR A N 1
ATOM 5494 C CA . TYR A 1 724 ? 25.338 15.036 -23.234 1.00 88.19 724 TYR A CA 1
ATOM 5495 C C . TYR A 1 724 ? 25.052 16.326 -24.018 1.00 88.19 724 TYR A C 1
ATOM 5497 O O . TYR A 1 724 ? 25.373 16.375 -25.204 1.00 88.19 724 TYR A O 1
ATOM 5505 N N . CYS A 1 725 ? 24.527 17.392 -23.397 1.00 86.00 725 CYS A N 1
ATOM 5506 C CA . CYS A 1 725 ? 24.320 18.691 -24.068 1.00 86.00 725 CYS A CA 1
ATOM 5507 C C . CYS A 1 725 ? 25.613 19.251 -24.699 1.00 86.00 725 CYS A C 1
ATOM 5509 O O . CYS A 1 725 ? 25.576 19.844 -25.773 1.00 86.00 725 CYS A O 1
ATOM 5511 N N . SER A 1 726 ? 26.775 18.995 -24.085 1.00 85.75 726 SER A N 1
ATOM 5512 C CA . SER A 1 726 ? 28.091 19.381 -24.616 1.00 85.75 726 SER A CA 1
ATOM 5513 C C . SER A 1 726 ? 28.568 18.552 -25.817 1.00 85.75 726 SER A C 1
ATOM 5515 O O . SER A 1 726 ? 29.472 18.993 -26.522 1.00 85.75 726 SER A O 1
ATOM 5517 N N . GLN A 1 727 ? 27.990 17.368 -26.057 1.00 80.19 727 GLN A N 1
ATOM 5518 C CA . GLN A 1 727 ? 28.309 16.511 -27.209 1.00 80.19 727 GLN A CA 1
ATOM 5519 C C . GLN A 1 727 ? 27.295 16.670 -28.347 1.00 80.19 727 GLN A C 1
ATOM 5521 O O . GLN A 1 727 ? 27.659 16.593 -29.518 1.00 80.19 727 GLN A O 1
ATOM 5526 N N . GLN A 1 728 ? 26.022 16.896 -28.015 1.00 77.31 728 GLN A N 1
ATOM 5527 C CA . GLN A 1 728 ? 24.950 17.089 -28.983 1.00 77.31 728 GLN A CA 1
ATOM 5528 C C . GLN A 1 728 ? 23.982 18.164 -28.480 1.00 77.31 728 GLN A C 1
ATOM 5530 O O . GLN A 1 728 ? 23.240 17.944 -27.524 1.00 77.31 728 GLN A O 1
ATOM 5535 N N . GLU A 1 729 ? 23.921 19.297 -29.184 1.00 77.44 729 GLU A N 1
ATOM 5536 C CA . GLU A 1 729 ? 23.065 20.442 -28.833 1.00 77.44 729 GLU A CA 1
ATOM 5537 C C . GLU A 1 729 ? 21.578 20.054 -28.718 1.00 77.44 729 GLU A C 1
ATOM 5539 O O . GLU A 1 729 ? 20.870 20.503 -27.821 1.00 77.44 729 GLU A O 1
ATOM 5544 N N . SER A 1 730 ? 21.104 19.108 -29.539 1.00 72.25 730 SER A N 1
ATOM 5545 C CA . SER A 1 730 ? 19.734 18.589 -29.438 1.00 72.25 730 SER A CA 1
ATOM 5546 C C . SER A 1 730 ? 19.482 17.682 -28.219 1.00 72.25 730 SER A C 1
ATOM 5548 O O . SER A 1 730 ? 18.383 17.147 -28.087 1.00 72.25 730 SER A O 1
ATOM 5550 N N . GLN A 1 731 ? 20.448 17.479 -27.314 1.00 75.94 731 GLN A N 1
ATOM 5551 C CA . GLN A 1 731 ? 20.221 16.905 -25.977 1.00 75.94 731 GLN A CA 1
ATOM 5552 C C . GLN A 1 731 ? 20.050 17.965 -24.887 1.00 75.94 731 GLN A C 1
ATOM 5554 O O . GLN A 1 731 ? 19.589 17.626 -23.800 1.00 75.94 731 GLN A O 1
ATOM 5559 N N . CYS A 1 732 ? 20.357 19.233 -25.163 1.00 84.00 732 CYS A N 1
ATOM 5560 C CA . CYS A 1 732 ? 20.194 20.308 -24.195 1.00 84.00 732 CYS A CA 1
ATOM 5561 C C . CYS A 1 732 ? 18.728 20.475 -23.755 1.00 84.00 732 CYS A C 1
ATOM 5563 O O . CYS A 1 732 ? 17.780 20.185 -24.497 1.00 84.00 732 CYS A O 1
ATOM 5565 N N . PHE A 1 733 ? 18.543 20.925 -22.516 1.00 84.56 733 PHE A N 1
ATOM 5566 C CA . PHE A 1 733 ? 17.239 21.202 -21.934 1.00 84.56 733 PHE A CA 1
ATOM 5567 C C . PHE A 1 733 ? 16.768 22.590 -22.370 1.00 84.56 733 PHE A C 1
ATOM 5569 O O . PHE A 1 733 ? 17.219 23.608 -21.848 1.00 84.56 733 PHE A O 1
ATOM 5576 N N . ASP A 1 734 ? 15.877 22.625 -23.356 1.00 84.69 734 ASP A N 1
ATOM 5577 C CA . ASP A 1 734 ? 15.291 23.854 -23.875 1.00 84.69 734 ASP A CA 1
ATOM 5578 C C . ASP A 1 734 ? 13.938 24.171 -23.212 1.00 84.69 734 ASP A C 1
ATOM 5580 O O . ASP A 1 734 ? 13.342 23.363 -22.491 1.00 84.69 734 ASP A O 1
ATOM 5584 N N . THR A 1 735 ? 13.407 25.365 -23.483 1.00 86.19 735 THR A N 1
ATOM 5585 C CA . THR A 1 735 ? 12.103 25.795 -22.957 1.00 86.19 735 THR A CA 1
ATOM 5586 C C . THR A 1 735 ? 10.970 24.847 -23.368 1.00 86.19 735 THR A C 1
ATOM 5588 O O . THR A 1 735 ? 10.015 24.676 -22.611 1.00 86.19 735 THR A O 1
ATOM 5591 N N . LYS A 1 736 ? 11.066 24.189 -24.535 1.00 83.00 736 LYS A N 1
ATOM 5592 C CA . LYS A 1 736 ? 10.047 23.240 -25.008 1.00 83.00 736 LYS A CA 1
ATOM 5593 C C . LYS A 1 736 ? 10.033 21.972 -24.164 1.00 83.00 736 LYS A C 1
ATOM 5595 O O . LYS A 1 736 ? 8.956 21.556 -23.746 1.00 83.00 736 LYS A O 1
ATOM 5600 N N . ARG A 1 737 ? 11.199 21.395 -23.854 1.00 84.75 737 ARG A N 1
ATOM 5601 C CA . ARG A 1 737 ? 11.347 20.249 -22.939 1.00 84.75 737 ARG A CA 1
ATOM 5602 C C . ARG A 1 737 ? 10.958 20.597 -21.509 1.00 84.75 737 ARG A C 1
ATOM 5604 O O . ARG A 1 737 ? 10.331 19.771 -20.848 1.00 84.75 737 ARG A O 1
ATOM 5611 N N . GLY A 1 738 ? 11.224 21.826 -21.062 1.00 87.38 738 GLY A N 1
ATOM 5612 C CA . GLY A 1 738 ? 10.706 22.357 -19.798 1.00 87.38 738 GLY A CA 1
ATOM 5613 C C . GLY A 1 738 ? 9.176 22.341 -19.735 1.00 87.38 738 GLY A C 1
ATOM 5614 O O . GLY A 1 738 ? 8.594 21.715 -18.850 1.00 87.38 738 GLY A O 1
ATOM 5615 N N . VAL A 1 739 ? 8.514 22.961 -20.715 1.00 90.38 739 VAL A N 1
ATOM 5616 C CA . VAL A 1 739 ? 7.042 23.004 -20.799 1.00 90.38 739 VAL A CA 1
ATOM 5617 C C . VAL A 1 739 ? 6.442 21.605 -20.996 1.00 90.38 739 VAL A C 1
ATOM 5619 O O . VAL A 1 739 ? 5.484 21.255 -20.312 1.00 90.38 739 VAL A O 1
ATOM 5622 N N . ALA A 1 740 ? 7.033 20.772 -21.855 1.00 87.62 740 ALA A N 1
ATOM 5623 C CA . ALA A 1 740 ? 6.644 19.373 -22.040 1.00 87.62 740 ALA A CA 1
ATOM 5624 C C . ALA A 1 740 ? 6.704 18.575 -20.730 1.00 87.62 740 ALA A C 1
ATOM 5626 O O . ALA A 1 740 ? 5.769 17.843 -20.418 1.00 87.62 740 ALA A O 1
ATOM 5627 N N . THR A 1 741 ? 7.770 18.751 -19.941 1.00 89.19 741 THR A N 1
ATOM 5628 C CA . THR A 1 741 ? 7.936 18.089 -18.639 1.00 89.19 741 THR A CA 1
ATOM 5629 C C . THR A 1 741 ? 6.808 18.462 -17.682 1.00 89.19 741 THR A C 1
ATOM 5631 O O . THR A 1 741 ? 6.203 17.572 -17.087 1.00 89.19 741 THR A O 1
ATOM 5634 N N . LEU A 1 742 ? 6.463 19.751 -17.587 1.00 92.31 742 LEU A N 1
ATOM 5635 C CA . LEU A 1 742 ? 5.340 20.212 -16.766 1.00 92.31 742 LEU A CA 1
ATOM 5636 C C . LEU A 1 742 ? 4.009 19.602 -17.231 1.00 92.31 742 LEU A C 1
ATOM 5638 O O . LEU A 1 742 ? 3.281 19.047 -16.413 1.00 92.31 742 LEU A O 1
ATOM 5642 N N . ILE A 1 743 ? 3.721 19.630 -18.538 1.00 92.69 743 ILE A N 1
ATOM 5643 C CA . ILE A 1 743 ? 2.487 19.062 -19.109 1.00 92.69 743 ILE A CA 1
ATOM 5644 C C . ILE A 1 743 ? 2.380 17.556 -18.826 1.00 92.69 743 ILE A C 1
ATOM 5646 O O . ILE A 1 743 ? 1.318 17.085 -18.419 1.00 92.69 743 ILE A O 1
ATOM 5650 N N . VAL A 1 744 ? 3.467 16.797 -19.005 1.00 90.56 744 VAL A N 1
ATOM 5651 C CA . VAL A 1 744 ? 3.492 15.353 -18.724 1.00 90.56 744 VAL A CA 1
ATOM 5652 C C . VAL A 1 744 ? 3.272 15.084 -17.240 1.00 90.56 744 VAL A C 1
ATOM 5654 O O . VAL A 1 744 ? 2.421 14.264 -16.914 1.00 90.56 744 VAL A O 1
ATOM 5657 N N . VAL A 1 745 ? 3.966 15.786 -16.337 1.00 90.75 745 VAL A N 1
ATOM 5658 C CA . VAL A 1 745 ? 3.781 15.614 -14.885 1.00 90.75 745 VAL A CA 1
ATOM 5659 C C . VAL A 1 745 ? 2.339 15.937 -14.479 1.00 90.75 745 VAL A C 1
ATOM 5661 O O . VAL A 1 745 ? 1.709 15.130 -13.795 1.00 90.75 745 VAL A O 1
ATOM 5664 N N . SER A 1 746 ? 1.762 17.037 -14.974 1.00 91.94 746 SER A N 1
ATOM 5665 C CA . SER A 1 746 ? 0.343 17.353 -14.762 1.00 91.94 746 SER A CA 1
ATOM 5666 C C . SER A 1 746 ? -0.593 16.280 -15.331 1.00 91.94 746 SER A C 1
ATOM 5668 O O . SER A 1 746 ? -1.583 15.946 -14.686 1.00 91.94 746 SER A O 1
ATOM 5670 N N . GLY A 1 747 ? -0.281 15.690 -16.489 1.00 91.12 747 GLY A N 1
ATOM 5671 C CA . GLY A 1 747 ? -1.036 14.578 -17.076 1.00 91.12 747 GLY A CA 1
ATOM 5672 C C . GLY A 1 747 ? -0.967 13.284 -16.261 1.00 91.12 747 GLY A C 1
ATOM 5673 O O . GLY A 1 747 ? -1.995 12.637 -16.063 1.00 91.12 747 GLY A O 1
ATOM 5674 N N . VAL A 1 748 ? 0.207 12.935 -15.722 1.00 87.44 748 VAL A N 1
ATOM 5675 C CA . VAL A 1 748 ? 0.396 11.789 -14.813 1.00 87.44 748 VAL A CA 1
ATOM 5676 C C . VAL A 1 748 ? -0.400 11.994 -13.519 1.00 87.44 748 VAL A C 1
ATOM 5678 O O . VAL A 1 748 ? -1.112 11.085 -13.084 1.00 87.44 748 VAL A O 1
ATOM 5681 N N . MET A 1 749 ? -0.330 13.191 -12.924 1.00 87.06 749 MET A N 1
ATOM 5682 C CA . MET A 1 749 ? -1.098 13.541 -11.723 1.00 87.06 749 MET A CA 1
ATOM 5683 C C . MET A 1 749 ? -2.608 13.515 -11.994 1.00 87.06 749 MET A C 1
ATOM 5685 O O . MET A 1 749 ? -3.352 12.890 -11.239 1.00 87.06 749 MET A O 1
ATOM 5689 N N . PHE A 1 750 ? -3.061 14.117 -13.100 1.00 89.69 750 PHE A N 1
ATOM 5690 C CA . PHE A 1 750 ? -4.475 14.138 -13.476 1.00 89.69 750 PHE A CA 1
ATOM 5691 C C . PHE A 1 750 ? -5.017 12.737 -13.765 1.00 89.69 750 PHE A C 1
ATOM 5693 O O . PHE A 1 750 ? -6.093 12.401 -13.286 1.00 89.69 750 PHE A O 1
ATOM 5700 N N . TYR A 1 751 ? -4.275 11.889 -14.487 1.00 86.94 751 TYR A N 1
ATOM 5701 C CA . TYR A 1 751 ? -4.661 10.491 -14.691 1.00 86.94 751 TYR A CA 1
ATOM 5702 C C . TYR A 1 751 ? -4.776 9.737 -13.361 1.00 86.94 751 TYR A C 1
ATOM 5704 O O . TYR A 1 751 ? -5.734 8.999 -13.152 1.00 86.94 751 TYR A O 1
ATOM 5712 N N . SER A 1 752 ? -3.817 9.930 -12.451 1.00 80.12 752 SER A N 1
ATOM 5713 C CA . SER A 1 752 ? -3.815 9.258 -11.144 1.00 80.12 752 SER A CA 1
ATOM 5714 C C . SER A 1 752 ? -5.027 9.669 -10.301 1.00 80.12 752 SER A C 1
ATOM 5716 O O . SER A 1 752 ? -5.686 8.815 -9.709 1.00 80.12 752 SER A O 1
ATOM 5718 N N . TRP A 1 753 ? -5.384 10.956 -10.329 1.00 83.12 753 TRP A N 1
ATOM 5719 C CA . TRP A 1 753 ? -6.616 11.478 -9.737 1.00 83.12 753 TRP A CA 1
ATOM 5720 C C . TRP A 1 753 ? -7.876 10.929 -10.430 1.00 83.12 753 TRP A C 1
ATOM 5722 O O . TRP A 1 753 ? -8.758 10.397 -9.762 1.00 83.12 753 TRP A O 1
ATOM 5732 N N . ALA A 1 754 ? -7.953 10.970 -11.762 1.00 80.19 754 ALA A N 1
ATOM 5733 C CA . ALA A 1 754 ? -9.099 10.494 -12.541 1.00 80.19 754 ALA A CA 1
ATOM 5734 C C . ALA A 1 754 ? -9.370 8.992 -12.344 1.00 80.19 754 ALA A C 1
ATOM 5736 O O . ALA A 1 754 ? -10.525 8.569 -12.245 1.00 80.19 754 ALA A O 1
ATOM 5737 N N . LYS A 1 755 ? -8.308 8.189 -12.221 1.00 72.06 755 LYS A N 1
ATOM 5738 C CA . LYS A 1 755 ? -8.382 6.762 -11.894 1.00 72.06 755 LYS A CA 1
ATOM 5739 C C . LYS A 1 755 ? -8.939 6.523 -10.486 1.00 72.06 755 LYS A C 1
ATOM 5741 O O . LYS A 1 755 ? -9.719 5.593 -10.307 1.00 72.06 755 LYS A O 1
ATOM 5746 N N . SER A 1 756 ? -8.622 7.392 -9.517 1.00 66.50 756 SER A N 1
ATOM 5747 C CA . SER A 1 756 ? -9.272 7.391 -8.194 1.00 66.50 756 SER A CA 1
ATOM 5748 C C . SER A 1 756 ? -10.775 7.710 -8.295 1.00 66.50 756 SER A C 1
ATOM 5750 O O . SER A 1 756 ? -11.605 6.990 -7.746 1.00 66.50 756 SER A O 1
ATOM 5752 N N . GLN A 1 757 ? -11.164 8.724 -9.081 1.00 60.09 757 GLN A N 1
ATOM 5753 C CA . GLN A 1 757 ? -12.584 9.084 -9.254 1.00 60.09 757 GLN A CA 1
ATOM 5754 C C . GLN A 1 757 ? -13.406 8.018 -10.006 1.00 60.09 757 GLN A C 1
ATOM 5756 O O . GLN A 1 757 ? -14.602 7.858 -9.761 1.00 60.09 757 GLN A O 1
ATOM 5761 N N . THR A 1 758 ? -12.782 7.270 -10.922 1.00 54.97 758 THR A N 1
ATOM 5762 C CA . THR A 1 758 ? -13.479 6.283 -11.768 1.00 54.97 758 THR A CA 1
ATOM 5763 C C . THR A 1 758 ? -13.993 5.081 -10.966 1.00 54.97 758 THR A C 1
ATOM 5765 O O . THR A 1 758 ? -15.049 4.542 -11.306 1.00 54.97 758 THR A O 1
ATOM 5768 N N . GLY A 1 759 ? -13.319 4.707 -9.868 1.00 46.56 759 GLY A N 1
ATOM 5769 C CA . GLY A 1 759 ? -13.835 3.715 -8.913 1.00 46.56 759 GLY A CA 1
ATOM 5770 C C . GLY A 1 759 ? -15.218 4.114 -8.390 1.00 46.56 759 GLY A C 1
ATOM 5771 O O . GLY A 1 759 ? -16.200 3.401 -8.612 1.00 46.56 759 GLY A O 1
ATOM 5772 N N . LYS A 1 760 ? -15.315 5.337 -7.861 1.00 36.41 760 LYS A N 1
ATOM 5773 C CA . LYS A 1 760 ? -16.528 5.933 -7.274 1.00 36.41 760 LYS A CA 1
ATOM 5774 C C . LYS A 1 760 ? -17.692 6.014 -8.263 1.00 36.41 760 LYS A C 1
ATOM 5776 O O . LYS A 1 760 ? -18.831 5.698 -7.927 1.00 36.41 760 LYS A O 1
ATOM 5781 N N . ALA A 1 761 ? -17.419 6.399 -9.511 1.00 37.19 761 ALA A N 1
ATOM 5782 C CA . ALA A 1 761 ? -18.455 6.532 -10.538 1.00 37.19 761 ALA A CA 1
ATOM 5783 C C . ALA A 1 761 ? -19.104 5.188 -10.927 1.00 37.19 761 ALA A C 1
ATOM 5785 O O . ALA A 1 761 ? -20.272 5.163 -11.314 1.00 37.19 761 ALA A O 1
ATOM 5786 N N . SER A 1 762 ? -18.381 4.067 -10.798 1.00 36.59 762 SER A N 1
ATOM 5787 C CA . SER A 1 762 ? -18.936 2.731 -11.069 1.00 36.59 762 SER A CA 1
ATOM 5788 C C . SER A 1 762 ? -19.950 2.264 -10.012 1.00 36.59 762 SER A C 1
ATOM 5790 O O . SER A 1 762 ? -20.821 1.455 -10.325 1.00 36.59 762 SER A O 1
ATOM 5792 N N . VAL A 1 763 ? -19.881 2.826 -8.799 1.00 37.22 763 VAL A N 1
ATOM 5793 C CA . VAL A 1 763 ? -20.776 2.540 -7.662 1.00 37.22 763 VAL A CA 1
ATOM 5794 C C . VAL A 1 763 ? -22.099 3.317 -7.763 1.00 37.22 763 VAL A C 1
ATOM 5796 O O . VAL A 1 763 ? -23.132 2.854 -7.289 1.00 37.22 763 VAL A O 1
ATOM 5799 N N . LEU A 1 764 ? -22.097 4.475 -8.432 1.00 32.44 764 LEU A N 1
ATOM 5800 C CA . LEU A 1 764 ? -23.259 5.367 -8.585 1.00 32.44 764 LEU A CA 1
ATOM 5801 C C . LEU A 1 764 ? -24.182 5.026 -9.772 1.00 32.44 764 LEU A C 1
ATOM 5803 O O . LEU A 1 764 ? -25.196 5.695 -9.981 1.00 32.44 764 LEU A O 1
ATOM 5807 N N . ALA A 1 765 ? -23.855 4.008 -10.572 1.00 27.09 765 ALA A N 1
ATOM 5808 C CA . ALA A 1 765 ? -24.669 3.611 -11.716 1.00 27.09 765 ALA A CA 1
ATOM 5809 C C . ALA A 1 765 ? -25.866 2.737 -11.276 1.00 27.09 765 ALA A C 1
ATOM 5811 O O . ALA A 1 765 ? -25.651 1.630 -10.778 1.00 27.09 765 ALA A O 1
ATOM 5812 N N . PRO A 1 766 ? -27.132 3.152 -11.501 1.00 31.30 766 PRO A N 1
ATOM 5813 C CA . PRO A 1 766 ? -28.271 2.269 -11.266 1.00 31.30 766 PRO A CA 1
ATOM 5814 C C . PRO A 1 766 ? -28.207 1.060 -12.218 1.00 31.30 766 PRO A C 1
ATOM 5816 O O . PRO A 1 766 ? -27.724 1.196 -13.349 1.00 31.30 766 PRO A O 1
ATOM 5819 N N . PRO A 1 767 ? -28.712 -0.120 -11.810 1.00 32.53 767 PRO A N 1
ATOM 5820 C CA . PRO A 1 767 ? -28.636 -1.324 -12.627 1.00 32.53 767 PRO A CA 1
ATOM 5821 C C . PRO A 1 767 ? -29.323 -1.101 -13.977 1.00 32.53 767 PRO A C 1
ATOM 5823 O O . PRO A 1 767 ? -30.515 -0.793 -14.049 1.00 32.53 767 PRO A O 1
ATOM 5826 N N . VAL A 1 768 ? -28.558 -1.272 -15.060 1.00 31.53 768 VAL A N 1
ATOM 5827 C CA . VAL A 1 768 ? -29.065 -1.153 -16.432 1.00 31.53 768 VAL A CA 1
ATOM 5828 C C . VAL A 1 768 ? -30.233 -2.129 -16.605 1.00 31.53 768 VAL A C 1
ATOM 5830 O O . VAL A 1 768 ? -30.041 -3.331 -16.395 1.00 31.53 768 VAL A O 1
ATOM 5833 N N . PRO A 1 769 ? -31.434 -1.669 -17.011 1.00 31.05 769 PRO A N 1
ATOM 5834 C CA . PRO A 1 769 ? -32.552 -2.567 -17.243 1.00 31.05 769 PRO A CA 1
ATOM 5835 C C . PRO A 1 769 ? -32.173 -3.590 -18.311 1.00 31.05 769 PRO A C 1
ATOM 5837 O O . PRO A 1 769 ? -31.847 -3.217 -19.442 1.00 31.05 769 PRO A O 1
ATOM 5840 N N . LEU A 1 770 ? -32.231 -4.877 -17.957 1.00 33.91 770 LEU A N 1
ATOM 5841 C CA . LEU A 1 770 ? -32.021 -5.971 -18.902 1.00 33.91 770 LEU A CA 1
ATOM 5842 C C . LEU A 1 770 ? -32.877 -5.734 -20.149 1.00 33.91 770 LEU A C 1
ATOM 5844 O O . LEU A 1 770 ? -34.098 -5.569 -20.054 1.00 33.91 770 LEU A O 1
ATOM 5848 N N . LEU A 1 771 ? -32.217 -5.708 -21.311 1.00 33.53 771 LEU A N 1
ATOM 5849 C CA . LEU A 1 771 ? -32.841 -5.471 -22.609 1.00 33.53 771 LEU A CA 1
ATOM 5850 C C . LEU A 1 771 ? -34.107 -6.320 -22.751 1.00 33.53 771 LEU A C 1
ATOM 5852 O O . LEU A 1 771 ? -34.054 -7.552 -22.769 1.00 33.53 771 LEU A O 1
ATOM 5856 N N . ARG A 1 772 ? -35.255 -5.637 -22.854 1.00 31.02 772 ARG A N 1
ATOM 5857 C CA . ARG A 1 772 ? -36.571 -6.247 -23.069 1.00 31.02 772 ARG A CA 1
ATOM 5858 C C . ARG A 1 772 ? -36.476 -7.244 -24.226 1.00 31.02 772 ARG A C 1
ATOM 5860 O O . ARG A 1 772 ? -36.352 -6.836 -25.380 1.00 31.02 772 ARG A O 1
ATOM 5867 N N . ARG A 1 773 ? -36.608 -8.545 -23.931 1.00 29.50 773 ARG A N 1
ATOM 5868 C CA . ARG A 1 773 ? -36.893 -9.552 -24.964 1.00 29.50 773 ARG A CA 1
ATOM 5869 C C . ARG A 1 773 ? -38.115 -9.075 -25.767 1.00 29.50 773 ARG A C 1
ATOM 5871 O O . ARG A 1 773 ? -39.111 -8.681 -25.149 1.00 29.50 773 ARG A O 1
ATOM 5878 N N . PRO A 1 774 ? -38.081 -9.097 -27.111 1.00 29.14 774 PRO A N 1
ATOM 5879 C CA . PRO A 1 774 ? -39.236 -8.703 -27.904 1.00 29.14 774 PRO A CA 1
ATOM 5880 C C . PRO A 1 774 ? -40.403 -9.656 -27.620 1.00 29.14 774 PRO A C 1
ATOM 5882 O O . PRO A 1 774 ? -40.228 -10.876 -27.604 1.00 29.14 774 PRO A O 1
ATOM 5885 N N . LYS A 1 775 ? -41.602 -9.102 -27.395 1.00 28.84 775 LYS A N 1
ATOM 5886 C CA . LYS A 1 775 ? -42.831 -9.894 -27.236 1.00 28.84 775 LYS A CA 1
ATOM 5887 C C . LYS A 1 775 ? -43.048 -10.740 -28.491 1.00 28.84 775 LYS A C 1
ATOM 5889 O O . LYS A 1 775 ? -43.358 -10.198 -29.552 1.00 28.84 775 LYS A O 1
ATOM 5894 N N . LYS A 1 776 ? -42.928 -12.064 -28.366 1.00 30.30 776 LYS A N 1
ATOM 5895 C CA . LYS A 1 776 ? -43.369 -12.992 -29.410 1.00 30.30 776 LYS A CA 1
ATOM 5896 C C . LYS A 1 776 ? -44.902 -13.023 -29.396 1.00 30.30 776 LYS A C 1
ATOM 5898 O O . LYS A 1 776 ? -45.508 -13.094 -28.332 1.00 30.30 776 LYS A O 1
ATOM 5903 N N . LYS A 1 777 ? -45.501 -12.877 -30.575 1.00 29.48 777 LYS A N 1
ATOM 5904 C CA . LYS A 1 777 ? -46.951 -12.780 -30.792 1.00 29.48 777 LYS A CA 1
ATOM 5905 C C . LYS A 1 777 ? -47.604 -14.151 -30.583 1.00 29.48 777 LYS A C 1
ATOM 5907 O O . LYS A 1 777 ? -47.011 -15.155 -30.972 1.00 29.48 777 LYS A O 1
ATOM 5912 N N . ASP A 1 778 ? -48.798 -14.186 -29.997 1.00 33.16 778 ASP A N 1
ATOM 5913 C CA . ASP A 1 778 ? -49.506 -15.434 -29.694 1.00 33.16 778 ASP A CA 1
ATOM 5914 C C . ASP A 1 778 ? -49.831 -16.263 -30.945 1.00 33.16 778 ASP A C 1
ATOM 5916 O O . ASP A 1 778 ? -50.440 -15.769 -31.897 1.00 33.16 778 ASP A O 1
ATOM 5920 N N . SER A 1 779 ? -49.529 -17.561 -30.890 1.00 29.31 779 SER A N 1
ATOM 5921 C CA . SER A 1 779 ? -50.191 -18.579 -31.709 1.00 29.31 779 SER A CA 1
ATOM 5922 C C . SER A 1 779 ? -50.286 -19.898 -30.940 1.00 29.31 779 SER A C 1
ATOM 5924 O O . SER A 1 779 ? -49.279 -20.420 -30.465 1.00 29.31 779 SER A O 1
ATOM 5926 N N . LYS A 1 780 ? -51.511 -20.417 -30.820 1.00 30.83 780 LYS A N 1
ATOM 5927 C CA . LYS A 1 780 ? -51.893 -21.616 -30.057 1.00 30.83 780 LYS A CA 1
ATOM 5928 C C . LYS A 1 780 ? -51.114 -22.874 -30.477 1.00 30.83 780 LYS A C 1
ATOM 5930 O O . LYS A 1 780 ? -51.160 -23.202 -31.656 1.00 30.83 780 LYS A O 1
ATOM 5935 N N . THR A 1 781 ? -50.604 -23.649 -29.512 1.00 29.11 781 THR A N 1
ATOM 5936 C CA . THR A 1 781 ? -50.653 -25.133 -29.527 1.00 29.11 781 THR A CA 1
ATOM 5937 C C . THR A 1 781 ? -50.412 -25.722 -28.128 1.00 29.11 781 THR A C 1
ATOM 5939 O O . THR A 1 781 ? -50.016 -25.005 -27.213 1.00 29.11 781 THR A O 1
ATOM 5942 N N . ASN A 1 782 ? -50.744 -27.004 -27.949 1.00 24.88 782 ASN A N 1
ATOM 5943 C CA . ASN A 1 782 ? -51.014 -27.638 -26.652 1.00 24.88 782 ASN A CA 1
ATOM 5944 C C . ASN A 1 782 ? -49.779 -28.123 -25.860 1.00 24.88 782 ASN A C 1
ATOM 5946 O O . ASN A 1 782 ? -48.787 -28.540 -26.440 1.00 24.88 782 ASN A O 1
ATOM 5950 N N . VAL A 1 783 ? -49.942 -28.124 -24.528 1.00 27.62 783 VAL A N 1
ATOM 5951 C CA . VAL A 1 783 ? -49.590 -29.166 -23.529 1.00 27.62 783 VAL A CA 1
ATOM 5952 C C . VAL A 1 783 ? -48.444 -30.149 -23.848 1.00 27.62 783 VAL A C 1
ATOM 5954 O O . VAL A 1 783 ? -48.570 -30.955 -24.760 1.00 27.62 783 VAL A O 1
ATOM 5957 N N . VAL A 1 784 ? -47.433 -30.210 -22.964 1.00 27.09 784 VAL A N 1
ATOM 5958 C CA . VAL A 1 784 ? -47.050 -31.382 -22.124 1.00 27.09 784 VAL A CA 1
ATOM 5959 C C . VAL A 1 784 ? -45.948 -30.951 -21.131 1.00 27.09 784 VAL A C 1
ATOM 5961 O O . VAL A 1 784 ? -45.137 -30.080 -21.434 1.00 27.09 784 VAL A O 1
ATOM 5964 N N . ALA A 1 785 ? -45.944 -31.522 -19.921 1.00 28.88 785 ALA A N 1
ATOM 5965 C CA . ALA A 1 785 ? -44.972 -31.228 -18.860 1.00 28.88 785 ALA A CA 1
ATOM 5966 C C . ALA A 1 785 ? -43.727 -32.139 -18.925 1.00 28.88 785 ALA A C 1
ATOM 5968 O O . ALA A 1 785 ? -43.845 -33.316 -19.259 1.00 28.88 785 ALA A O 1
ATOM 5969 N N . GLY A 1 786 ? -42.550 -31.631 -18.530 1.00 26.80 786 GLY A N 1
ATOM 5970 C CA . GLY A 1 786 ? -41.303 -32.410 -18.551 1.00 26.80 786 GLY A CA 1
ATOM 5971 C C . GLY A 1 786 ? -40.120 -31.783 -17.801 1.00 26.80 786 GLY A C 1
ATOM 5972 O O . GLY A 1 786 ? -39.347 -31.051 -18.396 1.00 26.80 786 GLY A O 1
ATOM 5973 N N . LYS A 1 787 ? -40.016 -32.118 -16.506 1.00 27.34 787 LYS A N 1
ATOM 5974 C CA . LYS A 1 787 ? -38.834 -32.200 -15.607 1.00 27.34 787 LYS A CA 1
ATOM 5975 C C . LYS A 1 787 ? -37.623 -31.247 -15.764 1.00 27.34 787 LYS A C 1
ATOM 5977 O O . LYS A 1 787 ? -36.945 -31.200 -16.782 1.00 27.34 787 LYS A O 1
ATOM 5982 N N . ASN A 1 788 ? -37.261 -30.661 -14.619 1.00 28.58 788 ASN A N 1
ATOM 5983 C CA . ASN A 1 788 ? -35.949 -30.093 -14.277 1.00 28.58 788 ASN A CA 1
ATOM 5984 C C . ASN A 1 788 ? -34.772 -31.022 -14.629 1.00 28.58 788 ASN A C 1
ATOM 5986 O O . ASN A 1 788 ? -34.914 -32.228 -14.452 1.00 28.58 788 ASN A O 1
ATOM 5990 N N . TYR A 1 789 ? -33.592 -30.447 -14.892 1.00 26.98 789 TYR A N 1
ATOM 5991 C CA . TYR A 1 789 ? -32.364 -30.750 -14.134 1.00 26.98 789 TYR A CA 1
ATOM 5992 C C . TYR A 1 789 ? -31.441 -29.520 -14.089 1.00 26.98 789 TYR A C 1
ATOM 5994 O O . TYR A 1 789 ? -31.483 -28.671 -14.977 1.00 26.98 789 TYR A O 1
ATOM 6002 N N . VAL A 1 790 ? -30.658 -29.427 -13.013 1.00 26.97 790 VAL A N 1
ATOM 6003 C CA . VAL A 1 790 ? -29.657 -28.385 -12.738 1.00 26.97 790 VAL A CA 1
ATOM 6004 C C . VAL A 1 790 ? -28.268 -28.965 -12.993 1.00 26.97 790 VAL A C 1
ATOM 6006 O O . VAL A 1 790 ? -28.020 -30.099 -12.581 1.00 26.97 790 VAL A O 1
ATOM 6009 N N . VAL A 1 791 ? -27.383 -28.165 -13.592 1.00 30.61 791 VAL A N 1
ATOM 6010 C CA . VAL A 1 791 ? -25.924 -28.177 -13.379 1.00 30.61 791 VAL A CA 1
ATOM 6011 C C . VAL A 1 791 ? -25.483 -26.720 -13.291 1.00 30.61 791 VAL A C 1
ATOM 6013 O O . VAL A 1 791 ? -25.940 -25.947 -14.164 1.00 30.61 791 VAL A O 1
#

InterPro domains:
  IPR011051 RmlC-like cupin domain superfamily [SSF51182] (24-350)
  IPR014710 RmlC-like jelly roll fold [G3DSA:2.60.120.10] (22-352)
  IPR014710 RmlC-like jelly roll fold [G3DSA:2.60.120.10] (39-238)
  IPR037185 Multidrug transporter EmrE superfamily [SSF103481] (510-587)
  IPR052538 Flavonoid dioxygenase-like [PTHR43346] (1-177)

Organism: NCBI:txid1284355

Secondary structure (DSSP, 8-state):
--SHHHHHHHHHHHTT-----SB-SS--SSS--EEE-TT-SEEEEETTEEEEEEE-HHHHTSS-EEEEEEE---SS-SS-SEE-SSPEEEEEEEESEEEEEEEETT-TT---EEEEEETT-EEEE-SSEEEEEEE-STTEEEEEEEESS-TTHHHHHH-SEE---TT--SS---SS----S--HHHHTT-GGGT-EE-TTPPPP---BTTEESSS-SSSS--PPPSSSS--EEE-TTTS--EEE-TTS-EEEEEEE-GGGGTTSEEEEEEEEPPPPTTSPPEEE--SS-EEEEEEESEEEEEETTEEEEEETT-EEEE-TT--EEEEESSTTEEEEEEEESSSSHHHHHHHHHHHHHHHHHHHHHHHHHHHHHTT---TTTTHHHHHHHHHHHHGGGS--SS------------------------------------------------------------------------------------------------------------HHHHHHHHHHHHHHHHHHHHHHHHHHH-HHHHHHHHTTHHHHHHHHHHHHS-PPPPHHHHHHHHHHHHHHHHTTTT-TTS---HHHHHHHHHHHHHHHHHHHHHHHHHHHHTTSTTPPPHHHHHHHHHHHHHHHHHHHIIIIITTTHIIIIIHHHHHTT--HHHHHHHHHHHHHHHHHHHHHHHHHHHHH-HHHHHHHHHHHHHHHHHHHHHHHTTT-GGGS--HHHHHHHHHHHHHHHHHHHHHHHHHHHHHSPPPPP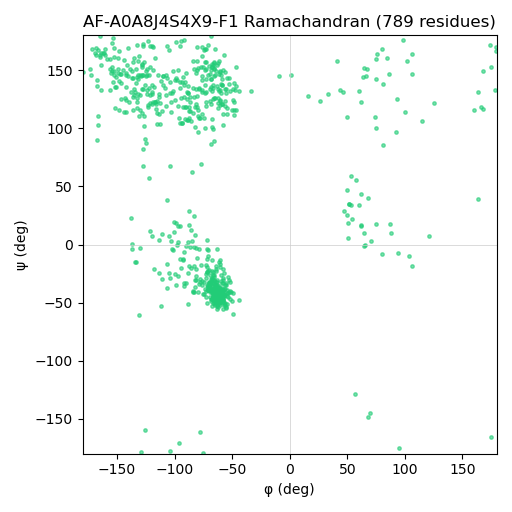P-----PPP-------------

Mean predicted aligned error: 18.34 Å